Protein AF-0000000084672735 (afdb_homodimer)

Solvent-accessible surface area (backbone atoms only — not comparable to full-atom values): 62556 Å² total; per-residue (Å²): 123,84,49,73,40,47,51,47,14,33,54,28,34,46,51,38,53,51,46,48,48,40,35,42,63,49,48,60,50,58,58,45,65,59,49,44,52,55,28,48,67,49,20,55,60,23,39,56,58,42,42,71,68,40,40,50,58,43,82,76,46,81,48,74,46,70,48,69,49,78,74,78,82,77,89,80,76,83,81,86,82,87,70,81,72,75,83,75,74,77,80,70,82,76,62,54,70,48,71,51,72,52,68,44,67,45,78,47,69,45,54,62,68,57,12,60,73,33,43,34,53,17,48,30,33,68,66,56,23,51,48,22,48,46,50,54,50,49,51,50,49,51,53,47,45,71,69,41,41,43,74,71,74,46,48,46,77,79,54,53,51,70,44,43,16,32,50,40,33,36,33,37,24,33,33,35,31,43,66,56,75,42,59,35,37,39,35,35,31,60,63,61,96,54,94,59,73,76,42,75,51,72,47,58,24,54,39,90,93,43,54,53,44,74,91,50,68,13,44,49,70,47,75,47,69,84,45,60,52,57,37,43,28,40,37,37,37,40,49,90,80,47,73,48,64,36,37,48,48,26,26,29,49,70,27,34,68,35,78,85,52,85,47,34,47,34,33,33,35,24,12,33,40,40,54,40,41,60,53,57,93,83,54,59,74,48,28,34,66,26,45,56,41,55,36,70,46,41,82,78,62,60,40,59,31,35,43,35,24,12,22,79,36,49,53,50,54,43,62,55,85,61,72,49,48,66,51,43,40,31,51,53,38,32,54,73,63,14,85,42,36,60,70,52,33,33,60,28,20,45,35,61,35,61,35,35,28,51,50,31,81,79,48,33,64,31,84,42,79,52,32,48,30,24,50,51,35,40,40,57,74,41,48,63,26,27,57,58,47,68,46,90,91,53,83,31,28,43,53,69,46,13,39,33,35,40,39,41,40,41,62,36,62,41,16,45,63,89,62,91,57,25,66,43,76,88,52,37,51,42,30,73,65,54,45,52,50,49,49,52,56,50,56,48,79,68,61,75,56,40,42,37,39,37,42,36,31,20,46,35,69,60,62,37,40,72,64,67,28,66,72,26,35,38,30,33,42,42,58,49,49,54,50,50,52,39,46,30,50,31,12,63,72,67,28,33,28,45,38,35,41,22,13,74,72,17,26,30,40,29,35,24,39,35,52,61,84,93,46,96,49,30,61,43,26,38,32,38,34,46,28,27,11,9,29,11,22,48,45,63,95,65,86,46,68,48,69,83,57,78,53,50,31,70,72,45,78,53,45,77,43,40,14,23,37,34,38,42,34,36,39,61,56,90,49,35,77,47,41,36,39,40,38,36,34,30,42,70,68,34,83,68,36,38,49,69,37,48,21,17,51,76,65,87,76,52,50,65,50,41,41,48,60,31,52,122,84,50,75,39,48,51,48,14,33,52,27,34,46,51,39,53,51,47,48,47,41,36,43,62,50,49,60,48,58,58,45,64,60,50,44,52,54,30,48,65,49,22,55,60,23,38,56,60,42,43,70,68,39,38,50,58,44,80,77,44,80,48,73,46,68,45,65,44,73,66,74,79,74,81,71,78,79,85,75,73,83,73,83,75,75,84,77,73,76,81,68,83,75,60,53,66,48,67,50,72,51,70,43,65,45,78,46,69,44,54,61,67,58,14,62,73,34,43,34,52,17,47,30,32,68,66,55,24,50,49,22,47,48,50,55,50,49,52,49,48,50,54,47,44,72,70,41,40,43,73,71,74,44,47,46,78,80,53,54,52,72,44,44,17,32,49,40,32,35,33,37,23,34,32,35,32,44,67,54,77,42,57,35,36,37,35,34,33,61,64,62,96,56,92,60,74,76,42,76,51,73,46,58,23,54,38,90,93,44,54,54,43,75,90,51,67,14,42,50,69,47,77,46,67,84,46,62,53,55,38,43,30,41,39,38,38,40,48,90,82,47,74,48,64,35,36,48,47,26,26,29,51,70,26,32,69,35,80,85,51,84,47,33,46,34,34,32,35,24,11,33,39,42,55,41,42,61,54,56,93,83,54,61,72,48,27,34,66,26,45,56,40,54,36,70,46,41,80,78,61,60,40,58,31,34,42,35,24,14,22,79,36,50,54,49,53,43,62,55,88,62,72,50,48,65,51,44,40,31,50,52,37,32,54,72,65,14,84,41,36,60,67,53,34,35,58,27,21,44,35,60,35,60,36,34,28,51,51,32,81,78,50,32,64,31,82,42,80,51,32,49,30,24,50,50,34,41,39,57,73,41,48,63,25,26,58,58,46,68,45,90,92,52,82,31,29,44,53,70,46,13,38,33,34,40,38,38,40,40,61,37,61,41,15,46,62,89,64,90,58,26,65,45,75,88,52,37,50,42,30,72,64,54,44,52,51,48,49,51,57,51,58,48,80,69,60,76,56,40,41,36,38,37,43,35,32,20,48,34,70,60,62,36,39,72,64,67,28,66,73,25,35,38,32,33,40,43,58,49,48,54,51,50,53,39,44,29,50,31,11,64,73,66,28,33,27,45,38,34,41,22,12,72,73,16,26,30,40,28,36,25,39,33,52,58,85,94,48,96,50,30,61,42,26,36,31,38,34,46,29,26,10,7,29,11,22,49,44,62,95,66,86,45,68,48,70,83,54,79,52,51,30,70,74,45,78,52,43,76,43,41,15,22,36,35,37,42,33,36,39,61,55,90,48,34,77,49,39,35,40,38,38,37,34,32,41,72,67,34,81,65,36,38,48,69,37,48,22,18,50,77,65,86,76,53,50,64,50,40,40,47,59,31,52

Structure (mmCIF, N/CA/C/O backbone):
data_AF-0000000084672735-model_v1
#
loop_
_entity.id
_entity.type
_entity.pdbx_description
1 polymer 'PhoD-like phosphatase metallophosphatase domain-containing protein'
#
loop_
_atom_site.group_PDB
_atom_site.id
_atom_site.type_symbol
_atom_site.label_atom_id
_atom_site.label_alt_id
_atom_site.label_comp_id
_atom_site.label_asym_id
_atom_site.label_entity_id
_atom_site.label_seq_id
_atom_site.pdbx_PDB_ins_code
_atom_site.Cartn_x
_atom_site.Cartn_y
_atom_site.Cartn_z
_atom_site.occupancy
_atom_site.B_iso_or_equiv
_atom_site.auth_seq_id
_atom_site.auth_comp_id
_atom_site.auth_asym_id
_atom_site.auth_atom_id
_atom_site.pdbx_PDB_model_num
ATOM 1 N N . MET A 1 1 ? 37.125 55.625 29.141 1 53.66 1 MET A N 1
ATOM 2 C CA . MET A 1 1 ? 36.094 54.688 29.562 1 53.66 1 MET A CA 1
ATOM 3 C C . MET A 1 1 ? 34.75 55.031 28.969 1 53.66 1 MET A C 1
ATOM 5 O O . MET A 1 1 ? 34.375 56.219 28.922 1 53.66 1 MET A O 1
ATOM 9 N N . PRO A 1 2 ? 34.25 54.062 28.297 1 70.81 2 PRO A N 1
ATOM 10 C CA . PRO A 1 2 ? 32.938 54.438 27.734 1 70.81 2 PRO A CA 1
ATOM 11 C C . PRO A 1 2 ? 32 55.031 28.781 1 70.81 2 PRO A C 1
ATOM 13 O O . PRO A 1 2 ? 32 54.594 29.938 1 70.81 2 PRO A O 1
ATOM 16 N N . SER A 1 3 ? 31.5 56.25 28.578 1 84.62 3 SER A N 1
ATOM 17 C CA . SER A 1 3 ? 30.547 56.906 29.469 1 84.62 3 SER A CA 1
ATOM 18 C C . SER A 1 3 ? 29.344 56 29.734 1 84.62 3 SER A C 1
ATOM 20 O O . SER A 1 3 ? 29.094 55.062 29.016 1 84.62 3 SER A O 1
ATOM 22 N N . ALA A 1 4 ? 28.781 56.094 30.891 1 89.25 4 ALA A N 1
ATOM 23 C CA . ALA A 1 4 ? 27.578 55.375 31.297 1 89.25 4 ALA A CA 1
ATOM 24 C C . ALA A 1 4 ? 26.5 55.469 30.203 1 89.25 4 ALA A C 1
ATOM 26 O O . ALA A 1 4 ? 25.812 54.5 29.922 1 89.25 4 ALA A O 1
ATOM 27 N N . SER A 1 5 ? 26.484 56.562 29.547 1 90.19 5 SER A N 1
ATOM 28 C CA . SER A 1 5 ? 25.484 56.781 28.5 1 90.19 5 SER A CA 1
ATOM 29 C C . SER A 1 5 ? 25.797 55.938 27.266 1 90.19 5 SER A C 1
ATOM 31 O O . SER A 1 5 ? 24.891 55.375 26.641 1 90.19 5 SER A O 1
ATOM 33 N N . ASP A 1 6 ? 26.969 55.781 26.969 1 91.62 6 ASP A N 1
ATOM 34 C CA . ASP A 1 6 ? 27.375 55 25.812 1 91.62 6 ASP A CA 1
ATOM 35 C C . ASP A 1 6 ? 27.062 53.5 26.047 1 91.62 6 ASP A C 1
ATOM 37 O O . ASP A 1 6 ? 26.641 52.812 25.125 1 91.62 6 ASP A O 1
ATOM 41 N N . THR A 1 7 ? 27.312 53.125 27.234 1 94 7 THR A N 1
ATOM 42 C CA . THR A 1 7 ? 27.062 51.75 27.578 1 94 7 THR A CA 1
ATOM 43 C C . THR A 1 7 ? 25.562 51.438 27.516 1 94 7 THR A C 1
ATOM 45 O O . THR A 1 7 ? 25.156 50.406 26.984 1 94 7 THR A O 1
ATOM 48 N N . LEU A 1 8 ? 24.719 52.344 28.016 1 95.06 8 LEU A N 1
ATOM 49 C CA . LEU A 1 8 ? 23.281 52.188 27.969 1 95.06 8 LEU A CA 1
ATOM 50 C C . LEU A 1 8 ? 22.766 52.188 26.547 1 95.06 8 LEU A C 1
ATOM 52 O O . LEU A 1 8 ? 21.859 51.406 26.188 1 95.06 8 LEU A O 1
ATOM 56 N N . THR A 1 9 ? 23.328 53.031 25.75 1 95.25 9 THR A N 1
ATOM 57 C CA . THR A 1 9 ? 22.922 53.125 24.344 1 95.25 9 THR A CA 1
ATOM 58 C C . THR A 1 9 ? 23.281 51.844 23.594 1 95.25 9 THR A C 1
ATOM 60 O O . THR A 1 9 ? 22.484 51.312 22.844 1 95.25 9 THR A O 1
ATOM 63 N N . LEU A 1 10 ? 24.422 51.344 23.875 1 95.12 10 LEU A N 1
ATOM 64 C CA . LEU A 1 10 ? 24.891 50.156 23.219 1 95.12 10 LEU A CA 1
ATOM 65 C C . LEU A 1 10 ? 24.031 48.938 23.594 1 95.12 10 LEU A C 1
ATOM 67 O O . LEU A 1 10 ? 23.562 48.219 22.719 1 95.12 10 LEU A O 1
ATOM 71 N N . ILE A 1 11 ? 23.797 48.781 24.844 1 96.31 11 ILE A N 1
ATOM 72 C CA . ILE A 1 11 ? 23.078 47.625 25.328 1 96.31 11 ILE A CA 1
ATOM 73 C C . ILE A 1 11 ? 21.609 47.688 24.875 1 96.31 11 ILE A C 1
ATOM 75 O O . ILE A 1 11 ? 21.047 46.688 24.406 1 96.31 11 ILE A O 1
ATOM 79 N N . SER A 1 12 ? 20.984 48.812 25 1 96.69 12 SER A N 1
ATOM 80 C CA . SER A 1 12 ? 19.578 48.969 24.609 1 96.69 12 SER A CA 1
ATOM 81 C C . SER A 1 12 ? 19.406 48.781 23.109 1 96.69 12 SER A C 1
ATOM 83 O O . SER A 1 12 ? 18.438 48.156 22.656 1 96.69 12 SER A O 1
ATOM 85 N N . SER A 1 13 ? 20.328 49.25 22.359 1 97 13 SER A N 1
ATOM 86 C CA . SER A 1 13 ? 20.25 49.125 20.906 1 97 13 SER A CA 1
ATOM 87 C C . SER A 1 13 ? 20.406 47.656 20.469 1 97 13 SER A C 1
ATOM 89 O O . SER A 1 13 ? 19.609 47.156 19.688 1 97 13 SER A O 1
ATOM 91 N N . LEU A 1 14 ? 21.438 47.031 20.953 1 97 14 LEU A N 1
ATOM 92 C CA . LEU A 1 14 ? 21.688 45.656 20.578 1 97 14 LEU A CA 1
ATOM 93 C C . LEU A 1 14 ? 20.531 44.75 21 1 97 14 LEU A C 1
ATOM 95 O O . LEU A 1 14 ? 20.109 43.875 20.25 1 97 14 LEU A O 1
ATOM 99 N N . ALA A 1 15 ? 20.062 45 22.172 1 96.88 15 ALA A N 1
ATOM 100 C CA . ALA A 1 15 ? 18.922 44.219 22.672 1 96.88 15 ALA A CA 1
ATOM 101 C C . ALA A 1 15 ? 17.672 44.5 21.844 1 96.88 15 ALA A C 1
ATOM 103 O O . ALA A 1 15 ? 16.875 43.562 21.578 1 96.88 15 ALA A O 1
ATOM 104 N N . LEU A 1 16 ? 17.484 45.688 21.516 1 96.75 16 LEU A N 1
ATOM 105 C CA . LEU A 1 16 ? 16.344 46.062 20.688 1 96.75 16 LEU A CA 1
ATOM 106 C C . LEU A 1 16 ? 16.422 45.406 19.312 1 96.75 16 LEU A C 1
ATOM 108 O O . LEU A 1 16 ? 15.445 44.781 18.875 1 96.75 16 LEU A O 1
ATOM 112 N N . ARG A 1 17 ? 17.547 45.438 18.672 1 96.81 17 ARG A N 1
ATOM 113 C CA . ARG A 1 17 ? 17.734 44.875 17.344 1 96.81 17 ARG A CA 1
ATOM 114 C C . ARG A 1 17 ? 17.562 43.375 17.375 1 96.81 17 ARG A C 1
ATOM 116 O O . ARG A 1 17 ? 16.891 42.781 16.516 1 96.81 17 ARG A O 1
ATOM 123 N N . LEU A 1 18 ? 18.078 42.781 18.328 1 95.88 18 LEU A N 1
ATOM 124 C CA . LEU A 1 18 ? 18 41.312 18.422 1 95.88 18 LEU A CA 1
ATOM 125 C C . LEU A 1 18 ? 16.578 40.875 18.719 1 95.88 18 LEU A C 1
ATOM 127 O O . LEU A 1 18 ? 16.078 39.938 18.094 1 95.88 18 LEU A O 1
ATOM 131 N N . SER A 1 19 ? 15.945 41.438 19.609 1 95.81 19 SER A N 1
ATO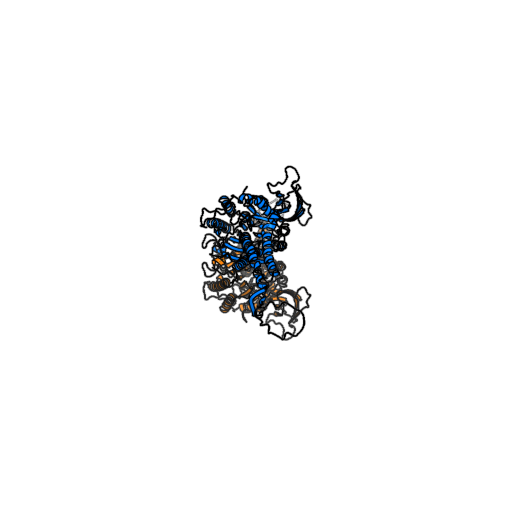M 132 C CA . SER A 1 19 ? 14.586 41.062 19.984 1 95.81 19 SER A CA 1
ATOM 133 C C . SER A 1 19 ? 13.617 41.281 18.828 1 95.81 19 SER A C 1
ATOM 135 O O . SER A 1 19 ? 12.766 40.438 18.562 1 95.81 19 SER A O 1
ATOM 137 N N . ILE A 1 20 ? 13.773 42.344 18.156 1 95.31 20 ILE A N 1
ATOM 138 C CA . ILE A 1 20 ? 12.875 42.625 17.031 1 95.31 20 ILE A CA 1
ATOM 139 C C . ILE A 1 20 ? 13.156 41.656 15.883 1 95.31 20 ILE A C 1
ATOM 141 O O . ILE A 1 20 ? 12.234 41.219 15.195 1 95.31 20 ILE A O 1
ATOM 145 N N . TRP A 1 21 ? 14.406 41.406 15.711 1 93.88 21 TRP A N 1
ATOM 146 C CA . TRP A 1 21 ? 14.742 40.438 14.672 1 93.88 21 TRP A CA 1
ATOM 147 C C . TRP A 1 21 ? 14.102 39.094 14.961 1 93.88 21 TRP A C 1
ATOM 149 O O . TRP A 1 21 ? 13.516 38.469 14.062 1 93.88 21 TRP A O 1
ATOM 159 N N . ILE A 1 22 ? 14.156 38.625 16.125 1 93.25 22 ILE A N 1
ATOM 160 C CA . ILE A 1 22 ? 13.547 37.375 16.516 1 93.25 22 ILE A CA 1
ATOM 161 C C . ILE A 1 22 ? 12.031 37.469 16.328 1 93.25 22 ILE A C 1
ATOM 163 O O . ILE A 1 22 ? 11.406 36.531 15.805 1 93.25 22 ILE A O 1
ATOM 167 N N . PHE A 1 23 ? 11.539 38.562 16.688 1 94.06 23 PHE A N 1
ATOM 168 C CA . PHE A 1 23 ? 10.102 38.812 16.625 1 94.06 23 PHE A CA 1
ATOM 169 C C . PHE A 1 23 ? 9.617 38.781 15.18 1 94.06 23 PHE A C 1
ATOM 171 O O . PHE A 1 23 ? 8.578 38.188 14.883 1 94.06 23 PHE A O 1
ATOM 178 N N . LEU A 1 24 ? 10.367 39.281 14.32 1 93.12 24 LEU A N 1
ATOM 179 C CA . LEU A 1 24 ? 9.93 39.438 12.938 1 93.12 24 LEU A CA 1
ATOM 180 C C . LEU A 1 24 ? 10.266 38.219 12.117 1 93.12 24 LEU A C 1
ATOM 182 O O . LEU A 1 24 ? 9.508 37.844 11.211 1 93.12 24 LEU A O 1
ATOM 186 N N . ARG A 1 25 ? 11.297 37.531 12.445 1 88.81 25 ARG A N 1
ATOM 187 C CA . ARG A 1 25 ? 11.781 36.5 11.555 1 88.81 25 ARG A CA 1
ATOM 188 C C . ARG A 1 25 ? 11.477 35.094 12.117 1 88.81 25 ARG A C 1
ATOM 190 O O . ARG A 1 25 ? 11.398 34.125 11.359 1 88.81 25 ARG A O 1
ATOM 197 N N . TRP A 1 26 ? 11.242 35.094 13.391 1 88.88 26 TRP A N 1
ATOM 198 C CA . TRP A 1 26 ? 11.172 33.75 13.945 1 88.88 26 TRP A CA 1
ATOM 199 C C . TRP A 1 26 ? 9.891 33.562 14.758 1 88.88 26 TRP A C 1
ATOM 201 O O . TRP A 1 26 ? 8.953 32.906 14.305 1 88.88 26 TRP A O 1
ATOM 211 N N . ILE A 1 27 ? 9.82 34.25 15.914 1 90.38 27 ILE A N 1
ATOM 212 C CA . ILE A 1 27 ? 8.688 33.969 16.797 1 90.38 27 ILE A CA 1
ATOM 213 C C . ILE A 1 27 ? 8.016 35.281 17.188 1 90.38 27 ILE A C 1
ATOM 215 O O . ILE A 1 27 ? 8.609 36.094 17.906 1 90.38 27 ILE A O 1
ATOM 219 N N . PRO A 1 28 ? 6.824 35.406 16.766 1 89.31 28 PRO A N 1
ATOM 220 C CA . PRO A 1 28 ? 6.086 36.594 17.203 1 89.31 28 PRO A CA 1
ATOM 221 C C . PRO A 1 28 ? 5.578 36.469 18.641 1 89.31 28 PRO A C 1
ATOM 223 O O . PRO A 1 28 ? 4.367 36.531 18.875 1 89.31 28 PRO A O 1
ATOM 226 N N . THR A 1 29 ? 6.484 36.656 19.531 1 88.19 29 THR A N 1
ATOM 227 C CA . THR A 1 29 ? 6.199 36.406 20.938 1 88.19 29 THR A CA 1
ATOM 228 C C . THR A 1 29 ? 5.48 37.625 21.562 1 88.19 29 THR A C 1
ATOM 230 O O . THR A 1 29 ? 5.578 38.75 21.062 1 88.19 29 THR A O 1
ATOM 233 N N . THR A 1 30 ? 4.824 37.344 22.641 1 89.81 30 THR A N 1
ATOM 234 C CA . THR A 1 30 ? 4.086 38.375 23.375 1 89.81 30 THR A CA 1
ATOM 235 C C . THR A 1 30 ? 5.039 39.25 24.188 1 89.81 30 THR A C 1
ATOM 237 O O . THR A 1 30 ? 4.664 40.312 24.641 1 89.81 30 THR A O 1
ATOM 240 N N . ILE A 1 31 ? 6.207 38.875 24.281 1 89.81 31 ILE A N 1
ATOM 241 C CA . ILE A 1 31 ? 7.168 39.531 25.156 1 89.81 31 ILE A CA 1
ATOM 242 C C . ILE A 1 31 ? 7.781 40.75 24.438 1 89.81 31 ILE A C 1
ATOM 244 O O . ILE A 1 31 ? 8.07 41.781 25.062 1 89.81 31 ILE A O 1
ATOM 248 N N . VAL A 1 32 ? 7.918 40.656 23.219 1 90.94 32 VAL A N 1
ATOM 249 C CA . VAL A 1 32 ? 8.773 41.594 22.484 1 90.94 32 VAL A CA 1
ATOM 250 C C . VAL A 1 32 ? 8.109 42.938 22.406 1 90.94 32 VAL A C 1
ATOM 252 O O . VAL A 1 32 ? 8.766 43.969 22.578 1 90.94 32 VAL A O 1
ATOM 255 N N . PRO A 1 33 ? 6.832 43.031 22.234 1 90.5 33 PRO A N 1
ATOM 256 C CA . PRO A 1 33 ? 6.246 44.375 22.156 1 90.5 33 PRO A CA 1
ATOM 257 C C . PRO A 1 33 ? 6.496 45.188 23.422 1 90.5 33 PRO A C 1
ATOM 259 O O . PRO A 1 33 ? 6.941 46.344 23.344 1 90.5 33 PRO A O 1
ATOM 262 N N . ALA A 1 34 ? 6.348 44.625 24.5 1 91.69 34 ALA A N 1
ATOM 263 C CA . ALA A 1 34 ? 6.613 45.312 25.766 1 91.69 34 ALA A CA 1
ATOM 264 C C . ALA A 1 34 ? 8.109 45.562 25.953 1 91.69 34 ALA A C 1
ATOM 266 O O . ALA A 1 34 ? 8.516 46.656 26.391 1 91.69 34 ALA A O 1
ATOM 267 N N . LEU A 1 35 ? 8.867 44.625 25.625 1 94.19 35 LEU A N 1
ATOM 268 C CA . LEU A 1 35 ? 10.32 44.75 25.734 1 94.19 35 LEU A CA 1
ATOM 269 C C . LEU A 1 35 ? 10.852 45.812 24.812 1 94.19 35 LEU A C 1
ATOM 271 O O . LEU A 1 35 ? 11.695 46.625 25.203 1 94.19 35 LEU A O 1
ATOM 275 N N . ALA A 1 36 ? 10.414 45.812 23.641 1 94.5 36 ALA A N 1
ATOM 276 C CA . ALA A 1 36 ? 10.844 46.812 22.656 1 94.5 36 ALA A CA 1
ATOM 277 C C . ALA A 1 36 ? 10.477 48.219 23.125 1 94.5 36 ALA A C 1
ATOM 279 O O . ALA A 1 36 ? 11.258 49.156 22.938 1 94.5 36 ALA A O 1
ATOM 280 N N . THR A 1 37 ? 9.344 48.375 23.672 1 93.5 37 THR A N 1
ATOM 281 C CA . THR A 1 37 ? 8.922 49.688 24.188 1 93.5 37 THR A CA 1
ATOM 282 C C . THR A 1 37 ? 9.852 50.156 25.312 1 93.5 37 THR A C 1
ATOM 284 O O . THR A 1 37 ? 10.305 51.281 25.312 1 93.5 37 THR A O 1
ATOM 287 N N . ALA A 1 38 ? 10.133 49.25 26.203 1 95.88 38 ALA A N 1
ATOM 288 C CA . ALA A 1 38 ? 11.016 49.594 27.312 1 95.88 38 ALA A CA 1
ATOM 289 C C . ALA A 1 38 ? 12.414 49.938 26.828 1 95.88 38 ALA A C 1
ATOM 291 O O . ALA A 1 38 ? 13.023 50.906 27.297 1 95.88 38 ALA A O 1
ATOM 292 N N . LEU A 1 39 ? 12.867 49.125 25.938 1 96.44 39 LEU A N 1
ATOM 293 C CA . LEU A 1 39 ? 14.211 49.344 25.422 1 96.44 39 LEU A CA 1
ATOM 294 C C . LEU A 1 39 ? 14.289 50.656 24.641 1 96.44 39 LEU A C 1
ATOM 296 O O . LEU A 1 39 ? 15.312 51.344 24.656 1 96.44 39 LEU A O 1
ATOM 300 N N . THR A 1 40 ? 13.297 51 23.953 1 95.94 40 THR A N 1
ATOM 301 C CA . THR A 1 40 ? 13.234 52.25 23.203 1 95.94 40 THR A CA 1
ATOM 302 C C . THR A 1 40 ? 13.281 53.438 24.156 1 95.94 40 THR A C 1
ATOM 304 O O . THR A 1 40 ? 13.945 54.438 23.859 1 95.94 40 THR A O 1
ATOM 307 N N . LEU A 1 41 ? 12.641 53.344 25.266 1 95.88 41 LEU A N 1
ATOM 308 C CA . LEU A 1 41 ? 12.578 54.438 26.25 1 95.88 41 LEU A CA 1
ATOM 309 C C . LEU A 1 41 ? 13.953 54.656 26.875 1 95.88 41 LEU A C 1
ATOM 311 O O . LEU A 1 41 ? 14.25 55.781 27.328 1 95.88 41 LEU A O 1
ATOM 315 N N . VAL A 1 42 ? 14.727 53.625 26.875 1 96.38 42 VAL A N 1
ATOM 316 C CA . VAL A 1 42 ? 16.094 53.75 27.375 1 96.38 42 VAL A CA 1
ATOM 317 C C . VAL A 1 42 ? 17.016 54.25 26.266 1 96.38 42 VAL A C 1
ATOM 319 O O . VAL A 1 42 ? 17.859 55.125 26.484 1 96.38 42 VAL A O 1
ATOM 322 N N . TYR A 1 43 ? 16.844 53.781 25.109 1 96.69 43 TYR A N 1
ATOM 323 C CA . TYR A 1 43 ? 17.734 54.031 23.984 1 96.69 43 TYR A CA 1
ATOM 324 C C . TYR A 1 43 ? 17.672 55.5 23.562 1 96.69 43 TYR A C 1
ATOM 326 O O . TYR A 1 43 ? 18.703 56.125 23.344 1 96.69 43 TYR A O 1
ATOM 334 N N . ILE A 1 44 ? 16.531 56.062 23.453 1 95.69 44 ILE A N 1
ATOM 335 C CA . ILE A 1 44 ? 16.359 57.406 22.875 1 95.69 44 ILE A CA 1
ATOM 336 C C . ILE A 1 44 ? 17.047 58.438 23.75 1 95.69 44 ILE A C 1
ATOM 338 O O . ILE A 1 44 ? 17.922 59.188 23.281 1 95.69 44 ILE A O 1
ATOM 342 N N . PRO A 1 45 ? 16.812 58.469 25.094 1 95.69 45 PRO A N 1
ATOM 343 C CA . PRO A 1 45 ? 17.516 59.469 25.906 1 95.69 45 PRO A CA 1
ATOM 344 C C . PRO A 1 45 ? 19.016 59.219 25.984 1 95.69 45 PRO A C 1
ATOM 346 O O . PRO A 1 45 ? 19.812 60.156 25.969 1 95.69 45 PRO A O 1
ATOM 349 N N . SER A 1 46 ? 19.344 57.938 26.062 1 95.69 46 SER A N 1
ATOM 350 C CA . SER A 1 46 ? 20.781 57.625 26.141 1 95.69 46 SER A CA 1
ATOM 351 C C . SER A 1 46 ? 21.484 58 24.828 1 95.69 46 SER A C 1
ATOM 353 O O . SER A 1 46 ? 22.625 58.469 24.844 1 95.69 46 SER A O 1
ATOM 355 N N . PHE A 1 47 ? 20.875 57.719 23.719 1 95.31 47 PHE A N 1
ATOM 356 C CA . PHE A 1 47 ? 21.422 58.062 22.422 1 95.31 47 PHE A CA 1
ATOM 357 C C . PHE A 1 47 ? 21.672 59.562 22.312 1 95.31 47 PHE A C 1
ATOM 359 O O . PHE A 1 47 ? 22.75 60 21.891 1 95.31 47 PHE A O 1
ATOM 366 N N . PHE A 1 48 ? 20.781 60.406 22.719 1 94.19 48 PHE A N 1
ATOM 367 C CA . PHE A 1 48 ? 20.891 61.844 22.578 1 94.19 48 PHE A CA 1
ATOM 368 C C . PHE A 1 48 ? 21.922 62.406 23.547 1 94.19 48 PHE A C 1
ATOM 370 O O . PHE A 1 48 ? 22.609 63.375 23.234 1 94.19 48 PHE A O 1
ATOM 377 N N . THR A 1 49 ? 22.094 61.781 24.719 1 93.19 49 THR A N 1
ATOM 378 C CA . THR A 1 49 ? 23.156 62.188 25.641 1 93.19 49 THR A CA 1
ATOM 379 C C . THR A 1 49 ? 24.531 61.875 25.062 1 93.19 49 THR A C 1
ATOM 381 O O . THR A 1 49 ? 25.438 62.688 25.141 1 93.19 49 THR A O 1
ATOM 384 N N . SER A 1 50 ? 24.562 60.688 24.453 1 91.38 50 SER A N 1
ATOM 385 C CA . SER A 1 50 ? 25.828 60.281 23.828 1 91.38 50 SER A CA 1
ATOM 386 C C . SER A 1 50 ? 26.109 61.094 22.578 1 91.38 50 SER A C 1
ATOM 388 O O . SER A 1 50 ? 27.281 61.344 22.219 1 91.38 50 SER A O 1
ATOM 390 N N . PHE A 1 51 ? 25.125 61.469 21.859 1 91.12 51 PHE A N 1
ATOM 391 C CA . PHE A 1 51 ? 25.234 62.219 20.625 1 91.12 51 PHE A CA 1
ATOM 392 C C . PHE A 1 51 ? 25.812 63.625 20.891 1 91.12 51 PHE A C 1
ATOM 394 O O . PHE A 1 51 ? 26.453 64.188 20.031 1 91.12 51 PHE A O 1
ATOM 401 N N . GLN A 1 52 ? 25.609 64.25 22.141 1 88.25 52 GLN A N 1
ATOM 402 C CA . GLN A 1 52 ? 26.109 65.562 22.5 1 88.25 52 GLN A CA 1
ATOM 403 C C . GLN A 1 52 ? 27.641 65.562 22.5 1 88.25 52 GLN A C 1
ATOM 405 O O . GLN A 1 52 ? 28.25 66.625 22.328 1 88.25 52 GLN A O 1
ATOM 410 N N . ASP A 1 53 ? 28.203 64.438 22.719 1 81.38 53 ASP A N 1
ATOM 411 C CA . ASP A 1 53 ? 29.656 64.312 22.781 1 81.38 53 ASP A CA 1
ATOM 412 C C . ASP A 1 53 ? 30.266 64.188 21.391 1 81.38 53 ASP A C 1
ATOM 414 O O . ASP A 1 53 ? 31.484 64 21.25 1 81.38 53 ASP A O 1
ATOM 418 N N . THR A 1 54 ? 29.375 63.969 20.406 1 77.88 54 THR A N 1
ATOM 419 C CA . THR A 1 54 ? 29.859 63.844 19.031 1 77.88 54 THR A CA 1
ATOM 420 C C . THR A 1 54 ? 30.516 65.125 18.562 1 77.88 54 THR A C 1
ATOM 422 O O . THR A 1 54 ? 29.891 66.188 18.562 1 77.88 54 THR A O 1
ATOM 425 N N . ALA A 1 55 ? 31.844 65.125 18.344 1 80 55 ALA A N 1
ATOM 426 C CA . ALA A 1 55 ? 32.625 66.25 17.859 1 80 55 ALA A CA 1
ATOM 427 C C . ALA A 1 55 ? 33.719 65.812 16.891 1 80 55 ALA A C 1
ATOM 429 O O . ALA A 1 55 ? 34.375 64.812 17.125 1 80 55 ALA A O 1
ATOM 430 N N . GLN A 1 56 ? 33.781 66.5 15.781 1 71.88 56 GLN A N 1
ATOM 431 C CA . GLN A 1 56 ? 34.75 66.188 14.719 1 71.88 56 GLN A CA 1
ATOM 432 C C . GLN A 1 56 ? 36.188 66.25 15.234 1 71.88 56 GLN A C 1
ATOM 434 O O . GLN A 1 56 ? 37.031 65.438 14.812 1 71.88 56 GLN A O 1
ATOM 439 N N . TYR A 1 57 ? 36.531 67.125 16.188 1 73.12 57 TYR A N 1
ATOM 440 C CA . TYR A 1 57 ? 37.906 67.312 16.656 1 73.12 57 TYR A CA 1
ATOM 441 C C . TYR A 1 57 ? 37.969 67.125 18.172 1 73.12 57 TYR A C 1
ATOM 443 O O . TYR A 1 57 ? 37.062 67.5 18.906 1 73.12 57 TYR A O 1
ATOM 451 N N . LYS A 1 58 ? 38.906 66.312 18.625 1 67.31 58 LYS A N 1
ATOM 452 C CA . LYS A 1 58 ? 39.219 66.25 20.047 1 67.31 58 LYS A CA 1
ATOM 453 C C . LYS A 1 58 ? 40.406 67.125 20.375 1 67.31 58 LYS A C 1
ATOM 455 O O . LYS A 1 58 ? 41.406 67.188 19.656 1 67.31 58 LYS A O 1
ATOM 460 N N . ILE A 1 59 ? 40.312 68.062 21.422 1 64.38 59 ILE A N 1
ATOM 461 C CA . ILE A 1 59 ? 41.406 68.938 21.859 1 64.38 59 ILE A CA 1
ATOM 462 C C . ILE A 1 59 ? 42.438 68.125 22.641 1 64.38 59 ILE A C 1
ATOM 464 O O . ILE A 1 59 ? 42.125 67.5 23.672 1 64.38 59 ILE A O 1
ATOM 468 N N . ILE A 1 60 ? 43.594 67.688 22.156 1 64 60 ILE A N 1
ATOM 469 C CA . ILE A 1 60 ? 44.625 66.938 22.828 1 64 60 ILE A CA 1
ATOM 470 C C . ILE A 1 60 ? 45.406 67.812 23.797 1 64 60 ILE A C 1
ATOM 472 O O . ILE A 1 60 ? 45.719 67.375 24.906 1 64 60 ILE A O 1
ATOM 476 N N . SER A 1 61 ? 46.062 69.062 23.375 1 66.06 61 SER A N 1
ATOM 477 C CA . SER A 1 61 ? 46.844 69.938 24.234 1 66.06 61 SER A CA 1
ATOM 478 C C . SER A 1 61 ? 46.5 71.438 23.969 1 66.06 61 SER A C 1
ATOM 480 O O . SER A 1 61 ? 46.219 71.812 22.828 1 66.06 61 SER A O 1
ATOM 482 N N . ASP A 1 62 ? 46.125 72.188 25 1 62.41 62 ASP A N 1
ATOM 483 C CA . ASP A 1 62 ? 46 73.625 25 1 62.41 62 ASP A CA 1
ATOM 484 C C . ASP A 1 62 ? 47.125 74.312 25.75 1 62.41 62 ASP A C 1
ATOM 486 O O . ASP A 1 62 ? 47.125 74.312 26.984 1 62.41 62 ASP A O 1
ATOM 490 N N . GLU A 1 63 ? 48.406 74.438 25.109 1 63.59 63 GLU A N 1
ATOM 491 C CA . GLU A 1 63 ? 49.531 75.062 25.766 1 63.59 63 GLU A CA 1
ATOM 492 C C . GLU A 1 63 ? 49.594 76.562 25.453 1 63.59 63 GLU A C 1
ATOM 494 O O . GLU A 1 63 ? 49.469 77 24.297 1 63.59 63 GLU A O 1
ATOM 499 N N . LEU A 1 64 ? 49.406 77.375 26.422 1 62.16 64 LEU A N 1
ATOM 500 C CA . LEU A 1 64 ? 49.625 78.812 26.359 1 62.16 64 LEU A CA 1
ATOM 501 C C . LEU A 1 64 ? 51.094 79.188 26.516 1 62.16 64 LEU A C 1
ATOM 503 O O . LEU A 1 64 ? 51.719 78.875 27.547 1 62.16 64 LEU A O 1
ATOM 507 N N . ASP A 1 65 ? 51.906 79.375 25.453 1 60.5 65 ASP A N 1
ATOM 508 C CA . ASP A 1 65 ? 53.281 79.875 25.594 1 60.5 65 ASP A CA 1
ATOM 509 C C . ASP A 1 65 ? 53.344 81.375 25.594 1 60.5 65 ASP A C 1
ATOM 511 O O . ASP A 1 65 ? 52.844 82.062 24.672 1 60.5 65 ASP A O 1
ATOM 515 N N . ILE A 1 66 ? 53.594 82.062 26.719 1 59 66 ILE A N 1
ATOM 516 C CA . ILE A 1 66 ? 53.812 83.438 26.844 1 59 66 ILE A CA 1
ATOM 517 C C . ILE A 1 66 ? 55.25 83.812 26.453 1 59 66 ILE A C 1
ATOM 519 O O . ILE A 1 66 ? 56.219 83.312 27.109 1 59 66 ILE A O 1
ATOM 523 N N . ILE A 1 67 ? 55.594 84.125 25.25 1 55.72 67 ILE A N 1
ATOM 524 C CA . ILE A 1 67 ? 56.938 84.562 24.891 1 55.72 67 ILE A CA 1
ATOM 525 C C . ILE A 1 67 ? 57.125 86.062 25.125 1 55.72 67 ILE A C 1
ATOM 527 O O . ILE A 1 67 ? 56.375 86.875 24.562 1 55.72 67 ILE A O 1
ATOM 531 N N . VAL A 1 68 ? 57.812 86.5 26.094 1 55.25 68 VAL A N 1
ATOM 532 C CA . VAL A 1 68 ? 58.219 87.875 26.391 1 55.25 68 VAL A CA 1
ATOM 533 C C . VAL A 1 68 ? 59.281 88.375 25.391 1 55.25 68 VAL A C 1
ATOM 535 O O . VAL A 1 68 ? 60.375 87.75 25.312 1 55.25 68 VAL A O 1
ATOM 538 N N . LYS A 1 69 ? 58.969 88.938 24.266 1 51.81 69 LYS A N 1
ATOM 539 C CA . LYS A 1 69 ? 60 89.438 23.375 1 51.81 69 LYS A CA 1
ATOM 540 C C . LYS A 1 69 ? 60.594 90.75 23.922 1 51.81 69 LYS A C 1
ATOM 542 O O . LYS A 1 69 ? 59.875 91.688 24.312 1 51.81 69 LYS A O 1
ATOM 547 N N . GLU A 1 70 ? 61.875 90.812 24.203 1 47.5 70 GLU A N 1
ATOM 548 C CA . GLU A 1 70 ? 62.688 92 24.609 1 47.5 70 GLU A CA 1
ATOM 549 C C . GLU A 1 70 ? 62.906 92.938 23.453 1 47.5 70 GLU A C 1
ATOM 551 O O . GLU A 1 70 ? 63.406 92.562 22.391 1 47.5 70 GLU A O 1
ATOM 556 N N . THR A 1 71 ? 62.094 93.875 23.141 1 39.69 71 THR A N 1
ATOM 557 C CA . THR A 1 71 ? 62.344 94.875 22.062 1 39.69 71 THR A CA 1
ATOM 558 C C . THR A 1 71 ? 63.656 95.625 22.297 1 39.69 71 THR A C 1
ATOM 560 O O . THR A 1 71 ? 63.844 96.188 23.359 1 39.69 71 THR A O 1
ATOM 563 N N . VAL A 1 72 ? 64.75 95.312 21.562 1 37.5 72 VAL A N 1
ATOM 564 C CA . VAL A 1 72 ? 66.062 96 21.531 1 37.5 72 VAL A CA 1
ATOM 565 C C . VAL A 1 72 ? 65.875 97.438 21.078 1 37.5 72 VAL A C 1
ATOM 567 O O . VAL A 1 72 ? 65 97.75 20.281 1 37.5 72 VAL A O 1
ATOM 570 N N . GLY A 1 73 ? 66.75 98.438 21.562 1 35.09 73 GLY A N 1
ATOM 571 C CA . GLY A 1 73 ? 66.875 99.875 21.688 1 35.09 73 GLY A CA 1
ATOM 572 C C . GLY A 1 73 ? 67.312 100.562 20.391 1 35.09 73 GLY A C 1
ATOM 573 O O . GLY A 1 73 ? 67.75 101.688 20.391 1 35.09 73 GLY A O 1
ATOM 574 N N . GLY A 1 74 ? 66.938 100.062 19.156 1 28.33 74 GLY A N 1
ATOM 575 C CA . GLY A 1 74 ? 67.75 100.75 18.125 1 28.33 74 GLY A CA 1
ATOM 576 C C . GLY A 1 74 ? 67.625 102.25 18.156 1 28.33 74 GLY A C 1
ATOM 577 O O . GLY A 1 74 ? 66.75 102.812 18.812 1 28.33 74 GLY A O 1
ATOM 578 N N . ARG A 1 75 ? 68.625 102.938 17.234 1 31.48 75 ARG A N 1
ATOM 579 C CA . ARG A 1 75 ? 69.188 104.25 17.031 1 31.48 75 ARG A CA 1
ATOM 580 C C . ARG A 1 75 ? 68.125 105.25 16.531 1 31.48 75 ARG A C 1
ATOM 582 O O . ARG A 1 75 ? 67.438 105 15.523 1 31.48 75 ARG A O 1
ATOM 589 N N . CYS A 1 76 ? 67.625 106.188 17.484 1 25.91 76 CYS A N 1
ATOM 590 C CA . CYS A 1 76 ? 66.688 107.312 17.422 1 25.91 76 CYS A CA 1
ATOM 591 C C . CYS A 1 76 ? 67.188 108.438 16.531 1 25.91 76 CYS A C 1
ATOM 593 O O . CYS A 1 76 ? 68.125 109.125 16.891 1 25.91 76 CYS A O 1
ATOM 595 N N . ASP A 1 77 ? 67.125 108.25 15.273 1 24.02 77 ASP A N 1
ATOM 596 C CA . ASP A 1 77 ? 67.562 109.375 14.469 1 24.02 77 ASP A CA 1
ATOM 597 C C . ASP A 1 77 ? 66.875 110.688 14.93 1 24.02 77 ASP A C 1
ATOM 599 O O . ASP A 1 77 ? 65.875 110.625 15.594 1 24.02 77 ASP A O 1
ATOM 603 N N . ASP A 1 78 ? 67 111.812 14.258 1 24.47 78 ASP A N 1
ATOM 604 C CA . ASP A 1 78 ? 67.188 113.25 14.445 1 24.47 78 ASP A CA 1
ATOM 605 C C . ASP A 1 78 ? 65.875 113.938 14.828 1 24.47 78 ASP A C 1
ATOM 607 O O . ASP A 1 78 ? 65.812 114.812 15.68 1 24.47 78 ASP A O 1
ATOM 611 N N . SER A 1 79 ? 64.875 114.125 13.945 1 24.95 79 SER A N 1
ATOM 612 C CA . SER A 1 79 ? 64.438 115.5 13.703 1 24.95 79 SER A CA 1
ATOM 613 C C . SER A 1 79 ? 63.625 116 14.852 1 24.95 79 SER A C 1
ATOM 615 O O . SER A 1 79 ? 63.906 117.062 15.398 1 24.95 79 SER A O 1
ATOM 617 N N . SER A 1 80 ? 62.188 116.312 14.625 1 25.23 80 SER A N 1
ATOM 618 C CA . SER A 1 80 ? 61.469 117.562 14.812 1 25.23 80 SER A CA 1
ATOM 619 C C . SER A 1 80 ? 61.094 117.812 16.281 1 25.23 80 SER A C 1
ATOM 621 O O . SER A 1 80 ? 61.406 118.812 16.875 1 25.23 80 SER A O 1
ATOM 623 N N . ASP A 1 81 ? 59.625 117.875 16.562 1 26.52 81 ASP A N 1
ATOM 624 C CA . ASP A 1 81 ? 58.781 118.812 17.328 1 26.52 81 ASP A CA 1
ATOM 625 C C . ASP A 1 81 ? 58.875 118.5 18.828 1 26.52 81 ASP A C 1
ATOM 627 O O . ASP A 1 81 ? 59.25 117.375 19.234 1 26.52 81 ASP A O 1
ATOM 631 N N . ASP A 1 82 ? 58.406 119.625 19.766 1 29.83 82 ASP A N 1
ATOM 632 C CA . ASP A 1 82 ? 58.594 120.062 21.141 1 29.83 82 ASP A CA 1
ATOM 633 C C . ASP A 1 82 ? 57.938 119.125 22.125 1 29.83 82 ASP A C 1
ATOM 635 O O . ASP A 1 82 ? 56.875 119.438 22.672 1 29.83 82 ASP A O 1
ATOM 639 N N . VAL A 1 83 ? 57.75 117.875 21.922 1 25.83 83 VAL A N 1
ATOM 640 C CA . VAL A 1 83 ? 56.875 117.188 22.844 1 25.83 83 VAL A CA 1
ATOM 641 C C . VAL A 1 83 ? 57.5 117.188 24.25 1 25.83 83 VAL A C 1
ATOM 643 O O . VAL A 1 83 ? 58.656 116.812 24.422 1 25.83 83 VAL A O 1
ATOM 646 N N . LYS A 1 84 ? 56.719 117.938 25.203 1 33.28 84 LYS A N 1
ATOM 647 C CA . LYS A 1 84 ? 57 118.25 26.594 1 33.28 84 LYS A CA 1
ATOM 648 C C . LYS A 1 84 ? 57.344 116.938 27.359 1 33.28 84 LYS A C 1
ATOM 650 O O . LYS A 1 84 ? 56.531 116.062 27.453 1 33.28 84 LYS A O 1
ATOM 655 N N . LEU A 1 85 ? 58.688 116.625 27.25 1 27.42 85 LEU A N 1
ATOM 656 C CA . LEU A 1 85 ? 59.281 115.438 27.906 1 27.42 85 LEU A CA 1
ATOM 657 C C . LEU A 1 85 ? 59.062 115.5 29.406 1 27.42 85 LEU A C 1
ATOM 659 O O . LEU A 1 85 ? 59.469 116.438 30.078 1 27.42 85 LEU A O 1
ATOM 663 N N . ILE A 1 86 ? 57.781 115.062 29.75 1 27.12 86 ILE A N 1
ATOM 664 C CA . ILE A 1 86 ? 57.5 114.938 31.172 1 27.12 86 ILE A CA 1
ATOM 665 C C . ILE A 1 86 ? 58.656 114.188 31.828 1 27.12 86 ILE A C 1
ATOM 667 O O . ILE A 1 86 ? 59.156 113.188 31.266 1 27.12 86 ILE A O 1
ATOM 671 N N . ASP A 1 87 ? 59.312 114.688 32.844 1 29.55 87 ASP A N 1
ATOM 672 C CA . ASP A 1 87 ? 60.656 114.5 33.406 1 29.55 87 ASP A CA 1
ATOM 673 C C . ASP A 1 87 ? 60.875 113 33.781 1 29.55 87 ASP A C 1
ATOM 675 O O . ASP A 1 87 ? 61.969 112.5 33.594 1 29.55 87 ASP A O 1
ATOM 679 N N . GLY A 1 88 ? 60.062 112.375 34.719 1 29.45 88 GLY A N 1
ATOM 680 C CA . GLY A 1 88 ? 60.625 111.438 35.656 1 29.45 88 GLY A CA 1
ATOM 681 C C . GLY A 1 88 ? 60.781 110.062 35.125 1 29.45 88 GLY A C 1
ATOM 682 O O . GLY A 1 88 ? 61.125 109.125 35.875 1 29.45 88 GLY A O 1
ATOM 683 N N . ALA A 1 89 ? 59.844 109.625 34.375 1 28.59 89 ALA A N 1
ATOM 684 C CA . ALA A 1 89 ? 59.594 108.188 34.25 1 28.59 89 ALA A CA 1
ATOM 685 C C . ALA A 1 89 ? 60.781 107.5 33.562 1 28.59 89 ALA A C 1
ATOM 687 O O . ALA A 1 89 ? 61.219 107.938 32.5 1 28.59 89 ALA A O 1
ATOM 688 N N . ASP A 1 90 ? 61.625 106.812 34.438 1 31.64 90 ASP A N 1
ATOM 689 C CA . ASP A 1 90 ? 62.656 105.938 33.906 1 31.64 90 ASP A CA 1
ATOM 690 C C . ASP A 1 90 ? 62.062 105 32.875 1 31.64 90 ASP A C 1
ATOM 692 O O . ASP A 1 90 ? 61 104.438 33.094 1 31.64 90 ASP A O 1
ATOM 696 N N . ASP A 1 91 ? 62.156 105.125 31.562 1 34.66 91 ASP A N 1
ATOM 697 C CA . ASP A 1 91 ? 61.719 104.5 30.344 1 34.66 91 ASP A CA 1
ATOM 698 C C . ASP A 1 91 ? 61.938 103 30.375 1 34.66 91 ASP A C 1
ATOM 700 O O . ASP A 1 91 ? 63.031 102.5 30.047 1 34.66 91 ASP A O 1
ATOM 704 N N . GLY A 1 92 ? 61.469 102.312 31.484 1 37.5 92 GLY A N 1
ATOM 705 C CA . GLY A 1 92 ? 61.781 100.875 31.359 1 37.5 92 GLY A CA 1
ATOM 706 C C . GLY A 1 92 ? 61.125 100.25 30.156 1 37.5 92 GLY A C 1
ATOM 707 O O . GLY A 1 92 ? 60.188 100.75 29.578 1 37.5 92 GLY A O 1
ATOM 708 N N . PRO A 1 93 ? 61.812 99.312 29.391 1 39.66 93 PRO A N 1
ATOM 709 C CA . PRO A 1 93 ? 61.406 98.75 28.125 1 39.66 93 PRO A CA 1
ATOM 710 C C . PRO A 1 93 ? 60.094 97.938 28.219 1 39.66 93 PRO A C 1
ATOM 712 O O . PRO A 1 93 ? 59.781 97.375 29.281 1 39.66 93 PRO A O 1
ATOM 715 N N . LEU A 1 94 ? 58.906 98.312 27.641 1 40.66 94 LEU A N 1
ATOM 716 C CA . LEU A 1 94 ? 57.594 97.688 27.5 1 40.66 94 LEU A CA 1
ATOM 717 C C . LEU A 1 94 ? 57.719 96.312 26.922 1 40.66 94 LEU A C 1
ATOM 719 O O . LEU A 1 94 ? 58.25 96.125 25.844 1 40.66 94 LEU A O 1
ATOM 723 N N . GLU A 1 95 ? 57.938 95.312 27.734 1 43.19 95 GLU A N 1
ATOM 724 C CA . GLU A 1 95 ? 57.969 93.875 27.281 1 43.19 95 GLU A CA 1
ATOM 725 C C . GLU A 1 95 ? 56.594 93.438 26.781 1 43.19 95 GLU A C 1
ATOM 727 O O . GLU A 1 95 ? 55.594 93.688 27.453 1 43.19 95 GLU A O 1
ATOM 732 N N . GLU A 1 96 ? 56.281 93.5 25.5 1 48.72 96 GLU A N 1
ATOM 733 C CA . GLU A 1 96 ? 55.031 93 24.891 1 48.72 96 GLU A CA 1
ATOM 734 C C . GLU A 1 96 ? 54.906 91.5 25.078 1 48.72 96 GLU A C 1
ATOM 736 O O . GLU A 1 96 ? 55.812 90.75 24.781 1 48.72 96 GLU A O 1
ATOM 741 N N . LEU A 1 97 ? 54.094 91 25.938 1 54.22 97 LEU A N 1
ATOM 742 C CA . LEU A 1 97 ? 53.781 89.562 26.172 1 54.22 97 LEU A CA 1
ATOM 743 C C . LEU A 1 97 ? 52.938 89.062 25.031 1 54.22 97 LEU A C 1
ATOM 745 O O . LEU A 1 97 ? 51.844 89.562 24.734 1 54.22 97 LEU A O 1
ATOM 749 N N . ASP A 1 98 ? 53.562 88.438 24 1 57.69 98 ASP A N 1
ATOM 750 C CA . ASP A 1 98 ? 52.812 87.688 22.953 1 57.69 98 ASP A CA 1
ATOM 751 C C . ASP A 1 98 ? 52.375 86.312 23.453 1 57.69 98 ASP A C 1
ATOM 753 O O . ASP A 1 98 ? 53.219 85.5 23.875 1 57.69 98 ASP A O 1
ATOM 757 N N . VAL A 1 99 ? 51.125 86.125 23.844 1 61.62 99 VAL A N 1
ATOM 758 C CA . VAL A 1 99 ? 50.531 84.812 24.266 1 61.62 99 VAL A CA 1
ATOM 759 C C . VAL A 1 99 ? 50.125 84 23.031 1 61.62 99 VAL A C 1
ATOM 761 O O . VAL A 1 99 ? 49.281 84.438 22.234 1 61.62 99 VAL A O 1
ATOM 764 N N . GLN A 1 100 ? 50.906 83.125 22.484 1 59.72 100 GLN A N 1
ATOM 765 C CA . GLN A 1 100 ? 50.5 82.25 21.422 1 59.72 100 GLN A CA 1
ATOM 766 C C . GLN A 1 100 ? 49.875 80.938 21.984 1 59.72 100 GLN A C 1
ATOM 768 O O . GLN A 1 100 ? 50.469 80.25 22.828 1 59.72 100 GLN A O 1
ATOM 773 N N . GLU A 1 101 ? 48.531 80.688 21.844 1 64.88 101 GLU A N 1
ATOM 774 C CA . GLU A 1 101 ? 47.812 79.5 22.219 1 64.88 101 GLU A CA 1
ATOM 775 C C . GLU A 1 101 ? 47.875 78.438 21.125 1 64.88 101 GLU A C 1
ATOM 777 O O . GLU A 1 101 ? 47.531 78.688 19.969 1 64.88 101 GLU A O 1
ATOM 782 N N . THR A 1 102 ? 48.688 77.438 21.219 1 68.31 102 THR A N 1
ATOM 783 C CA . THR A 1 102 ? 48.688 76.312 20.281 1 68.31 102 THR A CA 1
ATOM 784 C C . THR A 1 102 ? 47.75 75.188 20.734 1 68.31 102 THR A C 1
ATOM 786 O O . THR A 1 102 ? 47.906 74.625 21.812 1 68.31 102 THR A O 1
ATOM 789 N N . VAL A 1 103 ? 46.562 75.062 20.062 1 68.44 103 VAL A N 1
ATOM 790 C CA . VAL A 1 103 ? 45.594 74 20.328 1 68.44 103 VAL A CA 1
ATOM 791 C C . VAL A 1 103 ? 45.812 72.812 19.344 1 68.44 103 VAL A C 1
ATOM 793 O O . VAL A 1 103 ? 45.812 73 18.125 1 68.44 103 VAL A O 1
ATOM 796 N N . GLU A 1 104 ? 46.375 71.75 19.781 1 72.31 104 GLU A N 1
ATOM 797 C CA . GLU A 1 104 ? 46.5 70.562 18.953 1 72.31 104 GLU A CA 1
ATOM 798 C C . GLU A 1 104 ? 45.188 69.75 18.922 1 72.31 104 GLU A C 1
ATOM 800 O O . GLU A 1 104 ? 44.625 69.438 19.953 1 72.31 104 GLU A O 1
ATOM 805 N N . TYR A 1 105 ? 44.531 69.688 17.688 1 72.44 105 TYR A N 1
ATOM 806 C CA . TYR A 1 105 ? 43.312 68.938 17.453 1 72.44 105 TYR A CA 1
ATOM 807 C C . TYR A 1 105 ? 43.594 67.625 16.766 1 72.44 105 TYR A C 1
ATOM 809 O O . TYR A 1 105 ? 44.562 67.5 15.992 1 72.44 105 TYR A O 1
ATOM 817 N N . GLU A 1 106 ? 43.125 66.5 17.359 1 73.38 106 GLU A N 1
ATOM 818 C CA . GLU A 1 106 ? 43.156 65.25 16.641 1 73.38 106 GLU A CA 1
ATOM 819 C C . GLU A 1 106 ? 41.812 64.875 16.016 1 73.38 106 GLU A C 1
ATOM 821 O O . GLU A 1 106 ? 40.781 65 16.688 1 73.38 106 GLU A O 1
ATOM 826 N N . GLU A 1 107 ? 41.812 64.688 14.703 1 73.69 107 GLU A N 1
ATOM 827 C CA . GLU A 1 107 ? 40.625 64.312 13.992 1 73.69 107 GLU A CA 1
ATOM 828 C C . GLU A 1 107 ? 40.156 62.906 14.453 1 73.69 107 GLU A C 1
ATOM 830 O O . GLU A 1 107 ? 40.938 61.969 14.523 1 73.69 107 GLU A O 1
ATOM 835 N N . ARG A 1 108 ? 38.844 62.812 14.93 1 77.5 108 ARG A N 1
ATOM 836 C CA . ARG A 1 108 ? 38.281 61.562 15.375 1 77.5 108 ARG A CA 1
ATOM 837 C C . ARG A 1 108 ? 37.812 60.719 14.195 1 77.5 108 ARG A C 1
ATOM 839 O O . ARG A 1 108 ? 37.219 61.25 13.242 1 77.5 108 ARG A O 1
ATOM 846 N N . GLU A 1 109 ? 38.219 59.5 14.188 1 81.38 109 GLU A N 1
ATOM 847 C CA . GLU A 1 109 ? 37.75 58.594 13.156 1 81.38 109 GLU A CA 1
ATOM 848 C C . GLU A 1 109 ? 36.281 58.312 13.305 1 81.38 109 GLU A C 1
ATOM 850 O O . GLU A 1 109 ? 35.75 58.188 14.43 1 81.38 109 GLU A O 1
ATOM 855 N N . SER A 1 110 ? 35.438 58.375 12.273 1 81.19 110 SER A N 1
ATOM 856 C CA . SER A 1 110 ? 33.969 58.25 12.289 1 81.19 110 SER A CA 1
ATOM 857 C C . SER A 1 110 ? 33.562 56.844 12.703 1 81.19 110 SER A C 1
ATOM 859 O O . SER A 1 110 ? 32.438 56.625 13.203 1 81.19 110 SER A O 1
ATOM 861 N N . LYS A 1 111 ? 34.344 55.781 12.727 1 90.62 111 LYS A N 1
ATOM 862 C CA . LYS A 1 111 ? 34.062 54.406 13.055 1 90.62 111 LYS A CA 1
ATOM 863 C C . LYS A 1 111 ? 32.688 53.969 12.523 1 90.62 111 LYS A C 1
ATOM 865 O O . LYS A 1 111 ? 31.828 53.531 13.297 1 90.62 111 LYS A O 1
ATOM 870 N N . VAL A 1 112 ? 32.469 54.094 11.258 1 90.81 112 VAL A N 1
ATOM 871 C CA . VAL A 1 112 ? 31.188 53.906 10.555 1 90.81 112 VAL A CA 1
ATOM 872 C C . VAL A 1 112 ? 30.625 52.531 10.852 1 90.81 112 VAL A C 1
ATOM 874 O O . VAL A 1 112 ? 29.453 52.375 11.203 1 90.81 112 VAL A O 1
ATOM 877 N N . LEU A 1 113 ? 31.453 51.5 10.797 1 92.75 113 LEU A N 1
ATOM 878 C CA . LEU A 1 113 ? 31 50.125 10.984 1 92.75 113 LEU A CA 1
ATOM 879 C C . LEU A 1 113 ? 30.516 49.906 12.414 1 92.75 113 LEU A C 1
ATOM 881 O O . LEU A 1 113 ? 29.484 49.25 12.633 1 92.75 113 LEU A O 1
ATOM 885 N N . ARG A 1 114 ? 31.234 50.5 13.336 1 91.94 114 ARG A N 1
ATOM 886 C CA . ARG A 1 114 ? 30.828 50.375 14.734 1 91.94 114 ARG A CA 1
ATOM 887 C C . ARG A 1 114 ? 29.5 51.094 14.992 1 91.94 114 ARG A C 1
ATOM 889 O O . ARG A 1 114 ? 28.641 50.531 15.68 1 91.94 114 ARG A O 1
ATOM 896 N N . THR A 1 115 ? 29.297 52.25 14.414 1 92.94 115 THR A N 1
ATOM 897 C CA . THR A 1 115 ? 28.078 53.031 14.57 1 92.94 115 THR A CA 1
ATOM 898 C C . THR A 1 115 ? 26.891 52.281 13.969 1 92.94 115 THR A C 1
ATOM 900 O O . THR A 1 115 ? 25.844 52.156 14.609 1 92.94 115 THR A O 1
ATOM 903 N N . LEU A 1 116 ? 27.078 51.656 12.836 1 93.62 116 LEU A N 1
ATOM 904 C CA . LEU A 1 116 ? 25.984 51 12.125 1 93.62 116 LEU A CA 1
ATOM 905 C C . LEU A 1 116 ? 25.641 49.688 12.789 1 93.62 116 LEU A C 1
ATOM 907 O O . LEU A 1 116 ? 24.453 49.312 12.852 1 93.62 116 LEU A O 1
ATOM 911 N N . LEU A 1 117 ? 26.562 49 13.359 1 93.69 117 LEU A N 1
ATOM 912 C CA . LEU A 1 117 ? 26.328 47.688 13.93 1 93.69 117 LEU A CA 1
ATOM 913 C C . LEU A 1 117 ? 25.844 47.781 15.367 1 93.69 117 LEU A C 1
ATOM 915 O O . LEU A 1 117 ? 25.062 46.938 15.828 1 93.69 117 LEU A O 1
ATOM 919 N N . THR A 1 118 ? 26.141 48.875 16.047 1 93.94 118 THR A N 1
ATOM 920 C CA . THR A 1 118 ? 25.891 48.875 17.484 1 93.94 118 THR A CA 1
ATOM 921 C C . THR A 1 118 ? 24.75 49.844 17.812 1 93.94 118 THR A C 1
ATOM 923 O O . THR A 1 118 ? 24.125 49.75 18.875 1 93.94 118 THR A O 1
ATOM 926 N N . GLY A 1 119 ? 24.516 50.844 17.031 1 93.56 119 GLY A N 1
ATOM 927 C CA . GLY A 1 119 ? 23.5 51.844 17.328 1 93.56 119 GLY A CA 1
ATOM 928 C C . GLY A 1 119 ? 24.047 53.031 18.109 1 93.56 119 GLY A C 1
ATOM 929 O O . GLY A 1 119 ? 23.297 53.938 18.469 1 93.56 119 GLY A O 1
ATOM 930 N N . LEU A 1 120 ? 25.375 53 18.297 1 93.75 120 LEU A N 1
ATOM 931 C CA . LEU A 1 120 ? 26.031 54.125 18.953 1 93.75 120 LEU A CA 1
ATOM 932 C C . LEU A 1 120 ? 26.219 55.281 18 1 93.75 120 LEU A C 1
ATOM 934 O O . LEU A 1 120 ? 26.516 55.094 16.828 1 93.75 120 LEU A O 1
ATOM 938 N N . PRO A 1 121 ? 26.062 56.438 18.609 1 93.62 121 PRO A N 1
ATOM 939 C CA . PRO A 1 121 ? 26.391 57.594 17.734 1 93.62 121 PRO A CA 1
ATOM 940 C C . PRO A 1 121 ? 27.859 57.594 17.312 1 93.62 121 PRO A C 1
ATOM 942 O O . PRO A 1 121 ? 28.719 57.156 18.062 1 93.62 121 PRO A O 1
ATOM 945 N N . SER A 1 122 ? 28.031 58.094 16.141 1 92.25 122 SER A N 1
ATOM 946 C CA . SER A 1 122 ? 29.391 58.281 15.656 1 92.25 122 SER A CA 1
ATOM 947 C C . SER A 1 122 ? 30.156 59.312 16.484 1 92.25 122 SER A C 1
ATOM 949 O O . SER A 1 122 ? 29.594 60.312 16.875 1 92.25 122 SER A O 1
ATOM 951 N N . PRO A 1 123 ? 31.406 59.031 16.703 1 87.81 123 PRO A N 1
ATOM 952 C CA . PRO A 1 123 ? 32.188 60 17.469 1 87.81 123 PRO A CA 1
ATOM 953 C C . PRO A 1 123 ? 32.375 61.312 16.719 1 87.81 123 PRO A C 1
ATOM 955 O O . PRO A 1 123 ? 32.562 62.375 17.328 1 87.81 123 PRO A O 1
ATOM 958 N N . SER A 1 124 ? 32.25 61.25 15.383 1 89.38 124 SER A N 1
ATOM 959 C CA . SER A 1 124 ? 32.656 62.438 14.656 1 89.38 124 SER A CA 1
ATOM 960 C C . SER A 1 124 ? 31.578 62.844 13.633 1 89.38 124 SER A C 1
ATOM 962 O O . SER A 1 124 ? 31.594 63.969 13.117 1 89.38 124 SER A O 1
ATOM 964 N N . SER A 1 125 ? 30.672 61.969 13.289 1 90.88 125 SER A N 1
ATOM 965 C CA . SER A 1 125 ? 29.75 62.25 12.188 1 90.88 125 SER A CA 1
ATOM 966 C C . SER A 1 125 ? 28.297 62.25 12.664 1 90.88 125 SER A C 1
ATOM 968 O O . SER A 1 125 ? 27.797 61.219 13.109 1 90.88 125 SER A O 1
ATOM 970 N N . ALA A 1 126 ? 27.578 63.344 12.461 1 90.94 126 ALA A N 1
ATOM 971 C CA . ALA A 1 126 ? 26.141 63.438 12.758 1 90.94 126 ALA A CA 1
ATOM 972 C C . ALA A 1 126 ? 25.328 62.625 11.773 1 90.94 126 ALA A C 1
ATOM 974 O O . ALA A 1 126 ? 24.297 62.031 12.133 1 90.94 126 ALA A O 1
ATOM 975 N N . PHE A 1 127 ? 25.906 62.562 10.57 1 93 127 PHE A N 1
ATOM 976 C CA . PHE A 1 127 ? 25.172 61.844 9.531 1 93 127 PHE A CA 1
ATOM 977 C C . PHE A 1 127 ? 25.047 60.375 9.891 1 93 127 PHE A C 1
ATOM 979 O O . PHE A 1 127 ? 23.938 59.812 9.891 1 93 127 PHE A O 1
ATOM 986 N N . TRP A 1 128 ? 26.078 59.75 10.211 1 93.31 128 TRP A N 1
ATOM 987 C CA . TRP A 1 128 ? 26.062 58.312 10.516 1 93.31 128 TRP A CA 1
ATOM 988 C C . TRP A 1 128 ? 25.344 58.031 11.836 1 93.31 128 TRP A C 1
ATOM 990 O O . TRP A 1 128 ? 24.75 56.969 12.016 1 93.31 128 TRP A O 1
ATOM 1000 N N . SER A 1 129 ? 25.344 59 12.734 1 94.38 129 SER A N 1
ATOM 1001 C CA . SER A 1 129 ? 24.594 58.875 13.977 1 94.38 129 SER A CA 1
ATOM 1002 C C . SER A 1 129 ? 23.094 58.844 13.703 1 94.38 129 SER A C 1
ATOM 1004 O O . SER A 1 129 ? 22.359 58.031 14.281 1 94.38 129 SER A O 1
ATOM 1006 N N . TRP A 1 130 ? 22.688 59.688 12.758 1 94.88 130 TRP A N 1
ATOM 1007 C CA . TRP A 1 130 ? 21.25 59.719 12.438 1 94.88 130 TRP A CA 1
ATOM 1008 C C . TRP A 1 130 ? 20.844 58.469 11.641 1 94.88 130 TRP A C 1
ATOM 1010 O O . TRP A 1 130 ? 19.719 58 11.781 1 94.88 130 TRP A O 1
ATOM 1020 N N . VAL A 1 131 ? 21.766 58 10.883 1 95.75 131 VAL A N 1
ATOM 1021 C CA . VAL A 1 131 ? 21.469 56.781 10.109 1 95.75 131 VAL A CA 1
ATOM 1022 C C . VAL A 1 131 ? 21.25 55.594 11.047 1 95.75 131 VAL A C 1
ATOM 1024 O O . VAL A 1 131 ? 20.281 54.844 10.883 1 95.75 131 VAL A O 1
ATOM 1027 N N . THR A 1 132 ? 22.094 55.406 12.016 1 95.94 132 THR A N 1
ATOM 1028 C CA . THR A 1 132 ? 21.938 54.281 12.93 1 95.94 132 THR A CA 1
ATOM 1029 C C . THR A 1 132 ? 20.688 54.438 13.789 1 95.94 132 THR A C 1
ATOM 1031 O O . THR A 1 132 ? 20.016 53.469 14.125 1 95.94 132 THR A O 1
ATOM 1034 N N . PHE A 1 133 ? 20.406 55.656 14.172 1 96.19 133 PHE A N 1
ATOM 1035 C CA . PHE A 1 133 ? 19.156 55.969 14.875 1 96.19 133 PHE A CA 1
ATOM 1036 C C . PHE A 1 133 ? 17.953 55.594 14.023 1 96.19 133 PHE A C 1
ATOM 1038 O O . PHE A 1 133 ? 17 54.969 14.516 1 96.19 133 PHE A O 1
ATOM 1045 N N . GLY A 1 134 ? 18.062 55.969 12.719 1 96.56 134 GLY A N 1
ATOM 1046 C CA . GLY A 1 134 ? 17.016 55.656 11.773 1 96.56 134 GLY A CA 1
ATOM 1047 C C . GLY A 1 134 ? 16.781 54.156 11.617 1 96.56 134 GLY A C 1
ATOM 1048 O O . GLY A 1 134 ? 15.648 53.719 11.477 1 96.56 134 GLY A O 1
ATOM 1049 N N . ILE A 1 135 ? 17.828 53.438 11.648 1 96.31 135 ILE A N 1
ATOM 1050 C CA . ILE A 1 135 ? 17.734 51.969 11.547 1 96.31 135 ILE A CA 1
ATOM 1051 C C . ILE A 1 135 ? 16.922 51.406 12.719 1 96.31 135 ILE A C 1
ATOM 1053 O O . ILE A 1 135 ? 16.016 50.594 12.523 1 96.31 135 ILE A O 1
ATOM 1057 N N . ASN A 1 136 ? 17.219 51.812 13.914 1 96.94 136 ASN A N 1
ATOM 1058 C CA . ASN A 1 136 ? 16.484 51.375 15.086 1 96.94 136 ASN A CA 1
ATOM 1059 C C . ASN A 1 136 ? 15.031 51.781 15.039 1 96.94 136 ASN A C 1
ATOM 1061 O O . ASN A 1 136 ? 14.141 51.031 15.422 1 96.94 136 ASN A O 1
ATOM 1065 N N . MET A 1 137 ? 14.828 53 14.539 1 95.75 137 MET A N 1
ATOM 1066 C CA . MET A 1 137 ? 13.453 53.469 14.422 1 95.75 137 MET A CA 1
ATOM 1067 C C . MET A 1 137 ? 12.695 52.688 13.352 1 95.75 137 MET A C 1
ATOM 1069 O O . MET A 1 137 ? 11.5 52.406 13.5 1 95.75 137 MET A O 1
ATOM 1073 N N . ALA A 1 138 ? 13.391 52.344 12.336 1 95.81 138 ALA A N 1
ATOM 1074 C CA . ALA A 1 138 ? 12.773 51.531 11.281 1 95.81 138 ALA A CA 1
ATOM 1075 C C . ALA A 1 138 ? 12.375 50.156 11.812 1 95.81 138 ALA A C 1
ATOM 1077 O O . ALA A 1 138 ? 11.312 49.656 11.469 1 95.81 138 ALA A O 1
ATOM 1078 N N . LEU A 1 139 ? 13.203 49.562 12.578 1 95.62 139 LEU A N 1
ATOM 1079 C CA . LEU A 1 139 ? 12.906 48.281 13.18 1 95.62 139 LEU A CA 1
ATOM 1080 C C . LEU A 1 139 ? 11.695 48.375 14.102 1 95.62 139 LEU A C 1
ATOM 1082 O O . LEU A 1 139 ? 10.836 47.5 14.094 1 95.62 139 LEU A O 1
ATOM 1086 N N . LEU A 1 140 ? 11.672 49.406 14.828 1 95.44 140 LEU A N 1
ATOM 1087 C CA . LEU A 1 140 ? 10.523 49.625 15.703 1 95.44 140 LEU A CA 1
ATOM 1088 C C . LEU A 1 140 ? 9.25 49.812 14.883 1 95.44 140 LEU A C 1
ATOM 1090 O O . LEU A 1 140 ? 8.195 49.281 15.258 1 95.44 140 LEU A O 1
ATOM 1094 N N . ALA A 1 141 ? 9.383 50.5 13.844 1 95.5 141 ALA A N 1
ATOM 1095 C CA . ALA A 1 141 ? 8.227 50.719 12.977 1 95.5 141 ALA A CA 1
ATOM 1096 C C . ALA A 1 141 ? 7.719 49.406 12.391 1 95.5 141 ALA A C 1
ATOM 1098 O O . ALA A 1 141 ? 6.512 49.219 12.25 1 95.5 141 ALA A O 1
ATOM 1099 N N . MET A 1 142 ? 8.609 48.562 12.062 1 95.62 142 MET A N 1
ATOM 1100 C CA . MET A 1 142 ? 8.234 47.281 11.531 1 95.62 142 MET A CA 1
ATOM 1101 C C . MET A 1 142 ? 7.527 46.438 12.594 1 95.62 142 MET A C 1
ATOM 1103 O O . MET A 1 142 ? 6.555 45.75 12.289 1 95.62 142 MET A O 1
ATOM 1107 N N . ALA A 1 143 ? 7.996 46.438 13.742 1 94.5 143 ALA A N 1
ATOM 1108 C CA . ALA A 1 143 ? 7.34 45.719 14.836 1 94.5 143 ALA A CA 1
ATOM 1109 C C . ALA A 1 143 ? 5.934 46.281 15.078 1 94.5 143 ALA A C 1
ATOM 1111 O O . ALA A 1 143 ? 4.996 45.5 15.289 1 94.5 143 ALA A O 1
ATOM 1112 N N . LEU A 1 144 ? 5.785 47.562 15.023 1 94.38 144 LEU A N 1
ATOM 1113 C CA . LEU A 1 144 ? 4.48 48.188 15.195 1 94.38 144 LEU A CA 1
ATOM 1114 C C . LEU A 1 144 ? 3.547 47.812 14.039 1 94.38 144 LEU A C 1
ATOM 1116 O O . LEU A 1 144 ? 2.34 47.688 14.242 1 94.38 144 LEU A O 1
ATOM 1120 N N . ASP A 1 145 ? 4.156 47.719 12.914 1 94.94 145 ASP A N 1
ATOM 1121 C CA . ASP A 1 145 ? 3.393 47.312 11.742 1 94.94 145 ASP A CA 1
ATOM 1122 C C . ASP A 1 145 ? 2.773 45.938 11.945 1 94.94 145 ASP A C 1
ATOM 1124 O O . ASP A 1 145 ? 1.59 45.719 11.672 1 94.94 145 ASP A O 1
ATOM 1128 N N . VAL A 1 146 ? 3.529 45.062 12.469 1 93.12 146 VAL A N 1
ATOM 1129 C CA . VAL A 1 146 ? 3.072 43.688 12.695 1 93.12 146 VAL A CA 1
ATOM 1130 C C . VAL A 1 146 ? 1.996 43.656 13.781 1 93.12 146 VAL A C 1
ATOM 1132 O O . VAL A 1 146 ? 0.998 42.969 13.664 1 93.12 146 VAL A O 1
ATOM 1135 N N . VAL A 1 147 ? 2.129 44.438 14.742 1 92.75 147 VAL A N 1
ATOM 1136 C CA . VAL A 1 147 ? 1.275 44.406 15.93 1 92.75 147 VAL A CA 1
ATOM 1137 C C . VAL A 1 147 ? -0.031 45.125 15.656 1 92.75 147 VAL A C 1
ATOM 1139 O O . VAL A 1 147 ? -1.104 44.688 16.062 1 92.75 147 VAL A O 1
ATOM 1142 N N . TYR A 1 148 ? 0.01 46.25 14.867 1 93.5 148 TYR A N 1
ATOM 1143 C CA . TYR A 1 148 ? -1.138 47.156 14.953 1 93.5 148 TYR A CA 1
ATOM 1144 C C . TYR A 1 148 ? -1.748 47.375 13.578 1 93.5 148 TYR A C 1
ATOM 1146 O O . TYR A 1 148 ? -2.887 47.844 13.469 1 93.5 148 TYR A O 1
ATOM 1154 N N . ARG A 1 149 ? -1.066 47.156 12.555 1 94.75 149 ARG A N 1
ATOM 1155 C CA . ARG A 1 149 ? -1.599 47.531 11.25 1 94.75 149 ARG A CA 1
ATOM 1156 C C . ARG A 1 149 ? -2.906 46.781 10.961 1 94.75 149 ARG A C 1
ATOM 1158 O O . ARG A 1 149 ? -3.914 47.406 10.625 1 94.75 149 ARG A O 1
ATOM 1165 N N . ALA A 1 150 ? -2.945 45.531 11.086 1 94.19 150 ALA A N 1
ATOM 1166 C CA . ALA A 1 150 ? -4.121 44.719 10.742 1 94.19 150 ALA A CA 1
ATOM 1167 C C . ALA A 1 150 ? -5.301 45.062 11.648 1 94.19 150 ALA A C 1
ATOM 1169 O O . ALA A 1 150 ? -6.391 45.406 11.172 1 94.19 150 ALA A O 1
ATOM 1170 N N . PRO A 1 151 ? -5.109 45.094 12.945 1 92.31 151 PRO A N 1
ATOM 1171 C CA . PRO A 1 151 ? -6.246 45.375 13.828 1 92.31 151 PRO A CA 1
ATOM 1172 C C . PRO A 1 151 ? -6.785 46.812 13.648 1 92.31 151 PRO A C 1
ATOM 1174 O O . PRO A 1 151 ? -7.98 47.031 13.852 1 92.31 151 PRO A O 1
ATOM 1177 N N . LEU A 1 152 ? -5.922 47.688 13.25 1 93.06 152 LEU A N 1
ATOM 1178 C CA . LEU A 1 152 ? -6.355 49.062 13.195 1 93.06 152 LEU A CA 1
ATOM 1179 C C . LEU A 1 152 ? -6.828 49.438 11.789 1 93.06 152 LEU A C 1
ATOM 1181 O O . LEU A 1 152 ? -7.773 50.219 11.633 1 93.06 152 LEU A O 1
ATOM 1185 N N . LEU A 1 153 ? -6.168 48.844 10.812 1 95.12 153 LEU A N 1
ATOM 1186 C CA . LEU A 1 153 ? -6.418 49.344 9.461 1 95.12 153 LEU A CA 1
ATOM 1187 C C . LEU A 1 153 ? -7.172 48.312 8.633 1 95.12 153 LEU A C 1
ATOM 1189 O O . LEU A 1 153 ? -7.664 48.625 7.547 1 95.12 153 LEU A O 1
ATOM 1193 N N . HIS A 1 154 ? -7.344 47.156 9.117 1 95.56 154 HIS A N 1
ATOM 1194 C CA . HIS A 1 154 ? -8.055 46.094 8.414 1 95.56 154 HIS A CA 1
ATOM 1195 C C . HIS A 1 154 ? -9.07 45.438 9.32 1 95.56 154 HIS A C 1
ATOM 1197 O O . HIS A 1 154 ? -9 44.219 9.547 1 95.56 154 HIS A O 1
ATOM 1203 N N . GLN A 1 155 ? -10.031 46.062 9.695 1 94.12 155 GLN A N 1
ATOM 1204 C CA . GLN A 1 155 ? -11.062 45.531 10.578 1 94.12 155 GLN A CA 1
ATOM 1205 C C . GLN A 1 155 ? -12.055 44.656 9.812 1 94.12 155 GLN A C 1
ATOM 1207 O O . GLN A 1 155 ? -12.758 43.844 10.414 1 94.12 155 GLN A O 1
ATOM 1212 N N . CYS A 1 156 ? -12.234 44.844 8.594 1 96.44 156 CYS A N 1
ATOM 1213 C CA . CYS A 1 156 ? -13.023 44.031 7.676 1 96.44 156 CYS A CA 1
ATOM 1214 C C . CYS A 1 156 ? -14.492 44.031 8.078 1 96.44 156 CYS A C 1
ATOM 1216 O O . CYS A 1 156 ? -15.141 43 8.031 1 96.44 156 CYS A O 1
ATOM 1218 N N . HIS A 1 157 ? -15.008 45.125 8.445 1 95.69 157 HIS A N 1
ATOM 1219 C CA . HIS A 1 157 ? -16.406 45.25 8.828 1 95.69 157 HIS A CA 1
ATOM 1220 C C . HIS A 1 157 ? -17.328 45.031 7.633 1 95.69 157 HIS A C 1
ATOM 1222 O O . HIS A 1 157 ? -18.438 44.5 7.785 1 95.69 157 HIS A O 1
ATOM 1228 N N . ASP A 1 158 ? -16.859 45.375 6.488 1 95.06 158 ASP A N 1
ATOM 1229 C CA . ASP A 1 158 ? -17.703 45.312 5.297 1 95.06 158 ASP A CA 1
ATOM 1230 C C . ASP A 1 158 ? -17.391 44.094 4.465 1 95.06 158 ASP A C 1
ATOM 1232 O O . ASP A 1 158 ? -17.828 43.969 3.318 1 95.06 158 ASP A O 1
ATOM 1236 N N . ALA A 1 159 ? -16.641 43.219 5.059 1 95.81 159 ALA A N 1
ATOM 1237 C CA . ALA A 1 159 ? -16.266 42 4.32 1 95.81 159 ALA A CA 1
ATOM 1238 C C . ALA A 1 159 ? -17.484 41.125 4.023 1 95.81 159 ALA A C 1
ATOM 1240 O O . ALA A 1 159 ? -18.328 40.906 4.898 1 95.81 159 ALA A O 1
ATOM 1241 N N . SER A 1 160 ? -17.641 40.781 2.773 1 96.44 160 SER A N 1
ATOM 1242 C CA . SER A 1 160 ? -18.609 39.812 2.295 1 96.44 160 SER A CA 1
ATOM 1243 C C . SER A 1 160 ? -17.922 38.594 1.642 1 96.44 160 SER A C 1
ATOM 1245 O O . SER A 1 160 ? -17.094 38.781 0.741 1 96.44 160 SER A O 1
ATOM 1247 N N . PHE A 1 161 ? -18.188 37.438 2.111 1 96.75 161 PHE A N 1
ATOM 1248 C CA . PHE A 1 161 ? -17.531 36.25 1.574 1 96.75 161 PHE A CA 1
ATOM 1249 C C . PHE A 1 161 ? -18.406 35.031 1.787 1 96.75 161 PHE A C 1
ATOM 1251 O O . PHE A 1 161 ? -19.453 35.094 2.455 1 96.75 161 PHE A O 1
ATOM 1258 N N . ALA A 1 162 ? -17.984 33.938 1.188 1 97.94 162 ALA A N 1
ATOM 1259 C CA . ALA A 1 162 ? -18.625 32.625 1.33 1 97.94 162 ALA A CA 1
ATOM 1260 C C . ALA A 1 162 ? -17.594 31.516 1.267 1 97.94 162 ALA A C 1
ATOM 1262 O O . ALA A 1 162 ? -16.562 31.641 0.594 1 97.94 162 ALA A O 1
ATOM 1263 N N . ARG A 1 163 ? -17.828 30.469 1.955 1 97.88 163 ARG A N 1
ATOM 1264 C CA . ARG A 1 163 ? -16.984 29.281 1.905 1 97.88 163 ARG A CA 1
ATOM 1265 C C . ARG A 1 163 ? -17.812 28.016 2.086 1 97.88 163 ARG A C 1
ATOM 1267 O O . ARG A 1 163 ? -18.859 28.031 2.744 1 97.88 163 ARG A O 1
ATOM 1274 N N . VAL A 1 164 ? -17.312 26.984 1.535 1 98.69 164 VAL A N 1
ATOM 1275 C CA . VAL A 1 164 ? -17.953 25.688 1.69 1 98.69 164 VAL A CA 1
ATOM 1276 C C . VAL A 1 164 ? -17.5 25.031 2.994 1 98.69 164 VAL A C 1
ATOM 1278 O O . VAL A 1 164 ? -16.312 25.031 3.312 1 98.69 164 VAL A O 1
ATOM 1281 N N . GLY A 1 165 ? -18.453 24.594 3.809 1 98.62 165 GLY A N 1
ATOM 1282 C CA . GLY A 1 165 ? -18.156 23.828 5.008 1 98.62 165 GLY A CA 1
ATOM 1283 C C . GLY A 1 165 ? -18.266 22.328 4.801 1 98.62 165 GLY A C 1
ATOM 1284 O O . GLY A 1 165 ? -17.656 21.766 3.885 1 98.62 165 GLY A O 1
ATOM 1285 N N . TYR A 1 166 ? -19.094 21.688 5.602 1 98.62 166 TYR A N 1
ATOM 1286 C CA . TYR A 1 166 ? -19.281 20.25 5.559 1 98.62 166 TYR A CA 1
ATOM 1287 C C . TYR A 1 166 ? -20.062 19.828 4.324 1 98.62 166 TYR A C 1
ATOM 1289 O O . TYR A 1 166 ? -21.125 20.391 4.035 1 98.62 166 TYR A O 1
ATOM 1297 N N . VAL A 1 167 ? -19.531 18.875 3.605 1 98.69 167 VAL A N 1
ATOM 1298 C CA . VAL A 1 167 ? -20.188 18.297 2.441 1 98.69 167 VAL A CA 1
ATOM 1299 C C . VAL A 1 167 ? -20.422 16.797 2.682 1 98.69 167 VAL A C 1
ATOM 1301 O O . VAL A 1 167 ? -19.469 16.031 2.781 1 98.69 167 VAL A O 1
ATOM 1304 N N . SER A 1 168 ? -21.625 16.438 2.816 1 98.06 168 SER A N 1
ATOM 1305 C CA . SER A 1 168 ? -22 15.031 2.977 1 98.06 168 SER A CA 1
ATOM 1306 C C . SER A 1 168 ? -22.234 14.359 1.625 1 98.06 168 SER A C 1
ATOM 1308 O O . SER A 1 168 ? -21.891 14.922 0.583 1 98.06 168 SER A O 1
ATOM 1310 N N . GLU A 1 169 ? -22.766 13.125 1.675 1 96.94 169 GLU A N 1
ATOM 1311 C CA . GLU A 1 169 ? -23.078 12.422 0.436 1 96.94 169 GLU A CA 1
ATOM 1312 C C . GLU A 1 169 ? -24.266 13.047 -0.281 1 96.94 169 GLU A C 1
ATOM 1314 O O . GLU A 1 169 ? -24.422 12.891 -1.493 1 96.94 169 GLU A O 1
ATOM 1319 N N . THR A 1 170 ? -25.062 13.898 0.528 1 97.81 170 THR A N 1
ATOM 1320 C CA . THR A 1 170 ? -26.281 14.391 -0.109 1 97.81 170 THR A CA 1
ATOM 1321 C C . THR A 1 170 ? -26.469 15.883 0.179 1 97.81 170 THR A C 1
ATOM 1323 O O . THR A 1 170 ? -27.516 16.453 -0.149 1 97.81 170 THR A O 1
ATOM 1326 N N . SER A 1 171 ? -25.547 16.5 0.822 1 98.31 171 SER A N 1
ATOM 1327 C CA . SER A 1 171 ? -25.766 17.891 1.173 1 98.31 171 SER A CA 1
ATOM 1328 C C . SER A 1 171 ? -24.438 18.641 1.265 1 98.31 171 SER A C 1
ATOM 1330 O O . SER A 1 171 ? -23.375 18.031 1.316 1 98.31 171 SER A O 1
ATOM 1332 N N . ALA A 1 172 ? -24.516 19.922 1.213 1 98.69 172 ALA A N 1
ATOM 1333 C CA . ALA A 1 172 ? -23.391 20.812 1.398 1 98.69 172 ALA A CA 1
ATOM 1334 C C . ALA A 1 172 ? -23.797 22.078 2.158 1 98.69 172 ALA A C 1
ATOM 1336 O O . ALA A 1 172 ? -24.875 22.625 1.927 1 98.69 172 ALA A O 1
ATOM 1337 N N . LYS A 1 173 ? -22.969 22.484 3.059 1 98.75 173 LYS A N 1
ATOM 1338 C CA . LYS A 1 173 ? -23.188 23.719 3.805 1 98.75 173 LYS A CA 1
ATOM 1339 C C . LYS A 1 173 ? -22.328 24.844 3.264 1 98.75 173 LYS A C 1
ATOM 1341 O O . LYS A 1 173 ? -21.125 24.656 3.023 1 98.75 173 LYS A O 1
ATOM 1346 N N . ILE A 1 174 ? -22.891 25.969 3.078 1 98.62 174 ILE A N 1
ATOM 1347 C CA . ILE A 1 174 ? -22.156 27.141 2.629 1 98.62 174 ILE A CA 1
ATOM 1348 C C . ILE A 1 174 ? -22.281 28.266 3.668 1 98.62 174 ILE A C 1
ATOM 1350 O O . ILE A 1 174 ? -23.391 28.75 3.926 1 98.62 174 ILE A O 1
ATOM 1354 N N . LEU A 1 175 ? -21.219 28.609 4.254 1 98.75 175 LEU A N 1
ATOM 1355 C CA . LEU A 1 175 ? -21.188 29.781 5.137 1 98.75 175 LEU A CA 1
ATOM 1356 C C . LEU A 1 175 ? -21.094 31.062 4.332 1 98.75 175 LEU A C 1
ATOM 1358 O O . LEU A 1 175 ? -20.266 31.188 3.422 1 98.75 175 LEU A O 1
ATOM 1362 N N . VAL A 1 176 ? -21.953 32 4.68 1 98.06 176 VAL A N 1
ATOM 1363 C CA . VAL A 1 176 ? -21.953 33.312 4.02 1 98.06 176 VAL A CA 1
ATOM 1364 C C . VAL A 1 176 ? -21.938 34.406 5.066 1 98.06 176 VAL A C 1
ATOM 1366 O O . VAL A 1 176 ? -22.609 34.312 6.09 1 98.06 176 VAL A O 1
ATOM 1369 N N . ARG A 1 177 ? -21.125 35.344 4.902 1 98.31 177 ARG A N 1
ATOM 1370 C CA . ARG A 1 177 ? -21.234 36.625 5.598 1 98.31 177 ARG A CA 1
ATOM 1371 C C . ARG A 1 177 ? -21.672 37.719 4.641 1 98.31 177 ARG A C 1
ATOM 1373 O O . ARG A 1 177 ? -21.047 37.938 3.6 1 98.31 177 ARG A O 1
ATOM 1380 N N . GLU A 1 178 ? -22.734 38.438 4.938 1 96.81 178 GLU A N 1
ATOM 1381 C CA . GLU A 1 178 ? -23.281 39.531 4.125 1 96.81 178 GLU A CA 1
ATOM 1382 C C . GLU A 1 178 ? -23.797 40.656 4.996 1 96.81 178 GLU A C 1
ATOM 1384 O O . GLU A 1 178 ? -24.938 40.656 5.441 1 96.81 178 GLU A O 1
ATOM 1389 N N . PRO A 1 179 ? -22.922 41.656 5.133 1 95.5 179 PRO A N 1
ATOM 1390 C CA . PRO A 1 179 ? -23.281 42.75 6.043 1 95.5 179 PRO A CA 1
ATOM 1391 C C . PRO A 1 179 ? -24.266 43.75 5.418 1 95.5 179 PRO A C 1
ATOM 1393 O O . PRO A 1 179 ? -24.812 44.594 6.121 1 95.5 179 PRO A O 1
ATOM 1396 N N . PHE A 1 180 ? -24.547 43.625 4.148 1 94.56 180 PHE A N 1
ATOM 1397 C CA . PHE A 1 180 ? -25.438 44.562 3.459 1 94.56 180 PHE A CA 1
ATOM 1398 C C . PHE A 1 180 ? -26.797 43.906 3.193 1 94.56 180 PHE A C 1
ATOM 1400 O O . PHE A 1 180 ? -26.922 42.688 3.254 1 94.56 180 PHE A O 1
ATOM 1407 N N . ALA A 1 181 ? -27.75 44.781 2.951 1 93.06 181 ALA A N 1
ATOM 1408 C CA . ALA A 1 181 ? -29.078 44.312 2.578 1 93.06 181 ALA A CA 1
ATOM 1409 C C . ALA A 1 181 ? -29.094 43.812 1.136 1 93.06 181 ALA A C 1
ATOM 1411 O O . ALA A 1 181 ? -29.531 44.5 0.23 1 93.06 181 ALA A O 1
ATOM 1412 N N . PHE A 1 182 ? -28.625 42.656 0.967 1 94.56 182 PHE A N 1
ATOM 1413 C CA . PHE A 1 182 ? -28.438 42.031 -0.336 1 94.56 182 PHE A CA 1
ATOM 1414 C C . PHE A 1 182 ? -28.828 40.562 -0.292 1 94.56 182 PHE A C 1
ATOM 1416 O O . PHE A 1 182 ? -28.391 39.812 0.592 1 94.56 182 PHE A O 1
ATOM 1423 N N . ASP A 1 183 ? -29.703 40.188 -1.21 1 95.44 183 ASP A N 1
ATOM 1424 C CA . ASP A 1 183 ? -30.109 38.781 -1.287 1 95.44 183 ASP A CA 1
ATOM 1425 C C . ASP A 1 183 ? -28.953 37.906 -1.751 1 95.44 183 ASP A C 1
ATOM 1427 O O . ASP A 1 183 ? -28.359 38.125 -2.811 1 95.44 183 ASP A O 1
ATOM 1431 N N . VAL A 1 184 ? -28.672 36.875 -0.938 1 96.56 184 VAL A N 1
ATOM 1432 C CA . VAL A 1 184 ? -27.594 35.938 -1.276 1 96.56 184 VAL A CA 1
ATOM 1433 C C . VAL A 1 184 ? -28.156 34.75 -2.057 1 96.56 184 VAL A C 1
ATOM 1435 O O . VAL A 1 184 ? -29.094 34.094 -1.604 1 96.56 184 VAL A O 1
ATOM 1438 N N . ARG A 1 185 ? -27.609 34.5 -3.211 1 97.25 185 ARG A N 1
ATOM 1439 C CA . ARG A 1 185 ? -28.031 33.375 -4.051 1 97.25 185 ARG A CA 1
ATOM 1440 C C . ARG A 1 185 ? -26.875 32.406 -4.32 1 97.25 185 ARG A C 1
ATOM 1442 O O . ARG A 1 185 ? -25.766 32.844 -4.668 1 97.25 185 ARG A O 1
ATOM 1449 N N . VAL A 1 186 ? -27.141 31.156 -4.09 1 98.19 186 VAL A N 1
ATOM 1450 C CA . VAL A 1 186 ? -26.156 30.125 -4.422 1 98.19 186 VAL A CA 1
ATOM 1451 C C . VAL A 1 186 ? -26.641 29.328 -5.637 1 98.19 186 VAL A C 1
ATOM 1453 O O . VAL A 1 186 ? -27.703 28.703 -5.598 1 98.19 186 VAL A O 1
ATOM 1456 N N . LEU A 1 187 ? -25.875 29.438 -6.672 1 98.06 187 LEU A N 1
ATOM 1457 C CA . LEU A 1 187 ? -26.094 28.609 -7.852 1 98.06 187 LEU A CA 1
ATOM 1458 C C . LEU A 1 187 ? -25.172 27.391 -7.832 1 98.06 187 LEU A C 1
ATOM 1460 O O . LEU A 1 187 ? -24 27.5 -7.469 1 98.06 187 LEU A O 1
ATOM 1464 N N . TYR A 1 188 ? -25.719 26.203 -8.18 1 97.88 188 TYR A N 1
ATOM 1465 C CA . TYR A 1 188 ? -24.875 25.016 -8.195 1 97.88 188 TYR A CA 1
ATOM 1466 C C . TYR A 1 188 ? -25.391 24 -9.219 1 97.88 188 TYR A C 1
ATOM 1468 O O . TYR A 1 188 ? -26.562 24 -9.57 1 97.88 188 TYR A O 1
ATOM 1476 N N . ARG A 1 189 ? -24.5 23.203 -9.727 1 96.81 189 ARG A N 1
ATOM 1477 C CA . ARG A 1 189 ? -24.844 22.125 -10.648 1 96.81 189 ARG A CA 1
ATOM 1478 C C . ARG A 1 189 ? -23.766 21.031 -10.641 1 96.81 189 ARG A C 1
ATOM 1480 O O . ARG A 1 189 ? -22.609 21.312 -10.336 1 96.81 189 ARG A O 1
ATOM 1487 N N . SER A 1 190 ? -24.156 19.828 -10.93 1 95.12 190 SER A N 1
ATOM 1488 C CA . SER A 1 190 ? -23.219 18.719 -11.008 1 95.12 190 SER A CA 1
ATOM 1489 C C . SER A 1 190 ? -22.359 18.812 -12.266 1 95.12 190 SER A C 1
ATOM 1491 O O . SER A 1 190 ? -22.797 19.328 -13.289 1 95.12 190 SER A O 1
ATOM 1493 N N . VAL A 1 191 ? -21.141 18.438 -12.148 1 92.62 191 VAL A N 1
ATOM 1494 C CA . VAL A 1 191 ? -20.234 18.375 -13.289 1 92.62 191 VAL A CA 1
ATOM 1495 C C . VAL A 1 191 ? -20.078 16.922 -13.742 1 92.62 191 VAL A C 1
ATOM 1497 O O . VAL A 1 191 ? -19.312 16.156 -13.164 1 92.62 191 VAL A O 1
ATOM 1500 N N . ASP A 1 192 ? -20.781 16.547 -14.562 1 84.81 192 ASP A N 1
ATOM 1501 C CA . ASP A 1 192 ? -20.719 15.203 -15.133 1 84.81 192 ASP A CA 1
ATOM 1502 C C . ASP A 1 192 ? -20.719 15.25 -16.656 1 84.81 192 ASP A C 1
ATOM 1504 O O . ASP A 1 192 ? -20.391 16.281 -17.25 1 84.81 192 ASP A O 1
ATOM 1508 N N . GLN A 1 193 ? -20.938 14.172 -17.281 1 76.62 193 GLN A N 1
ATOM 1509 C CA . GLN A 1 193 ? -20.828 14.062 -18.734 1 76.62 193 GLN A CA 1
ATOM 1510 C C . GLN A 1 193 ? -21.938 14.859 -19.438 1 76.62 193 GLN A C 1
ATOM 1512 O O . GLN A 1 193 ? -21.781 15.281 -20.578 1 76.62 193 GLN A O 1
ATOM 1517 N N . VAL A 1 194 ? -23 15.18 -18.75 1 80.5 194 VAL A N 1
ATOM 1518 C CA . VAL A 1 194 ? -24.125 15.891 -19.328 1 80.5 194 VAL A CA 1
ATOM 1519 C C . VAL A 1 194 ? -24.219 17.297 -18.75 1 80.5 194 VAL A C 1
ATOM 1521 O O . VAL A 1 194 ? -24.047 17.484 -17.547 1 80.5 194 VAL A O 1
ATOM 1524 N N . GLU A 1 195 ? -24.344 18.188 -19.641 1 86 195 GLU A N 1
ATOM 1525 C CA . GLU A 1 195 ? -24.547 19.562 -19.172 1 86 195 GLU A CA 1
ATOM 1526 C C . GLU A 1 195 ? -25.859 19.703 -18.391 1 86 195 GLU A C 1
ATOM 1528 O O . GLU A 1 195 ? -26.922 19.328 -18.891 1 86 195 GLU A O 1
ATOM 1533 N N . ARG A 1 196 ? -25.656 20.219 -17.188 1 86 196 ARG A N 1
ATOM 1534 C CA . ARG A 1 196 ? -26.828 20.328 -16.328 1 86 196 ARG A CA 1
ATOM 1535 C C . ARG A 1 196 ? -27.219 21.781 -16.109 1 86 196 ARG A C 1
ATOM 1537 O O . ARG A 1 196 ? -26.375 22.672 -16.188 1 86 196 ARG A O 1
ATOM 1544 N N . SER A 1 197 ? -28.516 21.953 -15.836 1 92.5 197 SER A N 1
ATOM 1545 C CA . SER A 1 197 ? -29.031 23.281 -15.508 1 92.5 197 SER A CA 1
ATOM 1546 C C . SER A 1 197 ? -28.641 23.688 -14.094 1 92.5 197 SER A C 1
ATOM 1548 O O . SER A 1 197 ? -28.484 22.828 -13.219 1 92.5 197 SER A O 1
ATOM 1550 N N . TRP A 1 198 ? -28.516 24.922 -13.922 1 95.06 198 TRP A N 1
ATOM 1551 C CA . TRP A 1 198 ? -28.188 25.453 -12.609 1 95.06 198 TRP A CA 1
ATOM 1552 C C . TRP A 1 198 ? -29.359 25.344 -11.648 1 95.06 198 TRP A C 1
ATOM 1554 O O . TRP A 1 198 ? -30.484 25.703 -11.992 1 95.06 198 TRP A O 1
ATOM 1564 N N . MET A 1 199 ? -29.062 24.797 -10.555 1 96.06 199 MET A N 1
ATOM 1565 C CA . MET A 1 199 ? -29.969 24.875 -9.414 1 96.06 199 MET A CA 1
ATOM 1566 C C . MET A 1 199 ? -29.625 26.078 -8.539 1 96.06 199 MET A C 1
ATOM 1568 O O . MET A 1 199 ? -28.547 26.656 -8.656 1 96.06 199 MET A O 1
ATOM 1572 N N . HIS A 1 200 ? -30.594 26.531 -7.684 1 95.38 200 HIS A N 1
ATOM 1573 C CA . HIS A 1 200 ? -30.266 27.703 -6.867 1 95.38 200 HIS A CA 1
ATOM 1574 C C . HIS A 1 200 ? -30.953 27.625 -5.504 1 95.38 200 HIS A C 1
ATOM 1576 O O . HIS A 1 200 ? -31.969 26.953 -5.355 1 95.38 200 HIS A O 1
ATOM 1582 N N . LYS A 1 201 ? -30.375 28.156 -4.57 1 96.75 201 LYS A N 1
ATOM 1583 C CA . LYS A 1 201 ? -30.891 28.453 -3.24 1 96.75 201 LYS A CA 1
ATOM 1584 C C . LYS A 1 201 ? -30.656 29.922 -2.871 1 96.75 201 LYS A C 1
ATOM 1586 O O . LYS A 1 201 ? -29.547 30.438 -3.035 1 96.75 201 LYS A O 1
ATOM 1591 N N . THR A 1 202 ? -31.719 30.594 -2.393 1 96.12 202 THR A N 1
ATOM 1592 C CA . THR A 1 202 ? -31.609 32.031 -2.111 1 96.12 202 THR A CA 1
ATOM 1593 C C . THR A 1 202 ? -31.938 32.312 -0.649 1 96.12 202 THR A C 1
ATOM 1595 O O . THR A 1 202 ? -32.875 31.734 -0.093 1 96.12 202 THR A O 1
ATOM 1598 N N . TYR A 1 203 ? -31.125 33.062 -0.034 1 95.81 203 TYR A N 1
ATOM 1599 C CA . TYR A 1 203 ? -31.438 33.688 1.254 1 95.81 203 TYR A CA 1
ATOM 1600 C C . TYR A 1 203 ? -31.828 35.125 1.081 1 95.81 203 TYR A C 1
ATOM 1602 O O . TYR A 1 203 ? -31 35.969 0.695 1 95.81 203 TYR A O 1
ATOM 1610 N N . PRO A 1 204 ? -33.031 35.5 1.41 1 94.56 204 PRO A N 1
ATOM 1611 C CA . PRO A 1 204 ? -33.531 36.844 1.144 1 94.56 204 PRO A CA 1
ATOM 1612 C C . PRO A 1 204 ? -33.125 37.844 2.227 1 94.56 204 PRO A C 1
ATOM 1614 O O . PRO A 1 204 ? -34 38.438 2.881 1 94.56 204 PRO A O 1
ATOM 1617 N N . ALA A 1 205 ? -31.891 38.125 2.301 1 93.31 205 ALA A N 1
ATOM 1618 C CA . ALA A 1 205 ? -31.312 38.969 3.359 1 93.31 205 ALA A CA 1
ATOM 1619 C C . ALA A 1 205 ? -31.719 40.406 3.201 1 93.31 205 ALA A C 1
ATOM 1621 O O . ALA A 1 205 ? -31.484 41.25 4.098 1 93.31 205 ALA A O 1
ATOM 1622 N N . SER A 1 206 ? -32.344 40.844 2.092 1 92.06 206 SER A N 1
ATOM 1623 C CA . SER A 1 206 ? -32.812 42.25 1.884 1 92.06 206 SER A CA 1
ATOM 1624 C C . SER A 1 206 ? -34.219 42.469 2.426 1 92.06 206 SER A C 1
ATOM 1626 O O . SER A 1 206 ? -34.656 43.594 2.557 1 92.06 206 SER A O 1
ATOM 1628 N N . LYS A 1 207 ? -34.844 41.469 2.697 1 91.94 207 LYS A N 1
ATOM 1629 C CA . LYS A 1 207 ? -36.219 41.562 3.125 1 91.94 207 LYS A CA 1
ATOM 1630 C C . LYS A 1 207 ? -36.312 41.688 4.641 1 91.94 207 LYS A C 1
ATOM 1632 O O . LYS A 1 207 ? -35.531 41.094 5.375 1 91.94 207 LYS A O 1
ATOM 1637 N N . PRO A 1 208 ? -37.469 42.344 4.973 1 88.56 208 PRO A N 1
ATOM 1638 C CA . PRO A 1 208 ? -37.719 42.469 6.414 1 88.56 208 PRO A CA 1
ATOM 1639 C C . PRO A 1 208 ? -37.938 41.094 7.09 1 88.56 208 PRO A C 1
ATOM 1641 O O . PRO A 1 208 ? -38.625 40.25 6.535 1 88.56 208 PRO A O 1
ATOM 1644 N N . GLY A 1 209 ? -37.375 40.844 8.172 1 88.44 209 GLY A N 1
ATOM 1645 C CA . GLY A 1 209 ? -37.531 39.594 8.891 1 88.44 209 GLY A CA 1
ATOM 1646 C C . GLY A 1 209 ? -36.375 38.625 8.625 1 88.44 209 GLY A C 1
ATOM 1647 O O . GLY A 1 209 ? -36.188 37.656 9.383 1 88.44 209 GLY A O 1
ATOM 1648 N N . TYR A 1 210 ? -35.625 38.906 7.527 1 90.94 210 TYR A N 1
ATOM 1649 C CA . TYR A 1 210 ? -34.562 38 7.145 1 90.94 210 TYR A CA 1
ATOM 1650 C C . TYR A 1 210 ? -33.219 38.719 7.195 1 90.94 210 TYR A C 1
ATOM 1652 O O . TYR A 1 210 ? -32.188 38.156 6.766 1 90.94 210 TYR A O 1
ATOM 1660 N N . TRP A 1 211 ? -33.219 39.781 7.727 1 89.88 211 TRP A N 1
ATOM 1661 C CA . TRP A 1 211 ? -31.969 40.562 7.777 1 89.88 211 TRP A CA 1
ATOM 1662 C C . TRP A 1 211 ? -30.906 39.844 8.602 1 89.88 211 TRP A C 1
ATOM 1664 O O . TRP A 1 211 ? -31.203 39.312 9.672 1 89.88 211 TRP A O 1
ATOM 1674 N N . LEU A 1 212 ? -29.766 39.844 8.023 1 94.69 212 LEU A N 1
ATOM 1675 C CA . LEU A 1 212 ? -28.625 39.438 8.836 1 94.69 212 LEU A CA 1
ATOM 1676 C C . LEU A 1 212 ? -28.156 40.594 9.711 1 94.69 212 LEU A C 1
ATOM 1678 O O . LEU A 1 212 ? -28.047 41.75 9.25 1 94.69 212 LEU A O 1
ATOM 1682 N N . THR A 1 213 ? -27.984 40.312 11 1 95.38 213 THR A N 1
ATOM 1683 C CA . THR A 1 213 ? -27.656 41.375 11.945 1 95.38 213 THR A CA 1
ATOM 1684 C C . THR A 1 213 ? -26.344 41.062 12.656 1 95.38 213 THR A C 1
ATOM 1686 O O . THR A 1 213 ? -25.719 40.031 12.414 1 95.38 213 THR A O 1
ATOM 1689 N N . ASN A 1 214 ? -25.969 41.969 13.461 1 95.62 214 ASN A N 1
ATOM 1690 C CA . ASN A 1 214 ? -24.719 41.844 14.211 1 95.62 214 ASN A CA 1
ATOM 1691 C C . ASN A 1 214 ? -24.844 40.781 15.289 1 95.62 214 ASN A C 1
ATOM 1693 O O . ASN A 1 214 ? -23.828 40.375 15.875 1 95.62 214 ASN A O 1
ATOM 1697 N N . GLU A 1 215 ? -26.016 40.219 15.5 1 95.81 215 GLU A N 1
ATOM 1698 C CA . GLU A 1 215 ? -26.172 39.125 16.438 1 95.81 215 GLU A CA 1
ATOM 1699 C C . GLU A 1 215 ? -25.297 37.938 16.047 1 95.81 215 GLU A C 1
ATOM 1701 O O . GLU A 1 215 ? -24.766 37.219 16.906 1 95.81 215 GLU A O 1
ATOM 1706 N N . THR A 1 216 ? -25.141 37.781 14.812 1 96.94 216 THR A N 1
ATOM 1707 C CA . THR A 1 216 ? -24.344 36.656 14.289 1 96.94 216 THR A CA 1
ATOM 1708 C C . THR A 1 216 ? -23.141 37.188 13.5 1 96.94 216 THR A C 1
ATOM 1710 O O . THR A 1 216 ? -22.531 36.438 12.727 1 96.94 216 THR A O 1
ATOM 1713 N N . ASP A 1 217 ? -22.906 38.469 13.641 1 98.19 217 ASP A N 1
ATOM 1714 C CA . ASP A 1 217 ? -21.891 39.156 12.828 1 98.19 217 ASP A CA 1
ATOM 1715 C C . ASP A 1 217 ? -22.188 39 11.344 1 98.19 217 ASP A C 1
ATOM 1717 O O . ASP A 1 217 ? -21.281 38.781 10.539 1 98.19 217 ASP A O 1
ATOM 1721 N N . PHE A 1 218 ? -23.5 38.969 10.984 1 97.81 218 PHE A N 1
ATOM 1722 C CA . PHE A 1 218 ? -24.047 38.969 9.625 1 97.81 218 PHE A CA 1
ATOM 1723 C C . PHE A 1 218 ? -23.719 37.656 8.906 1 97.81 218 PHE A C 1
ATOM 1725 O O . PHE A 1 218 ? -23.516 37.656 7.691 1 97.81 218 PHE A O 1
ATOM 1732 N N . THR A 1 219 ? -23.516 36.562 9.641 1 98.12 219 THR A N 1
ATOM 1733 C CA . THR A 1 219 ? -23.234 35.281 9.039 1 98.12 219 THR A CA 1
ATOM 1734 C C . THR A 1 219 ? -24.5 34.406 9.008 1 98.12 219 THR A C 1
ATOM 1736 O O . THR A 1 219 ? -25.422 34.625 9.805 1 98.12 219 THR A O 1
ATOM 1739 N N . THR A 1 220 ? -24.562 33.562 8.062 1 97.44 220 THR A N 1
ATOM 1740 C CA . THR A 1 220 ? -25.578 32.5 7.965 1 97.44 220 THR A CA 1
ATOM 1741 C C . THR A 1 220 ? -25.047 31.312 7.195 1 97.44 220 THR A C 1
ATOM 1743 O O . THR A 1 220 ? -23.984 31.375 6.582 1 97.44 220 THR A O 1
ATOM 1746 N N . VAL A 1 221 ? -25.688 30.188 7.395 1 98.12 221 VAL A N 1
ATOM 1747 C CA . VAL A 1 221 ? -25.312 28.969 6.676 1 98.12 221 VAL A CA 1
ATOM 1748 C C . VAL A 1 221 ? -26.469 28.531 5.766 1 98.12 221 VAL A C 1
ATOM 1750 O O . VAL A 1 221 ? -27.609 28.406 6.211 1 98.12 221 VAL A O 1
ATOM 1753 N N . LEU A 1 222 ? -26.172 28.375 4.52 1 98.06 222 LEU A N 1
ATOM 1754 C CA . LEU A 1 222 ? -27.125 27.828 3.564 1 98.06 222 LEU A CA 1
ATOM 1755 C C . LEU A 1 222 ? -26.891 26.328 3.355 1 98.06 222 LEU A C 1
ATOM 1757 O O . LEU A 1 222 ? -25.75 25.906 3.129 1 98.06 222 LEU A O 1
ATOM 1761 N N . ASP A 1 223 ? -27.938 25.578 3.441 1 97.56 223 ASP A N 1
ATOM 1762 C CA . ASP A 1 223 ? -27.844 24.125 3.242 1 97.56 223 ASP A CA 1
ATOM 1763 C C . ASP A 1 223 ? -28.328 23.734 1.848 1 97.56 223 ASP A C 1
ATOM 1765 O O . ASP A 1 223 ? -29.5 23.938 1.509 1 97.56 223 ASP A O 1
ATOM 1769 N N . LEU A 1 224 ? -27.438 23.266 1.1 1 98.19 224 LEU A N 1
ATOM 1770 C CA . LEU A 1 224 ? -27.828 22.641 -0.165 1 98.19 224 LEU A CA 1
ATOM 1771 C C . LEU A 1 224 ? -28.203 21.188 0.033 1 98.19 224 LEU A C 1
ATOM 1773 O O . LEU A 1 224 ? -27.391 20.391 0.519 1 98.19 224 LEU A O 1
ATOM 1777 N N . GLU A 1 225 ? -29.344 20.797 -0.373 1 96.56 225 GLU A N 1
ATOM 1778 C CA . GLU A 1 225 ? -29.844 19.453 -0.099 1 96.56 225 GLU A CA 1
ATOM 1779 C C . GLU A 1 225 ? -30.109 18.688 -1.392 1 96.56 225 GLU A C 1
ATOM 1781 O O . GLU A 1 225 ? -30.031 19.25 -2.482 1 96.56 225 GLU A O 1
ATOM 1786 N N . HIS A 1 226 ? -30.281 17.406 -1.257 1 96.56 226 HIS A N 1
ATOM 1787 C CA . HIS A 1 226 ? -30.656 16.484 -2.326 1 96.56 226 HIS A CA 1
ATOM 1788 C C . HIS A 1 226 ? -29.562 16.422 -3.398 1 96.56 226 HIS A C 1
ATOM 1790 O O . HIS A 1 226 ? -29.875 16.422 -4.594 1 96.56 226 HIS A O 1
ATOM 1796 N N . LEU A 1 227 ? -28.422 16.453 -2.973 1 97.19 227 LEU A N 1
ATOM 1797 C CA . LEU A 1 227 ? -27.312 16.25 -3.885 1 97.19 227 LEU A CA 1
ATOM 1798 C C . LEU A 1 227 ? -27.047 14.773 -4.113 1 97.19 227 LEU A C 1
ATOM 1800 O O . LEU A 1 227 ? -27.562 13.93 -3.381 1 97.19 227 LEU A O 1
ATOM 1804 N N . ARG A 1 228 ? -26.328 14.422 -5.199 1 95.25 228 ARG A N 1
ATOM 1805 C CA . ARG A 1 228 ? -25.969 13.047 -5.5 1 95.25 228 ARG A CA 1
ATOM 1806 C C . ARG A 1 228 ? -24.594 12.703 -4.922 1 95.25 228 ARG A C 1
ATOM 1808 O O . ARG A 1 228 ? -23.688 13.531 -4.945 1 95.25 228 ARG A O 1
ATOM 1815 N N . PRO A 1 229 ? -24.406 11.477 -4.441 1 95.75 229 PRO A N 1
ATOM 1816 C CA . PRO A 1 229 ? -23.141 11.102 -3.795 1 95.75 229 PRO A CA 1
ATOM 1817 C C . PRO A 1 229 ? -21.984 10.984 -4.785 1 95.75 229 PRO A C 1
ATOM 1819 O O . PRO A 1 229 ? -22.188 10.617 -5.945 1 95.75 229 PRO A O 1
ATOM 1822 N N . ASP A 1 230 ? -20.812 11.266 -4.266 1 94.69 230 ASP A N 1
ATOM 1823 C CA . ASP A 1 230 ? -19.562 11.062 -4.984 1 94.69 230 ASP A CA 1
ATOM 1824 C C . ASP A 1 230 ? -19.594 11.742 -6.352 1 94.69 230 ASP A C 1
ATOM 1826 O O . ASP A 1 230 ? -19.328 11.102 -7.371 1 94.69 230 ASP A O 1
ATOM 1830 N N . LEU A 1 231 ? -19.906 13 -6.332 1 94.81 231 LEU A N 1
ATOM 1831 C CA . LEU A 1 231 ? -20.062 13.758 -7.566 1 94.81 231 LEU A CA 1
ATOM 1832 C C . LEU A 1 231 ? -19.531 15.18 -7.398 1 94.81 231 LEU A C 1
ATOM 1834 O O . LEU A 1 231 ? -19.797 15.836 -6.387 1 94.81 231 LEU A O 1
ATOM 1838 N N . PRO A 1 232 ? -18.75 15.625 -8.414 1 95.38 232 PRO A N 1
ATOM 1839 C CA . PRO A 1 232 ? -18.281 17.016 -8.352 1 95.38 232 PRO A CA 1
ATOM 1840 C C . PRO A 1 232 ? -19.375 18.016 -8.703 1 95.38 232 PRO A C 1
ATOM 1842 O O . PRO A 1 232 ? -20.188 17.766 -9.594 1 95.38 232 PRO A O 1
ATOM 1845 N N . TYR A 1 233 ? -19.438 19.141 -8.016 1 97.12 233 TYR A N 1
ATOM 1846 C CA . TYR A 1 233 ? -20.328 20.266 -8.258 1 97.12 233 TYR A CA 1
ATOM 1847 C C . TYR A 1 233 ? -19.547 21.547 -8.438 1 97.12 233 TYR A C 1
ATOM 1849 O O . TYR A 1 233 ? -18.5 21.75 -7.82 1 97.12 233 TYR A O 1
ATOM 1857 N N . GLU A 1 234 ? -20.016 22.359 -9.305 1 97.56 234 GLU A N 1
ATOM 1858 C CA . GLU A 1 234 ? -19.578 23.75 -9.352 1 97.56 234 GLU A CA 1
ATOM 1859 C C . GLU A 1 234 ? -20.609 24.672 -8.727 1 97.56 234 GLU A C 1
ATOM 1861 O O . GLU A 1 234 ? -21.812 24.391 -8.75 1 97.56 234 GLU A O 1
ATOM 1866 N N . TYR A 1 235 ? -20.125 25.75 -8.141 1 98.25 235 TYR A N 1
ATOM 1867 C CA . TYR A 1 235 ? -21.062 26.672 -7.488 1 98.25 235 TYR A CA 1
ATOM 1868 C C . TYR A 1 235 ? -20.656 28.125 -7.73 1 98.25 235 TYR A C 1
ATOM 1870 O O . TYR A 1 235 ? -19.484 28.406 -8.031 1 98.25 235 TYR A O 1
ATOM 1878 N N . ILE A 1 236 ? -21.625 29 -7.656 1 98.31 236 ILE A N 1
ATOM 1879 C CA . ILE A 1 236 ? -21.484 30.453 -7.66 1 98.31 236 ILE A CA 1
ATOM 1880 C C . ILE A 1 236 ? -22.281 31.062 -6.508 1 98.31 236 ILE A C 1
ATOM 1882 O O . ILE A 1 236 ? -23.484 30.812 -6.398 1 98.31 236 ILE A O 1
ATOM 1886 N N . VAL A 1 237 ? -21.672 31.719 -5.645 1 98.31 237 VAL A N 1
ATOM 1887 C CA . VAL A 1 237 ? -22.375 32.469 -4.602 1 98.31 237 VAL A CA 1
ATOM 1888 C C . VAL A 1 237 ? -22.391 33.938 -4.949 1 98.31 237 VAL A C 1
ATOM 1890 O O . VAL A 1 237 ? -21.344 34.562 -5.039 1 98.31 237 VAL A O 1
ATOM 1893 N N . GLU A 1 238 ? -23.547 34.469 -5.07 1 97.31 238 GLU A N 1
ATOM 1894 C CA . GLU A 1 238 ? -23.703 35.875 -5.367 1 97.31 238 GLU A CA 1
ATOM 1895 C C . GLU A 1 238 ? -23.844 36.688 -4.09 1 97.31 238 GLU A C 1
ATOM 1897 O O . GLU A 1 238 ? -24.766 36.5 -3.303 1 97.31 238 GLU A O 1
ATOM 1902 N N . THR A 1 239 ? -22.875 37.562 -3.906 1 94.94 239 THR A N 1
ATOM 1903 C CA . THR A 1 239 ? -22.875 38.438 -2.75 1 94.94 239 THR A CA 1
ATOM 1904 C C . THR A 1 239 ? -22.797 39.906 -3.191 1 94.94 239 THR A C 1
ATOM 1906 O O . THR A 1 239 ? -22.672 40.188 -4.387 1 94.94 239 THR A O 1
ATOM 1909 N N . SER A 1 240 ? -22.844 40.812 -2.24 1 94.56 240 SER A N 1
ATOM 1910 C CA . SER A 1 240 ? -22.828 42.25 -2.523 1 94.56 240 SER A CA 1
ATOM 1911 C C . SER A 1 240 ? -21.469 42.688 -3.07 1 94.56 240 SER A C 1
ATOM 1913 O O . SER A 1 240 ? -21.375 43.656 -3.812 1 94.56 240 SER A O 1
ATOM 1915 N N . ARG A 1 241 ? -20.453 41.969 -2.719 1 92.69 241 ARG A N 1
ATOM 1916 C CA . ARG A 1 241 ? -19.109 42.375 -3.102 1 92.69 241 ARG A CA 1
ATOM 1917 C C . ARG A 1 241 ? -18.609 41.562 -4.285 1 92.69 241 ARG A C 1
ATOM 1919 O O . ARG A 1 241 ? -17.422 41.625 -4.648 1 92.69 241 ARG A O 1
ATOM 1926 N N . GLY A 1 242 ? -19.484 40.812 -4.832 1 92.38 242 GLY A N 1
ATOM 1927 C CA . GLY A 1 242 ? -19.094 40.031 -5.996 1 92.38 242 GLY A CA 1
ATOM 1928 C C . GLY A 1 242 ? -19.391 38.562 -5.852 1 92.38 242 GLY A C 1
ATOM 1929 O O . GLY A 1 242 ? -19.812 38.094 -4.781 1 92.38 242 GLY A O 1
ATOM 1930 N N . ASN A 1 243 ? -19.109 37.875 -6.949 1 95.94 243 ASN A N 1
ATOM 1931 C CA . ASN A 1 243 ? -19.391 36.438 -6.988 1 95.94 243 ASN A CA 1
ATOM 1932 C C . ASN A 1 243 ? -18.203 35.625 -6.547 1 95.94 243 ASN A C 1
ATOM 1934 O O . ASN A 1 243 ? -17.047 35.969 -6.863 1 95.94 243 ASN A O 1
ATOM 1938 N N . ILE A 1 244 ? -18.484 34.656 -5.793 1 96.75 244 ILE A N 1
ATOM 1939 C CA . ILE A 1 244 ? -17.484 33.656 -5.418 1 96.75 244 ILE A CA 1
ATOM 1940 C C . ILE A 1 244 ? -17.781 32.344 -6.156 1 96.75 244 ILE A C 1
ATOM 1942 O O . ILE A 1 244 ? -18.891 31.812 -6.07 1 96.75 244 ILE A O 1
ATOM 1946 N N . THR A 1 245 ? -16.797 31.906 -6.879 1 97.62 245 THR A N 1
ATOM 1947 C CA . THR A 1 245 ? -16.969 30.703 -7.676 1 97.62 245 THR A CA 1
ATOM 1948 C C . THR A 1 245 ? -16.016 29.609 -7.191 1 97.62 245 THR A C 1
ATOM 1950 O O . THR A 1 245 ? -14.883 29.875 -6.809 1 97.62 245 THR A O 1
ATOM 1953 N N . GLY A 1 246 ? -16.484 28.359 -7.164 1 97.81 246 GLY A N 1
ATOM 1954 C CA . GLY A 1 246 ? -15.656 27.234 -6.766 1 97.81 246 GLY A CA 1
ATOM 1955 C C . GLY A 1 246 ? -16.281 25.891 -7.074 1 97.81 246 GLY A C 1
ATOM 1956 O O . GLY A 1 246 ? -17.203 25.797 -7.895 1 97.81 246 GLY A O 1
ATOM 1957 N N . THR A 1 247 ? -15.664 24.875 -6.586 1 97.56 247 THR A N 1
ATOM 1958 C CA . THR A 1 247 ? -16.172 23.516 -6.758 1 97.56 247 THR A CA 1
ATOM 1959 C C . THR A 1 247 ? -16.125 22.75 -5.438 1 97.56 247 THR A C 1
ATOM 1961 O O . THR A 1 247 ? -15.422 23.156 -4.504 1 97.56 247 THR A O 1
ATOM 1964 N N . PHE A 1 248 ? -16.938 21.781 -5.27 1 97.38 248 PHE A N 1
ATOM 1965 C CA . PHE A 1 248 ? -16.844 20.781 -4.211 1 97.38 248 PHE A CA 1
ATOM 1966 C C . PHE A 1 248 ? -17.312 19.422 -4.715 1 97.38 248 PHE A C 1
ATOM 1968 O O . PHE A 1 248 ? -17.953 19.328 -5.758 1 97.38 248 PHE A O 1
ATOM 1975 N N . THR A 1 249 ? -16.891 18.406 -4.07 1 96.69 249 THR A N 1
ATOM 1976 C CA . THR A 1 249 ? -17.297 17.031 -4.395 1 96.69 249 THR A CA 1
ATOM 1977 C C . THR A 1 249 ? -18.047 16.406 -3.229 1 96.69 249 THR A C 1
ATOM 1979 O O . THR A 1 249 ? -17.547 16.406 -2.098 1 96.69 249 THR A O 1
ATOM 1982 N N . THR A 1 250 ? -19.234 15.953 -3.494 1 97.19 250 THR A N 1
ATOM 1983 C CA . THR A 1 250 ? -19.969 15.25 -2.453 1 97.19 250 THR A CA 1
ATOM 1984 C C . THR A 1 250 ? -19.266 13.953 -2.059 1 97.19 250 THR A C 1
ATOM 1986 O O . THR A 1 250 ? -18.641 13.305 -2.896 1 97.19 250 THR A O 1
ATOM 1989 N N . ALA A 1 251 ? -19.391 13.594 -0.851 1 96.94 251 ALA A N 1
ATOM 1990 C CA . ALA A 1 251 ? -18.719 12.414 -0.314 1 96.94 251 ALA A CA 1
ATOM 1991 C C . ALA A 1 251 ? -19.344 11.133 -0.874 1 96.94 251 ALA A C 1
ATOM 1993 O O . ALA A 1 251 ? -20.516 11.102 -1.225 1 96.94 251 ALA A O 1
ATOM 1994 N N . PRO A 1 252 ? -18.516 10.07 -0.976 1 96.19 252 PRO A N 1
ATOM 1995 C CA . PRO A 1 252 ? -19.125 8.766 -1.226 1 96.19 252 PRO A CA 1
ATOM 1996 C C . PRO A 1 252 ? -20.031 8.312 -0.081 1 96.19 252 PRO A C 1
ATOM 1998 O O . PRO A 1 252 ? -19.891 8.781 1.05 1 96.19 252 PRO A O 1
ATOM 2001 N N . GLN A 1 253 ? -20.922 7.422 -0.37 1 96 253 GLN A N 1
ATOM 2002 C CA . GLN A 1 253 ? -21.75 6.84 0.674 1 96 253 GLN A CA 1
ATOM 2003 C C . GLN A 1 253 ? -20.906 6.113 1.716 1 96 253 GLN A C 1
ATOM 2005 O O . GLN A 1 253 ? -19.828 5.625 1.406 1 96 253 GLN A O 1
ATOM 2010 N N . PRO A 1 254 ? -21.438 6.066 2.918 1 96.19 254 PRO A N 1
ATOM 2011 C CA . PRO A 1 254 ? -20.688 5.336 3.949 1 96.19 254 PRO A CA 1
ATOM 2012 C C . PRO A 1 254 ? -20.344 3.912 3.523 1 96.19 254 PRO A C 1
ATOM 2014 O O . PRO A 1 254 ? -21.203 3.184 3.018 1 96.19 254 PRO A O 1
ATOM 2017 N N . GLY A 1 255 ? -19.062 3.578 3.656 1 95.56 255 GLY A N 1
ATOM 2018 C CA . GLY A 1 255 ? -18.609 2.23 3.354 1 95.56 255 GLY A CA 1
ATOM 2019 C C . GLY A 1 255 ? -18.094 2.078 1.934 1 95.56 255 GLY A C 1
ATOM 2020 O O . GLY A 1 255 ? -17.594 1.016 1.561 1 95.56 255 GLY A O 1
ATOM 2021 N N . HIS A 1 256 ? -18.109 3.174 1.189 1 93.31 256 HIS A N 1
ATOM 2022 C CA . HIS A 1 256 ? -17.703 3.09 -0.206 1 93.31 256 HIS A CA 1
ATOM 2023 C C . HIS A 1 256 ? -16.531 4.027 -0.49 1 93.31 256 HIS A C 1
ATOM 2025 O O . HIS A 1 256 ? -16.391 5.066 0.159 1 93.31 256 HIS A O 1
ATOM 2031 N N . ILE A 1 257 ? -15.703 3.592 -1.469 1 89.75 257 ILE A N 1
ATOM 2032 C CA . ILE A 1 257 ? -14.625 4.438 -1.964 1 89.75 257 ILE A CA 1
ATOM 2033 C C . ILE A 1 257 ? -14.922 4.871 -3.396 1 89.75 257 ILE A C 1
ATOM 2035 O O . ILE A 1 257 ? -15.547 4.129 -4.16 1 89.75 257 ILE A O 1
ATOM 2039 N N . SER A 1 258 ? -14.484 6.051 -3.656 1 87.31 258 SER A N 1
ATOM 2040 C CA . SER A 1 258 ? -14.789 6.625 -4.961 1 87.31 258 SER A CA 1
ATOM 2041 C C . SER A 1 258 ? -14.055 5.887 -6.074 1 87.31 258 SER A C 1
ATOM 2043 O O . SER A 1 258 ? -12.867 5.59 -5.949 1 87.31 258 SER A O 1
ATOM 2045 N N . LEU A 1 259 ? -14.734 5.676 -7.16 1 78.12 259 LEU A N 1
ATOM 2046 C CA . LEU A 1 259 ? -14.109 5.109 -8.344 1 78.12 259 LEU A CA 1
ATOM 2047 C C . LEU A 1 259 ? -13.531 6.207 -9.234 1 78.12 259 LEU A C 1
ATOM 2049 O O . LEU A 1 259 ? -12.711 5.938 -10.109 1 78.12 259 LEU A O 1
ATOM 2053 N N . LEU A 1 260 ? -13.961 7.43 -8.938 1 76.38 260 LEU A N 1
ATOM 2054 C CA . LEU A 1 260 ? -13.57 8.562 -9.773 1 76.38 260 LEU A CA 1
ATOM 2055 C C . LEU A 1 260 ? -12.242 9.148 -9.32 1 76.38 260 LEU A C 1
ATOM 2057 O O . LEU A 1 260 ? -11.586 9.859 -10.07 1 76.38 260 LEU A O 1
ATOM 2061 N N . LYS A 1 261 ? -11.867 8.844 -8.156 1 81.44 261 LYS A N 1
ATOM 2062 C CA . LYS A 1 261 ? -10.648 9.422 -7.598 1 81.44 261 LYS A CA 1
ATOM 2063 C C . LYS A 1 261 ? -9.578 8.359 -7.398 1 81.44 261 LYS A C 1
ATOM 2065 O O . LYS A 1 261 ? -9 8.25 -6.312 1 81.44 261 LYS A O 1
ATOM 2070 N N . ASP A 1 262 ? -9.281 7.562 -8.477 1 80.88 262 ASP A N 1
ATOM 2071 C CA . ASP A 1 262 ? -8.234 6.543 -8.5 1 80.88 262 ASP A CA 1
ATOM 2072 C C . ASP A 1 262 ? -8.406 5.547 -7.355 1 80.88 262 ASP A C 1
ATOM 2074 O O . ASP A 1 262 ? -7.426 5.109 -6.754 1 80.88 262 ASP A O 1
ATOM 2078 N N . ASN A 1 263 ? -9.672 5.418 -6.879 1 88.44 263 ASN A N 1
ATOM 2079 C CA . ASN A 1 263 ? -10.031 4.465 -5.832 1 88.44 263 ASN A CA 1
ATOM 2080 C C . ASN A 1 263 ? -9.398 4.836 -4.492 1 88.44 263 ASN A C 1
ATOM 2082 O O . ASN A 1 263 ? -8.898 3.967 -3.779 1 88.44 263 ASN A O 1
ATOM 2086 N N . LYS A 1 264 ? -9.352 6.137 -4.289 1 94.06 264 LYS A N 1
ATOM 2087 C CA . LYS A 1 264 ? -8.82 6.652 -3.029 1 94.06 264 LYS A CA 1
ATOM 2088 C C . LYS A 1 264 ? -9.805 7.613 -2.371 1 94.06 264 LYS A C 1
ATOM 2090 O O . LYS A 1 264 ? -10.547 8.32 -3.057 1 94.06 264 LYS A O 1
ATOM 2095 N N . TYR A 1 265 ? -9.906 7.582 -1.094 1 97.19 265 TYR A N 1
ATOM 2096 C CA . TYR A 1 265 ? -10.531 8.617 -0.276 1 97.19 265 TYR A CA 1
ATOM 2097 C C . TYR A 1 265 ? -9.484 9.492 0.397 1 97.19 265 TYR A C 1
ATOM 2099 O O . TYR A 1 265 ? -8.75 9.023 1.273 1 97.19 265 TYR A O 1
ATOM 2107 N N . THR A 1 266 ? -9.406 10.797 0.008 1 98 266 THR A N 1
ATOM 2108 C CA . THR A 1 266 ? -8.312 11.656 0.447 1 98 266 THR A CA 1
ATOM 2109 C C . THR A 1 266 ? -8.852 12.875 1.187 1 98 266 THR A C 1
ATOM 2111 O O . THR A 1 266 ? -9.844 13.477 0.77 1 98 266 THR A O 1
ATOM 2114 N N . PHE A 1 267 ? -8.273 13.188 2.268 1 98.56 267 PHE A N 1
ATOM 2115 C CA . PHE A 1 267 ? -8.477 14.469 2.93 1 98.56 267 PHE A CA 1
ATOM 2116 C C . PHE A 1 267 ? -7.16 15.016 3.469 1 98.56 267 PHE A C 1
ATOM 2118 O O . PHE A 1 267 ? -6.148 14.312 3.488 1 98.56 267 PHE A O 1
ATOM 2125 N N . VAL A 1 268 ? -7.117 16.297 3.816 1 98.88 268 VAL A N 1
ATOM 2126 C CA . VAL A 1 268 ? -5.906 16.922 4.34 1 98.88 268 VAL A CA 1
ATOM 2127 C C . VAL A 1 268 ? -6.188 17.531 5.711 1 98.88 268 VAL A C 1
ATOM 2129 O O . VAL A 1 268 ? -7.344 17.766 6.066 1 98.88 268 VAL A O 1
ATOM 2132 N N . HIS A 1 269 ? -5.148 17.672 6.508 1 98.88 269 HIS A N 1
ATOM 2133 C CA . HIS A 1 269 ? -5.328 18.297 7.816 1 98.88 269 HIS A CA 1
ATOM 2134 C C . HIS A 1 269 ? -4.105 19.109 8.211 1 98.88 269 HIS A C 1
ATOM 2136 O O . HIS A 1 269 ? -3.002 18.875 7.727 1 98.88 269 HIS A O 1
ATOM 2142 N N . SER A 1 270 ? -4.297 20.078 8.977 1 98.75 270 SER A N 1
ATOM 2143 C CA . SER A 1 270 ? -3.273 20.922 9.586 1 98.75 270 SER A CA 1
ATOM 2144 C C . SER A 1 270 ? -3.848 21.75 10.727 1 98.75 270 SER A C 1
ATOM 2146 O O . SER A 1 270 ? -4.906 21.406 11.273 1 98.75 270 SER A O 1
ATOM 2148 N N . SER A 1 271 ? -3.025 22.688 11.258 1 98.5 271 SER A N 1
ATOM 2149 C CA . SER A 1 271 ? -3.467 23.625 12.289 1 98.5 271 SER A CA 1
ATOM 2150 C C . SER A 1 271 ? -2.566 24.844 12.352 1 98.5 271 SER A C 1
ATOM 2152 O O . SER A 1 271 ? -1.548 24.922 11.656 1 98.5 271 SER A O 1
ATOM 2154 N N . CYS A 1 272 ? -2.998 25.859 12.969 1 98.38 272 CYS A N 1
ATOM 2155 C CA . CYS A 1 272 ? -2.225 27.031 13.367 1 98.38 272 CYS A CA 1
ATOM 2156 C C . CYS A 1 272 ? -1.878 27.891 12.164 1 98.38 272 CYS A C 1
ATOM 2158 O O . CYS A 1 272 ? -1.058 27.516 11.328 1 98.38 272 CYS A O 1
ATOM 2160 N N . ILE A 1 273 ? -2.387 29.062 12.156 1 97.94 273 ILE A N 1
ATOM 2161 C CA . ILE A 1 273 ? -2.045 30.031 11.125 1 97.94 273 ILE A CA 1
ATOM 2162 C C . ILE A 1 273 ? -1.946 31.438 11.734 1 97.94 273 ILE A C 1
ATOM 2164 O O . ILE A 1 273 ? -2.717 31.781 12.633 1 97.94 273 ILE A O 1
ATOM 2168 N N . LYS A 1 274 ? -1.025 32.094 11.312 1 96 274 LYS A N 1
ATOM 2169 C CA . LYS A 1 274 ? -0.834 33.531 11.617 1 96 274 LYS A CA 1
ATOM 2170 C C . LYS A 1 274 ? -0.309 34.281 10.406 1 96 274 LYS A C 1
ATOM 2172 O O . LYS A 1 274 ? 0.659 33.844 9.766 1 96 274 LYS A O 1
ATOM 2177 N N . PRO A 1 275 ? -0.976 35.375 10.109 1 95.06 275 PRO A N 1
ATOM 2178 C CA . PRO A 1 275 ? -0.508 36.094 8.93 1 95.06 275 PRO A CA 1
ATOM 2179 C C 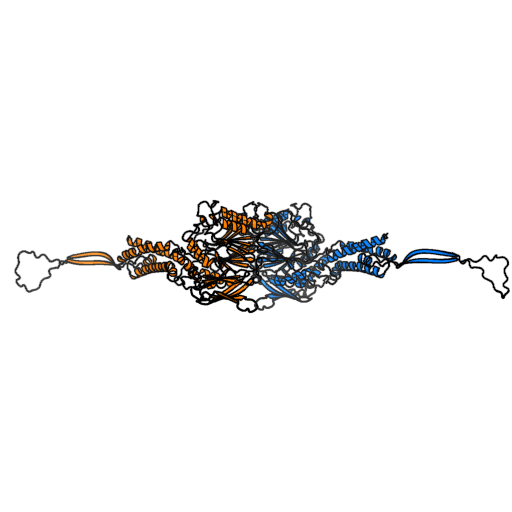. PRO A 1 275 ? 0.894 36.688 9.109 1 95.06 275 PRO A C 1
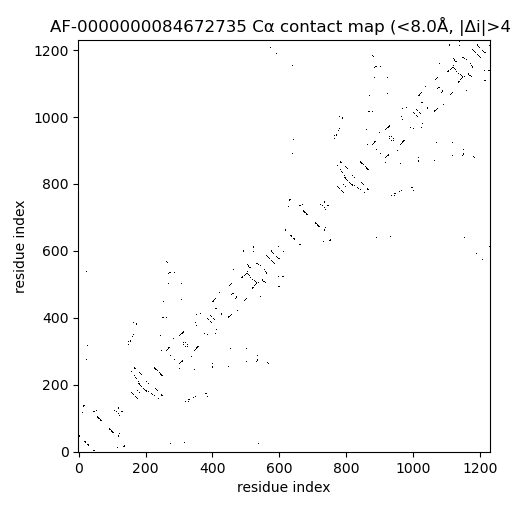ATOM 2181 O O . PRO A 1 275 ? 1.274 37.062 10.219 1 95.06 275 PRO A O 1
ATOM 2184 N N . ARG A 1 276 ? 1.624 36.781 8.031 1 93.19 276 ARG A N 1
ATOM 2185 C CA . ARG A 1 276 ? 2.906 37.469 7.883 1 93.19 276 ARG A CA 1
ATOM 2186 C C . ARG A 1 276 ? 3.988 36.781 8.711 1 93.19 276 ARG A C 1
ATOM 2188 O O . ARG A 1 276 ? 4.828 37.438 9.32 1 93.19 276 ARG A O 1
ATOM 2195 N N . VAL A 1 277 ? 3.859 35.594 8.914 1 91.12 277 VAL A N 1
ATOM 2196 C CA . VAL A 1 277 ? 4.934 34.844 9.555 1 91.12 277 VAL A CA 1
ATOM 2197 C C . VAL A 1 277 ? 5.598 33.906 8.539 1 91.12 277 VAL A C 1
ATOM 2199 O O . VAL A 1 277 ? 4.988 32.938 8.094 1 91.12 277 VAL A O 1
ATOM 2202 N N . PRO A 1 278 ? 6.867 34.156 8.18 1 90 278 PRO A N 1
ATOM 2203 C CA . PRO A 1 278 ? 7.719 35.25 8.625 1 90 278 PRO A CA 1
ATOM 2204 C C . PRO A 1 278 ? 7.336 36.594 7.988 1 90 278 PRO A C 1
ATOM 2206 O O . PRO A 1 278 ? 6.684 36.594 6.941 1 90 278 PRO A O 1
ATOM 2209 N N . TYR A 1 279 ? 7.789 37.594 8.578 1 93.12 279 TYR A N 1
ATOM 2210 C CA . TYR A 1 279 ? 7.406 38.938 8.195 1 93.12 279 TYR A CA 1
ATOM 2211 C C . TYR A 1 279 ? 8.25 39.438 7.023 1 93.12 279 TYR A C 1
ATOM 2213 O O . TYR A 1 279 ? 9.461 39.219 6.98 1 93.12 279 TYR A O 1
ATOM 2221 N N . THR A 1 280 ? 7.586 40.031 6.094 1 90.19 280 THR A N 1
ATOM 2222 C CA . THR A 1 280 ? 8.203 40.906 5.094 1 90.19 280 THR A CA 1
ATOM 2223 C C . THR A 1 280 ? 7.445 42.219 4.977 1 90.19 280 THR A C 1
ATOM 2225 O O . THR A 1 280 ? 6.219 42.25 5.055 1 90.19 280 THR A O 1
ATOM 2228 N N . PRO A 1 281 ? 8.156 43.25 4.848 1 89.62 281 PRO A N 1
ATOM 2229 C CA . PRO A 1 281 ? 7.508 44.562 4.879 1 89.62 281 PRO A CA 1
ATOM 2230 C C . PRO A 1 281 ? 6.57 44.812 3.695 1 89.62 281 PRO A C 1
ATOM 2232 O O . PRO A 1 281 ? 5.684 45.656 3.76 1 89.62 281 PRO A O 1
ATOM 2235 N N . PHE A 1 282 ? 6.684 44.031 2.678 1 90.12 282 PHE A N 1
ATOM 2236 C CA . PHE A 1 282 ? 5.941 44.344 1.458 1 90.12 282 PHE A CA 1
ATOM 2237 C C . PHE A 1 282 ? 4.754 43.406 1.303 1 90.12 282 PHE A C 1
ATOM 2239 O O . PHE A 1 282 ? 3.93 43.562 0.404 1 90.12 282 PHE A O 1
ATOM 2246 N N . GLN A 1 283 ? 4.582 42.625 2.201 1 91.44 283 GLN A N 1
ATOM 2247 C CA . GLN A 1 283 ? 3.479 41.656 2.115 1 91.44 283 GLN A CA 1
ATOM 2248 C C . GLN A 1 283 ? 2.182 42.281 2.627 1 91.44 283 GLN A C 1
ATOM 2250 O O . GLN A 1 283 ? 2.207 43.188 3.449 1 91.44 283 GLN A O 1
ATOM 2255 N N . HIS A 1 284 ? 1.081 41.781 2.02 1 95.5 284 HIS A N 1
ATOM 2256 C CA . HIS A 1 284 ? -0.214 42.188 2.551 1 95.5 284 HIS A CA 1
ATOM 2257 C C . HIS A 1 284 ? -0.357 41.812 4.02 1 95.5 284 HIS A C 1
ATOM 2259 O O . HIS A 1 284 ? 0.055 40.719 4.418 1 95.5 284 HIS A O 1
ATOM 2265 N N . PRO A 1 285 ? -0.905 42.625 4.867 1 95.69 285 PRO A N 1
ATOM 2266 C CA . PRO A 1 285 ? -0.957 42.375 6.312 1 95.69 285 PRO A CA 1
ATOM 2267 C C . PRO A 1 285 ? -1.747 41.125 6.672 1 95.69 285 PRO A C 1
ATOM 2269 O O . PRO A 1 285 ? -1.569 40.562 7.758 1 95.69 285 PRO A O 1
ATOM 2272 N N . LEU A 1 286 ? -2.6 40.656 5.785 1 97.44 286 LEU A N 1
ATOM 2273 C CA . LEU A 1 286 ? -3.455 39.5 6.074 1 97.44 286 LEU A CA 1
ATOM 2274 C C . LEU A 1 286 ? -3.002 38.281 5.289 1 97.44 286 LEU A C 1
ATOM 2276 O O . LEU A 1 286 ? -3.713 37.281 5.238 1 97.44 286 LEU A O 1
ATOM 2280 N N . GLU A 1 287 ? -1.868 38.344 4.766 1 97 287 GLU A N 1
ATOM 2281 C CA . GLU A 1 287 ? -1.389 37.281 3.906 1 97 287 GLU A CA 1
ATOM 2282 C C . GLU A 1 287 ? -0.838 36.125 4.734 1 97 287 GLU A C 1
ATOM 2284 O O . GLU A 1 287 ? -0.145 36.344 5.73 1 97 287 GLU A O 1
ATOM 2289 N N . PHE A 1 288 ? -1.19 34.906 4.336 1 97.38 288 PHE A N 1
ATOM 2290 C CA . PHE A 1 288 ? -0.667 33.688 4.922 1 97.38 288 PHE A CA 1
ATOM 2291 C C . PHE A 1 288 ? 0.252 32.969 3.939 1 97.38 288 PHE A C 1
ATOM 2293 O O . PHE A 1 288 ? -0.215 32.219 3.078 1 97.38 288 PHE A O 1
ATOM 2300 N N . PRO A 1 289 ? 1.503 33 4.098 1 94.19 289 PRO A N 1
ATOM 2301 C CA . PRO A 1 289 ? 2.426 32.406 3.139 1 94.19 289 PRO A CA 1
ATOM 2302 C C . PRO A 1 289 ? 2.242 30.891 3.02 1 94.19 289 PRO A C 1
ATOM 2304 O O . PRO A 1 289 ? 2.361 30.344 1.925 1 94.19 289 PRO A O 1
ATOM 2307 N N . GLY A 1 290 ? 1.973 30.25 4.078 1 96.44 290 GLY A N 1
ATOM 2308 C CA . GLY A 1 290 ? 1.859 28.797 4.086 1 96.44 290 GLY A CA 1
ATOM 2309 C C . GLY A 1 290 ? 0.717 28.281 3.23 1 96.44 290 GLY A C 1
ATOM 2310 O O . GLY A 1 290 ? 0.745 27.141 2.77 1 96.44 290 GLY A O 1
ATOM 2311 N N . MET A 1 291 ? -0.315 29.078 2.986 1 97.94 291 MET A N 1
ATOM 2312 C CA . MET A 1 291 ? -1.478 28.656 2.209 1 97.94 291 MET A CA 1
ATOM 2313 C C . MET A 1 291 ? -1.111 28.469 0.74 1 97.94 291 MET A C 1
ATOM 2315 O O . MET A 1 291 ? -1.761 27.703 0.028 1 97.94 291 MET A O 1
ATOM 2319 N N . LYS A 1 292 ? -0.048 29.109 0.311 1 97.19 292 LYS A N 1
ATOM 2320 C CA . LYS A 1 292 ? 0.417 28.938 -1.063 1 97.19 292 LYS A CA 1
ATOM 2321 C C . LYS A 1 292 ? 0.879 27.516 -1.318 1 97.19 292 LYS A C 1
ATOM 2323 O O . LYS A 1 292 ? 0.643 26.953 -2.396 1 97.19 292 LYS A O 1
ATOM 2328 N N . HIS A 1 293 ? 1.553 26.984 -0.353 1 97.75 293 HIS A N 1
ATOM 2329 C CA . HIS A 1 293 ? 2.039 25.609 -0.48 1 97.75 293 HIS A CA 1
ATOM 2330 C C . HIS A 1 293 ? 0.883 24.625 -0.556 1 97.75 293 HIS A C 1
ATOM 2332 O O . HIS A 1 293 ? 0.909 23.688 -1.366 1 97.75 293 HIS A O 1
ATOM 2338 N N . LEU A 1 294 ? -0.102 24.766 0.273 1 98.5 294 LEU A N 1
ATOM 2339 C CA . LEU A 1 294 ? -1.291 23.922 0.237 1 98.5 294 LEU A CA 1
ATOM 2340 C C . LEU A 1 294 ? -2 24.047 -1.108 1 98.5 294 LEU A C 1
ATOM 2342 O O . LEU A 1 294 ? -2.342 23.031 -1.725 1 98.5 294 LEU A O 1
ATOM 2346 N N . ALA A 1 295 ? -2.172 25.219 -1.61 1 98.62 295 ALA A N 1
ATOM 2347 C CA . ALA A 1 295 ? -2.877 25.484 -2.861 1 98.62 295 ALA A CA 1
ATOM 2348 C C . ALA A 1 295 ? -2.213 24.766 -4.027 1 98.62 295 ALA A C 1
ATOM 2350 O O . ALA A 1 295 ? -2.896 24.219 -4.902 1 98.62 295 ALA A O 1
ATOM 2351 N N . ARG A 1 296 ? -0.95 24.719 -4.031 1 98.25 296 ARG A N 1
ATOM 2352 C CA . ARG A 1 296 ? -0.178 24.109 -5.113 1 98.25 296 ARG A CA 1
ATOM 2353 C C . ARG A 1 296 ? -0.452 22.625 -5.211 1 98.25 296 ARG A C 1
ATOM 2355 O O . ARG A 1 296 ? -0.419 22.047 -6.305 1 98.25 296 ARG A O 1
ATOM 2362 N N . TRP A 1 297 ? -0.765 21.984 -4.129 1 98.12 297 TRP A N 1
ATOM 2363 C CA . TRP A 1 297 ? -0.872 20.531 -4.098 1 98.12 297 TRP A CA 1
ATOM 2364 C C . TRP A 1 297 ? -2.32 20.078 -4.273 1 98.12 297 TRP A C 1
ATOM 2366 O O . TRP A 1 297 ? -2.59 18.906 -4.52 1 98.12 297 TRP A O 1
ATOM 2376 N N . LEU A 1 298 ? -3.287 20.969 -4.23 1 97.81 298 LEU A N 1
ATOM 2377 C CA . LEU A 1 298 ? -4.703 20.625 -4.215 1 97.81 298 LEU A CA 1
ATOM 2378 C C . LEU A 1 298 ? -5.109 19.938 -5.516 1 97.81 298 LEU A C 1
ATOM 2380 O O . LEU A 1 298 ? -5.84 18.938 -5.5 1 97.81 298 LEU A O 1
ATOM 2384 N N . PRO A 1 299 ? -4.578 20.391 -6.703 1 96.5 299 PRO A N 1
ATOM 2385 C CA . PRO A 1 299 ? -4.988 19.734 -7.949 1 96.5 299 PRO A CA 1
ATOM 2386 C C . PRO A 1 299 ? -4.539 18.281 -8.023 1 96.5 299 PRO A C 1
ATOM 2388 O O . PRO A 1 299 ? -5.238 17.438 -8.602 1 96.5 299 PRO A O 1
ATOM 2391 N N . GLU A 1 300 ? -3.494 17.969 -7.414 1 95.19 300 GLU A N 1
ATOM 2392 C CA . GLU A 1 300 ? -2.971 16.594 -7.441 1 95.19 300 GLU A CA 1
ATOM 2393 C C . GLU A 1 300 ? -3.658 15.719 -6.402 1 95.19 300 GLU A C 1
ATOM 2395 O O . GLU A 1 300 ? -4.027 14.578 -6.688 1 95.19 300 GLU A O 1
ATOM 2400 N N . LEU A 1 301 ? -3.867 16.234 -5.246 1 96.5 301 LEU A N 1
ATOM 2401 C CA . LEU A 1 301 ? -4.375 15.445 -4.129 1 96.5 301 LEU A CA 1
ATOM 2402 C C . LEU A 1 301 ? -5.887 15.273 -4.227 1 96.5 301 LEU A C 1
ATOM 2404 O O . LEU A 1 301 ? -6.434 14.266 -3.777 1 96.5 301 LEU A O 1
ATOM 2408 N N . LYS A 1 302 ? -6.582 16.344 -4.668 1 95.44 302 LYS A N 1
ATOM 2409 C CA . LYS A 1 302 ? -8.031 16.375 -4.824 1 95.44 302 LYS A CA 1
ATOM 2410 C C . LYS A 1 302 ? -8.734 15.922 -3.543 1 95.44 302 LYS A C 1
ATOM 2412 O O . LYS A 1 302 ? -9.586 15.031 -3.574 1 95.44 302 LYS A O 1
ATOM 2417 N N . PRO A 1 303 ? -8.469 16.531 -2.443 1 97.5 303 PRO A N 1
ATOM 2418 C CA . PRO A 1 303 ? -9.062 16.141 -1.163 1 97.5 303 PRO A CA 1
ATOM 2419 C C . PRO A 1 303 ? -10.539 16.5 -1.057 1 97.5 303 PRO A C 1
ATOM 2421 O O . PRO A 1 303 ? -10.992 17.453 -1.687 1 97.5 303 PRO A O 1
ATOM 2424 N N . TYR A 1 304 ? -11.25 15.781 -0.28 1 97.62 304 TYR A N 1
ATOM 2425 C CA . TYR A 1 304 ? -12.664 16.047 -0.027 1 97.62 304 TYR A CA 1
ATOM 2426 C C . TYR A 1 304 ? -12.828 17.25 0.894 1 97.62 304 TYR A C 1
ATOM 2428 O O . TYR A 1 304 ? -13.789 18.016 0.761 1 97.62 304 TYR A O 1
ATOM 2436 N N . PHE A 1 305 ? -11.906 17.375 1.837 1 98.56 305 PHE A N 1
ATOM 2437 C CA . PHE A 1 305 ? -11.992 18.484 2.773 1 98.56 305 PHE A CA 1
ATOM 2438 C C . PHE A 1 305 ? -10.664 18.703 3.482 1 98.56 305 PHE A C 1
ATOM 2440 O O . PHE A 1 305 ? -9.773 17.859 3.414 1 98.56 305 PHE A O 1
ATOM 2447 N N . MET A 1 306 ? -10.523 19.844 4.059 1 98.81 306 MET A N 1
ATOM 2448 C CA . MET A 1 306 ? -9.5 20.188 5.047 1 98.81 306 MET A CA 1
ATOM 2449 C C . MET A 1 306 ? -10.055 20.062 6.461 1 98.81 306 MET A C 1
ATOM 2451 O O . MET A 1 306 ? -11.117 20.609 6.77 1 98.81 306 MET A O 1
ATOM 2455 N N . LEU A 1 307 ? -9.406 19.266 7.242 1 98.75 307 LEU A N 1
ATOM 2456 C CA . LEU A 1 307 ? -9.656 19.219 8.68 1 98.75 307 LEU A CA 1
ATOM 2457 C C . LEU A 1 307 ? -8.68 20.141 9.422 1 98.75 307 LEU A C 1
ATOM 2459 O O . LEU A 1 307 ? -7.531 19.766 9.664 1 98.75 307 LEU A O 1
ATOM 2463 N N . PHE A 1 308 ? -9.141 21.266 9.844 1 98.81 308 PHE A N 1
ATOM 2464 C CA . PHE A 1 308 ? -8.273 22.234 10.492 1 98.81 308 PHE A CA 1
ATOM 2465 C C . PHE A 1 308 ? -8.398 22.156 12.008 1 98.81 308 PHE A C 1
ATOM 2467 O O . PHE A 1 308 ? -9.461 22.438 12.562 1 98.81 308 PHE A O 1
ATOM 2474 N N . LEU A 1 309 ? -7.32 21.891 12.703 1 98.69 309 LEU A N 1
ATOM 2475 C CA . LEU A 1 309 ? -7.379 21.344 14.055 1 98.69 309 LEU A CA 1
ATOM 2476 C C . LEU A 1 309 ? -7.094 22.438 15.086 1 98.69 309 LEU A C 1
ATOM 2478 O O . LEU A 1 309 ? -6.402 22.188 16.078 1 98.69 309 LEU A O 1
ATOM 2482 N N . GLY A 1 310 ? -7.484 23.625 14.781 1 98.25 310 GLY A N 1
ATOM 2483 C CA . GLY A 1 310 ? -7.41 24.656 15.805 1 98.25 310 GLY A CA 1
ATOM 2484 C C . GLY A 1 310 ? -6.332 25.688 15.531 1 98.25 310 GLY A C 1
ATOM 2485 O O . GLY A 1 310 ? -5.453 25.469 14.695 1 98.25 310 GLY A O 1
ATOM 2486 N N . ASP A 1 311 ? -6.477 26.812 16.281 1 98.31 311 ASP A N 1
ATOM 2487 C CA . ASP A 1 311 ? -5.594 27.969 16.141 1 98.31 311 ASP A CA 1
ATOM 2488 C C . ASP A 1 311 ? -5.707 28.578 14.75 1 98.31 311 ASP A C 1
ATOM 2490 O O . ASP A 1 311 ? -4.695 28.797 14.078 1 98.31 311 ASP A O 1
ATOM 2494 N N . PHE A 1 312 ? -6.961 28.734 14.391 1 98.38 312 PHE A N 1
ATOM 2495 C CA . PHE A 1 312 ? -7.324 29.375 13.133 1 98.38 312 PHE A CA 1
ATOM 2496 C C . PHE A 1 312 ? -7.113 30.875 13.203 1 98.38 312 PHE A C 1
ATOM 2498 O O . PHE A 1 312 ? -6.871 31.531 12.188 1 98.38 312 PHE A O 1
ATOM 2505 N N . ILE A 1 313 ? -7.211 31.375 14.461 1 97.94 313 ILE A N 1
ATOM 2506 C CA . ILE A 1 313 ? -6.84 32.75 14.805 1 97.94 313 ILE A CA 1
ATOM 2507 C C . ILE A 1 313 ? -5.938 32.75 16.031 1 97.94 313 ILE A C 1
ATOM 2509 O O . ILE A 1 313 ? -5.934 31.781 16.812 1 97.94 313 ILE A O 1
ATOM 2513 N N . TYR A 1 314 ? -5.207 33.781 16.141 1 96.44 314 TYR A N 1
ATOM 2514 C CA . TYR A 1 314 ? -4.406 34.062 17.328 1 96.44 314 TYR A CA 1
ATOM 2515 C C . TYR A 1 314 ? -4.797 35.406 17.953 1 96.44 314 TYR A C 1
ATOM 2517 O O . TYR A 1 314 ? -4.211 36.438 17.641 1 96.44 314 TYR A O 1
ATOM 2525 N N . VAL A 1 315 ? -5.68 35.344 18.844 1 96 315 VAL A N 1
ATOM 2526 C CA . VAL A 1 315 ? -6.254 36.531 19.406 1 96 315 VAL A CA 1
ATOM 2527 C C . VAL A 1 315 ? -5.305 37.125 20.469 1 96 315 VAL A C 1
ATOM 2529 O O . VAL A 1 315 ? -5.34 38.312 20.75 1 96 315 VAL A O 1
ATOM 2532 N N . ASP A 1 316 ? -4.426 36.312 20.953 1 93.44 316 ASP A N 1
ATOM 2533 C CA . ASP A 1 316 ? -3.617 36.688 22.109 1 93.44 316 ASP A CA 1
ATOM 2534 C C . ASP A 1 316 ? -2.166 36.938 21.703 1 93.44 316 ASP A C 1
ATOM 2536 O O . ASP A 1 316 ? -1.358 37.406 22.516 1 93.44 316 ASP A O 1
ATOM 2540 N N . VAL A 1 317 ? -1.869 36.562 20.562 1 91.19 317 VAL A N 1
ATOM 2541 C CA . VAL A 1 317 ? -0.499 36.688 20.078 1 91.19 317 VAL A CA 1
ATOM 2542 C C . VAL A 1 317 ? -0.463 37.625 18.875 1 91.19 317 VAL A C 1
ATOM 2544 O O . VAL A 1 317 ? -1.283 37.531 17.953 1 91.19 317 VAL A O 1
ATOM 2547 N N . PRO A 1 318 ? 0.51 38.5 18.781 1 90.56 318 PRO A N 1
ATOM 2548 C CA . PRO A 1 318 ? 1.518 38.844 19.797 1 90.56 318 PRO A CA 1
ATOM 2549 C C . PRO A 1 318 ? 0.964 39.688 20.922 1 90.56 318 PRO A C 1
ATOM 2551 O O . PRO A 1 318 ? 1.594 39.812 21.984 1 90.56 318 PRO A O 1
ATOM 2554 N N . HIS A 1 319 ? -0.206 40.312 20.625 1 89.88 319 HIS A N 1
ATOM 2555 C CA . HIS A 1 319 ? -0.815 41.188 21.625 1 89.88 319 HIS A CA 1
ATOM 2556 C C . HIS A 1 319 ? -2.338 41.156 21.516 1 89.88 319 HIS A C 1
ATOM 2558 O O . HIS A 1 319 ? -2.898 41.375 20.438 1 89.88 319 HIS A O 1
ATOM 2564 N N . ARG A 1 320 ? -2.998 40.875 22.641 1 91.19 320 ARG A N 1
ATOM 2565 C CA . ARG A 1 320 ? -4.457 40.906 22.656 1 91.19 320 ARG A CA 1
ATOM 2566 C C . ARG A 1 320 ? -4.961 42.344 22.703 1 91.19 320 ARG A C 1
ATOM 2568 O O . ARG A 1 320 ? -4.684 43.094 23.656 1 91.19 320 ARG A O 1
ATOM 2575 N N . ILE A 1 321 ? -5.699 42.719 21.812 1 91 321 ILE A N 1
ATOM 2576 C CA . ILE A 1 321 ? -6.141 44.094 21.672 1 91 321 ILE A CA 1
ATOM 2577 C C . ILE A 1 321 ? -7.426 44.312 22.484 1 91 321 ILE A C 1
ATOM 2579 O O . ILE A 1 321 ? -7.703 45.406 22.938 1 91 321 ILE A O 1
ATOM 2583 N N . GLY A 1 322 ? -8.195 43.281 22.656 1 93.44 322 GLY A N 1
ATOM 2584 C CA . GLY A 1 322 ? -9.461 43.344 23.359 1 93.44 322 GLY A CA 1
ATOM 2585 C C . GLY A 1 322 ? -9.992 41.969 23.766 1 93.44 322 GLY A C 1
ATOM 2586 O O . GLY A 1 322 ? -9.43 40.938 23.375 1 93.44 322 GLY A O 1
ATOM 2587 N N . SER A 1 323 ? -11.102 42 24.547 1 94.94 323 SER A N 1
ATOM 2588 C CA . SER A 1 323 ? -11.664 40.75 25.016 1 94.94 323 SER A CA 1
ATOM 2589 C C . SER A 1 323 ? -13.164 40.656 24.734 1 94.94 323 SER A C 1
ATOM 2591 O O . SER A 1 323 ? -13.859 39.781 25.266 1 94.94 323 SER A O 1
ATOM 2593 N N . ASP A 1 324 ? -13.625 41.531 23.922 1 95.69 324 ASP A N 1
ATOM 2594 C CA . ASP A 1 324 ? -15.047 41.562 23.594 1 95.69 324 ASP A CA 1
ATOM 2595 C C . ASP A 1 324 ? -15.328 40.75 22.328 1 95.69 324 ASP A C 1
ATOM 2597 O O . ASP A 1 324 ? -14.391 40.312 21.656 1 95.69 324 ASP A O 1
ATOM 2601 N N . ALA A 1 325 ? -16.578 40.562 22.031 1 96.56 325 ALA A N 1
ATOM 2602 C CA . ALA A 1 325 ? -17 39.75 20.891 1 96.56 325 ALA A CA 1
ATOM 2603 C C . ALA A 1 325 ? -16.438 40.312 19.594 1 96.56 325 ALA A C 1
ATOM 2605 O O . ALA A 1 325 ? -16.031 39.562 18.703 1 96.56 325 ALA A O 1
ATOM 2606 N N . GLU A 1 326 ? -16.438 41.562 19.469 1 96.5 326 GLU A N 1
ATOM 2607 C CA . GLU A 1 326 ? -15.969 42.219 18.25 1 96.5 326 GLU A CA 1
ATOM 2608 C C . GLU A 1 326 ? -14.5 41.906 17.984 1 96.5 326 GLU A C 1
ATOM 2610 O O . GLU A 1 326 ? -14.102 41.719 16.828 1 96.5 326 GLU A O 1
ATOM 2615 N N . THR A 1 327 ? -13.711 41.875 19 1 96.5 327 THR A N 1
ATOM 2616 C CA . THR A 1 327 ? -12.297 41.562 18.859 1 96.5 327 THR A CA 1
ATOM 2617 C C . THR A 1 327 ? -12.117 40.188 18.234 1 96.5 327 THR A C 1
ATOM 2619 O O . THR A 1 327 ? -11.328 40 17.297 1 96.5 327 THR A O 1
ATOM 2622 N N . TYR A 1 328 ? -12.852 39.219 18.734 1 97.69 328 TYR A N 1
ATOM 2623 C CA . TYR A 1 328 ? -12.758 37.844 18.219 1 97.69 328 TYR A CA 1
ATOM 2624 C C . TYR A 1 328 ? -13.328 37.75 16.812 1 97.69 328 TYR A C 1
ATOM 2626 O O . TYR A 1 328 ? -12.719 37.156 15.93 1 97.69 328 TYR A O 1
ATOM 2634 N N . ARG A 1 329 ? -14.445 38.281 16.578 1 98.12 329 ARG A N 1
ATOM 2635 C CA . ARG A 1 329 ? -15.102 38.281 15.273 1 98.12 329 ARG A CA 1
ATOM 2636 C C . ARG A 1 329 ? -14.234 38.938 14.211 1 98.12 329 ARG A C 1
ATOM 2638 O O . ARG A 1 329 ? -14.156 38.438 13.078 1 98.12 329 ARG A O 1
ATOM 2645 N N . ARG A 1 330 ? -13.578 40 14.562 1 97.38 330 ARG A N 1
ATOM 2646 C CA . ARG A 1 330 ? -12.672 40.688 13.648 1 97.38 330 ARG A CA 1
ATOM 2647 C C . ARG A 1 330 ? -11.562 39.75 13.164 1 97.38 330 ARG A C 1
ATOM 2649 O O . ARG A 1 330 ? -11.211 39.781 11.984 1 97.38 330 ARG A O 1
ATOM 2656 N N . GLU A 1 331 ? -11.023 39 14.055 1 97.44 331 GLU A N 1
ATOM 2657 C CA . GLU A 1 331 ? -9.953 38.094 13.688 1 97.44 331 GLU A CA 1
ATOM 2658 C C . GLU A 1 331 ? -10.406 37.094 12.617 1 97.44 331 GLU A C 1
ATOM 2660 O O . GLU A 1 331 ? -9.656 36.781 11.695 1 97.44 331 GLU A O 1
ATOM 2665 N N . TYR A 1 332 ? -11.602 36.562 12.734 1 98.31 332 TYR A N 1
ATOM 2666 C CA . TYR A 1 332 ? -12.133 35.656 11.734 1 98.31 332 TYR A CA 1
ATOM 2667 C C . TYR A 1 332 ? -12.367 36.375 10.406 1 98.31 332 TYR A C 1
ATOM 2669 O O . TYR A 1 332 ? -12.016 35.844 9.344 1 98.31 332 TYR A O 1
ATOM 2677 N N . ARG A 1 333 ? -12.938 37.594 10.5 1 98.19 333 ARG A N 1
ATOM 2678 C CA . ARG A 1 333 ? -13.148 38.375 9.289 1 98.19 333 ARG A CA 1
ATOM 2679 C C . ARG A 1 333 ? -11.828 38.625 8.547 1 98.19 333 ARG A C 1
ATOM 2681 O O . ARG A 1 333 ? -11.789 38.594 7.316 1 98.19 333 ARG A O 1
ATOM 2688 N N . GLN A 1 334 ? -10.852 38.844 9.281 1 97.81 334 GLN A N 1
ATOM 2689 C CA . GLN A 1 334 ? -9.547 39.125 8.688 1 97.81 334 GLN A CA 1
ATOM 2690 C C . GLN A 1 334 ? -9 37.906 7.961 1 97.81 334 GLN A C 1
ATOM 2692 O O . GLN A 1 334 ? -8.453 38 6.859 1 97.81 334 GLN A O 1
ATOM 2697 N N . VAL A 1 335 ? -9.141 36.688 8.539 1 98.19 335 VAL A N 1
ATOM 2698 C CA . VAL A 1 335 ? -8.664 35.5 7.891 1 98.19 335 VAL A CA 1
ATOM 2699 C C . VAL A 1 335 ? -9.398 35.281 6.57 1 98.19 335 VAL A C 1
ATOM 2701 O O . VAL A 1 335 ? -8.781 35.031 5.535 1 98.19 335 VAL A O 1
ATOM 2704 N N . TYR A 1 336 ? -10.688 35.406 6.578 1 98.06 336 TYR A N 1
ATOM 2705 C CA . TYR A 1 336 ? -11.508 35.125 5.406 1 98.06 336 TYR A CA 1
ATOM 2706 C C . TYR A 1 336 ? -11.375 36.219 4.359 1 98.06 336 TYR A C 1
ATOM 2708 O O . TYR A 1 336 ? -11.773 36.031 3.205 1 98.06 336 TYR A O 1
ATOM 2716 N N . SER A 1 337 ? -10.812 37.344 4.781 1 97.31 337 SER A N 1
ATOM 2717 C CA . SER A 1 337 ? -10.578 38.438 3.852 1 97.31 337 SER A CA 1
ATOM 2718 C C . SER A 1 337 ? -9.156 38.406 3.291 1 97.31 337 SER A C 1
ATOM 2720 O O . SER A 1 337 ? -8.766 39.25 2.502 1 97.31 337 SER A O 1
ATOM 2722 N N . SER A 1 338 ? -8.406 37.5 3.717 1 97.81 338 SER A N 1
ATOM 2723 C CA . SER A 1 338 ? -7.027 37.344 3.26 1 97.81 338 SER A CA 1
ATOM 2724 C C . SER A 1 338 ? -6.965 37.125 1.753 1 97.81 338 SER A C 1
ATOM 2726 O O . SER A 1 338 ? -7.777 36.375 1.197 1 97.81 338 SER A O 1
ATOM 2728 N N . PRO A 1 339 ? -5.961 37.688 1.075 1 97.06 339 PRO A N 1
ATOM 2729 C CA . PRO A 1 339 ? -5.758 37.406 -0.345 1 97.06 339 PRO A CA 1
ATOM 2730 C C . PRO A 1 339 ? -5.316 35.969 -0.587 1 97.06 339 PRO A C 1
ATOM 2732 O O . PRO A 1 339 ? -5.367 35.469 -1.721 1 97.06 339 PRO A O 1
ATOM 2735 N N . SER A 1 340 ? -4.863 35.25 0.425 1 97.56 340 SER A N 1
ATOM 2736 C CA . SER A 1 340 ? -4.402 33.875 0.318 1 97.56 340 SER A CA 1
ATOM 2737 C C . SER A 1 340 ? -5.57 32.906 0.389 1 97.56 340 SER A C 1
ATOM 2739 O O . SER A 1 340 ? -5.434 31.734 0.013 1 97.56 340 SER A O 1
ATOM 2741 N N . TRP A 1 341 ? -6.699 33.281 0.85 1 98 341 TRP A N 1
ATOM 2742 C CA . TRP A 1 341 ? -7.781 32.406 1.271 1 98 341 TRP A CA 1
ATOM 2743 C C . TRP A 1 341 ? -8.477 31.781 0.066 1 98 341 TRP A C 1
ATOM 2745 O O . TRP A 1 341 ? -8.719 30.562 0.038 1 98 341 TRP A O 1
ATOM 2755 N N . PRO A 1 342 ? -8.766 32.531 -1.017 1 97.38 342 PRO A N 1
ATOM 2756 C CA . PRO A 1 342 ? -9.523 31.969 -2.133 1 97.38 342 PRO A CA 1
ATOM 2757 C C . PRO A 1 342 ? -8.836 30.766 -2.754 1 97.38 342 PRO A C 1
ATOM 2759 O O . PRO A 1 342 ? -9.5 29.797 -3.129 1 97.38 342 PRO A O 1
ATOM 2762 N N . ALA A 1 343 ? -7.547 30.766 -2.766 1 97.81 343 ALA A N 1
ATOM 2763 C CA . ALA A 1 343 ? -6.789 29.688 -3.404 1 97.81 343 ALA A CA 1
ATOM 2764 C C . ALA A 1 343 ? -6.957 28.375 -2.648 1 97.81 343 ALA A C 1
ATOM 2766 O O . ALA A 1 343 ? -6.809 27.297 -3.227 1 97.81 343 ALA A O 1
ATOM 2767 N N . VAL A 1 344 ? -7.316 28.438 -1.354 1 98.5 344 VAL A N 1
ATOM 2768 C CA . VAL A 1 344 ? -7.398 27.219 -0.568 1 98.5 344 VAL A CA 1
ATOM 2769 C C . VAL A 1 344 ? -8.844 26.969 -0.142 1 98.5 344 VAL A C 1
ATOM 2771 O O . VAL A 1 344 ? -9.141 25.969 0.532 1 98.5 344 VAL A O 1
ATOM 2774 N N . SER A 1 345 ? -9.742 27.812 -0.547 1 97.88 345 SER A N 1
ATOM 2775 C CA . SER A 1 345 ? -11.109 27.656 -0.066 1 97.88 345 SER A CA 1
ATOM 2776 C C . SER A 1 345 ? -12.07 27.375 -1.215 1 97.88 345 SER A C 1
ATOM 2778 O O . SER A 1 345 ? -13.062 26.656 -1.038 1 97.88 345 SER A O 1
ATOM 2780 N N . ASN A 1 346 ? -11.828 27.859 -2.375 1 97.5 346 ASN A N 1
ATOM 2781 C CA . ASN A 1 346 ? -12.781 27.812 -3.473 1 97.5 346 ASN A CA 1
ATOM 2782 C C . ASN A 1 346 ? -13.102 26.375 -3.883 1 97.5 346 ASN A C 1
ATOM 2784 O O . ASN A 1 346 ? -14.234 26.078 -4.266 1 97.5 346 ASN A O 1
ATOM 2788 N N . SER A 1 347 ? -12.125 25.547 -3.764 1 97.69 347 SER A N 1
ATOM 2789 C CA . SER A 1 347 ? -12.352 24.172 -4.195 1 97.69 347 SER A CA 1
ATOM 2790 C C . SER A 1 347 ? -12.016 23.172 -3.088 1 97.69 347 SER A C 1
ATOM 2792 O O . SER A 1 347 ? -11.672 22.016 -3.361 1 97.69 347 SER A O 1
ATOM 2794 N N . LEU A 1 348 ? -12.055 23.656 -1.89 1 98.5 348 LEU A N 1
ATOM 2795 C CA . LEU A 1 348 ? -11.75 22.812 -0.74 1 98.5 348 LEU A CA 1
ATOM 2796 C C . LEU A 1 348 ? -12.648 23.156 0.443 1 98.5 348 LEU A C 1
ATOM 2798 O O . LEU A 1 348 ? -12.492 24.203 1.062 1 98.5 348 LEU A O 1
ATOM 2802 N N . PRO A 1 349 ? -13.555 22.266 0.759 1 98.69 349 PRO A N 1
ATOM 2803 C CA . PRO A 1 349 ? -14.344 22.453 1.979 1 98.69 349 PRO A CA 1
ATOM 2804 C C . PRO A 1 349 ? -13.492 22.422 3.246 1 98.69 349 PRO A C 1
ATOM 2806 O O . PRO A 1 349 ? -12.516 21.672 3.311 1 98.69 349 PRO A O 1
ATOM 2809 N N . TRP A 1 350 ? -13.883 23.203 4.27 1 98.81 350 TRP A N 1
ATOM 2810 C CA . TRP A 1 350 ? -13.125 23.25 5.512 1 98.81 350 TRP A CA 1
ATOM 2811 C C . TRP A 1 350 ? -14 22.859 6.699 1 98.81 350 TRP A C 1
ATOM 2813 O O . TRP A 1 350 ? -15.117 23.344 6.844 1 98.81 350 TRP A O 1
ATOM 2823 N N . ILE A 1 351 ? -13.484 21.969 7.508 1 98.81 351 ILE A N 1
ATOM 2824 C CA . ILE A 1 351 ? -14.062 21.562 8.781 1 98.81 351 ILE A CA 1
ATOM 2825 C C . ILE A 1 351 ? -13.109 21.922 9.922 1 98.81 351 ILE A C 1
ATOM 2827 O O . ILE A 1 351 ? -11.891 21.797 9.789 1 98.81 351 ILE A O 1
ATOM 2831 N N . HIS A 1 352 ? -13.688 22.375 11.078 1 98.62 352 HIS A N 1
ATOM 2832 C CA . HIS A 1 352 ? -12.812 22.969 12.078 1 98.62 352 HIS A CA 1
ATOM 2833 C C . HIS A 1 352 ? -13.039 22.359 13.453 1 98.62 352 HIS A C 1
ATOM 2835 O O . HIS A 1 352 ? -14.164 21.953 13.781 1 98.62 352 HIS A O 1
ATOM 2841 N N . VAL A 1 353 ? -11.953 22.328 14.172 1 97.75 353 VAL A N 1
ATOM 2842 C CA . VAL A 1 353 ? -11.953 22.125 15.617 1 97.75 353 VAL A CA 1
ATOM 2843 C C . VAL A 1 353 ? -11.336 23.344 16.297 1 97.75 353 VAL A C 1
ATOM 2845 O O . VAL A 1 353 ? -10.531 24.062 15.703 1 97.75 353 VAL A O 1
ATOM 2848 N N . ILE A 1 354 ? -11.828 23.672 17.516 1 97.69 354 ILE A N 1
ATOM 2849 C CA . ILE A 1 354 ? -11.32 24.828 18.25 1 97.69 354 ILE A CA 1
ATOM 2850 C C . ILE A 1 354 ? -10.141 24.422 19.125 1 97.69 354 ILE A C 1
ATOM 2852 O O . ILE A 1 354 ? -10.078 23.281 19.594 1 97.69 354 ILE A O 1
ATOM 2856 N N . ASP A 1 355 ? -9.18 25.297 19.328 1 97.94 355 ASP A N 1
ATOM 2857 C CA . ASP A 1 355 ? -8.07 25.109 20.266 1 97.94 355 ASP A CA 1
ATOM 2858 C C . ASP A 1 355 ? -7.82 26.375 21.078 1 97.94 355 ASP A C 1
ATOM 2860 O O . ASP A 1 355 ? -8.688 27.234 21.172 1 97.94 355 ASP A O 1
ATOM 2864 N N . ASP A 1 356 ? -6.707 26.531 21.734 1 96.19 356 ASP A N 1
ATOM 2865 C CA . ASP A 1 356 ? -6.547 27.5 22.812 1 96.19 356 ASP A CA 1
ATOM 2866 C C . ASP A 1 356 ? -6.379 28.922 22.25 1 96.19 356 ASP A C 1
ATOM 2868 O O . ASP A 1 356 ? -6.941 29.875 22.797 1 96.19 356 ASP A O 1
ATOM 2872 N N . HIS A 1 357 ? -5.773 29.094 21.094 1 96.81 357 HIS A N 1
ATOM 2873 C CA . HIS A 1 357 ? -5.461 30.453 20.656 1 96.81 357 HIS A CA 1
ATOM 2874 C C . HIS A 1 357 ? -6.699 31.141 20.094 1 96.81 357 HIS A C 1
ATOM 2876 O O . HIS A 1 357 ? -6.707 32.375 19.922 1 96.81 357 HIS A O 1
ATOM 2882 N N . GLU A 1 358 ? -7.691 30.438 19.844 1 97.81 358 GLU A N 1
ATOM 2883 C CA . GLU A 1 358 ? -8.984 31.078 19.594 1 97.81 358 GLU A CA 1
ATOM 2884 C C . GLU A 1 358 ? -9.531 31.719 20.859 1 97.81 358 GLU A C 1
ATOM 2886 O O . GLU A 1 358 ? -10.469 32.531 20.797 1 97.81 358 GLU A O 1
ATOM 2891 N N . ILE A 1 359 ? -8.961 31.375 22.031 1 97.38 359 ILE A N 1
ATOM 2892 C CA . ILE A 1 359 ? -9.414 31.844 23.328 1 97.38 359 ILE A CA 1
ATOM 2893 C C . ILE A 1 359 ? -8.273 32.562 24.031 1 97.38 359 ILE A C 1
ATOM 2895 O O . ILE A 1 359 ? -8.273 33.812 24.109 1 97.38 359 ILE A O 1
ATOM 2899 N N . GLN A 1 360 ? -7.41 31.828 24.469 1 95.44 360 GLN A N 1
ATOM 2900 C CA . GLN A 1 360 ? -6.188 32.219 25.141 1 95.44 360 GLN A CA 1
ATOM 2901 C C . GLN A 1 360 ? -5.223 31.047 25.297 1 95.44 360 GLN A C 1
ATOM 2903 O O . GLN A 1 360 ? -5.652 29.906 25.469 1 95.44 360 GLN A O 1
ATOM 2908 N N . ASN A 1 361 ? -3.914 31.391 25.219 1 93.62 361 ASN A N 1
ATOM 2909 C CA . ASN A 1 361 ? -2.896 30.344 25.312 1 93.62 361 ASN A CA 1
ATOM 2910 C C . ASN A 1 361 ? -3.125 29.438 26.516 1 93.62 361 ASN A C 1
ATOM 2912 O O . ASN A 1 361 ? -3.324 29.906 27.625 1 93.62 361 ASN A O 1
ATOM 2916 N N . ASP A 1 362 ? -3.156 28.109 26.281 1 92.88 362 ASP A N 1
ATOM 2917 C CA . ASP A 1 362 ? -3.273 27.047 27.266 1 92.88 362 ASP A CA 1
ATOM 2918 C C . ASP A 1 362 ? -4.57 27.188 28.062 1 92.88 362 ASP A C 1
ATOM 2920 O O . ASP A 1 362 ? -4.586 26.953 29.281 1 92.88 362 ASP A O 1
ATOM 2924 N N . TRP A 1 363 ? -5.57 27.609 27.453 1 94.44 363 TRP A N 1
ATOM 2925 C CA . TRP A 1 363 ? -6.859 27.812 28.094 1 94.44 363 TRP A CA 1
ATOM 2926 C C . TRP A 1 363 ? -7.355 26.531 28.75 1 94.44 363 TRP A C 1
ATOM 2928 O O . TRP A 1 363 ? -7.379 25.469 28.109 1 94.44 363 TRP A O 1
ATOM 2938 N N . ASN A 1 364 ? -7.758 26.578 30 1 92.69 364 ASN A N 1
ATOM 2939 C CA . ASN A 1 364 ? -8.273 25.438 30.75 1 92.69 364 ASN A CA 1
ATOM 2940 C C . ASN A 1 364 ? -9.273 25.891 31.812 1 92.69 364 ASN A C 1
ATOM 2942 O O . ASN A 1 364 ? -9.328 25.297 32.906 1 92.69 364 ASN A O 1
ATOM 2946 N N . SER A 1 365 ? -10.047 26.953 31.5 1 92.62 365 SER A N 1
ATOM 2947 C CA . SER A 1 365 ? -10.93 27.516 32.5 1 92.62 365 SER A CA 1
ATOM 2948 C C . SER A 1 365 ? -12.391 27.469 32.062 1 92.62 365 SER A C 1
ATOM 2950 O O . SER A 1 365 ? -13.156 28.391 32.312 1 92.62 365 SER A O 1
ATOM 2952 N N . ASN A 1 366 ? -12.734 26.5 31.375 1 91.38 366 ASN A N 1
ATOM 2953 C CA . ASN A 1 366 ? -14.117 26.266 30.953 1 91.38 366 ASN A CA 1
ATOM 2954 C C . ASN A 1 366 ? -14.727 27.5 30.312 1 91.38 366 ASN A C 1
ATOM 2956 O O . ASN A 1 366 ? -14.07 28.188 29.531 1 91.38 366 ASN A O 1
ATOM 2960 N N . MET A 1 367 ? -16.031 27.688 30.5 1 94 367 MET A N 1
ATOM 2961 C CA . MET A 1 367 ? -16.75 28.781 29.828 1 94 367 MET A CA 1
ATOM 2962 C C . MET A 1 367 ? -16.812 30.016 30.719 1 94 367 MET A C 1
ATOM 2964 O O . MET A 1 367 ? -17.891 30.516 31 1 94 367 MET A O 1
ATOM 2968 N N . THR A 1 368 ? -15.586 30.469 31.062 1 93.88 368 THR A N 1
ATOM 2969 C CA . THR A 1 368 ? -15.484 31.672 31.859 1 93.88 368 THR A CA 1
ATOM 2970 C C . THR A 1 368 ? -14.742 32.781 31.109 1 93.88 368 THR A C 1
ATOM 2972 O O . THR A 1 368 ? -13.984 32.5 30.172 1 93.88 368 THR A O 1
ATOM 2975 N N . GLY A 1 369 ? -15.094 33.969 31.453 1 94.81 369 GLY A N 1
ATOM 2976 C CA . GLY A 1 369 ? -14.336 35.094 30.969 1 94.81 369 GLY A CA 1
ATOM 2977 C C . GLY A 1 369 ? -14.281 35.188 29.453 1 94.81 369 GLY A C 1
ATOM 2978 O O . GLY A 1 369 ? -15.312 35.219 28.797 1 94.81 369 GLY A O 1
ATOM 2979 N N . VAL A 1 370 ? -13.094 35.094 28.891 1 95.75 370 VAL A N 1
ATOM 2980 C CA . VAL A 1 370 ? -12.836 35.344 27.484 1 95.75 370 VAL A CA 1
ATOM 2981 C C . VAL A 1 370 ? -13.336 34.188 26.641 1 95.75 370 VAL A C 1
ATOM 2983 O O . VAL A 1 370 ? -13.477 34.312 25.422 1 95.75 370 VAL A O 1
ATOM 2986 N N . ALA A 1 371 ? -13.672 33.094 27.266 1 96.94 371 ALA A N 1
ATOM 2987 C CA . ALA A 1 371 ? -14.164 31.938 26.531 1 96.94 371 ALA A CA 1
ATOM 2988 C C . ALA A 1 371 ? -15.516 32.219 25.891 1 96.94 371 ALA A C 1
ATOM 2990 O O . ALA A 1 371 ? -15.812 31.719 24.797 1 96.94 371 ALA A O 1
ATOM 2991 N N . VAL A 1 372 ? -16.297 33 26.484 1 97.12 372 VAL A N 1
ATOM 2992 C CA . VAL A 1 372 ? -17.656 33.25 26.031 1 97.12 372 VAL A CA 1
ATOM 2993 C C . VAL A 1 372 ? -17.625 33.969 24.688 1 97.12 372 VAL A C 1
ATOM 2995 O O . VAL A 1 372 ? -18.172 33.469 23.703 1 97.12 372 VAL A O 1
ATOM 2998 N N . PRO A 1 373 ? -16.953 35.125 24.562 1 97.69 373 PRO A N 1
ATOM 2999 C CA . PRO A 1 373 ? -16.891 35.75 23.234 1 97.69 373 PRO A CA 1
ATOM 3000 C C . PRO A 1 373 ? -16.094 34.906 22.234 1 97.69 373 PRO A C 1
ATOM 3002 O O . PRO A 1 373 ? -16.375 34.938 21.031 1 97.69 373 PRO A O 1
ATOM 3005 N N . ALA A 1 374 ? -15.133 34.188 22.719 1 98.25 374 ALA A N 1
ATOM 3006 C CA . ALA A 1 374 ? -14.344 33.344 21.828 1 98.25 374 ALA A CA 1
ATOM 3007 C C . ALA A 1 374 ? -15.211 32.281 21.172 1 98.25 374 ALA A C 1
ATOM 3009 O O . ALA A 1 374 ? -15.141 32.094 19.953 1 98.25 374 ALA A O 1
ATOM 3010 N N . TYR A 1 375 ? -16.047 31.562 21.953 1 97.75 375 TYR A N 1
ATOM 3011 C CA . TYR A 1 375 ? -16.891 30.516 21.422 1 97.75 375 TYR A CA 1
ATOM 3012 C C . TYR A 1 375 ? -18.031 31.094 20.594 1 97.75 375 TYR A C 1
ATOM 3014 O O . TYR A 1 375 ? -18.547 30.422 19.703 1 97.75 375 TYR A O 1
ATOM 3022 N N . ASP A 1 376 ? -18.406 32.312 20.906 1 97.69 376 ASP A N 1
ATOM 3023 C CA . ASP A 1 376 ? -19.375 32.969 20.062 1 97.69 376 ASP A CA 1
ATOM 3024 C C . ASP A 1 376 ? -18.859 33.125 18.625 1 97.69 376 ASP A C 1
ATOM 3026 O O . ASP A 1 376 ? -19.531 32.719 17.672 1 97.69 376 ASP A O 1
ATOM 3030 N N . ALA A 1 377 ? -17.703 33.688 18.5 1 98.38 377 ALA A N 1
ATOM 3031 C CA . ALA A 1 377 ? -17.094 33.875 17.172 1 98.38 377 ALA A CA 1
ATOM 3032 C C . ALA A 1 377 ? -16.859 32.531 16.484 1 98.38 377 ALA A C 1
ATOM 3034 O O . ALA A 1 377 ? -17.156 32.375 15.297 1 98.38 377 ALA A O 1
ATOM 3035 N N . PHE A 1 378 ? -16.344 31.578 17.25 1 98.38 378 PHE A N 1
ATOM 3036 C CA . PHE A 1 378 ? -16.125 30.234 16.719 1 98.38 378 PHE A CA 1
ATOM 3037 C C . PHE A 1 378 ? -17.406 29.641 16.188 1 98.38 378 PHE A C 1
ATOM 3039 O O . PHE A 1 378 ? -17.422 29.016 15.125 1 98.38 378 PHE A O 1
ATOM 3046 N N . THR A 1 379 ? -18.422 29.719 16.938 1 97.88 379 THR A N 1
ATOM 3047 C CA . THR A 1 379 ? -19.719 29.141 16.578 1 97.88 379 THR A CA 1
ATOM 3048 C C . THR A 1 379 ? -20.203 29.688 15.242 1 97.88 379 THR A C 1
ATOM 3050 O O . THR A 1 379 ? -20.625 28.938 14.367 1 97.88 379 THR A O 1
ATOM 3053 N N . HIS A 1 380 ? -20.094 30.953 15.039 1 98.06 380 HIS A N 1
ATOM 3054 C CA . HIS A 1 380 ? -20.641 31.594 13.852 1 98.06 380 HIS A CA 1
ATOM 3055 C C . HIS A 1 380 ? -19.781 31.312 12.625 1 98.06 380 HIS A C 1
ATOM 3057 O O . HIS A 1 380 ? -20.297 31.078 11.531 1 98.06 380 HIS A O 1
ATOM 3063 N N . TYR A 1 381 ? -18.5 31.25 12.766 1 98.62 381 TYR A N 1
ATOM 3064 C CA . TYR A 1 381 ? -17.625 31.25 11.602 1 98.62 381 TYR A CA 1
ATOM 3065 C C . TYR A 1 381 ? -17.141 29.844 11.273 1 98.62 381 TYR A C 1
ATOM 3067 O O . TYR A 1 381 ? -16.859 29.531 10.109 1 98.62 381 TYR A O 1
ATOM 3075 N N . ASN A 1 382 ? -16.969 29.031 12.32 1 98.5 382 ASN A N 1
ATOM 3076 C CA . ASN A 1 382 ? -16.344 27.734 12.078 1 98.5 382 ASN A CA 1
ATOM 3077 C C . ASN A 1 382 ? -17.297 26.578 12.406 1 98.5 382 ASN A C 1
ATOM 3079 O O . ASN A 1 382 ? -17.453 25.656 11.617 1 98.5 382 ASN A O 1
ATOM 3083 N N . ALA A 1 383 ? -17.984 26.625 13.484 1 98.25 383 ALA A N 1
ATOM 3084 C CA . ALA A 1 383 ? -18.797 25.5 13.953 1 98.25 383 ALA A CA 1
ATOM 3085 C C . ALA A 1 383 ? -20.094 25.391 13.148 1 98.25 383 ALA A C 1
ATOM 3087 O O . ALA A 1 383 ? -20.562 24.281 12.883 1 98.25 383 ALA A O 1
ATOM 3088 N N . ALA A 1 384 ? -20.656 26.5 12.781 1 98.06 384 ALA A N 1
ATOM 3089 C CA . ALA A 1 384 ? -21.969 26.516 12.133 1 98.06 384 ALA A CA 1
ATOM 3090 C C . ALA A 1 384 ? -21.938 25.703 10.844 1 98.06 384 ALA A C 1
ATOM 3092 O O . ALA A 1 384 ? -22.859 24.922 10.578 1 98.06 384 ALA A O 1
ATOM 3093 N N . PRO A 1 385 ? -20.938 25.844 10.008 1 98.44 385 PRO A N 1
ATOM 3094 C CA . PRO A 1 385 ? -20.922 25.062 8.766 1 98.44 385 PRO A CA 1
ATOM 3095 C C . PRO A 1 385 ? -20.234 23.703 8.93 1 98.44 385 PRO A C 1
ATOM 3097 O O . PRO A 1 385 ? -19.984 23.016 7.938 1 98.44 385 PRO A O 1
ATOM 3100 N N . ASN A 1 386 ? -19.891 23.312 10.164 1 98.69 386 ASN A N 1
ATOM 3101 C CA . ASN A 1 386 ? -19.297 22.016 10.461 1 98.69 386 ASN A CA 1
ATOM 3102 C C . ASN A 1 386 ? -20.312 20.891 10.281 1 98.69 386 ASN A C 1
ATOM 3104 O O . ASN A 1 386 ? -21.484 21.141 9.984 1 98.69 386 ASN A O 1
ATOM 3108 N N . PRO A 1 387 ? -19.828 19.641 10.391 1 98.25 387 PRO A N 1
ATOM 3109 C CA . PRO A 1 387 ? -20.797 18.531 10.477 1 98.25 387 PRO A CA 1
ATOM 3110 C C . PRO A 1 387 ? -21.75 18.672 11.656 1 98.25 387 PRO A C 1
ATOM 3112 O O . PRO A 1 387 ? -21.531 19.516 12.539 1 98.25 387 PRO A O 1
ATOM 3115 N N . PRO A 1 388 ? -22.812 17.938 11.617 1 96.19 388 PRO A N 1
ATOM 3116 C CA . PRO A 1 388 ? -23.734 18.031 12.758 1 96.19 388 PRO A CA 1
ATOM 3117 C C . PRO A 1 388 ? -23.047 17.766 14.094 1 96.19 388 PRO A C 1
ATOM 3119 O O . PRO A 1 388 ? -22.203 16.875 14.195 1 96.19 388 PRO A O 1
ATOM 3122 N N . PRO A 1 389 ? -23.375 18.625 15.062 1 97.62 389 PRO A N 1
ATOM 3123 C CA . PRO A 1 389 ? -22.875 18.312 16.406 1 97.62 389 PRO A CA 1
ATOM 3124 C C . PRO A 1 389 ? -23.266 16.906 16.859 1 97.62 389 PRO A C 1
ATOM 3126 O O . PRO A 1 389 ? -24.328 16.406 16.484 1 97.62 389 PRO A O 1
ATOM 3129 N N . HIS A 1 390 ? -22.406 16.328 17.625 1 97.5 390 HIS A N 1
ATOM 3130 C CA . HIS A 1 390 ? -22.672 14.977 18.078 1 97.5 390 HIS A CA 1
ATOM 3131 C C . HIS A 1 390 ? -23.969 14.914 18.859 1 97.5 390 HIS A C 1
ATOM 3133 O O . HIS A 1 390 ? -24.672 13.898 18.828 1 97.5 390 HIS A O 1
ATOM 3139 N N . ARG A 1 391 ? -24.188 16.047 19.672 1 94.75 391 ARG A N 1
ATOM 3140 C CA . ARG A 1 391 ? -25.422 16.328 20.391 1 94.75 391 ARG A CA 1
ATOM 3141 C C . ARG A 1 391 ? -25.812 17.797 20.25 1 94.75 391 ARG A C 1
ATOM 3143 O O . ARG A 1 391 ? -24.984 18.641 19.938 1 94.75 391 ARG A O 1
ATOM 3150 N N . GLU A 1 392 ? -27.062 17.984 20.547 1 93.25 392 GLU A N 1
ATOM 3151 C CA . GLU A 1 392 ? -27.531 19.359 20.453 1 93.25 392 GLU A CA 1
ATOM 3152 C C . GLU A 1 392 ? -26.812 20.25 21.469 1 93.25 392 GLU A C 1
ATOM 3154 O O . GLU A 1 392 ? -26.672 19.875 22.641 1 93.25 392 GLU A O 1
ATOM 3159 N N . GLY A 1 393 ? -26.281 21.312 21.016 1 91.56 393 GLY A N 1
ATOM 3160 C CA . GLY A 1 393 ? -25.766 22.328 21.891 1 91.56 393 GLY A CA 1
ATOM 3161 C C . GLY A 1 393 ? -24.297 22.156 22.234 1 91.56 393 GLY A C 1
ATOM 3162 O O . GLY A 1 393 ? -23.719 22.938 22.969 1 91.56 393 GLY A O 1
ATOM 3163 N N . VAL A 1 394 ? -23.656 21.109 21.734 1 95.44 394 VAL A N 1
ATOM 3164 C CA . VAL A 1 394 ? -22.25 20.875 22.062 1 95.44 394 VAL A CA 1
ATOM 3165 C C . VAL A 1 394 ? -21.375 21.391 20.922 1 95.44 394 VAL A C 1
ATOM 3167 O O . VAL A 1 394 ? -21.875 21.781 19.875 1 95.44 394 VAL A O 1
ATOM 3170 N N . THR A 1 395 ? -20.078 21.438 21.141 1 96.44 395 THR A N 1
ATOM 3171 C CA . THR A 1 395 ? -19.141 22 20.172 1 96.44 395 THR A CA 1
ATOM 3172 C C . THR A 1 395 ? -18.188 20.906 19.672 1 96.44 395 THR A C 1
ATOM 3174 O O . THR A 1 395 ? -17.062 21.219 19.25 1 96.44 395 THR A O 1
ATOM 3177 N N . TYR A 1 396 ? -18.5 19.641 19.906 1 98.19 396 TYR A N 1
ATOM 3178 C CA . TYR A 1 396 ? -17.828 18.516 19.281 1 98.19 396 TYR A CA 1
ATOM 3179 C C . TYR A 1 396 ? -18.75 17.828 18.266 1 98.19 396 TYR A C 1
ATOM 3181 O O . TYR A 1 396 ? -19.969 17.953 18.344 1 98.19 396 TYR A O 1
ATOM 3189 N N . PHE A 1 397 ? -18.188 17.188 17.266 1 98.69 397 PHE A N 1
ATOM 3190 C CA . PHE A 1 397 ? -18.906 16.734 16.094 1 98.69 397 PHE A CA 1
ATOM 3191 C C . PHE A 1 397 ? -18.531 15.305 15.727 1 98.69 397 PHE A C 1
ATOM 3193 O O . PHE A 1 397 ? -17.516 14.789 16.188 1 98.69 397 PHE A O 1
ATOM 3200 N N . SER A 1 398 ? -19.328 14.625 14.984 1 98.38 398 SER A N 1
ATOM 3201 C CA . SER A 1 398 ? -19.031 13.328 14.406 1 98.38 398 SER A CA 1
ATOM 3202 C C . SER A 1 398 ? -19.719 13.133 13.062 1 98.38 398 SER A C 1
ATOM 3204 O O . SER A 1 398 ? -20.797 13.695 12.836 1 98.38 398 SER A O 1
ATOM 3206 N N . PHE A 1 399 ? -19.094 12.461 12.133 1 98.25 399 PHE A N 1
ATOM 3207 C CA . PHE A 1 399 ? -19.688 12.164 10.828 1 98.25 399 PHE A CA 1
ATOM 3208 C C . PHE A 1 399 ? -19.016 10.945 10.203 1 98.25 399 PHE A C 1
ATOM 3210 O O . PHE A 1 399 ? -17.984 10.484 10.68 1 98.25 399 PHE A O 1
ATOM 3217 N N . THR A 1 400 ? -19.703 10.352 9.25 1 97.69 400 THR A N 1
ATOM 3218 C CA . THR A 1 400 ? -19.203 9.227 8.469 1 97.69 400 THR A CA 1
ATOM 3219 C C . THR A 1 400 ? -19.156 9.578 6.98 1 97.69 400 THR A C 1
ATOM 3221 O O . THR A 1 400 ? -20.125 10.133 6.438 1 97.69 400 THR A O 1
ATOM 3224 N N . GLN A 1 401 ? -18.047 9.328 6.383 1 96.5 401 GLN A N 1
ATOM 3225 C CA . GLN A 1 401 ? -17.875 9.523 4.949 1 96.5 401 GLN A CA 1
ATOM 3226 C C . GLN A 1 401 ? -17.031 8.406 4.336 1 96.5 401 GLN A C 1
ATOM 3228 O O . GLN A 1 401 ? -15.875 8.219 4.719 1 96.5 401 GLN A O 1
ATOM 3233 N N . GLY A 1 402 ? -17.625 7.793 3.338 1 96.38 402 GLY A N 1
ATOM 3234 C CA . GLY A 1 402 ? -16.875 6.738 2.674 1 96.38 402 GLY A CA 1
ATOM 3235 C C . GLY A 1 402 ? -16.391 5.664 3.627 1 96.38 402 GLY A C 1
ATOM 3236 O O . GLY A 1 402 ? -17.172 5.102 4.395 1 96.38 402 GLY A O 1
ATOM 3237 N N . PRO A 1 403 ? -15.078 5.434 3.582 1 97.06 403 PRO A N 1
ATOM 3238 C CA . PRO A 1 403 ? -14.523 4.336 4.379 1 97.06 403 PRO A CA 1
ATOM 3239 C C . PRO A 1 403 ? -14.133 4.77 5.789 1 97.06 403 PRO A C 1
ATOM 3241 O O . PRO A 1 403 ? -13.422 4.043 6.488 1 97.06 403 PRO A O 1
ATOM 3244 N N . ALA A 1 404 ? -14.609 5.973 6.293 1 98.19 404 ALA A N 1
ATOM 3245 C CA . ALA A 1 404 ? -14.07 6.48 7.551 1 98.19 404 ALA A CA 1
ATOM 3246 C C . ALA A 1 404 ? -15.148 7.172 8.375 1 98.19 404 ALA A C 1
ATOM 3248 O O . ALA A 1 404 ? -16.109 7.727 7.824 1 98.19 404 ALA A O 1
ATOM 3249 N N . GLU A 1 405 ? -14.961 7.066 9.672 1 98.56 405 GLU A N 1
ATOM 3250 C CA . GLU A 1 405 ? -15.719 7.832 10.648 1 98.56 405 GLU A CA 1
ATOM 3251 C C . GLU A 1 405 ? -14.828 8.828 11.391 1 98.56 405 GLU A C 1
ATOM 3253 O O . GLU A 1 405 ? -13.656 8.539 11.656 1 98.56 405 GLU A O 1
ATOM 3258 N N . PHE A 1 406 ? -15.461 9.914 11.719 1 98.81 406 PHE A N 1
ATOM 3259 C CA . PHE A 1 406 ? -14.695 10.977 12.352 1 98.81 406 PHE A CA 1
ATOM 3260 C C . PHE A 1 406 ? -15.391 11.461 13.625 1 98.81 406 PHE A C 1
ATOM 3262 O O . PHE A 1 406 ? -16.609 11.594 13.656 1 98.81 406 PHE A O 1
ATOM 3269 N N . PHE A 1 407 ? -14.625 11.625 14.648 1 98.88 407 PHE A N 1
ATOM 3270 C CA . PHE A 1 407 ? -15.062 12.312 15.859 1 98.88 407 PHE A CA 1
ATOM 3271 C C . PHE A 1 407 ? -14.156 13.5 16.172 1 98.88 407 PHE A C 1
ATOM 3273 O O . PHE A 1 407 ? -12.969 13.336 16.422 1 98.88 407 PHE A O 1
ATOM 3280 N N . LEU A 1 408 ? -14.719 14.695 16.125 1 98.88 408 LEU A N 1
ATOM 3281 C CA . LEU A 1 408 ? -13.992 15.938 16.344 1 98.88 408 LEU A CA 1
ATOM 3282 C C . LEU A 1 408 ? -14.172 16.406 17.781 1 98.88 408 LEU A C 1
ATOM 3284 O O . LEU A 1 408 ? -15.273 16.797 18.188 1 98.88 408 LEU A O 1
ATOM 3288 N N . LEU A 1 409 ? -13.078 16.547 18.5 1 98.69 409 LEU A N 1
ATOM 3289 C CA . LEU A 1 409 ? -13.148 16.797 19.922 1 98.69 409 LEU A CA 1
ATOM 3290 C C . LEU A 1 409 ? -13.062 18.297 20.203 1 98.69 409 LEU A C 1
ATOM 3292 O O . LEU A 1 409 ? -12.453 19.047 19.438 1 98.69 409 LEU A O 1
ATOM 3296 N N . ASP A 1 410 ? -13.672 18.734 21.266 1 98.31 410 ASP A N 1
ATOM 3297 C CA . ASP A 1 410 ? -13.406 19.984 21.938 1 98.31 410 ASP A CA 1
ATOM 3298 C C . ASP A 1 410 ? -12.602 19.766 23.219 1 98.31 410 ASP A C 1
ATOM 3300 O O . ASP A 1 410 ? -13.141 19.297 24.219 1 98.31 410 ASP A O 1
ATOM 3304 N N . THR A 1 411 ? -11.391 20.141 23.172 1 97.38 411 THR A N 1
ATOM 3305 C CA . THR A 1 411 ? -10.5 19.828 24.281 1 97.38 411 THR A CA 1
ATOM 3306 C C . THR A 1 411 ? -10.328 21.047 25.188 1 97.38 411 THR A C 1
ATOM 3308 O O . THR A 1 411 ? -9.43 21.062 26.047 1 97.38 411 THR A O 1
ATOM 3311 N N . ARG A 1 412 ? -11.102 22.094 25.016 1 97.25 412 ARG A N 1
ATOM 3312 C CA . ARG A 1 412 ? -10.891 23.328 25.781 1 97.25 412 ARG A CA 1
ATOM 3313 C C . ARG A 1 412 ? -12.102 23.625 26.656 1 97.25 412 ARG A C 1
ATOM 3315 O O . ARG A 1 412 ? -11.945 23.969 27.828 1 97.25 412 ARG A O 1
ATOM 3322 N N . ARG A 1 413 ? -13.266 23.484 26.188 1 95.44 413 ARG A N 1
ATOM 3323 C CA . ARG A 1 413 ? -14.508 23.938 26.812 1 95.44 413 ARG A CA 1
ATOM 3324 C C . ARG A 1 413 ? -14.766 23.172 28.109 1 95.44 413 ARG A C 1
ATOM 3326 O O . ARG A 1 413 ? -15.305 23.734 29.062 1 95.44 413 ARG A O 1
ATOM 3333 N N . TYR A 1 414 ? -14.367 21.938 28.188 1 93 414 TYR A N 1
ATOM 3334 C CA . TYR A 1 414 ? -14.805 21.062 29.266 1 93 414 TYR A CA 1
ATOM 3335 C C . TYR A 1 414 ? -13.617 20.625 30.125 1 93 414 TYR A C 1
ATOM 3337 O O . TYR A 1 414 ? -13.766 19.797 31.016 1 93 414 TYR A O 1
ATOM 3345 N N . ARG A 1 415 ? -12.5 21.141 29.891 1 93.44 415 ARG A N 1
ATOM 3346 C CA . ARG A 1 415 ? -11.234 20.703 30.484 1 93.44 415 ARG A CA 1
ATOM 3347 C C . ARG A 1 415 ? -11.117 21.172 31.938 1 93.44 415 ARG A C 1
ATOM 3349 O O . ARG A 1 415 ? -11.516 22.297 32.25 1 93.44 415 ARG A O 1
ATOM 3356 N N . SER A 1 416 ? -10.562 20.297 32.75 1 90 416 SER A N 1
ATOM 3357 C CA . SER A 1 416 ? -10.258 20.656 34.125 1 90 416 SER A CA 1
ATOM 3358 C C . SER A 1 416 ? -8.992 21.516 34.219 1 90 416 SER A C 1
ATOM 3360 O O . SER A 1 416 ? -8.117 21.422 33.344 1 90 416 SER A O 1
ATOM 3362 N N . SER A 1 417 ? -8.938 22.234 35.25 1 83.31 417 SER A N 1
ATOM 3363 C CA . SER A 1 417 ? -7.746 23.062 35.469 1 83.31 417 SER A CA 1
ATOM 3364 C C . SER A 1 417 ? -6.52 22.203 35.75 1 83.31 417 SER A C 1
ATOM 3366 O O . SER A 1 417 ? -6.641 21.094 36.25 1 83.31 417 SER A O 1
ATOM 3368 N N . ALA A 1 418 ? -5.453 22.672 35.344 1 70.88 418 ALA A N 1
ATOM 3369 C CA . ALA A 1 418 ? -4.203 21.906 35.375 1 70.88 418 ALA A CA 1
ATOM 3370 C C . ALA A 1 418 ? -3.783 21.625 36.812 1 70.88 418 ALA A C 1
ATOM 3372 O O . ALA A 1 418 ? -3.855 22.5 37.688 1 70.88 418 ALA A O 1
ATOM 3373 N N . THR A 1 419 ? -3.697 20.406 37.094 1 75.62 419 THR A N 1
ATOM 3374 C CA . THR A 1 419 ? -2.994 19.969 38.281 1 75.62 419 THR A CA 1
ATOM 3375 C C . THR A 1 419 ? -1.717 19.219 37.906 1 75.62 419 THR A C 1
ATOM 3377 O O . THR A 1 419 ? -1.522 18.828 36.75 1 75.62 419 THR A O 1
ATOM 3380 N N . LYS A 1 420 ? -0.855 18.969 38.844 1 80.06 420 LYS A N 1
ATOM 3381 C CA . LYS A 1 420 ? 0.487 18.469 38.562 1 80.06 420 LYS A CA 1
ATOM 3382 C C . LYS A 1 420 ? 0.461 16.969 38.312 1 80.06 420 LYS A C 1
ATOM 3384 O O . LYS A 1 420 ? 1.301 16.453 37.562 1 80.06 420 LYS A O 1
ATOM 3389 N N . ASP A 1 421 ? -0.506 16.328 38.75 1 91.25 421 ASP A N 1
ATOM 3390 C CA . ASP A 1 421 ? -0.499 14.875 38.594 1 91.25 421 ASP A CA 1
ATOM 3391 C C . ASP A 1 421 ? -1.202 14.461 37.281 1 91.25 421 ASP A C 1
ATOM 3393 O O . ASP A 1 421 ? -2.428 14.547 37.188 1 91.25 421 ASP A O 1
ATOM 3397 N N . ALA A 1 422 ? -0.541 13.953 36.344 1 92.62 422 ALA A N 1
ATOM 3398 C CA . ALA A 1 422 ? -1.066 13.562 35.031 1 92.62 422 ALA A CA 1
ATOM 3399 C C . ALA A 1 422 ? -1.979 12.344 35.156 1 92.62 422 ALA A C 1
ATOM 3401 O O . ALA A 1 422 ? -2.785 12.07 34.25 1 92.62 422 ALA A O 1
ATOM 3402 N N . TRP A 1 423 ? -1.899 11.531 36.281 1 94.31 423 TRP A N 1
ATOM 3403 C CA . TRP A 1 423 ? -2.656 10.289 36.438 1 94.31 423 TRP A CA 1
ATOM 3404 C C . TRP A 1 423 ? -3.836 10.492 37.375 1 94.31 423 TRP A C 1
ATOM 3406 O O . TRP A 1 423 ? -4.465 9.516 37.812 1 94.31 423 TRP A O 1
ATOM 3416 N N . ASP A 1 424 ? -4.125 11.727 37.719 1 94 424 ASP A N 1
ATOM 3417 C CA . ASP A 1 424 ? -5.266 12.023 38.562 1 94 424 ASP A CA 1
ATOM 3418 C C . ASP A 1 424 ? -6.582 11.688 37.875 1 94 424 ASP A C 1
ATOM 3420 O O . ASP A 1 424 ? -6.961 12.336 36.906 1 94 424 ASP A O 1
ATOM 3424 N N . PRO A 1 425 ? -7.355 10.773 38.406 1 93.31 425 PRO A N 1
ATOM 3425 C CA . PRO A 1 425 ? -8.602 10.352 37.75 1 93.31 425 PRO A CA 1
ATOM 3426 C C . PRO A 1 425 ? -9.695 11.414 37.812 1 93.31 425 PRO A C 1
ATOM 3428 O O . PRO A 1 425 ? -10.703 11.32 37.125 1 93.31 425 PRO A O 1
ATOM 3431 N N . SER A 1 426 ? -9.508 12.32 38.719 1 90.5 426 SER A N 1
ATOM 3432 C CA . SER A 1 426 ? -10.523 13.359 38.875 1 90.5 426 SER A CA 1
ATOM 3433 C C . SER A 1 426 ? -10.391 14.43 37.781 1 90.5 426 SER A C 1
ATOM 3435 O O . SER A 1 426 ? -11.312 15.219 37.594 1 90.5 426 SER A O 1
ATOM 3437 N N . LYS A 1 427 ? -9.266 14.484 37.062 1 92.38 427 LYS A N 1
ATOM 3438 C CA . LYS A 1 427 ? -9.055 15.422 35.969 1 92.38 427 LYS A CA 1
ATOM 3439 C C . LYS A 1 427 ? -9.641 14.898 34.688 1 92.38 427 LYS A C 1
ATOM 3441 O O . LYS A 1 427 ? -9.625 13.695 34.406 1 92.38 427 LYS A O 1
ATOM 3446 N N . THR A 1 428 ? -10.102 15.938 33.906 1 94.81 428 THR A N 1
ATOM 3447 C CA . THR A 1 428 ? -10.688 15.531 32.625 1 94.81 428 THR A CA 1
ATOM 3448 C C . THR A 1 428 ? -10.328 16.516 31.531 1 94.81 428 THR A C 1
ATOM 3450 O O . THR A 1 428 ? -10.281 17.734 31.766 1 94.81 428 THR A O 1
ATOM 3453 N N . MET A 1 429 ? -9.977 16.016 30.406 1 96.12 429 MET A N 1
ATOM 3454 C CA . MET A 1 429 ? -9.758 16.812 29.203 1 96.12 429 MET A CA 1
ATOM 3455 C C . MET A 1 429 ? -11.078 17.141 28.531 1 96.12 429 MET A C 1
ATOM 3457 O O . MET A 1 429 ? -11.281 18.266 28.047 1 96.12 429 MET A O 1
ATOM 3461 N N . LEU A 1 430 ? -11.984 16.203 28.562 1 97.56 430 LEU A N 1
ATOM 3462 C CA . LEU A 1 430 ? -13.148 16.281 27.688 1 97.56 430 LEU A CA 1
ATOM 3463 C C . LEU A 1 430 ? -14.414 16.562 28.484 1 97.56 430 LEU A C 1
ATOM 3465 O O . LEU A 1 430 ? -15.453 16.891 27.906 1 97.56 430 LEU A O 1
ATOM 3469 N N . GLY A 1 431 ? -14.398 16.5 29.797 1 96.31 431 GLY A N 1
ATOM 3470 C CA . GLY A 1 431 ? -15.633 16.453 30.578 1 96.31 431 GLY A CA 1
ATOM 3471 C C . GLY A 1 431 ? -16.312 15.094 30.5 1 96.31 431 GLY A C 1
ATOM 3472 O O . GLY A 1 431 ? -16.109 14.336 29.547 1 96.31 431 GLY A O 1
ATOM 3473 N N . ALA A 1 432 ? -17.125 14.797 31.453 1 96.06 432 ALA A N 1
ATOM 3474 C CA . ALA A 1 432 ? -17.719 13.477 31.594 1 96.06 432 ALA A CA 1
ATOM 3475 C C . ALA A 1 432 ? -18.594 13.125 30.391 1 96.06 432 ALA A C 1
ATOM 3477 O O . ALA A 1 432 ? -18.516 12.008 29.875 1 96.06 432 ALA A O 1
ATOM 3478 N N . GLN A 1 433 ? -19.375 14.039 29.922 1 97.12 433 GLN A N 1
ATOM 3479 C CA . GLN A 1 433 ? -20.328 13.758 28.844 1 97.12 433 GLN A CA 1
ATOM 3480 C C . GLN A 1 433 ? -19.609 13.5 27.531 1 97.12 433 GLN A C 1
ATOM 3482 O O . GLN A 1 433 ? -19.906 12.523 26.828 1 97.12 433 GLN A O 1
ATOM 3487 N N . GLN A 1 434 ? -18.75 14.375 27.125 1 98.12 434 GLN A N 1
ATOM 3488 C CA . GLN A 1 434 ? -18.031 14.188 25.859 1 98.12 434 GLN A CA 1
ATOM 3489 C C . GLN A 1 434 ? -17.203 12.898 25.891 1 98.12 434 GLN A C 1
ATOM 3491 O O . GLN A 1 434 ? -17.125 12.188 24.891 1 98.12 434 GLN A O 1
ATOM 3496 N N . LEU A 1 435 ? -16.594 12.625 27.062 1 98.31 435 LEU A N 1
ATOM 3497 C CA . LEU A 1 435 ? -15.828 11.391 27.188 1 98.31 435 LEU A CA 1
ATOM 3498 C C . LEU A 1 435 ? -16.719 10.18 26.969 1 98.31 435 LEU A C 1
ATOM 3500 O O . LEU A 1 435 ? -16.344 9.242 26.25 1 98.31 435 LEU A O 1
ATOM 3504 N N . SER A 1 436 ? -17.828 10.195 27.609 1 98.38 436 SER A N 1
ATOM 3505 C CA . SER A 1 436 ? -18.781 9.102 27.438 1 98.38 436 SER A CA 1
ATOM 3506 C C . SER A 1 436 ? -19.203 8.953 25.984 1 98.38 436 SER A C 1
ATOM 3508 O O . SER A 1 436 ? -19.281 7.836 25.469 1 98.38 436 SER A O 1
ATOM 3510 N N . ASP A 1 437 ? -19.484 10.07 25.344 1 98.62 437 ASP A N 1
ATOM 3511 C CA . ASP A 1 437 ? -19.891 10.062 23.938 1 98.62 437 ASP A CA 1
ATOM 3512 C C . ASP A 1 437 ? -18.781 9.477 23.062 1 98.62 437 ASP A C 1
ATOM 3514 O O . ASP A 1 437 ? -19.062 8.695 22.156 1 98.62 437 ASP A O 1
ATOM 3518 N N . LEU A 1 438 ? -17.578 9.867 23.328 1 98.75 438 LEU A N 1
ATOM 3519 C CA . LEU A 1 438 ? -16.438 9.391 22.547 1 98.75 438 LEU A CA 1
ATOM 3520 C C . LEU A 1 438 ? -16.266 7.887 22.703 1 98.75 438 LEU A C 1
ATOM 3522 O O . LEU A 1 438 ? -16.125 7.164 21.719 1 98.75 438 LEU A O 1
ATOM 3526 N N . VAL A 1 439 ? -16.203 7.438 23.922 1 98.81 439 VAL A N 1
ATOM 3527 C CA . VAL A 1 439 ? -15.977 6.023 24.188 1 98.81 439 VAL A CA 1
ATOM 3528 C C . VAL A 1 439 ? -17.094 5.191 23.562 1 98.81 439 VAL A C 1
ATOM 3530 O O . VAL A 1 439 ? -16.828 4.141 22.969 1 98.81 439 VAL A O 1
ATOM 3533 N N . THR A 1 440 ? -18.344 5.641 23.703 1 98.69 440 THR A N 1
ATOM 3534 C CA . THR A 1 440 ? -19.469 4.957 23.078 1 98.69 440 THR A CA 1
ATOM 3535 C C . THR A 1 440 ? -19.297 4.91 21.562 1 98.69 440 THR A C 1
ATOM 3537 O O . THR A 1 440 ? -19.547 3.875 20.938 1 98.69 440 THR A O 1
ATOM 3540 N N . TRP A 1 441 ? -18.938 6.004 21.016 1 98.69 441 TRP A N 1
ATOM 3541 C CA . TRP A 1 441 ? -18.719 6.098 19.578 1 98.69 441 TRP A CA 1
ATOM 3542 C C . TRP A 1 441 ? -17.625 5.137 19.141 1 98.69 441 TRP A C 1
ATOM 3544 O O . TRP A 1 441 ? -17.75 4.457 18.109 1 98.69 441 TRP A O 1
ATOM 3554 N N . ILE A 1 442 ? -16.547 5.047 19.891 1 98.81 442 ILE A N 1
ATOM 3555 C CA . ILE A 1 442 ? -15.43 4.164 19.547 1 98.81 442 ILE A CA 1
ATOM 3556 C C . ILE A 1 442 ? -15.906 2.713 19.562 1 98.81 442 ILE A C 1
ATOM 3558 O O . ILE A 1 442 ? -15.609 1.951 18.641 1 98.81 442 ILE A O 1
ATOM 3562 N N . LYS A 1 443 ? -16.609 2.367 20.516 1 98.19 443 LYS A N 1
ATOM 3563 C CA . LYS A 1 443 ? -17 0.976 20.734 1 98.19 443 LYS A CA 1
ATOM 3564 C C . LYS A 1 443 ? -18.062 0.532 19.734 1 98.19 443 LYS A C 1
ATOM 3566 O O . LYS A 1 443 ? -18.234 -0.665 19.5 1 98.19 443 LYS A O 1
ATOM 3571 N N . LYS A 1 444 ? -18.734 1.449 19.172 1 98.06 444 LYS A N 1
ATOM 3572 C CA . LYS A 1 444 ? -19.797 1.116 18.219 1 98.06 444 LYS A CA 1
ATOM 3573 C C . LYS A 1 444 ? -19.219 0.561 16.922 1 98.06 444 LYS A C 1
ATOM 3575 O O . LYS A 1 444 ? -18.328 1.178 16.312 1 98.06 444 LYS A O 1
ATOM 3580 N N . GLU A 1 445 ? -19.719 -0.572 16.484 1 96.69 445 GLU A N 1
ATOM 3581 C CA . GLU A 1 445 ? -19.312 -1.149 15.211 1 96.69 445 GLU A CA 1
ATOM 3582 C C . GLU A 1 445 ? -19.734 -0.267 14.039 1 96.69 445 GLU A C 1
ATOM 3584 O O . GLU A 1 445 ? -20.906 0.087 13.922 1 96.69 445 GLU A O 1
ATOM 3589 N N . PRO A 1 446 ? -18.859 0.078 13.242 1 97.31 446 PRO A N 1
ATOM 3590 C CA . PRO A 1 446 ? -19.234 0.922 12.102 1 97.31 446 PRO A CA 1
ATOM 3591 C C . PRO A 1 446 ? -19.969 0.148 11.016 1 97.31 446 PRO A C 1
ATOM 3593 O O . PRO A 1 446 ? -20 -1.085 11.031 1 97.31 446 PRO A O 1
ATOM 3596 N N . PRO A 1 447 ? -20.562 0.89 10.109 1 95.94 447 PRO A N 1
ATOM 3597 C CA . PRO A 1 447 ? -21.219 0.217 8.984 1 95.94 447 PRO A CA 1
ATOM 3598 C C . PRO A 1 447 ? -20.234 -0.546 8.102 1 95.94 447 PRO A C 1
ATOM 3600 O O . PRO A 1 447 ? -19.031 -0.271 8.125 1 95.94 447 PRO A O 1
ATOM 3603 N N . SER A 1 448 ? -20.844 -1.468 7.328 1 95.06 448 SER A N 1
ATOM 3604 C CA . SER A 1 448 ? -20.031 -2.273 6.422 1 95.06 448 SER A CA 1
ATOM 3605 C C . SER A 1 448 ? -19.266 -1.396 5.445 1 95.06 448 SER A C 1
ATOM 3607 O O . SER A 1 448 ? -19.797 -0.423 4.914 1 95.06 448 SER A O 1
ATOM 3609 N N . GLY A 1 449 ? -18 -1.669 5.305 1 95.44 449 GLY A N 1
ATOM 3610 C CA . GLY A 1 449 ? -17.172 -0.939 4.359 1 95.44 449 GLY A CA 1
ATOM 3611 C C . GLY A 1 449 ? -16.359 0.174 5.008 1 95.44 449 GLY A C 1
ATOM 3612 O O . GLY A 1 449 ? -15.43 0.706 4.406 1 95.44 449 GLY A O 1
ATOM 3613 N N . VAL A 1 450 ? -16.766 0.584 6.164 1 97.62 450 VAL A N 1
ATOM 3614 C CA . VAL A 1 450 ? -15.969 1.539 6.934 1 97.62 450 VAL A CA 1
ATOM 3615 C C . VAL A 1 450 ? -14.859 0.806 7.688 1 97.62 450 VAL A C 1
ATOM 3617 O O . VAL A 1 450 ? -15.133 -0.102 8.477 1 97.62 450 VAL A O 1
ATOM 3620 N N . HIS A 1 451 ? -13.625 1.256 7.52 1 97.38 451 HIS A N 1
ATOM 3621 C CA . HIS A 1 451 ? -12.5 0.497 8.055 1 97.38 451 HIS A CA 1
ATOM 3622 C C . HIS A 1 451 ? -11.68 1.34 9.031 1 97.38 451 HIS A C 1
ATOM 3624 O O . HIS A 1 451 ? -10.805 0.82 9.719 1 97.38 451 HIS A O 1
ATOM 3630 N N . TRP A 1 452 ? -11.984 2.613 9.086 1 98.62 452 TRP A N 1
ATOM 3631 C CA . TRP A 1 452 ? -11.141 3.504 9.867 1 98.62 452 TRP A CA 1
ATOM 3632 C C . TRP A 1 452 ? -11.977 4.43 10.742 1 98.62 452 TRP A C 1
ATOM 3634 O O . TRP A 1 452 ? -13.016 4.934 10.305 1 98.62 452 TRP A O 1
ATOM 3644 N N . LYS A 1 453 ? -11.547 4.645 11.938 1 98.88 453 LYS A N 1
ATOM 3645 C CA . LYS A 1 453 ? -12.055 5.695 12.812 1 98.88 453 LYS A CA 1
ATOM 3646 C C . LYS A 1 453 ? -10.969 6.73 13.109 1 98.88 453 LYS A C 1
ATOM 3648 O O . LYS A 1 453 ? -9.859 6.375 13.508 1 98.88 453 LYS A O 1
ATOM 3653 N N . PHE A 1 454 ? -11.289 7.949 12.883 1 98.88 454 PHE A N 1
ATOM 3654 C CA . PHE A 1 454 ? -10.375 9.055 13.141 1 98.88 454 PHE A CA 1
ATOM 3655 C C . PHE A 1 454 ? -10.828 9.859 14.352 1 98.88 454 PHE A C 1
ATOM 3657 O O . PHE A 1 454 ? -11.961 10.359 14.375 1 98.88 454 PHE A O 1
ATOM 3664 N N . ILE A 1 455 ? -10 9.914 15.32 1 98.94 455 ILE A N 1
ATOM 3665 C CA . ILE A 1 455 ? -10.203 10.805 16.453 1 98.94 455 ILE A CA 1
ATOM 3666 C C . ILE A 1 455 ? -9.414 12.102 16.234 1 98.94 455 ILE A C 1
ATOM 3668 O O . ILE A 1 455 ? -8.188 12.078 16.125 1 98.94 455 ILE A O 1
ATOM 3672 N N . VAL A 1 456 ? -10.133 13.164 16.172 1 98.81 456 VAL A N 1
ATOM 3673 C CA . VAL A 1 456 ? -9.523 14.438 15.82 1 98.81 456 VAL A CA 1
ATOM 3674 C C . VAL A 1 456 ? -9.438 15.336 17.062 1 98.81 456 VAL A C 1
ATOM 3676 O O . VAL A 1 456 ? -10.461 15.648 17.672 1 98.81 456 VAL A O 1
ATOM 3679 N N . THR A 1 457 ? -8.266 15.758 17.438 1 98.06 457 THR A N 1
ATOM 3680 C CA . THR A 1 457 ? -8.031 16.547 18.641 1 98.06 457 THR A CA 1
ATOM 3681 C C . THR A 1 457 ? -7.121 17.734 18.344 1 98.06 457 THR A C 1
ATOM 3683 O O . THR A 1 457 ? -6.129 17.609 17.625 1 98.06 457 THR A O 1
ATOM 3686 N N . GLY A 1 458 ? -7.457 18.891 18.891 1 96.81 458 GLY A N 1
ATOM 3687 C CA . GLY A 1 458 ? -6.633 20.078 18.688 1 96.81 458 GLY A CA 1
ATOM 3688 C C . GLY A 1 458 ? -5.281 19.984 19.375 1 96.81 458 GLY A C 1
ATOM 3689 O O . GLY A 1 458 ? -4.301 20.562 18.906 1 96.81 458 GLY A O 1
ATOM 3690 N N . THR A 1 459 ? -5.23 19.266 20.438 1 95.69 459 THR A N 1
ATOM 3691 C CA . THR A 1 459 ? -4.012 19.109 21.234 1 95.69 459 THR A CA 1
ATOM 3692 C C . THR A 1 459 ? -3.42 17.719 21.047 1 95.69 459 THR A C 1
ATOM 3694 O O . THR A 1 459 ? -4.156 16.734 20.922 1 95.69 459 THR A O 1
ATOM 3697 N N . PRO A 1 460 ? -2.129 17.594 21.156 1 97.75 460 PRO A N 1
ATOM 3698 C CA . PRO A 1 460 ? -1.494 16.297 20.906 1 97.75 460 PRO A CA 1
ATOM 3699 C C . PRO A 1 460 ? -1.916 15.227 21.906 1 97.75 460 PRO A C 1
ATOM 3701 O O . PRO A 1 460 ? -2.062 15.516 23.094 1 97.75 460 PRO A O 1
ATOM 3704 N N . PHE A 1 461 ? -1.98 14.023 21.391 1 98.5 461 PHE A N 1
ATOM 3705 C CA . PHE A 1 461 ? -2.434 12.883 22.188 1 98.5 461 PHE A CA 1
ATOM 3706 C C . PHE A 1 461 ? -1.263 12.219 22.906 1 98.5 461 PHE A C 1
ATOM 3708 O O . PHE A 1 461 ? -1.413 11.719 24.016 1 98.5 461 PHE A O 1
ATOM 3715 N N . THR A 1 462 ? -0.087 12.188 22.344 1 98.44 462 THR A N 1
ATOM 3716 C CA . THR A 1 462 ? 1.09 11.523 22.891 1 98.44 462 THR A CA 1
ATOM 3717 C C . THR A 1 462 ? 1.637 12.281 24.094 1 98.44 462 THR A C 1
ATOM 3719 O O . THR A 1 462 ? 1.497 13.5 24.172 1 98.44 462 THR A O 1
ATOM 3722 N N . LYS A 1 463 ? 2.273 11.57 24.953 1 97.44 463 LYS A N 1
ATOM 3723 C CA . LYS A 1 463 ? 2.932 12.164 26.109 1 97.44 463 LYS A CA 1
ATOM 3724 C C . LYS A 1 463 ? 4.395 12.484 25.812 1 97.44 463 LYS A C 1
ATOM 3726 O O . LYS A 1 463 ? 5.137 12.914 26.688 1 97.44 463 LYS A O 1
ATOM 3731 N N . ASN A 1 464 ? 4.809 12.305 24.531 1 97.81 464 ASN A N 1
ATOM 3732 C CA . ASN A 1 464 ? 6.215 12.43 24.156 1 97.81 464 ASN A CA 1
ATOM 3733 C C . ASN A 1 464 ? 6.637 13.891 24.031 1 97.81 464 ASN A C 1
ATOM 3735 O O . ASN A 1 464 ? 7.828 14.195 23.938 1 97.81 464 ASN A O 1
ATOM 3739 N N . TRP A 1 465 ? 5.656 14.812 24 1 96.31 465 TRP A N 1
ATOM 3740 C CA . TRP A 1 465 ? 6.016 16.219 24 1 96.31 465 TRP A CA 1
ATOM 3741 C C . TRP A 1 465 ? 6.512 16.656 25.375 1 96.31 465 TRP A C 1
ATOM 3743 O O . TRP A 1 465 ? 5.762 16.625 26.344 1 96.31 465 TRP A O 1
ATOM 3753 N N . GLN A 1 466 ? 7.719 17.141 25.484 1 91.94 466 GLN A N 1
ATOM 3754 C CA . GLN A 1 466 ? 8.367 17.359 26.766 1 91.94 466 GLN A CA 1
ATOM 3755 C C . GLN A 1 466 ? 8.305 18.828 27.172 1 91.94 466 GLN A C 1
ATOM 3757 O O . GLN A 1 466 ? 8.664 19.188 28.297 1 91.94 466 GLN A O 1
ATOM 3762 N N . PHE A 1 467 ? 7.891 19.641 26.328 1 89.25 467 PHE A N 1
ATOM 3763 C CA . PHE A 1 467 ? 7.684 21.062 26.609 1 89.25 467 PHE A CA 1
ATOM 3764 C C . PHE A 1 467 ? 6.195 21.406 26.578 1 89.25 467 PHE A C 1
ATOM 3766 O O . PHE A 1 467 ? 5.543 21.266 25.547 1 89.25 467 PHE A O 1
ATOM 3773 N N . GLY A 1 468 ? 5.668 21.844 27.688 1 88.5 468 GLY A N 1
ATOM 3774 C CA . GLY A 1 468 ? 4.242 22.125 27.766 1 88.5 468 GLY A CA 1
ATOM 3775 C C . GLY A 1 468 ? 3.389 20.875 27.766 1 88.5 468 GLY A C 1
ATOM 3776 O O . GLY A 1 468 ? 2.277 20.875 27.234 1 88.5 468 GLY A O 1
ATOM 3777 N N . SER A 1 469 ? 3.922 19.922 28.297 1 89.38 469 SER A N 1
ATOM 3778 C CA . SER A 1 469 ? 3.271 18.609 28.281 1 89.38 469 SER A CA 1
ATOM 3779 C C . SER A 1 469 ? 1.934 18.641 29 1 89.38 469 SER A C 1
ATOM 3781 O O . SER A 1 469 ? 1.008 17.906 28.656 1 89.38 469 SER A O 1
ATOM 3783 N N . GLU A 1 470 ? 1.835 19.547 29.938 1 89.69 470 GLU A N 1
ATOM 3784 C CA . GLU A 1 470 ? 0.62 19.625 30.75 1 89.69 470 GLU A CA 1
ATOM 3785 C C . GLU A 1 470 ? -0.576 20.047 29.906 1 89.69 470 GLU A C 1
ATOM 3787 O O . GLU A 1 470 ? -1.719 19.703 30.203 1 89.69 470 GLU A O 1
ATOM 3792 N N . ASP A 1 471 ? -0.278 20.75 28.828 1 92.56 471 ASP A N 1
ATOM 3793 C CA . ASP A 1 471 ? -1.356 21.234 27.969 1 92.56 471 ASP A CA 1
ATOM 3794 C C . ASP A 1 471 ? -1.723 20.203 26.906 1 92.56 471 ASP A C 1
ATOM 3796 O O . ASP A 1 471 ? -2.625 20.438 26.094 1 92.56 471 ASP A O 1
ATOM 3800 N N . THR A 1 472 ? -1.056 19.125 26.859 1 94.88 472 THR A N 1
ATOM 3801 C CA . THR A 1 472 ? -1.382 18.016 25.969 1 94.88 472 THR A CA 1
ATOM 3802 C C . THR A 1 472 ? -2.113 16.906 26.734 1 94.88 472 THR A C 1
ATOM 3804 O O . THR A 1 472 ? -2.406 17.062 27.922 1 94.88 472 THR A O 1
ATOM 3807 N N . TRP A 1 473 ? -2.424 15.82 26.078 1 96.69 473 TRP A N 1
ATOM 3808 C CA . TRP A 1 473 ? -3.027 14.672 26.766 1 96.69 473 TRP A CA 1
ATOM 3809 C C . TRP A 1 473 ? -2.049 14.047 27.75 1 96.69 473 TRP A C 1
ATOM 3811 O O . TRP A 1 473 ? -2.447 13.258 28.609 1 96.69 473 TRP A O 1
ATOM 3821 N N . GLY A 1 474 ? -0.757 14.414 27.641 1 94.62 474 GLY A N 1
ATOM 3822 C CA . GLY A 1 474 ? 0.224 14.008 28.641 1 94.62 474 GLY A CA 1
ATOM 3823 C C . GLY A 1 474 ? -0.139 14.445 30.047 1 94.62 474 GLY A C 1
ATOM 3824 O O . GLY A 1 474 ? 0.336 13.859 31.016 1 94.62 474 GLY A O 1
ATOM 3825 N N . GLY A 1 475 ? -0.913 15.461 30.141 1 93.94 475 GLY A N 1
ATOM 3826 C CA . GLY A 1 475 ? -1.398 15.914 31.438 1 93.94 475 GLY A CA 1
ATOM 3827 C C . GLY A 1 475 ? -2.645 15.18 31.891 1 93.94 475 GLY A C 1
ATOM 3828 O O . GLY A 1 475 ? -3.129 15.398 33 1 93.94 475 GLY A O 1
ATOM 3829 N N . HIS A 1 476 ? -3.23 14.352 31.125 1 95.69 476 HIS A N 1
ATOM 3830 C CA . HIS A 1 476 ? -4.469 13.633 31.391 1 95.69 476 HIS A CA 1
ATOM 3831 C C . HIS A 1 476 ? -4.348 12.156 31.031 1 95.69 476 HIS A C 1
ATOM 3833 O O . HIS A 1 476 ? -5.191 11.625 30.312 1 95.69 476 HIS A O 1
ATOM 3839 N N . LEU A 1 477 ? -3.43 11.492 31.656 1 96.5 477 LEU A N 1
ATOM 3840 C CA . LEU A 1 477 ? -3.018 10.156 31.219 1 96.5 477 LEU A CA 1
ATOM 3841 C C . LEU A 1 477 ? -4.066 9.117 31.609 1 96.5 477 LEU A C 1
ATOM 3843 O O . LEU A 1 477 ? -4.23 8.117 30.906 1 96.5 477 LEU A O 1
ATOM 3847 N N . TYR A 1 478 ? -4.809 9.289 32.719 1 96.38 478 TYR A N 1
ATOM 3848 C CA . TYR A 1 478 ? -5.863 8.359 33.094 1 96.38 478 TYR A CA 1
ATOM 3849 C C . TYR A 1 478 ? -6.957 8.305 32.031 1 96.38 478 TYR A C 1
ATOM 3851 O O . TYR A 1 478 ? -7.352 7.219 31.594 1 96.38 478 TYR A O 1
ATOM 3859 N N . GLU A 1 479 ? -7.438 9.469 31.688 1 96.88 479 GLU A N 1
ATOM 3860 C CA . GLU A 1 479 ? -8.469 9.57 30.656 1 96.88 479 GLU A CA 1
ATOM 3861 C C . GLU A 1 479 ? -7.961 9.07 29.312 1 96.88 479 GLU A C 1
ATOM 3863 O O . GLU A 1 479 ? -8.68 8.383 28.594 1 96.88 479 GLU A O 1
ATOM 3868 N N . ARG A 1 480 ? -6.793 9.406 28.984 1 97.94 480 ARG A N 1
ATOM 3869 C CA . ARG A 1 480 ? -6.156 8.953 27.75 1 97.94 480 ARG A CA 1
ATOM 3870 C C . ARG A 1 480 ? -6.121 7.434 27.672 1 97.94 480 ARG A C 1
ATOM 3872 O O . ARG A 1 480 ? -6.387 6.855 26.625 1 97.94 480 ARG A O 1
ATOM 3879 N N . ARG A 1 481 ? -5.762 6.809 28.719 1 97.75 481 ARG A N 1
ATOM 3880 C CA . ARG A 1 481 ? -5.703 5.352 28.781 1 97.75 481 ARG A CA 1
ATOM 3881 C C . ARG A 1 481 ? -7.07 4.734 28.5 1 97.75 481 ARG A C 1
ATOM 3883 O O . ARG A 1 481 ? -7.176 3.727 27.812 1 97.75 481 ARG A O 1
ATOM 3890 N N . ARG A 1 482 ? -8.062 5.293 29.031 1 97.94 482 ARG A N 1
ATOM 3891 C CA . ARG A 1 482 ? -9.422 4.801 28.797 1 97.94 482 ARG A CA 1
ATOM 3892 C C . ARG A 1 482 ? -9.773 4.836 27.312 1 97.94 482 ARG A C 1
ATOM 3894 O O . ARG A 1 482 ? -10.391 3.904 26.797 1 97.94 482 ARG A O 1
ATOM 3901 N N . ILE A 1 483 ? -9.422 5.844 26.688 1 98.69 483 ILE A N 1
ATOM 3902 C CA . ILE A 1 483 ? -9.695 6.012 25.266 1 98.69 483 ILE A CA 1
ATOM 3903 C C . ILE A 1 483 ? -8.906 4.973 24.469 1 98.69 483 ILE A C 1
ATOM 3905 O O . ILE A 1 483 ? -9.461 4.324 23.578 1 98.69 483 ILE A O 1
ATOM 3909 N N . LEU A 1 484 ? -7.648 4.793 24.781 1 98.69 484 LEU A N 1
ATOM 3910 C CA . LEU A 1 484 ? -6.801 3.828 24.094 1 98.69 484 LEU A CA 1
ATOM 3911 C C . LEU A 1 484 ? -7.336 2.412 24.266 1 98.69 484 LEU A C 1
ATOM 3913 O O . LEU A 1 484 ? -7.371 1.637 23.312 1 98.69 484 LEU A O 1
ATOM 3917 N N . GLU A 1 485 ? -7.738 2.115 25.469 1 98.5 485 GLU A N 1
ATOM 3918 C CA . GLU A 1 485 ? -8.273 0.78 25.719 1 98.5 485 GLU A CA 1
ATOM 3919 C C . GLU A 1 485 ? -9.531 0.526 24.891 1 98.5 485 GLU A C 1
ATOM 3921 O O . GLU A 1 485 ? -9.719 -0.567 24.359 1 98.5 485 GLU A O 1
ATOM 3926 N N . ALA A 1 486 ? -10.391 1.498 24.797 1 98.75 486 ALA A N 1
ATOM 3927 C CA . ALA A 1 486 ? -11.578 1.369 23.953 1 98.75 486 ALA A CA 1
ATOM 3928 C C . ALA A 1 486 ? -11.188 1.146 22.5 1 98.75 486 ALA A C 1
ATOM 3930 O O . ALA A 1 486 ? -11.789 0.324 21.797 1 98.75 486 ALA A O 1
ATOM 3931 N N . ALA A 1 487 ? -10.227 1.859 22.078 1 98.75 487 ALA A N 1
ATOM 3932 C CA . ALA A 1 487 ? -9.766 1.748 20.688 1 98.75 487 ALA A CA 1
ATOM 3933 C C . ALA A 1 487 ? -9.156 0.374 20.422 1 98.75 487 ALA A C 1
ATOM 3935 O O . ALA A 1 487 ? -9.43 -0.243 19.391 1 98.75 487 ALA A O 1
ATOM 3936 N N . TRP A 1 488 ? -8.281 -0.086 21.328 1 98.25 488 TRP A N 1
ATOM 3937 C CA . TRP A 1 488 ? -7.676 -1.406 21.188 1 98.25 488 TRP A CA 1
ATOM 3938 C C . TRP A 1 488 ? -8.742 -2.494 21.141 1 98.25 488 TRP A C 1
ATOM 3940 O O . TRP A 1 488 ? -8.625 -3.465 20.391 1 98.25 488 TRP A O 1
ATOM 3950 N N . ASP A 1 489 ? -9.773 -2.322 21.953 1 97.94 489 ASP A N 1
ATOM 3951 C CA . ASP A 1 489 ? -10.883 -3.271 21.953 1 97.94 489 ASP A CA 1
ATOM 3952 C C . ASP A 1 489 ? -11.57 -3.309 20.594 1 97.94 489 ASP A C 1
ATOM 3954 O O . ASP A 1 489 ? -11.836 -4.387 20.047 1 97.94 489 ASP A O 1
ATOM 3958 N N . LEU A 1 490 ? -11.852 -2.158 20.078 1 97.88 490 LEU A N 1
ATOM 3959 C CA . LEU A 1 490 ? -12.508 -2.059 18.781 1 97.88 490 LEU A CA 1
ATOM 3960 C C . LEU A 1 490 ? -11.664 -2.713 17.688 1 97.88 490 LEU A C 1
ATOM 3962 O O . LEU A 1 490 ? -12.172 -3.5 16.891 1 97.88 490 LEU A O 1
ATOM 3966 N N . SER A 1 491 ? -10.445 -2.363 17.672 1 96.81 491 SER A N 1
ATOM 3967 C CA . SER A 1 491 ? -9.523 -2.846 16.656 1 96.81 491 SER A CA 1
ATOM 3968 C C . SER A 1 491 ? -9.383 -4.363 16.703 1 96.81 491 SER A C 1
ATOM 3970 O O . SER A 1 491 ? -9.383 -5.027 15.664 1 96.81 491 SER A O 1
ATOM 3972 N N . SER A 1 492 ? -9.242 -4.883 17.875 1 95.06 492 SER A N 1
ATOM 3973 C CA . SER A 1 492 ? -9.039 -6.316 18.062 1 95.06 492 SER A CA 1
ATOM 3974 C C . SER A 1 492 ? -10.297 -7.102 17.703 1 95.06 492 SER A C 1
ATOM 3976 O O . SER A 1 492 ? -10.219 -8.234 17.234 1 95.06 492 SER A O 1
ATOM 3978 N N . THR A 1 493 ? -11.438 -6.52 17.906 1 94.25 493 THR A N 1
ATOM 3979 C CA . THR A 1 493 ? -12.695 -7.246 17.75 1 94.25 493 THR A CA 1
ATOM 3980 C C . THR A 1 493 ? -13.242 -7.086 16.328 1 94.25 493 THR A C 1
ATOM 3982 O O . THR A 1 493 ? -13.82 -8.023 15.773 1 94.25 493 THR A O 1
ATOM 3985 N N . HIS A 1 494 ? -13.07 -5.906 15.797 1 94.88 494 HIS A N 1
ATOM 3986 C CA . HIS A 1 494 ? -13.789 -5.621 14.562 1 94.88 494 HIS A CA 1
ATOM 3987 C C . HIS A 1 494 ? -12.82 -5.312 13.422 1 94.88 494 HIS A C 1
ATOM 3989 O O . HIS A 1 494 ? -13.25 -4.938 12.328 1 94.88 494 HIS A O 1
ATOM 3995 N N . ASP A 1 495 ? -11.539 -5.398 13.68 1 94.19 495 ASP A N 1
ATOM 3996 C CA . ASP A 1 495 ? -10.508 -5.207 12.664 1 94.19 495 ASP A CA 1
ATOM 3997 C C . ASP A 1 495 ? -10.57 -3.795 12.078 1 94.19 495 ASP A C 1
ATOM 3999 O O . ASP A 1 495 ? -10.414 -3.611 10.875 1 94.19 495 ASP A O 1
ATOM 4003 N N . ILE A 1 496 ? -10.914 -2.811 12.898 1 97.62 496 ILE A N 1
ATOM 4004 C CA . ILE A 1 496 ? -11.016 -1.407 12.516 1 97.62 496 ILE A CA 1
ATOM 4005 C C . ILE A 1 496 ? -9.75 -0.664 12.93 1 97.62 496 ILE A C 1
ATOM 4007 O O . ILE A 1 496 ? -9.234 -0.862 14.031 1 97.62 496 ILE A O 1
ATOM 4011 N N . GLY A 1 497 ? -9.195 0.075 12.008 1 98.19 497 GLY A N 1
ATOM 4012 C CA . GLY A 1 497 ? -8.07 0.924 12.367 1 98.19 497 GLY A CA 1
ATOM 4013 C C . GLY A 1 497 ? -8.492 2.215 13.047 1 98.19 497 GLY A C 1
ATOM 4014 O O . GLY A 1 497 ? -9.516 2.803 12.695 1 98.19 497 GLY A O 1
ATOM 4015 N N . VAL A 1 498 ? -7.695 2.656 14.008 1 98.81 498 VAL A N 1
ATOM 4016 C CA . VAL A 1 498 ? -7.961 3.916 14.695 1 98.81 498 VAL A CA 1
ATOM 4017 C C . VAL A 1 498 ? -6.758 4.844 14.562 1 98.81 498 VAL A C 1
ATOM 4019 O O . VAL A 1 498 ? -5.629 4.453 14.859 1 98.81 498 VAL A O 1
ATOM 4022 N N . VAL A 1 499 ? -7 6.016 14.133 1 98.88 499 VAL A N 1
ATOM 4023 C CA . VAL A 1 499 ? -5.957 7.023 13.953 1 98.88 499 VAL A CA 1
ATOM 4024 C C . VAL A 1 499 ? -6.355 8.312 14.68 1 98.88 499 VAL A C 1
ATOM 4026 O O . VAL A 1 499 ? -7.516 8.719 14.633 1 98.88 499 VAL A O 1
ATOM 4029 N N . VAL A 1 500 ? -5.422 8.867 15.328 1 98.94 500 VAL A N 1
ATOM 4030 C CA . VAL A 1 500 ? -5.602 10.172 15.969 1 98.94 500 VAL A CA 1
ATOM 4031 C C . VAL A 1 500 ? -4.902 11.25 15.148 1 98.94 500 VAL A C 1
ATOM 4033 O O . VAL A 1 500 ? -3.744 11.094 14.758 1 98.94 500 VAL A O 1
ATOM 4036 N N . LEU A 1 501 ? -5.594 12.289 14.852 1 98.94 501 LEU A N 1
ATOM 4037 C CA . LEU A 1 501 ? -5.02 13.469 14.203 1 98.94 501 LEU A CA 1
ATOM 4038 C C . LEU A 1 501 ? -4.977 14.648 15.172 1 98.94 501 LEU A C 1
ATOM 4040 O O . LEU A 1 501 ? -5.965 14.938 15.852 1 98.94 501 LEU A O 1
ATOM 4044 N N . SER A 1 502 ? -3.809 15.273 15.273 1 98.69 502 SER A N 1
ATOM 4045 C CA . SER A 1 502 ? -3.67 16.391 16.203 1 98.69 502 SER A CA 1
ATOM 4046 C C . SER A 1 502 ? -2.781 17.484 15.617 1 98.69 502 SER A C 1
ATOM 4048 O O . SER A 1 502 ? -2.219 17.328 14.531 1 98.69 502 SER A O 1
ATOM 4050 N N . GLY A 1 503 ? -2.713 18.688 16.328 1 97.12 503 GLY A N 1
ATOM 4051 C CA . GLY A 1 503 ? -1.896 19.828 15.938 1 97.12 503 GLY A CA 1
ATOM 4052 C C . GLY A 1 503 ? -1.35 20.609 17.125 1 97.12 503 GLY A C 1
ATOM 4053 O O . GLY A 1 503 ? -0.917 20.016 18.109 1 97.12 503 GLY A O 1
ATOM 4054 N N . ASP A 1 504 ? -1.117 21.875 17.062 1 95.69 504 ASP A N 1
ATOM 4055 C CA . ASP A 1 504 ? -0.858 22.828 18.141 1 95.69 504 ASP A CA 1
ATOM 4056 C C . ASP A 1 504 ? 0.637 23.094 18.281 1 95.69 504 ASP A C 1
ATOM 4058 O O . ASP A 1 504 ? 1.044 24.234 18.516 1 95.69 504 ASP A O 1
ATOM 4062 N N . ARG A 1 505 ? 1.518 22.109 17.969 1 95.62 505 ARG A N 1
ATOM 4063 C CA . ARG A 1 505 ? 2.875 22.156 18.5 1 95.62 505 ARG A CA 1
ATOM 4064 C C . ARG A 1 505 ? 3.818 22.875 17.547 1 95.62 505 ARG A C 1
ATOM 4066 O O . ARG A 1 505 ? 4.969 23.156 17.906 1 95.62 505 ARG A O 1
ATOM 4073 N N . HIS A 1 506 ? 3.42 23.203 16.391 1 96.62 506 HIS A N 1
ATOM 4074 C CA . HIS A 1 506 ? 4.215 23.844 15.352 1 96.62 506 HIS A CA 1
ATOM 4075 C C . HIS A 1 506 ? 5.387 22.969 14.922 1 96.62 506 HIS A C 1
ATOM 4077 O O . HIS A 1 506 ? 6.469 23.469 14.625 1 96.62 506 HIS A O 1
ATOM 4083 N N . GLU A 1 507 ? 5.312 21.734 15.125 1 97.19 507 GLU A N 1
ATOM 4084 C CA . GLU A 1 507 ? 6.184 20.656 14.688 1 97.19 507 GLU A CA 1
ATOM 4085 C C . GLU A 1 507 ? 5.375 19.453 14.211 1 97.19 507 GLU A C 1
ATOM 4087 O O . GLU A 1 507 ? 4.152 19.422 14.367 1 97.19 507 GLU A O 1
ATOM 4092 N N . PHE A 1 508 ? 6.109 18.594 13.516 1 98.19 508 PHE A N 1
ATOM 4093 C CA . PHE A 1 508 ? 5.457 17.344 13.141 1 98.19 508 PHE A CA 1
ATOM 4094 C C . PHE A 1 508 ? 6.043 16.188 13.922 1 98.19 508 PHE A C 1
ATOM 4096 O O . PHE A 1 508 ? 7.262 16.078 14.078 1 98.19 508 PHE A O 1
ATOM 4103 N N . ALA A 1 509 ? 5.16 15.312 14.406 1 98.5 509 ALA A N 1
ATOM 4104 C CA . ALA A 1 509 ? 5.559 14.016 14.945 1 98.5 509 ALA A CA 1
ATOM 4105 C C . ALA A 1 509 ? 4.492 12.961 14.672 1 98.5 509 ALA A C 1
ATOM 4107 O O . ALA A 1 509 ? 3.295 13.242 14.734 1 98.5 509 ALA A O 1
ATOM 4108 N N . ALA A 1 510 ? 4.895 11.82 14.32 1 98 510 ALA A N 1
ATOM 4109 C CA . ALA A 1 510 ? 4.047 10.633 14.227 1 98 510 ALA A CA 1
ATOM 4110 C C . ALA A 1 510 ? 4.379 9.625 15.328 1 98 510 ALA A C 1
ATOM 4112 O O . ALA A 1 510 ? 5.551 9.375 15.609 1 98 510 ALA A O 1
ATOM 4113 N N . THR A 1 511 ? 3.389 9.109 16.016 1 98.19 511 THR A N 1
ATOM 4114 C CA . THR A 1 511 ? 3.566 8.234 17.172 1 98.19 511 THR A CA 1
ATOM 4115 C C . THR A 1 511 ? 2.637 7.027 17.078 1 98.19 511 THR A C 1
ATOM 4117 O O . THR A 1 511 ? 1.482 7.152 16.672 1 98.19 511 THR A O 1
ATOM 4120 N N . SER A 1 512 ? 3.102 5.879 17.438 1 97.19 512 SER A N 1
ATOM 4121 C CA . SER A 1 512 ? 2.26 4.695 17.578 1 97.19 512 SER A CA 1
ATOM 4122 C C . SER A 1 512 ? 1.995 4.367 19.047 1 97.19 512 SER A C 1
ATOM 4124 O O . SER A 1 512 ? 2.863 4.566 19.891 1 97.19 512 SER A O 1
ATOM 4126 N N . PHE A 1 513 ? 0.793 3.906 19.312 1 98.31 513 PHE A N 1
ATOM 4127 C CA . PHE A 1 513 ? 0.376 3.512 20.656 1 98.31 513 PHE A CA 1
ATOM 4128 C C . PHE A 1 513 ? 0.024 2.029 20.703 1 98.31 513 PHE A C 1
ATOM 4130 O O . PHE A 1 513 ? -1.153 1.666 20.703 1 98.31 513 PHE A O 1
ATOM 4137 N N . PRO A 1 514 ? 1.022 1.181 20.812 1 96.81 514 PRO A N 1
ATOM 4138 C CA . PRO A 1 514 ? 0.73 -0.251 20.906 1 96.81 514 PRO A CA 1
ATOM 4139 C C . PRO A 1 514 ? 0.064 -0.626 22.234 1 96.81 514 PRO A C 1
ATOM 4141 O O . PRO A 1 514 ? 0.255 0.059 23.234 1 96.81 514 PRO A O 1
ATOM 4144 N N . PRO A 1 515 ? -0.745 -1.699 22.156 1 96.69 515 PRO A N 1
ATOM 4145 C CA . PRO A 1 515 ? -1.252 -2.205 23.438 1 96.69 515 PRO A CA 1
ATOM 4146 C C . PRO A 1 515 ? -0.138 -2.66 24.375 1 96.69 515 PRO A C 1
ATOM 4148 O O . PRO A 1 515 ? 0.992 -2.889 23.938 1 96.69 515 PRO A O 1
ATOM 4151 N N . PRO A 1 516 ? -0.434 -2.701 25.672 1 94.69 516 PRO A N 1
ATOM 4152 C CA . PRO A 1 516 ? 0.594 -3.137 26.625 1 94.69 516 PRO A CA 1
ATOM 4153 C C . PRO A 1 516 ? 1.12 -4.535 26.328 1 94.69 516 PRO A C 1
ATOM 4155 O O . PRO A 1 516 ? 0.36 -5.406 25.891 1 94.69 516 PRO A O 1
ATOM 4158 N N . LYS A 1 517 ? 2.371 -4.699 26.594 1 89.44 517 LYS A N 1
ATOM 4159 C CA . LYS A 1 517 ? 3.01 -5.996 26.406 1 89.44 517 LYS A CA 1
ATOM 4160 C C . LYS A 1 517 ? 2.277 -7.09 27.172 1 89.44 517 LYS A C 1
ATOM 4162 O O . LYS A 1 517 ? 1.918 -6.898 28.344 1 89.44 517 LYS A O 1
ATOM 4167 N N . ASP A 1 518 ? 2.047 -8.242 26.516 1 85.25 518 ASP A N 1
ATOM 4168 C CA . ASP A 1 518 ? 1.421 -9.422 27.109 1 85.25 518 ASP A CA 1
ATOM 4169 C C . ASP A 1 518 ? 0.003 -9.109 27.578 1 85.25 518 ASP A C 1
ATOM 4171 O O . ASP A 1 518 ? -0.497 -9.734 28.516 1 85.25 518 ASP A O 1
ATOM 4175 N N . GLY A 1 519 ? -0.539 -8.062 27.062 1 88.06 519 GLY A N 1
ATOM 4176 C CA . GLY A 1 519 ? -1.917 -7.734 27.391 1 88.06 519 GLY A CA 1
ATOM 4177 C C . GLY A 1 519 ? -2.928 -8.539 26.594 1 88.06 519 GLY A C 1
ATOM 4178 O O . GLY A 1 519 ? -2.568 -9.508 25.938 1 88.06 519 GLY A O 1
ATOM 4179 N N . LYS A 1 520 ? -4.152 -8.062 26.75 1 92.38 520 LYS A N 1
ATOM 4180 C CA . LYS A 1 520 ? -5.262 -8.789 26.141 1 92.38 520 LYS A CA 1
ATOM 4181 C C . LYS A 1 520 ? -5.324 -8.539 24.641 1 92.38 520 LYS A C 1
ATOM 4183 O O . LYS A 1 520 ? -5.926 -9.312 23.906 1 92.38 520 LYS A O 1
ATOM 4188 N N . TRP A 1 521 ? -4.711 -7.508 24.203 1 95.31 521 TRP A N 1
ATOM 4189 C CA . TRP A 1 521 ? -4.859 -7.09 22.812 1 95.31 521 TRP A CA 1
ATOM 4190 C C . TRP A 1 521 ? -3.615 -7.445 22 1 95.31 521 TRP A C 1
ATOM 4192 O O . TRP A 1 521 ? -2.498 -7.418 22.531 1 95.31 521 TRP A O 1
ATOM 4202 N N . PRO A 1 522 ? -3.771 -7.762 20.719 1 94.56 522 PRO A N 1
ATOM 4203 C CA . PRO A 1 522 ? -2.625 -7.98 19.844 1 94.56 522 PRO A CA 1
ATOM 4204 C C . PRO A 1 522 ? -1.915 -6.68 19.469 1 94.56 522 PRO A C 1
ATOM 4206 O O . PRO A 1 522 ? -2.512 -5.602 19.547 1 94.56 522 PRO A O 1
ATOM 4209 N N . MET A 1 523 ? -0.666 -6.797 19.062 1 93.44 523 MET A N 1
ATOM 4210 C CA . MET A 1 523 ? 0.117 -5.656 18.578 1 93.44 523 MET A CA 1
ATOM 4211 C C . MET A 1 523 ? -0.572 -4.977 17.406 1 93.44 523 MET A C 1
ATOM 4213 O O . MET A 1 523 ? -0.492 -3.754 17.266 1 93.44 523 MET A O 1
ATOM 4217 N N . SER A 1 524 ? -1.312 -5.711 16.656 1 94.56 524 SER A N 1
ATOM 4218 C CA . SER A 1 524 ? -1.957 -5.207 15.445 1 94.56 524 SER A CA 1
ATOM 4219 C C . SER A 1 524 ? -3.078 -4.23 15.781 1 94.56 524 SER A C 1
ATOM 4221 O O . SER A 1 524 ? -3.604 -3.551 14.898 1 94.56 524 SER A O 1
ATOM 4223 N N . ALA A 1 525 ? -3.486 -4.074 17.031 1 96.81 525 ALA A N 1
ATOM 4224 C CA . ALA A 1 525 ? -4.5 -3.117 17.469 1 96.81 525 ALA A CA 1
ATOM 4225 C C . ALA A 1 525 ? -3.887 -1.741 17.719 1 96.81 525 ALA A C 1
ATOM 4227 O O . ALA A 1 525 ? -4.555 -0.84 18.234 1 96.81 525 ALA A O 1
ATOM 4228 N N . THR A 1 526 ? -2.686 -1.561 17.359 1 97.44 526 THR A N 1
ATOM 4229 C CA . THR A 1 526 ? -1.937 -0.333 17.609 1 97.44 526 THR A CA 1
ATOM 4230 C C . THR A 1 526 ? -2.666 0.872 17.016 1 97.44 526 THR A C 1
ATOM 4232 O O . THR A 1 526 ? -3.137 0.826 15.875 1 97.44 526 THR A O 1
ATOM 4235 N N . VAL A 1 527 ? -2.795 1.899 17.844 1 98.5 527 VAL A N 1
ATOM 4236 C CA . VAL A 1 527 ? -3.352 3.182 17.422 1 98.5 527 VAL A CA 1
ATOM 4237 C C . VAL A 1 527 ? -2.229 4.105 16.953 1 98.5 527 VAL A C 1
ATOM 4239 O O . VAL A 1 527 ? -1.109 4.039 17.469 1 98.5 527 VAL A O 1
ATOM 4242 N N . HIS A 1 528 ? -2.5 4.941 16.016 1 98.56 528 HIS A N 1
ATOM 4243 C CA . HIS A 1 528 ? -1.481 5.844 15.484 1 98.56 528 HIS A CA 1
ATOM 4244 C C . HIS A 1 528 ? -1.917 7.297 15.602 1 98.56 528 HIS A C 1
ATOM 4246 O O . HIS A 1 528 ? -3.109 7.605 15.523 1 98.56 528 HIS A O 1
ATOM 4252 N N . GLU A 1 529 ? -0.948 8.148 15.773 1 98.81 529 GLU A N 1
ATOM 4253 C CA . GLU A 1 529 ? -1.188 9.586 15.805 1 98.81 529 GLU A CA 1
ATOM 4254 C C . GLU A 1 529 ? -0.304 10.312 14.797 1 98.81 529 GLU A C 1
ATOM 4256 O O . GLU A 1 529 ? 0.893 10.039 14.695 1 98.81 529 GLU A O 1
ATOM 4261 N N . PHE A 1 530 ? -0.882 11.195 14.07 1 98.81 530 PHE A N 1
ATOM 4262 C CA . PHE A 1 530 ? -0.158 12.164 13.258 1 98.81 530 PHE A CA 1
ATOM 4263 C C . PHE A 1 530 ? -0.424 13.578 13.734 1 98.81 530 PHE A C 1
ATOM 4265 O O . PHE A 1 530 ? -1.537 14.094 13.594 1 98.81 530 PHE A O 1
ATOM 4272 N N . SER A 1 531 ? 0.542 14.156 14.344 1 98.56 531 SER A N 1
ATOM 4273 C CA . SER A 1 531 ? 0.471 15.531 14.82 1 98.56 531 SER A CA 1
ATOM 4274 C C . SER A 1 531 ? 1.139 16.484 13.836 1 98.56 531 SER A C 1
ATOM 4276 O O . SER A 1 531 ? 2.355 16.438 13.641 1 98.56 531 SER A O 1
ATOM 4278 N N . THR A 1 532 ? 0.342 17.359 13.273 1 98.25 532 THR A N 1
ATOM 4279 C CA . THR A 1 532 ? 0.86 18.172 12.188 1 98.25 532 THR A CA 1
ATOM 4280 C C . THR A 1 532 ? 0.53 19.641 12.414 1 98.25 532 THR A C 1
ATOM 4282 O O . THR A 1 532 ? -0.64 20.016 12.539 1 98.25 532 THR A O 1
ATOM 4285 N N . SER A 1 533 ? 1.406 20.484 12.453 1 97.06 533 SER A N 1
ATOM 4286 C CA . SER A 1 533 ? 1.341 21.938 12.523 1 97.06 533 SER A CA 1
ATOM 4287 C C . SER A 1 533 ? 2.707 22.562 12.266 1 97.06 533 SER A C 1
ATOM 4289 O O . SER A 1 533 ? 3.736 21.906 12.414 1 97.06 533 SER A O 1
ATOM 4291 N N . PRO A 1 534 ? 2.775 23.766 11.805 1 98 534 PRO A N 1
ATOM 4292 C CA . PRO A 1 534 ? 1.677 24.672 11.438 1 98 534 PRO A CA 1
ATOM 4293 C C . PRO A 1 534 ? 1.396 24.672 9.938 1 98 534 PRO A C 1
ATOM 4295 O O . PRO A 1 534 ? 2.236 24.234 9.148 1 98 534 PRO A O 1
ATOM 4298 N N . LEU A 1 535 ? 0.238 25.172 9.594 1 98.56 535 LEU A N 1
ATOM 4299 C CA . LEU A 1 535 ? -0.002 25.453 8.18 1 98.56 535 LEU A CA 1
ATOM 4300 C C . LEU A 1 535 ? 0.732 26.703 7.742 1 98.56 535 LEU A C 1
ATOM 4302 O O . LEU A 1 535 ? 1.244 26.781 6.621 1 98.56 535 LEU A O 1
ATOM 4306 N N . SER A 1 536 ? 0.771 27.75 8.672 1 97.44 536 SER A N 1
ATOM 4307 C CA . SER A 1 536 ? 1.468 29 8.406 1 97.44 536 SER A CA 1
ATOM 4308 C C . SER A 1 536 ? 1.846 29.703 9.703 1 97.44 536 SER A C 1
ATOM 4310 O O . SER A 1 536 ? 1.128 30.594 10.156 1 97.44 536 SER A O 1
ATOM 4312 N N . MET A 1 537 ? 2.893 29.344 10.227 1 96.31 537 MET A N 1
ATOM 4313 C CA . MET A 1 537 ? 3.369 29.859 11.508 1 96.31 537 MET A CA 1
ATOM 4314 C C . MET A 1 537 ? 4.84 29.516 11.719 1 96.31 537 MET A C 1
ATOM 4316 O O . MET A 1 537 ? 5.492 28.984 10.82 1 96.31 537 MET A O 1
ATOM 4320 N N . PHE A 1 538 ? 5.402 29.891 12.867 1 94.31 538 PHE A N 1
ATOM 4321 C CA . PHE A 1 538 ? 6.797 29.609 13.195 1 94.31 538 PHE A CA 1
ATOM 4322 C C . PHE A 1 538 ? 6.965 28.172 13.688 1 94.31 538 PHE A C 1
ATOM 4324 O O . PHE A 1 538 ? 5.98 27.469 13.891 1 94.31 538 PHE A O 1
ATOM 4331 N N . TYR A 1 539 ? 8.156 27.703 13.766 1 92.75 539 TYR A N 1
ATOM 4332 C CA . TYR A 1 539 ? 8.555 26.484 14.461 1 92.75 539 TYR A CA 1
ATOM 4333 C C . TYR A 1 539 ? 9.672 26.766 15.453 1 92.75 539 TYR A C 1
ATOM 4335 O O . TYR A 1 539 ? 10.336 27.797 15.375 1 92.75 539 TYR A O 1
ATOM 4343 N N . LEU A 1 540 ? 9.797 25.906 16.344 1 90.06 540 LEU A N 1
ATOM 4344 C CA . LEU A 1 540 ? 10.766 26.125 17.422 1 90.06 540 LEU A CA 1
ATOM 4345 C C . LEU A 1 540 ? 12.172 25.719 16.969 1 90.06 540 LEU A C 1
ATOM 4347 O O . LEU A 1 540 ? 12.336 24.719 16.266 1 90.06 540 LEU A O 1
ATOM 4351 N N . PRO A 1 541 ? 13.172 26.391 17.438 1 87.5 541 PRO A N 1
ATOM 4352 C CA . PRO A 1 541 ? 14.555 26.062 17.078 1 87.5 541 PRO A CA 1
ATOM 4353 C C . PRO A 1 541 ? 15.133 24.938 17.938 1 87.5 541 PRO A C 1
ATOM 4355 O O . PRO A 1 541 ? 16.266 24.5 17.688 1 87.5 541 PRO A O 1
ATOM 4358 N N . PHE A 1 542 ? 14.43 24.562 18.922 1 90.12 542 PHE A N 1
ATOM 4359 C CA . PHE A 1 542 ? 14.875 23.453 19.766 1 90.12 542 PHE A CA 1
ATOM 4360 C C . PHE A 1 542 ? 13.867 22.312 19.719 1 90.12 542 PHE A C 1
ATOM 4362 O O . PHE A 1 542 ? 12.719 22.5 19.297 1 90.12 542 PHE A O 1
ATOM 4369 N N . ARG A 1 543 ? 14.25 21.141 20.125 1 93.69 543 ARG A N 1
ATOM 4370 C CA . ARG A 1 543 ? 13.43 19.938 20.016 1 93.69 543 ARG A CA 1
ATOM 4371 C C . ARG A 1 543 ? 12.602 19.734 21.281 1 93.69 543 ARG A C 1
ATOM 4373 O O . ARG A 1 543 ? 13.125 19.859 22.391 1 93.69 543 ARG A O 1
ATOM 4380 N N . THR A 1 544 ? 11.406 19.5 21.031 1 95.44 544 THR A N 1
ATOM 4381 C CA . THR A 1 544 ? 10.5 19.406 22.172 1 95.44 544 THR A CA 1
ATOM 4382 C C . THR A 1 544 ? 9.875 18.016 22.25 1 95.44 544 THR A C 1
ATOM 4384 O O . THR A 1 544 ? 9.125 17.734 23.188 1 95.44 544 THR A O 1
ATOM 4387 N N . TYR A 1 545 ? 10.141 17.109 21.375 1 97.06 545 TYR A N 1
ATOM 4388 C CA . TYR A 1 545 ? 9.57 15.773 21.297 1 97.06 545 TYR A CA 1
ATOM 4389 C C . TYR A 1 545 ? 10.641 14.711 21.531 1 97.06 545 TYR A C 1
ATOM 4391 O O . TYR A 1 545 ? 11.727 14.773 20.953 1 97.06 545 TYR A O 1
ATOM 4399 N N . LYS A 1 546 ? 10.367 13.805 22.453 1 96.12 546 LYS A N 1
ATOM 4400 C CA . LYS A 1 546 ? 11.289 12.703 22.734 1 96.12 546 LYS A CA 1
ATOM 4401 C C . LYS A 1 546 ? 10.539 11.453 23.156 1 96.12 546 LYS A C 1
ATOM 4403 O O . LYS A 1 546 ? 9.656 11.508 24.031 1 96.12 546 LYS A O 1
ATOM 4408 N N . GLU A 1 547 ? 10.859 10.367 22.516 1 94.5 547 GLU A N 1
ATOM 4409 C CA . GLU A 1 547 ? 10.328 9.086 22.953 1 94.5 547 GLU A CA 1
ATOM 4410 C C . GLU A 1 547 ? 10.883 8.688 24.312 1 94.5 547 GLU A C 1
ATOM 4412 O O . GLU A 1 547 ? 12.102 8.641 24.5 1 94.5 547 GLU A O 1
ATOM 4417 N N . ILE A 1 548 ? 10.047 8.289 25.234 1 92.44 548 ILE A N 1
ATOM 4418 C CA . ILE A 1 548 ? 10.531 8.086 26.594 1 92.44 548 ILE A CA 1
ATOM 4419 C C . ILE A 1 548 ? 10.289 6.637 27.016 1 92.44 548 ILE A C 1
ATOM 4421 O O . ILE A 1 548 ? 10.859 6.168 28 1 92.44 548 ILE A O 1
ATOM 4425 N N . ASP A 1 549 ? 9.406 5.941 26.391 1 92.44 549 ASP A N 1
ATOM 4426 C CA . ASP A 1 549 ? 9.133 4.539 26.688 1 92.44 549 ASP A CA 1
ATOM 4427 C C . ASP A 1 549 ? 8.555 3.816 25.484 1 92.44 549 ASP A C 1
ATOM 4429 O O . ASP A 1 549 ? 8.562 4.348 24.359 1 92.44 549 ASP A O 1
ATOM 4433 N N . ASP A 1 550 ? 8.047 2.557 25.688 1 91.31 550 ASP A N 1
ATOM 4434 C CA . ASP A 1 550 ? 7.547 1.741 24.578 1 91.31 550 ASP A CA 1
ATOM 4435 C C . ASP A 1 550 ? 6.027 1.824 24.469 1 91.31 550 ASP A C 1
ATOM 4437 O O . ASP A 1 550 ? 5.402 1.038 23.766 1 91.31 550 ASP A O 1
ATOM 4441 N N . GLU A 1 551 ? 5.445 2.721 25.234 1 94.88 551 GLU A N 1
ATOM 4442 C CA . GLU A 1 551 ? 3.998 2.904 25.141 1 94.88 551 GLU A CA 1
ATOM 4443 C C . GLU A 1 551 ? 3.635 3.895 24.047 1 94.88 551 GLU A C 1
ATOM 4445 O O . GLU A 1 551 ? 2.605 3.742 23.375 1 94.88 551 GLU A O 1
ATOM 4450 N N . ASP A 1 552 ? 4.414 4.949 24 1 97.5 552 ASP A N 1
ATOM 4451 C CA . ASP A 1 552 ? 4.344 5.914 22.906 1 97.5 552 ASP A CA 1
ATOM 4452 C C . ASP A 1 552 ? 5.59 5.836 22.031 1 97.5 552 ASP A C 1
ATOM 4454 O O . ASP A 1 552 ? 6.602 6.473 22.312 1 97.5 552 ASP A O 1
ATOM 4458 N N . VAL A 1 553 ? 5.477 5.168 20.938 1 96.69 553 VAL A N 1
ATOM 4459 C CA . VAL A 1 553 ? 6.641 4.875 20.094 1 96.69 553 VAL A CA 1
ATOM 4460 C C . VAL A 1 553 ? 6.715 5.875 18.953 1 96.69 553 VAL A C 1
ATOM 4462 O O . VAL A 1 553 ? 5.754 6.031 18.188 1 96.69 553 VAL A O 1
ATOM 4465 N N . CYS A 1 554 ? 7.82 6.543 18.812 1 96.5 554 CYS A N 1
ATOM 4466 C CA . CYS A 1 554 ? 8.008 7.547 17.766 1 96.5 554 CYS A CA 1
ATOM 4467 C C . CYS A 1 554 ? 8.172 6.895 16.391 1 96.5 554 CYS A C 1
ATOM 4469 O O . CYS A 1 554 ? 9.062 6.074 16.203 1 96.5 554 CYS A O 1
ATOM 4471 N N . LEU A 1 555 ? 7.383 7.223 15.492 1 95.12 555 LEU A N 1
ATOM 4472 C CA . LEU A 1 555 ? 7.5 6.801 14.102 1 95.12 555 LEU A CA 1
ATOM 4473 C C . LEU A 1 555 ? 8.391 7.762 13.32 1 95.12 555 LEU A C 1
ATOM 4475 O O . LEU A 1 555 ? 9.25 7.328 12.547 1 95.12 555 LEU A O 1
ATOM 4479 N N . LYS A 1 556 ? 8.117 9.031 13.461 1 96.12 556 LYS A N 1
ATOM 4480 C CA . LYS A 1 556 ? 8.844 10.078 12.75 1 96.12 556 LYS A CA 1
ATOM 4481 C C . LYS A 1 556 ? 8.727 11.414 13.469 1 96.12 556 LYS A C 1
ATOM 4483 O O . LYS A 1 556 ? 7.68 11.734 14.031 1 96.12 556 LYS A O 1
ATOM 4488 N N . TYR A 1 557 ? 9.805 12.133 13.562 1 97 557 TYR A N 1
ATOM 4489 C CA . TYR A 1 557 ? 9.852 13.477 14.125 1 97 557 TYR A CA 1
ATOM 4490 C C . TYR A 1 557 ? 10.523 14.445 13.164 1 97 557 TYR A C 1
ATOM 4492 O O . TYR A 1 557 ? 11.703 14.289 12.828 1 97 557 TYR A O 1
ATOM 4500 N N . LEU A 1 558 ? 9.719 15.414 12.641 1 97.81 558 LEU A N 1
ATOM 4501 C CA . LEU A 1 558 ? 10.203 16.453 11.727 1 97.81 558 LEU A CA 1
ATOM 4502 C C . LEU A 1 558 ? 9.789 17.828 12.219 1 97.81 558 LEU A C 1
ATOM 4504 O O . LEU A 1 558 ? 8.734 18.344 11.828 1 97.81 558 LEU A O 1
ATOM 4508 N N . PRO A 1 559 ? 10.586 18.5 12.938 1 97.25 559 PRO A N 1
ATOM 4509 C CA . PRO A 1 559 ? 10.188 19.719 13.641 1 97.25 559 PRO A CA 1
ATOM 4510 C C . PRO A 1 559 ? 10.305 20.969 12.773 1 97.25 559 PRO A C 1
ATOM 4512 O O . PRO A 1 559 ? 9.57 21.938 12.977 1 97.25 559 PRO A O 1
ATOM 4515 N N . ASP A 1 560 ? 11.156 21 11.766 1 96.88 560 ASP A N 1
ATOM 4516 C CA . ASP A 1 560 ? 11.484 22.234 11.055 1 96.88 560 ASP A CA 1
ATOM 4517 C C . ASP A 1 560 ? 10.477 22.5 9.93 1 96.88 560 ASP A C 1
ATOM 4519 O O . ASP A 1 560 ? 9.969 21.562 9.312 1 96.88 560 ASP A O 1
ATOM 4523 N N . GLY A 1 561 ? 10.141 23.781 9.766 1 96.69 561 GLY A N 1
ATOM 4524 C CA . GLY A 1 561 ? 9.289 24.219 8.68 1 96.69 561 GLY A CA 1
ATOM 4525 C C . GLY A 1 561 ? 8.188 25.156 9.125 1 96.69 561 GLY A C 1
ATOM 4526 O O . GLY A 1 561 ? 7.598 24.969 10.188 1 96.69 561 GLY A O 1
ATOM 4527 N N . ASN A 1 562 ? 7.91 26.141 8.297 1 97.06 562 ASN A N 1
ATOM 4528 C CA . ASN A 1 562 ? 6.906 27.141 8.617 1 97.06 562 ASN A CA 1
ATOM 4529 C C . ASN A 1 562 ? 5.516 26.719 8.156 1 97.06 562 ASN A C 1
ATOM 4531 O O . ASN A 1 562 ? 4.516 27.297 8.57 1 97.06 562 ASN A O 1
ATOM 4535 N N . SER A 1 563 ? 5.555 25.828 7.289 1 98.19 563 SER A N 1
ATOM 4536 C CA . SER A 1 563 ? 4.293 25.359 6.723 1 98.19 563 SER A CA 1
ATOM 4537 C C . SER A 1 563 ? 4.262 23.844 6.613 1 98.19 563 SER A C 1
ATOM 4539 O O . SER A 1 563 ? 5.125 23.25 5.969 1 98.19 563 SER A O 1
ATOM 4541 N N . LYS A 1 564 ? 3.301 23.25 7.227 1 98.69 564 LYS A N 1
ATOM 4542 C CA . LYS A 1 564 ? 3.148 21.797 7.191 1 98.69 564 LYS A CA 1
ATOM 4543 C C . LYS A 1 564 ? 1.683 21.406 7.035 1 98.69 564 LYS A C 1
ATOM 4545 O O . LYS A 1 564 ? 0.797 22.047 7.609 1 98.69 564 LYS A O 1
ATOM 4550 N N . PHE A 1 565 ? 1.375 20.406 6.262 1 98.81 565 PHE A N 1
ATOM 4551 C CA . PHE A 1 565 ? 0.075 19.75 6.246 1 98.81 565 PHE A CA 1
ATOM 4552 C C . PHE A 1 565 ? 0.218 18.281 5.871 1 98.81 565 PHE A C 1
ATOM 4554 O O . PHE A 1 565 ? 1.225 17.875 5.285 1 98.81 565 PHE A O 1
ATOM 4561 N N . GLY A 1 566 ? -0.682 17.516 6.363 1 98.81 566 GLY A N 1
ATOM 4562 C CA . GLY A 1 566 ? -0.719 16.094 6.051 1 98.81 566 GLY A CA 1
ATOM 4563 C C . GLY A 1 566 ? -1.856 15.727 5.117 1 98.81 566 GLY A C 1
ATOM 4564 O O . GLY A 1 566 ? -2.965 16.25 5.242 1 98.81 566 GLY A O 1
ATOM 4565 N N . ALA A 1 567 ? -1.593 14.883 4.145 1 98.81 567 ALA A N 1
ATOM 4566 C CA . ALA A 1 567 ? -2.617 14.242 3.326 1 98.81 567 ALA A CA 1
ATOM 4567 C C . ALA A 1 567 ? -2.842 12.797 3.768 1 98.81 567 ALA A C 1
ATOM 4569 O O . ALA A 1 567 ? -1.887 12.039 3.932 1 98.81 567 ALA A O 1
ATOM 4570 N N . VAL A 1 568 ? -4.059 12.477 4.02 1 98.75 568 VAL A N 1
ATOM 4571 C CA . VAL A 1 568 ? -4.445 11.125 4.402 1 98.75 568 VAL A CA 1
ATOM 4572 C C . VAL A 1 568 ? -5.191 10.453 3.252 1 98.75 568 VAL A C 1
ATOM 4574 O O . VAL A 1 568 ? -6.262 10.914 2.846 1 98.75 568 VAL A O 1
ATOM 4577 N N . GLU A 1 569 ? -4.656 9.406 2.756 1 97.81 569 GLU A N 1
ATOM 4578 C CA . GLU A 1 569 ? -5.254 8.664 1.651 1 97.81 569 GLU A CA 1
ATOM 4579 C C . GLU A 1 569 ? -5.641 7.25 2.086 1 97.81 569 GLU A C 1
ATOM 4581 O O . GLU A 1 569 ? -4.789 6.473 2.514 1 97.81 569 GLU A O 1
ATOM 4586 N N . ILE A 1 570 ? -6.922 6.938 1.955 1 97.81 570 ILE A N 1
ATOM 4587 C CA . ILE A 1 570 ? -7.406 5.609 2.318 1 97.81 570 ILE A CA 1
ATOM 4588 C C . ILE A 1 570 ? -7.656 4.789 1.057 1 97.81 570 ILE A C 1
ATOM 4590 O O . ILE A 1 570 ? -8.32 5.254 0.128 1 97.81 570 ILE A O 1
ATOM 4594 N N . THR A 1 571 ? -7.105 3.617 1.017 1 95.62 571 THR A N 1
ATOM 4595 C CA . THR A 1 571 ? -7.352 2.658 -0.055 1 95.62 571 THR A CA 1
ATOM 4596 C C . THR A 1 571 ? -7.785 1.312 0.514 1 95.62 571 THR A C 1
ATOM 4598 O O . THR A 1 571 ? -7.32 0.904 1.581 1 95.62 571 THR A O 1
ATOM 4601 N N . THR A 1 572 ? -8.672 0.681 -0.174 1 93.94 572 THR A N 1
ATOM 4602 C CA . THR A 1 572 ? -9.148 -0.655 0.167 1 93.94 572 THR A CA 1
ATOM 4603 C C . THR A 1 572 ? -9.195 -1.544 -1.073 1 93.94 572 THR A C 1
ATOM 4605 O O . THR A 1 572 ? -10.18 -1.535 -1.811 1 93.94 572 THR A O 1
ATOM 4608 N N . PRO A 1 573 ? -8.164 -2.371 -1.25 1 91.44 573 PRO A N 1
ATOM 4609 C CA . PRO A 1 573 ? -8.18 -3.248 -2.424 1 91.44 573 PRO A CA 1
ATOM 4610 C C . PRO A 1 573 ? -9.422 -4.133 -2.482 1 91.44 573 PRO A C 1
ATOM 4612 O O . PRO A 1 573 ? -9.844 -4.684 -1.463 1 91.44 573 PRO A O 1
ATOM 4615 N N . GLU A 1 574 ? -10 -4.316 -3.633 1 89.31 574 GLU A N 1
ATOM 4616 C CA . GLU A 1 574 ? -11.25 -5.043 -3.842 1 89.31 574 GLU A CA 1
ATOM 4617 C C . GLU A 1 574 ? -11.125 -6.492 -3.373 1 89.31 574 GLU A C 1
ATOM 4619 O O . GLU A 1 574 ? -12.07 -7.047 -2.807 1 89.31 574 GLU A O 1
ATOM 4624 N N . HIS A 1 575 ? -9.984 -7.062 -3.561 1 93.06 575 HIS A N 1
ATOM 4625 C CA . HIS A 1 575 ? -9.82 -8.477 -3.238 1 93.06 575 HIS A CA 1
ATOM 4626 C C . HIS A 1 575 ? -8.883 -8.664 -2.049 1 93.06 575 HIS A C 1
ATOM 4628 O O . HIS A 1 575 ? -8.242 -9.711 -1.915 1 93.06 575 HIS A O 1
ATOM 4634 N N . GLY A 1 576 ? -8.773 -7.609 -1.32 1 91.75 576 GLY A N 1
ATOM 4635 C CA . GLY A 1 576 ? -7.945 -7.668 -0.126 1 91.75 576 GLY A CA 1
ATOM 4636 C C . GLY A 1 576 ? -8.75 -7.734 1.156 1 91.75 576 GLY A C 1
ATOM 4637 O O . GLY A 1 576 ? -9.953 -7.477 1.153 1 91.75 576 GLY A O 1
ATOM 4638 N N . GLU A 1 577 ? -8.047 -8.008 2.211 1 91.25 577 GLU A N 1
ATOM 4639 C CA . GLU A 1 577 ? -8.719 -8.164 3.498 1 91.25 577 GLU A CA 1
ATOM 4640 C C . GLU A 1 577 ? -8.352 -7.023 4.449 1 91.25 577 GLU A C 1
ATOM 4642 O O . GLU A 1 577 ? -8.828 -6.98 5.586 1 91.25 577 GLU A O 1
ATOM 4647 N N . GLN A 1 578 ? -7.504 -6.129 4.016 1 93.81 578 GLN A N 1
ATOM 4648 C CA . GLN A 1 578 ? -7.109 -4.988 4.832 1 93.81 578 GLN A CA 1
ATOM 4649 C C . GLN A 1 578 ? -7.289 -3.678 4.066 1 93.81 578 GLN A C 1
ATOM 4651 O O . GLN A 1 578 ? -7.312 -3.67 2.836 1 93.81 578 GLN A O 1
ATOM 4656 N N . SER A 1 579 ? -7.527 -2.645 4.832 1 96.25 579 SER A N 1
ATOM 4657 C CA . SER A 1 579 ? -7.535 -1.272 4.34 1 96.25 579 SER A CA 1
ATOM 4658 C C . SER A 1 579 ? -6.262 -0.535 4.738 1 96.25 579 SER A C 1
ATOM 4660 O O . SER A 1 579 ? -5.574 -0.939 5.68 1 96.25 579 SER A O 1
ATOM 4662 N N . PHE A 1 580 ? -5.949 0.537 4.008 1 96.75 580 PHE A N 1
ATOM 4663 C CA . PHE A 1 580 ? -4.676 1.214 4.223 1 96.75 580 PHE A CA 1
ATOM 4664 C C . PHE A 1 580 ? -4.879 2.719 4.348 1 96.75 580 PHE A C 1
ATOM 4666 O O . PHE A 1 580 ? -5.691 3.303 3.625 1 96.75 580 PHE A O 1
ATOM 4673 N N . VAL A 1 581 ? -4.145 3.266 5.234 1 98.06 581 VAL A N 1
ATOM 4674 C CA . VAL A 1 581 ? -3.979 4.715 5.297 1 98.06 581 VAL A CA 1
ATOM 4675 C C . VAL A 1 581 ? -2.559 5.09 4.875 1 98.06 581 VAL A C 1
ATOM 4677 O O . VAL A 1 581 ? -1.588 4.707 5.531 1 98.06 581 VAL A O 1
ATOM 4680 N N . THR A 1 582 ? -2.443 5.723 3.762 1 97.25 582 THR A N 1
ATOM 4681 C CA . THR A 1 582 ? -1.177 6.328 3.369 1 97.25 582 THR A CA 1
ATOM 4682 C C . THR A 1 582 ? -1.107 7.781 3.832 1 97.25 582 THR A C 1
ATOM 4684 O O . THR A 1 582 ? -1.894 8.617 3.387 1 97.25 582 THR A O 1
ATOM 4687 N N . TYR A 1 583 ? -0.208 8.039 4.715 1 98.44 583 TYR A N 1
ATOM 4688 C CA . TYR A 1 583 ? -0.003 9.398 5.211 1 98.44 583 TYR A CA 1
ATOM 4689 C C . TYR A 1 583 ? 1.15 10.078 4.48 1 98.44 583 TYR A C 1
ATOM 4691 O O . TYR A 1 583 ? 2.277 9.578 4.488 1 98.44 583 TYR A O 1
ATOM 4699 N N . ARG A 1 584 ? 0.898 11.242 3.904 1 98.62 584 ARG A N 1
ATOM 4700 C CA . ARG A 1 584 ? 1.897 12.047 3.213 1 98.62 584 ARG A CA 1
ATOM 4701 C C . ARG A 1 584 ? 2.072 13.406 3.895 1 98.62 584 ARG A C 1
ATOM 4703 O O . ARG A 1 584 ? 1.111 14.164 4.031 1 98.62 584 ARG A O 1
ATOM 4710 N N . LEU A 1 585 ? 3.256 13.656 4.289 1 98.81 585 LEU A N 1
ATOM 4711 C CA . LEU A 1 585 ? 3.562 14.922 4.953 1 98.81 585 LEU A CA 1
ATOM 4712 C C . LEU A 1 585 ? 4.219 15.898 3.986 1 98.81 585 LEU A C 1
ATOM 4714 O O . LEU A 1 585 ? 5.164 15.539 3.277 1 98.81 585 LEU A O 1
ATOM 4718 N N . PHE A 1 586 ? 3.738 17.109 3.973 1 98.81 586 PHE A N 1
ATOM 4719 C CA . PHE A 1 586 ? 4.301 18.188 3.16 1 98.81 586 PHE A CA 1
ATOM 4720 C C . PHE A 1 586 ? 4.859 19.297 4.039 1 98.81 586 PHE A C 1
ATOM 4722 O O . PHE A 1 586 ? 4.176 19.781 4.941 1 98.81 586 PHE A O 1
ATOM 4729 N N . ILE A 1 587 ? 6.062 19.688 3.811 1 98.62 587 ILE A N 1
ATOM 4730 C CA . ILE A 1 587 ? 6.727 20.75 4.559 1 98.62 587 ILE A CA 1
ATOM 4731 C C . ILE A 1 587 ? 7.27 21.797 3.59 1 98.62 587 ILE A C 1
ATOM 4733 O O . ILE A 1 587 ? 8.07 21.484 2.707 1 98.62 587 ILE A O 1
ATOM 4737 N N . ASP A 1 588 ? 6.832 23.016 3.719 1 97.94 588 ASP A N 1
ATOM 4738 C CA . ASP A 1 588 ? 7.301 24.156 2.938 1 97.94 588 ASP A CA 1
ATOM 4739 C C . ASP A 1 588 ? 7.219 23.859 1.44 1 97.94 588 ASP A C 1
ATOM 4741 O O . ASP A 1 588 ? 8.164 24.141 0.697 1 97.94 588 ASP A O 1
ATOM 4745 N N . GLY A 1 589 ? 6.215 23.172 1.115 1 97.69 589 GLY A N 1
ATOM 4746 C CA . GLY A 1 589 ? 5.891 23.016 -0.294 1 97.69 589 GLY A CA 1
ATOM 4747 C C . GLY A 1 589 ? 6.371 21.703 -0.874 1 97.69 589 GLY A C 1
ATOM 4748 O O . GLY A 1 589 ? 6.027 21.344 -2.004 1 97.69 589 GLY A O 1
ATOM 4749 N N . ASN A 1 590 ? 7.07 20.953 -0.091 1 98 590 ASN A N 1
ATOM 4750 C CA . ASN A 1 590 ? 7.602 19.688 -0.597 1 98 590 ASN A CA 1
ATOM 4751 C C . ASN A 1 590 ? 7.117 18.5 0.232 1 98 590 ASN A C 1
ATOM 4753 O O . ASN A 1 590 ? 6.957 18.609 1.448 1 98 590 ASN A O 1
ATOM 4757 N N . GLU A 1 591 ? 6.898 17.406 -0.51 1 97.81 591 GLU A N 1
ATOM 4758 C CA . GLU A 1 591 ? 6.641 16.188 0.242 1 97.81 591 GLU A CA 1
ATOM 4759 C C . GLU A 1 591 ? 7.871 15.75 1.027 1 97.81 591 GLU A C 1
ATOM 4761 O O . GLU A 1 591 ? 8.961 15.633 0.463 1 97.81 591 GLU A O 1
ATOM 4766 N N . ALA A 1 592 ? 7.688 15.5 2.279 1 98.31 592 ALA A N 1
ATOM 4767 C CA . ALA A 1 592 ? 8.844 15.273 3.146 1 98.31 592 ALA A CA 1
ATOM 4768 C C . ALA A 1 592 ? 8.852 13.844 3.682 1 98.31 592 ALA A C 1
ATOM 4770 O O . ALA A 1 592 ? 9.914 13.312 4.02 1 98.31 592 ALA A O 1
ATOM 4771 N N . TRP A 1 593 ? 7.734 13.234 3.732 1 97.81 593 TRP A N 1
ATOM 4772 C CA . TRP A 1 593 ? 7.656 11.914 4.355 1 97.81 593 TRP A CA 1
ATOM 4773 C C . TRP A 1 593 ? 6.359 11.211 3.979 1 97.81 593 TRP A C 1
ATOM 4775 O O . TRP A 1 593 ? 5.309 11.844 3.857 1 97.81 593 TRP A O 1
ATOM 4785 N N . THR A 1 594 ? 6.383 9.945 3.793 1 97.06 594 THR A N 1
ATOM 4786 C CA . THR A 1 594 ? 5.219 9.109 3.529 1 97.06 594 THR A CA 1
ATOM 4787 C C . THR A 1 594 ? 5.262 7.84 4.383 1 97.06 594 THR A C 1
ATOM 4789 O O . THR A 1 594 ? 6.328 7.254 4.582 1 97.06 594 THR A O 1
ATOM 4792 N N . HIS A 1 595 ? 4.141 7.422 4.895 1 96.38 595 HIS A N 1
ATOM 4793 C CA . HIS A 1 595 ? 4.023 6.223 5.715 1 96.38 595 HIS A CA 1
ATOM 4794 C C . HIS A 1 595 ? 2.686 5.527 5.488 1 96.38 595 HIS A C 1
ATOM 4796 O O . HIS A 1 595 ? 1.669 6.188 5.262 1 96.38 595 HIS A O 1
ATOM 4802 N N . VAL A 1 596 ? 2.723 4.215 5.535 1 95.94 596 VAL A N 1
ATOM 4803 C CA . VAL A 1 596 ? 1.503 3.439 5.336 1 95.94 596 VAL A CA 1
ATOM 4804 C C . VAL A 1 596 ? 1.131 2.717 6.629 1 95.94 596 VAL A C 1
ATOM 4806 O O . VAL A 1 596 ? 1.987 2.115 7.281 1 95.94 596 VAL A O 1
ATOM 4809 N N . VAL A 1 597 ? -0.119 2.812 7.031 1 97 597 VAL A N 1
ATOM 4810 C CA . VAL A 1 597 ? -0.681 2.092 8.172 1 97 597 VAL A CA 1
ATOM 4811 C C . VAL A 1 597 ? -1.749 1.113 7.688 1 97 597 VAL A C 1
ATOM 4813 O O . VAL A 1 597 ? -2.629 1.481 6.906 1 97 597 VAL A O 1
ATOM 4816 N N . ASN A 1 598 ? -1.686 -0.083 8.219 1 95.94 598 ASN A N 1
ATOM 4817 C CA . ASN A 1 598 ? -2.65 -1.122 7.875 1 95.94 598 ASN A CA 1
ATOM 4818 C C . ASN A 1 598 ? -3.697 -1.302 8.969 1 95.94 598 ASN A C 1
ATOM 4820 O O . ASN A 1 598 ? -3.402 -1.12 10.156 1 95.94 598 ASN A O 1
ATOM 4824 N N . THR A 1 599 ? -4.902 -1.689 8.516 1 97 599 THR A N 1
ATOM 4825 C CA . THR A 1 599 ? -5.859 -2.133 9.523 1 97 599 THR A CA 1
ATOM 4826 C C . THR A 1 599 ? -5.43 -3.465 10.133 1 97 599 THR A C 1
ATOM 4828 O O . THR A 1 599 ? -4.629 -4.195 9.539 1 97 599 THR A O 1
ATOM 4831 N N . PRO A 1 600 ? -5.918 -3.736 11.344 1 94.81 600 PRO A N 1
ATOM 4832 C CA . PRO A 1 600 ? -5.672 -5.082 11.875 1 94.81 600 PRO A CA 1
ATOM 4833 C C . PRO A 1 600 ? -6.23 -6.18 10.977 1 94.81 600 PRO A C 1
ATOM 4835 O O . PRO A 1 600 ? -7.254 -5.98 10.312 1 94.81 600 PRO A O 1
ATOM 4838 N N . PRO A 1 601 ? -5.504 -7.297 10.977 1 90.38 601 PRO A N 1
ATOM 4839 C CA . PRO A 1 601 ? -6 -8.398 10.141 1 90.38 601 PRO A CA 1
ATOM 4840 C C . PRO A 1 601 ? -7.289 -9.016 10.68 1 90.38 601 PRO A C 1
ATOM 4842 O O . PRO A 1 601 ? -7.457 -9.141 11.891 1 90.38 601 PRO A O 1
ATOM 4845 N N . GLY A 1 602 ? -8.258 -9.328 9.844 1 83.75 602 GLY A N 1
ATOM 4846 C CA . GLY A 1 602 ? -9.539 -9.906 10.234 1 83.75 602 GLY A CA 1
ATOM 4847 C C . GLY A 1 602 ? -9.484 -11.414 10.398 1 83.75 602 GLY A C 1
ATOM 4848 O O . GLY A 1 602 ? -10.477 -12.109 10.164 1 83.75 602 GLY A O 1
ATOM 4849 N N . ARG A 1 603 ? -8.43 -11.945 10.742 1 80.56 603 ARG A N 1
ATOM 4850 C CA . ARG A 1 603 ? -8.352 -13.391 10.875 1 80.56 603 ARG A CA 1
ATOM 4851 C C . ARG A 1 603 ? -8.641 -13.828 12.305 1 80.56 603 ARG A C 1
ATOM 4853 O O . ARG A 1 603 ? -8.391 -13.078 13.25 1 80.56 603 ARG A O 1
ATOM 4860 N N . ALA A 1 604 ? -9.188 -15.047 12.398 1 81.69 604 ALA A N 1
ATOM 4861 C CA . ALA A 1 604 ? -9.336 -15.656 13.719 1 81.69 604 ALA A CA 1
ATOM 4862 C C . ALA A 1 604 ? -8.023 -16.297 14.18 1 81.69 604 ALA A C 1
ATOM 4864 O O . ALA A 1 604 ? -7.105 -16.484 13.383 1 81.69 604 ALA A O 1
ATOM 4865 N N . GLY A 1 605 ? -7.887 -16.391 15.492 1 83.5 605 GLY A N 1
ATOM 4866 C CA . GLY A 1 605 ? -6.695 -17.031 16.031 1 83.5 605 GLY A CA 1
ATOM 4867 C C . GLY A 1 605 ? -6.113 -16.312 17.219 1 83.5 605 GLY A C 1
ATOM 4868 O O . GLY A 1 605 ? -6.754 -15.438 17.797 1 83.5 605 GLY A O 1
ATOM 4869 N N . SER A 1 606 ? -4.898 -16.75 17.578 1 88.25 606 SER A N 1
ATOM 4870 C CA . SER A 1 606 ? -4.203 -16.141 18.703 1 88.25 606 SER A CA 1
ATOM 4871 C C . SER A 1 606 ? -3.727 -14.727 18.359 1 88.25 606 SER A C 1
ATOM 4873 O O . SER A 1 606 ? -3.637 -14.367 17.188 1 88.25 606 SER A O 1
ATOM 4875 N N . ASN A 1 607 ? -3.471 -13.945 19.422 1 90.25 607 ASN A N 1
ATOM 4876 C CA . ASN A 1 607 ? -2.908 -12.617 19.219 1 90.25 607 ASN A CA 1
ATOM 4877 C C . ASN A 1 607 ? -1.614 -12.672 18.406 1 90.25 607 ASN A C 1
ATOM 4879 O O . ASN A 1 607 ? -1.386 -11.836 17.531 1 90.25 607 ASN A O 1
ATOM 4883 N N . ARG A 1 608 ? -0.854 -13.641 18.703 1 88.31 608 ARG A N 1
ATOM 4884 C CA . ARG A 1 608 ? 0.424 -13.773 18 1 88.31 608 ARG A CA 1
ATOM 4885 C C . ARG A 1 608 ? 0.216 -14.086 16.531 1 88.31 608 ARG A C 1
ATOM 4887 O O . ARG A 1 608 ? 0.941 -13.578 15.672 1 88.31 608 ARG A O 1
ATOM 4894 N N . ALA A 1 609 ? -0.702 -14.93 16.25 1 89.31 609 ALA A N 1
ATOM 4895 C CA . ALA A 1 609 ? -1.016 -15.266 14.867 1 89.31 609 ALA A CA 1
ATOM 4896 C C . ALA A 1 609 ? -1.521 -14.047 14.109 1 89.31 609 ALA A C 1
ATOM 4898 O O . ALA A 1 609 ? -1.166 -13.844 12.945 1 89.31 609 ALA A O 1
ATOM 4899 N N . LYS A 1 610 ? -2.295 -13.289 14.758 1 89.88 610 LYS A N 1
ATOM 4900 C CA . LYS A 1 610 ? -2.777 -12.055 14.148 1 89.88 610 LYS A CA 1
ATOM 4901 C C . LYS A 1 610 ? -1.623 -11.109 13.844 1 89.88 610 LYS A C 1
ATOM 4903 O O . LYS A 1 610 ? -1.556 -10.523 12.758 1 89.88 610 LYS A O 1
ATOM 4908 N N . ASP A 1 611 ? -0.751 -11.016 14.805 1 90.94 611 ASP A N 1
ATOM 4909 C CA . ASP A 1 611 ? 0.386 -10.109 14.664 1 90.94 611 ASP A CA 1
ATOM 4910 C C . ASP A 1 611 ? 1.318 -10.57 13.547 1 90.94 611 ASP A C 1
ATOM 4912 O O . ASP A 1 611 ? 1.937 -9.75 12.867 1 90.94 611 ASP A O 1
ATOM 4916 N N . ALA A 1 612 ? 1.362 -11.844 13.289 1 89.69 612 ALA A N 1
ATOM 4917 C CA . ALA A 1 612 ? 2.27 -12.438 12.305 1 89.69 612 ALA A CA 1
ATOM 4918 C C . ALA A 1 612 ? 1.835 -12.094 10.883 1 89.69 612 ALA A C 1
ATOM 4920 O O . ALA A 1 612 ? 2.602 -12.273 9.938 1 89.69 612 ALA A O 1
ATOM 4921 N N . VAL A 1 613 ? 0.611 -11.602 10.734 1 88.69 613 VAL A N 1
ATOM 4922 C CA . VAL A 1 613 ? 0.106 -11.344 9.391 1 88.69 613 VAL A CA 1
ATOM 4923 C C . VAL A 1 613 ? -0.257 -9.867 9.25 1 88.69 613 VAL A C 1
ATOM 4925 O O . VAL A 1 613 ? -0.876 -9.461 8.266 1 88.69 613 VAL A O 1
ATOM 4928 N N . TRP A 1 614 ? 0.13 -9.062 10.164 1 88.56 614 TRP A N 1
ATOM 4929 C CA . TRP A 1 614 ? -0.275 -7.66 10.211 1 88.56 614 TRP A CA 1
ATOM 4930 C C . TRP A 1 614 ? 0.49 -6.84 9.172 1 88.56 614 TRP A C 1
ATOM 4932 O O . TRP A 1 614 ? -0.104 -6.055 8.43 1 88.56 614 TRP A O 1
ATOM 4942 N N . GLY A 1 615 ? 1.767 -7.07 9.117 1 87.44 615 GLY A N 1
ATOM 4943 C CA . GLY A 1 615 ? 2.613 -6.293 8.227 1 87.44 615 GLY A CA 1
ATOM 4944 C C . GLY A 1 615 ? 3.025 -7.055 6.977 1 87.44 615 GLY A C 1
ATOM 4945 O O . GLY A 1 615 ? 2.844 -8.273 6.898 1 87.44 615 GLY A O 1
ATOM 4946 N N . MET B 1 1 ? -32.469 -64.25 -10.891 1 54.03 1 MET B N 1
ATOM 4947 C CA . MET B 1 1 ? -31.234 -63.781 -10.312 1 54.03 1 MET B CA 1
ATOM 4948 C C . MET B 1 1 ? -30.25 -63.375 -11.406 1 54.03 1 MET B C 1
ATOM 4950 O O . MET B 1 1 ? -30.141 -64.062 -12.43 1 54.03 1 MET B O 1
ATOM 4954 N N . PRO B 1 2 ? -29.859 -62.156 -11.258 1 70.88 2 PRO B N 1
ATOM 4955 C CA . PRO B 1 2 ? -28.938 -61.781 -12.328 1 70.88 2 PRO B CA 1
ATOM 4956 C C . PRO B 1 2 ? -27.797 -62.812 -12.492 1 70.88 2 PRO B C 1
ATOM 4958 O O . PRO B 1 2 ? -27.344 -63.375 -11.508 1 70.88 2 PRO B O 1
ATOM 4961 N N . SER B 1 3 ? -27.609 -63.344 -13.688 1 84.69 3 SER B N 1
ATOM 4962 C CA . SER B 1 3 ? -26.531 -64.25 -13.992 1 84.69 3 SER B CA 1
ATOM 4963 C C . SER B 1 3 ? -25.172 -63.688 -13.594 1 84.69 3 SER B C 1
ATOM 4965 O O . SER B 1 3 ? -25.047 -62.5 -13.406 1 84.69 3 SER B O 1
ATOM 4967 N N . ALA B 1 4 ? -24.25 -64.5 -13.203 1 89.31 4 ALA B N 1
ATOM 4968 C CA . ALA B 1 4 ? -22.875 -64.125 -12.867 1 89.31 4 ALA B CA 1
ATOM 4969 C C . ALA B 1 4 ? -22.297 -63.219 -13.945 1 89.31 4 ALA B C 1
ATOM 4971 O O . ALA B 1 4 ? -21.594 -62.25 -13.633 1 89.31 4 ALA B O 1
ATOM 4972 N N . SER B 1 5 ? -22.688 -63.438 -15.133 1 90.19 5 SER B N 1
ATOM 4973 C CA . SER B 1 5 ? -22.172 -62.625 -16.25 1 90.19 5 SER B CA 1
ATOM 4974 C C . SER B 1 5 ? -22.766 -61.219 -16.234 1 90.19 5 SER B C 1
ATOM 4976 O O . SER B 1 5 ? -22.062 -60.25 -16.5 1 90.19 5 SER B O 1
ATOM 4978 N N . ASP B 1 6 ? -23.938 -61.094 -15.891 1 91.81 6 ASP B N 1
ATOM 4979 C CA . ASP B 1 6 ? -24.594 -59.812 -15.828 1 91.81 6 ASP B CA 1
ATOM 4980 C C . ASP B 1 6 ? -23.984 -58.938 -14.719 1 91.81 6 ASP B C 1
ATOM 4982 O O . ASP B 1 6 ? -23.797 -57.75 -14.883 1 91.81 6 ASP B O 1
ATOM 4986 N N . THR B 1 7 ? -23.734 -59.625 -13.648 1 94.12 7 THR B N 1
ATOM 4987 C CA . THR B 1 7 ? -23.141 -58.906 -12.523 1 94.12 7 THR B CA 1
ATOM 4988 C C . THR B 1 7 ? -21.734 -58.406 -12.867 1 94.12 7 THR B C 1
ATOM 4990 O O . THR B 1 7 ? -21.391 -57.25 -12.562 1 94.12 7 THR B O 1
ATOM 4993 N N . LEU B 1 8 ? -20.953 -59.25 -13.539 1 95.12 8 LEU B N 1
ATOM 4994 C CA . LEU B 1 8 ? -19.594 -58.844 -13.953 1 95.12 8 LEU B CA 1
ATOM 4995 C C . LEU B 1 8 ? -19.641 -57.719 -14.969 1 95.12 8 LEU B C 1
ATOM 4997 O O . LEU B 1 8 ? -18.812 -56.812 -14.914 1 95.12 8 LEU B O 1
ATOM 5001 N N . THR B 1 9 ? -20.562 -57.781 -15.867 1 95.38 9 THR B N 1
ATOM 5002 C CA . THR B 1 9 ? -20.703 -56.75 -16.875 1 95.38 9 THR B CA 1
ATOM 5003 C C . THR B 1 9 ? -21.094 -55.438 -16.25 1 95.38 9 THR B C 1
ATOM 5005 O O . THR B 1 9 ? -20.531 -54.375 -16.578 1 95.38 9 THR B O 1
ATOM 5008 N N . LEU B 1 10 ? -21.969 -55.5 -15.328 1 95.19 10 LEU B N 1
ATOM 5009 C CA . LEU B 1 10 ? -22.438 -54.281 -14.648 1 95.19 10 LEU B CA 1
ATOM 5010 C C . LEU B 1 10 ? -21.312 -53.625 -13.859 1 95.19 10 LEU B C 1
ATOM 5012 O O . LEU B 1 10 ? -21.078 -52.438 -14 1 95.19 10 LEU B O 1
ATOM 5016 N N . ILE B 1 11 ? -20.625 -54.406 -13.086 1 96.44 11 ILE B N 1
ATOM 5017 C CA . ILE B 1 11 ? -19.594 -53.875 -12.203 1 96.44 11 ILE B CA 1
ATOM 5018 C C . ILE B 1 11 ? -18.422 -53.344 -13.031 1 96.44 11 ILE B C 1
ATOM 5020 O O . ILE B 1 11 ? -17.906 -52.25 -12.781 1 96.44 11 ILE B O 1
ATOM 5024 N N . SER B 1 12 ? -17.984 -54.062 -14.016 1 96.81 12 SER B N 1
ATOM 5025 C CA . SER B 1 12 ? -16.859 -53.656 -14.844 1 96.81 12 SER B CA 1
ATOM 5026 C C . SER B 1 12 ? -17.203 -52.406 -15.656 1 96.81 12 SER B C 1
ATOM 5028 O O . SER B 1 12 ? -16.375 -51.5 -15.805 1 96.81 12 SER B O 1
ATOM 5030 N N . SER B 1 13 ? -18.406 -52.312 -16.109 1 97.06 13 SER B N 1
ATOM 5031 C CA . SER B 1 13 ? -18.812 -51.125 -16.891 1 97.06 13 SER B CA 1
ATOM 5032 C C . SER B 1 13 ? -18.875 -49.875 -16.016 1 97.06 13 SER B C 1
ATOM 5034 O O . SER B 1 13 ? -18.344 -48.844 -16.375 1 97.06 13 SER B O 1
ATOM 5036 N N . LEU B 1 14 ? -19.547 -50 -14.906 1 97.06 14 LEU B N 1
ATOM 5037 C CA . LEU B 1 14 ? -19.688 -48.844 -14.016 1 97.06 14 LEU B CA 1
ATOM 5038 C C . LEU B 1 14 ? -18.328 -48.375 -13.523 1 97.06 14 LEU B C 1
ATOM 5040 O O . LEU B 1 14 ? -18.062 -47.188 -13.461 1 97.06 14 LEU B O 1
ATOM 5044 N N . ALA B 1 15 ? -17.516 -49.312 -13.172 1 96.94 15 ALA B N 1
ATOM 5045 C CA . ALA B 1 15 ? -16.172 -48.969 -12.719 1 96.94 15 ALA B CA 1
ATOM 5046 C C . ALA B 1 15 ? -15.359 -48.344 -13.836 1 96.94 15 ALA B C 1
ATOM 5048 O O . ALA B 1 15 ? -14.578 -47.406 -13.602 1 96.94 15 ALA B O 1
ATOM 5049 N N . LEU B 1 16 ? -15.508 -48.875 -14.969 1 96.81 16 LEU B N 1
ATOM 5050 C CA . LEU B 1 16 ? -14.812 -48.312 -16.141 1 96.81 16 LEU B CA 1
ATOM 5051 C C . LEU B 1 16 ? -15.258 -46.906 -16.422 1 96.81 16 LEU B C 1
ATOM 5053 O O . LEU B 1 16 ? -14.422 -46 -16.578 1 96.81 16 LEU B O 1
ATOM 5057 N N . ARG B 1 17 ? -16.531 -46.625 -16.422 1 96.88 17 ARG B N 1
ATOM 5058 C CA . ARG B 1 17 ? -17.078 -45.312 -16.719 1 96.88 17 ARG B CA 1
ATOM 5059 C C . ARG B 1 17 ? -16.672 -44.312 -15.656 1 96.88 17 ARG B C 1
ATOM 5061 O O . ARG B 1 17 ? -16.25 -43.188 -15.977 1 96.88 17 ARG B O 1
ATOM 5068 N N . LEU B 1 18 ? -16.703 -44.688 -14.469 1 96 18 LEU B N 1
ATOM 5069 C CA . LEU B 1 18 ? -16.359 -43.812 -13.375 1 96 18 LEU B CA 1
ATOM 5070 C C . LEU B 1 18 ? -14.867 -43.5 -13.383 1 96 18 LEU B C 1
ATOM 5072 O O . LEU B 1 18 ? -14.477 -42.344 -13.227 1 96 18 LEU B O 1
ATOM 5076 N N . SER B 1 19 ? -14.07 -44.438 -13.516 1 95.81 19 SER B N 1
ATOM 5077 C CA . SER B 1 19 ? -12.625 -44.219 -13.508 1 95.81 19 SER B CA 1
ATOM 5078 C C . SER B 1 19 ? -12.18 -43.344 -14.68 1 95.81 19 SER B C 1
ATOM 5080 O O . SER B 1 19 ? -11.352 -42.469 -14.508 1 95.81 19 SER B O 1
ATOM 5082 N N . ILE B 1 20 ? -12.727 -43.594 -15.781 1 95.38 20 ILE B N 1
ATOM 5083 C CA . ILE B 1 20 ? -12.344 -42.812 -16.969 1 95.38 20 ILE B CA 1
ATOM 5084 C C . ILE B 1 20 ? -12.859 -41.375 -16.828 1 95.38 20 ILE B C 1
ATOM 5086 O O . ILE B 1 20 ? -12.18 -40.438 -17.234 1 95.38 20 ILE B O 1
ATOM 5090 N N . TRP B 1 21 ? -14.023 -41.281 -16.312 1 93.94 21 TRP B N 1
ATOM 5091 C CA . TRP B 1 21 ? -14.547 -39.938 -16.078 1 93.94 21 TRP B CA 1
ATOM 5092 C C . TRP B 1 21 ? -13.633 -39.156 -15.148 1 93.94 21 TRP B C 1
ATOM 5094 O O . TRP B 1 21 ? -13.305 -38 -15.43 1 93.94 21 TRP B O 1
ATOM 5104 N N . ILE B 1 22 ? -13.195 -39.719 -14.109 1 93.31 22 ILE B N 1
ATOM 5105 C CA . ILE B 1 22 ? -12.289 -39.062 -13.172 1 93.31 22 ILE B CA 1
ATOM 5106 C C . ILE B 1 22 ? -10.969 -38.75 -13.867 1 93.31 22 ILE B C 1
ATOM 5108 O O . ILE B 1 22 ? -10.445 -37.625 -13.727 1 93.31 22 ILE B O 1
ATOM 5112 N N . PHE B 1 23 ? -10.57 -39.656 -14.656 1 94.19 23 PHE B N 1
ATOM 5113 C CA . PHE B 1 23 ? -9.312 -39.531 -15.391 1 94.19 23 PHE B CA 1
ATOM 5114 C C . PHE B 1 23 ? -9.367 -38.375 -16.375 1 94.19 23 PHE B C 1
ATOM 5116 O O . PHE B 1 23 ? -8.43 -37.594 -16.484 1 94.19 23 PHE B O 1
ATOM 5123 N N . LEU B 1 24 ? -10.453 -38.188 -16.969 1 93.25 24 LEU B N 1
ATOM 5124 C CA . LEU B 1 24 ? -10.562 -37.219 -18.047 1 93.25 24 LEU B CA 1
ATOM 5125 C C . LEU B 1 24 ? -10.969 -35.844 -17.5 1 93.25 24 LEU B C 1
ATOM 5127 O O . LEU B 1 24 ? -10.531 -34.812 -18.016 1 93.25 24 LEU B O 1
ATOM 5131 N N . ARG B 1 25 ? -11.688 -35.812 -16.438 1 89.06 25 ARG B N 1
ATOM 5132 C CA . ARG B 1 25 ? -12.281 -34.562 -16.016 1 89.06 25 ARG B CA 1
ATOM 5133 C C . ARG B 1 25 ? -11.586 -34 -14.781 1 89.06 25 ARG B C 1
ATOM 5135 O O . ARG B 1 25 ? -11.617 -32.812 -14.523 1 89.06 25 ARG B O 1
ATOM 5142 N N . TRP B 1 26 ? -10.914 -34.906 -14.117 1 89.19 26 TRP B N 1
ATOM 5143 C CA . TRP B 1 26 ? -10.438 -34.406 -12.828 1 89.19 26 TRP B CA 1
ATOM 5144 C C . TRP B 1 26 ? -8.938 -34.656 -12.672 1 89.19 26 TRP B C 1
ATOM 5146 O O . TRP B 1 26 ? -8.133 -33.719 -12.781 1 89.19 26 TRP B O 1
ATOM 5156 N N . ILE B 1 27 ? -8.57 -35.938 -12.523 1 90.56 27 ILE B N 1
ATOM 5157 C CA . ILE B 1 27 ? -7.168 -36.219 -12.227 1 90.56 27 ILE B CA 1
ATOM 5158 C C . ILE B 1 27 ? -6.625 -37.25 -13.203 1 90.56 27 ILE B C 1
ATOM 5160 O O . ILE B 1 27 ? -7.055 -38.406 -13.188 1 90.56 27 ILE B O 1
ATOM 5164 N N . PRO B 1 28 ? -5.684 -36.812 -13.938 1 89.5 28 PRO B N 1
ATOM 5165 C CA . PRO B 1 28 ? -5.047 -37.812 -14.828 1 89.5 28 PRO B CA 1
ATOM 5166 C C . PRO B 1 28 ? -4.051 -38.719 -14.094 1 89.5 28 PRO B C 1
ATOM 5168 O O . PRO B 1 28 ? -2.857 -38.688 -14.406 1 89.5 28 PRO B O 1
ATOM 5171 N N . THR B 1 29 ? -4.598 -39.625 -13.398 1 88.44 29 THR B N 1
ATOM 5172 C CA . THR B 1 29 ? -3.795 -40.469 -12.5 1 88.44 29 THR B CA 1
ATOM 5173 C C . THR B 1 29 ? -3.113 -41.594 -13.266 1 88.44 29 THR B C 1
ATOM 5175 O O . THR B 1 29 ? -3.576 -41.969 -14.336 1 88.44 29 THR B O 1
ATOM 5178 N N . THR B 1 30 ? -2.084 -42.094 -12.688 1 89.88 30 THR B N 1
ATOM 5179 C CA . THR B 1 30 ? -1.314 -43.188 -13.273 1 89.88 30 THR B CA 1
ATOM 5180 C C . THR B 1 30 ? -2.047 -44.5 -13.102 1 89.88 30 THR B C 1
ATOM 5182 O O . THR B 1 30 ? -1.724 -45.5 -13.766 1 89.88 30 THR B O 1
ATOM 5185 N N . ILE B 1 31 ? -3.031 -44.531 -12.367 1 89.88 31 ILE B N 1
ATOM 5186 C CA . ILE B 1 31 ? -3.711 -45.781 -12 1 89.88 31 ILE B CA 1
ATOM 5187 C C . ILE B 1 31 ? -4.727 -46.156 -13.07 1 89.88 31 ILE B C 1
ATOM 5189 O O . ILE B 1 31 ? -4.93 -47.344 -13.367 1 89.88 31 ILE B O 1
ATOM 5193 N N . VAL B 1 32 ? -5.273 -45.219 -13.672 1 91.06 32 VAL B N 1
ATOM 5194 C CA . VAL B 1 32 ? -6.477 -45.438 -14.477 1 91.06 32 VAL B CA 1
ATOM 5195 C C . VAL B 1 32 ? -6.117 -46.156 -15.766 1 91.06 32 VAL B C 1
ATOM 5197 O O . VAL B 1 32 ? -6.832 -47.062 -16.188 1 91.06 32 VAL B O 1
ATOM 5200 N N . PRO B 1 33 ? -5.012 -45.875 -16.375 1 90.5 33 PRO B N 1
ATOM 5201 C CA . PRO B 1 33 ? -4.719 -46.625 -17.609 1 90.5 33 PRO B CA 1
ATOM 5202 C C . PRO B 1 33 ? -4.633 -48.125 -17.375 1 90.5 33 PRO B C 1
ATOM 5204 O O . PRO B 1 33 ? -5.258 -48.906 -18.109 1 90.5 33 PRO B O 1
ATOM 5207 N N . ALA B 1 34 ? -4.012 -48.531 -16.406 1 91.62 34 ALA B N 1
ATOM 5208 C CA . ALA B 1 34 ? -3.92 -49.969 -16.094 1 91.62 34 ALA B CA 1
ATOM 5209 C C . ALA B 1 34 ? -5.27 -50.5 -15.641 1 91.62 34 ALA B C 1
ATOM 5211 O O . ALA B 1 34 ? -5.664 -51.594 -16.031 1 91.62 34 ALA B O 1
ATOM 5212 N N . LEU B 1 35 ? -5.938 -49.781 -14.852 1 94.19 35 LEU B N 1
ATOM 5213 C CA . LEU B 1 35 ? -7.254 -50.156 -14.359 1 94.19 35 LEU B CA 1
ATOM 5214 C C . LEU B 1 35 ? -8.25 -50.281 -15.5 1 94.19 35 LEU B C 1
ATOM 5216 O O . LEU B 1 35 ? -9.016 -51.25 -15.562 1 94.19 35 LEU B O 1
ATOM 5220 N N . ALA B 1 36 ? -8.258 -49.344 -16.328 1 94.5 36 ALA B N 1
ATOM 5221 C CA . ALA B 1 36 ? -9.164 -49.344 -17.484 1 94.5 36 ALA B CA 1
ATOM 5222 C C . ALA B 1 36 ? -8.898 -50.562 -18.375 1 94.5 36 ALA B C 1
ATOM 5224 O O . ALA B 1 36 ? -9.836 -51.188 -18.891 1 94.5 36 ALA B O 1
ATOM 5225 N N . THR B 1 37 ? -7.676 -50.906 -18.594 1 93.44 37 THR B N 1
ATOM 5226 C CA . THR B 1 37 ? -7.312 -52.062 -19.391 1 93.44 37 THR B CA 1
ATOM 5227 C C . THR B 1 37 ? -7.848 -53.344 -18.75 1 93.44 37 THR B C 1
ATOM 5229 O O . THR B 1 37 ? -8.453 -54.156 -19.422 1 93.44 37 THR B O 1
ATOM 5232 N N . ALA B 1 38 ? -7.648 -53.469 -17.484 1 95.94 38 ALA B N 1
ATOM 5233 C CA . ALA B 1 38 ? -8.117 -54.625 -16.766 1 95.94 38 ALA B CA 1
ATOM 5234 C C . ALA B 1 38 ? -9.641 -54.75 -16.812 1 95.94 38 ALA B C 1
ATOM 5236 O O . ALA B 1 38 ? -10.188 -55.812 -17.047 1 95.94 38 ALA B O 1
ATOM 5237 N N . LEU B 1 39 ? -10.25 -53.625 -16.562 1 96.44 39 LEU B N 1
ATOM 5238 C CA . LEU B 1 39 ? -11.703 -53.625 -16.562 1 96.44 39 LEU B CA 1
ATOM 5239 C C . LEU B 1 39 ? -12.266 -53.906 -17.938 1 96.44 39 LEU B C 1
ATOM 5241 O O . LEU B 1 39 ? -13.312 -54.562 -18.062 1 96.44 39 LEU B O 1
ATOM 5245 N N . THR B 1 40 ? -11.648 -53.469 -18.953 1 96 40 THR B N 1
ATOM 5246 C CA . THR B 1 40 ? -12.062 -53.75 -20.328 1 96 40 THR B CA 1
ATOM 5247 C C . THR B 1 40 ? -11.969 -55.219 -20.641 1 96 40 THR B C 1
ATOM 5249 O O . THR B 1 40 ? -12.844 -55.781 -21.297 1 96 40 THR B O 1
ATOM 5252 N N . LEU B 1 41 ? -10.953 -55.875 -20.141 1 95.88 41 LEU B N 1
ATOM 5253 C CA . LEU B 1 41 ? -10.727 -57.312 -20.391 1 95.88 41 LEU B CA 1
ATOM 5254 C C . LEU B 1 41 ? -11.805 -58.156 -19.719 1 95.88 41 LEU B C 1
ATOM 5256 O O . LEU B 1 41 ? -12.094 -59.281 -20.156 1 95.88 41 LEU B O 1
ATOM 5260 N N . VAL B 1 42 ? -12.359 -57.594 -18.672 1 96.44 42 VAL B N 1
ATOM 5261 C CA . VAL B 1 42 ? -13.453 -58.281 -18 1 96.44 42 VAL B CA 1
ATOM 5262 C C . VAL B 1 42 ? -14.781 -57.938 -18.688 1 96.44 42 VAL B C 1
ATOM 5264 O O . VAL B 1 42 ? -15.609 -58.812 -18.906 1 96.44 42 VAL B O 1
ATOM 5267 N N . TYR B 1 43 ? -14.953 -56.75 -19.078 1 96.75 43 TYR B N 1
ATOM 5268 C CA . TYR B 1 43 ? -16.219 -56.25 -19.594 1 96.75 43 TYR B CA 1
ATOM 5269 C C . TYR B 1 43 ? -16.547 -56.875 -20.938 1 96.75 43 TYR B C 1
ATOM 5271 O O . TYR B 1 43 ? -17.688 -57.312 -21.156 1 96.75 43 TYR B O 1
ATOM 5279 N N . ILE B 1 44 ? -15.625 -57 -21.828 1 95.81 44 ILE B N 1
ATOM 5280 C CA . ILE B 1 44 ? -15.891 -57.406 -23.203 1 95.81 44 ILE B CA 1
ATOM 5281 C C . ILE B 1 44 ? -16.391 -58.844 -23.203 1 95.81 44 ILE B C 1
ATOM 5283 O O . ILE B 1 44 ? -17.484 -59.156 -23.703 1 95.81 44 ILE B O 1
ATOM 5287 N N . PRO B 1 45 ? -15.695 -59.812 -22.531 1 95.75 45 PRO B N 1
ATOM 5288 C CA . PRO B 1 45 ? -16.219 -61.188 -22.562 1 95.75 45 PRO B CA 1
ATOM 5289 C C . PRO B 1 45 ? -17.531 -61.344 -21.797 1 95.75 45 PRO B C 1
ATOM 5291 O O . PRO B 1 45 ? -18.406 -62.094 -22.219 1 95.75 45 PRO B O 1
ATOM 5294 N N . SER B 1 46 ? -17.594 -60.625 -20.688 1 95.81 46 SER B N 1
ATOM 5295 C CA . SER B 1 46 ? -18.844 -60.719 -19.922 1 95.81 46 SER B CA 1
ATOM 5296 C C . SER B 1 46 ? -20.016 -60.094 -20.688 1 95.81 46 SER B C 1
ATOM 5298 O O . SER B 1 46 ? -21.125 -60.625 -20.625 1 95.81 46 SER B O 1
ATOM 5300 N N . PHE B 1 47 ? -19.797 -59 -21.359 1 95.31 47 PHE B N 1
ATOM 5301 C CA . PHE B 1 47 ? -20.828 -58.375 -22.156 1 95.31 47 PHE B CA 1
ATOM 5302 C C . PHE B 1 47 ? -21.344 -59.312 -23.234 1 95.31 47 PHE B C 1
ATOM 5304 O O . PHE B 1 47 ? -22.547 -59.469 -23.406 1 95.31 47 PHE B O 1
ATOM 5311 N N . PHE B 1 48 ? -20.484 -60 -23.938 1 94.25 48 PHE B N 1
ATOM 5312 C CA . PHE B 1 48 ? -20.875 -60.875 -25.047 1 94.25 48 PHE B CA 1
ATOM 5313 C C . PHE B 1 48 ? -21.578 -62.125 -24.531 1 94.25 48 PHE B C 1
ATOM 5315 O O . PHE B 1 48 ? -22.484 -62.656 -25.188 1 94.25 48 PHE B O 1
ATOM 5322 N N . THR B 1 49 ? -21.219 -62.625 -23.328 1 93.31 49 THR B N 1
ATOM 5323 C CA . THR B 1 49 ? -21.938 -63.719 -22.719 1 93.31 49 THR B CA 1
ATOM 5324 C C . THR B 1 49 ? -23.359 -63.312 -22.344 1 93.31 49 THR B C 1
ATOM 5326 O O . THR B 1 49 ? -24.297 -64.062 -22.578 1 93.31 49 THR B O 1
ATOM 5329 N N . SER B 1 50 ? -23.438 -62.094 -21.812 1 91.5 50 SER B N 1
ATOM 5330 C CA . SER B 1 50 ? -24.75 -61.594 -21.422 1 91.5 50 SER B CA 1
ATOM 5331 C C . SER B 1 50 ? -25.578 -61.25 -22.656 1 91.5 50 SER B C 1
ATOM 5333 O O . SER B 1 50 ? -26.812 -61.375 -22.625 1 91.5 50 SER B O 1
ATOM 5335 N N . PHE B 1 51 ? -24.984 -60.812 -23.688 1 91.38 51 PHE B N 1
ATOM 5336 C CA . PHE B 1 51 ? -25.641 -60.406 -24.922 1 91.38 51 PHE B CA 1
ATOM 5337 C C . PHE B 1 51 ? -26.297 -61.625 -25.594 1 91.38 51 PHE B C 1
ATOM 5339 O O . PHE B 1 51 ? -27.297 -61.469 -26.297 1 91.38 51 PHE B O 1
ATOM 5346 N N . GLN B 1 52 ? -25.766 -62.875 -25.375 1 88.31 52 GLN B N 1
ATOM 5347 C CA . GLN B 1 52 ? -26.328 -64.125 -25.953 1 88.31 52 GLN B CA 1
ATOM 5348 C C . GLN B 1 52 ? -27.734 -64.375 -25.422 1 88.31 52 GLN B C 1
ATOM 5350 O O . GLN B 1 52 ? -28.531 -65.062 -26.094 1 88.31 52 GLN B O 1
ATOM 5355 N N . ASP B 1 53 ? -27.984 -63.906 -24.281 1 81.88 53 ASP B N 1
ATOM 5356 C CA . ASP B 1 53 ? -29.281 -64.125 -23.656 1 81.88 53 ASP B CA 1
ATOM 5357 C C . ASP B 1 53 ? -30.297 -63.094 -24.109 1 81.88 53 ASP B C 1
ATOM 5359 O O . ASP B 1 53 ? -31.453 -63.094 -23.672 1 81.88 53 ASP B O 1
ATOM 5363 N N . THR B 1 54 ? -29.828 -62.125 -24.875 1 77.94 54 THR B N 1
ATOM 5364 C CA . THR B 1 54 ? -30.734 -61.094 -25.406 1 77.94 54 THR B CA 1
ATOM 5365 C C . THR B 1 54 ? -31.719 -61.719 -26.391 1 77.94 54 THR B C 1
ATOM 5367 O O . THR B 1 54 ? -31.312 -62.312 -27.375 1 77.94 54 THR B O 1
ATOM 5370 N N . ALA B 1 55 ? -32.969 -61.781 -26.016 1 79.31 55 ALA B N 1
ATOM 5371 C CA . ALA B 1 55 ? -34.031 -62.312 -26.875 1 79.31 55 ALA B CA 1
ATOM 5372 C C . ALA B 1 55 ? -35.312 -61.5 -26.719 1 79.31 55 ALA B C 1
ATOM 5374 O O . ALA B 1 55 ? -35.656 -61.094 -25.609 1 79.31 55 ALA B O 1
ATOM 5375 N N . GLN B 1 56 ? -35.906 -61.125 -27.844 1 72 56 GLN B N 1
ATOM 5376 C CA . GLN B 1 56 ? -37.094 -60.312 -27.891 1 72 56 GLN B CA 1
ATOM 5377 C C . GLN B 1 56 ? -38.25 -60.938 -27.109 1 72 56 GLN B C 1
ATOM 5379 O O . GLN B 1 56 ? -39.062 -60.25 -26.484 1 72 56 GLN B O 1
ATOM 5384 N N . TYR B 1 57 ? -38.375 -62.312 -27.109 1 73.5 57 TYR B N 1
ATOM 5385 C CA . TYR B 1 57 ? -39.5 -63 -26.484 1 73.5 57 TYR B CA 1
ATOM 5386 C C . TYR B 1 57 ? -39 -64 -25.438 1 73.5 57 TYR B C 1
ATOM 5388 O O . TYR B 1 57 ? -37.938 -64.625 -25.594 1 73.5 57 TYR B O 1
ATOM 5396 N N . LYS B 1 58 ? -39.531 -63.938 -24.219 1 67.31 58 LYS B N 1
ATOM 5397 C CA . LYS B 1 58 ? -39.312 -65 -23.219 1 67.31 58 LYS B CA 1
ATOM 5398 C C . LYS B 1 58 ? -40.406 -66 -23.281 1 67.31 58 LYS B C 1
ATOM 5400 O O . LYS B 1 58 ? -41.594 -65.688 -23.359 1 67.31 58 LYS B O 1
ATOM 5405 N N . ILE B 1 59 ? -40.094 -67.375 -23.391 1 64.56 59 ILE B N 1
ATOM 5406 C CA . ILE B 1 59 ? -41.094 -68.438 -23.406 1 64.56 59 ILE B CA 1
ATOM 5407 C C . ILE B 1 59 ? -41.625 -68.688 -21.984 1 64.56 59 ILE B C 1
ATOM 5409 O O . ILE B 1 59 ? -40.844 -69 -21.062 1 64.56 59 ILE B O 1
ATOM 5413 N N . ILE B 1 60 ? -42.781 -68.25 -21.531 1 64.38 60 ILE B N 1
ATOM 5414 C CA . ILE B 1 60 ? -43.375 -68.375 -20.203 1 64.38 60 ILE B CA 1
ATOM 5415 C C . ILE B 1 60 ? -43.844 -69.812 -20 1 64.38 60 ILE B C 1
ATOM 5417 O O . ILE B 1 60 ? -43.688 -70.375 -18.938 1 64.38 60 ILE B O 1
ATOM 5421 N N . SER B 1 61 ? -44.75 -70.438 -20.938 1 66 61 SER B N 1
ATOM 5422 C CA . SER B 1 61 ? -45.312 -71.812 -20.828 1 66 61 SER B CA 1
ATOM 5423 C C . SER B 1 61 ? -45.281 -72.5 -22.172 1 66 61 SER B C 1
ATOM 5425 O O . SER B 1 61 ? -45.5 -71.875 -23.219 1 66 61 SER B O 1
ATOM 5427 N N . ASP B 1 62 ? -44.688 -73.688 -22.219 1 63.06 62 ASP B N 1
ATOM 5428 C CA . ASP B 1 62 ? -44.781 -74.625 -23.328 1 63.06 62 ASP B CA 1
ATOM 5429 C C . ASP B 1 62 ? -45.656 -75.812 -22.984 1 63.06 62 ASP B C 1
ATOM 5431 O O . ASP B 1 62 ? -45.219 -76.75 -22.281 1 63.06 62 ASP B O 1
ATOM 5435 N N . GLU B 1 63 ? -47 -75.688 -22.969 1 63.25 63 GLU B N 1
ATOM 5436 C CA . GLU B 1 63 ? -47.906 -76.75 -22.625 1 63.25 63 GLU B CA 1
ATOM 5437 C C . GLU B 1 63 ? -48.281 -77.562 -23.875 1 63.25 63 GLU B C 1
ATOM 5439 O O . GLU B 1 63 ? -48.656 -76.938 -24.906 1 63.25 63 GLU B O 1
ATOM 5444 N N . LEU B 1 64 ? -47.812 -78.75 -23.953 1 62.12 64 LEU B N 1
ATOM 5445 C CA . LEU B 1 64 ? -48.25 -79.688 -24.953 1 62.12 64 LEU B CA 1
ATOM 5446 C C . LEU B 1 64 ? -49.594 -80.312 -24.594 1 62.12 64 LEU B C 1
ATOM 5448 O O . LEU B 1 64 ? -49.75 -80.938 -23.547 1 62.12 64 LEU B O 1
ATOM 5452 N N . ASP B 1 65 ? -50.688 -79.812 -25.047 1 59.53 65 ASP B N 1
ATOM 5453 C CA . ASP B 1 65 ? -51.969 -80.438 -24.844 1 59.53 65 ASP B CA 1
ATOM 5454 C C . ASP B 1 65 ? -52.219 -81.5 -25.922 1 59.53 65 ASP B C 1
ATOM 5456 O O . ASP B 1 65 ? -52.188 -81.188 -27.109 1 59.53 65 ASP B O 1
ATOM 5460 N N . ILE B 1 66 ? -52 -82.75 -25.594 1 59.16 66 ILE B N 1
ATOM 5461 C CA . ILE B 1 66 ? -52.406 -83.875 -26.469 1 59.16 66 ILE B CA 1
ATOM 5462 C C . ILE B 1 66 ? -53.906 -84.062 -26.438 1 59.16 66 ILE B C 1
ATOM 5464 O O . ILE B 1 66 ? -54.5 -84.375 -25.391 1 59.16 66 ILE B O 1
ATOM 5468 N N . ILE B 1 67 ? -54.594 -83.438 -27.203 1 54.53 67 ILE B N 1
ATOM 5469 C CA . ILE B 1 67 ? -56.031 -83.688 -27.266 1 54.53 67 ILE B CA 1
ATOM 5470 C C . ILE B 1 67 ? -56.281 -84.875 -28.141 1 54.53 67 ILE B C 1
ATOM 5472 O O . ILE B 1 67 ? -55.875 -84.938 -29.297 1 54.53 67 ILE B O 1
ATOM 5476 N N . VAL B 1 68 ? -56.531 -86 -27.578 1 54.84 68 VAL B N 1
ATOM 5477 C CA . VAL B 1 68 ? -56.969 -87.25 -28.25 1 54.84 68 VAL B CA 1
ATOM 5478 C C . VAL B 1 68 ? -58.344 -87 -28.859 1 54.84 68 VAL B C 1
ATOM 5480 O O . VAL B 1 68 ? -59.312 -86.688 -28.141 1 54.84 68 VAL B O 1
ATOM 5483 N N . LYS B 1 69 ? -58.375 -86.5 -29.953 1 51.38 69 LYS B N 1
ATOM 5484 C CA . LYS B 1 69 ? -59.688 -86.438 -30.562 1 51.38 69 LYS B CA 1
ATOM 5485 C C . LYS B 1 69 ? -60.219 -87.812 -30.938 1 51.38 69 LYS B C 1
ATOM 5487 O O . LYS B 1 69 ? -59.5 -88.625 -31.578 1 51.38 69 LYS B O 1
ATOM 5492 N N . GLU B 1 70 ? -61.156 -88.25 -30.281 1 47.38 70 GLU B N 1
ATOM 5493 C CA . GLU B 1 70 ? -61.875 -89.5 -30.641 1 47.38 70 GLU B CA 1
ATOM 5494 C C . GLU B 1 70 ? -62.531 -89.375 -32 1 47.38 70 GLU B C 1
ATOM 5496 O O . GLU B 1 70 ? -63.312 -88.375 -32.219 1 47.38 70 GLU B O 1
ATOM 5501 N N . THR B 1 71 ? -61.844 -89.625 -33 1 39.97 71 THR B N 1
ATOM 5502 C CA . THR B 1 71 ? -62.5 -89.625 -34.312 1 39.97 71 THR B CA 1
ATOM 5503 C C . THR B 1 71 ? -63.781 -90.438 -34.281 1 39.97 71 THR B C 1
ATOM 5505 O O . THR B 1 71 ? -63.719 -91.625 -33.938 1 39.97 71 THR B O 1
ATOM 5508 N N . VAL B 1 72 ? -64.875 -89.875 -34 1 36.66 72 VAL B N 1
ATOM 5509 C CA . VAL B 1 72 ? -66.188 -90.562 -34.156 1 36.66 72 VAL B CA 1
ATOM 5510 C C . VAL B 1 72 ? -66.25 -91.062 -35.594 1 36.66 72 VAL B C 1
ATOM 5512 O O . VAL B 1 72 ? -65.875 -90.438 -36.531 1 36.66 72 VAL B O 1
ATOM 5515 N N . GLY B 1 73 ? -66.562 -92.375 -35.688 1 33.38 73 GLY B N 1
ATOM 5516 C CA . GLY B 1 73 ? -66.75 -93.312 -36.781 1 33.38 73 GLY B CA 1
ATOM 5517 C C . GLY B 1 73 ? -67.75 -92.812 -37.812 1 33.38 73 GLY B C 1
ATOM 5518 O O . GLY B 1 73 ? -68.938 -93.062 -37.594 1 33.38 73 GLY B O 1
ATOM 5519 N N . GLY B 1 74 ? -67.812 -91.562 -38.281 1 28.75 74 GLY B N 1
ATOM 5520 C CA . GLY B 1 74 ? -69 -91.375 -39.125 1 28.75 74 GLY B CA 1
ATOM 5521 C C . GLY B 1 74 ? -69.062 -92.5 -40.188 1 28.75 74 GLY B C 1
ATOM 5522 O O . GLY B 1 74 ? -68.125 -93.125 -40.5 1 28.75 74 GLY B O 1
ATOM 5523 N N . ARG B 1 75 ? -70.438 -92.688 -40.688 1 30.81 75 ARG B N 1
ATOM 5524 C CA . ARG B 1 75 ? -71.125 -93.688 -41.5 1 30.81 75 ARG B CA 1
ATOM 5525 C C . ARG B 1 75 ? -70.625 -93.75 -42.906 1 30.81 75 ARG B C 1
ATOM 5527 O O . ARG B 1 75 ? -70.5 -92.688 -43.594 1 30.81 75 ARG B O 1
ATOM 5534 N N . CYS B 1 76 ? -69.75 -94.688 -43.25 1 24.77 76 CYS B N 1
ATOM 5535 C CA . CYS B 1 76 ? -69.25 -94.688 -44.625 1 24.77 76 CYS B CA 1
ATOM 5536 C C . CYS B 1 76 ? -70.375 -94.75 -45.625 1 24.77 76 CYS B C 1
ATOM 5538 O O . CYS B 1 76 ? -71.312 -95.5 -45.438 1 24.77 76 CYS B O 1
ATOM 5540 N N . ASP B 1 77 ? -70.75 -93.875 -46.406 1 23.22 77 ASP B N 1
ATOM 5541 C CA . ASP B 1 77 ? -71.75 -94.438 -47.312 1 23.22 77 ASP B CA 1
ATOM 5542 C C . ASP B 1 77 ? -71.25 -95.812 -47.844 1 23.22 77 ASP B C 1
ATOM 5544 O O . ASP B 1 77 ? -70.25 -96.312 -47.344 1 23.22 77 ASP B O 1
ATOM 5548 N N . ASP B 1 78 ? -71.25 -95.938 -49.219 1 24.81 78 ASP B N 1
ATOM 5549 C CA . ASP B 1 78 ? -71.938 -97 -49.969 1 24.81 78 ASP B CA 1
ATOM 5550 C C . ASP B 1 78 ? -71.062 -98.25 -50 1 24.81 78 ASP B C 1
ATOM 5552 O O . ASP B 1 78 ? -71.5 -99.375 -49.719 1 24.81 78 ASP B O 1
ATOM 5556 N N . SER B 1 79 ? -70.188 -98.312 -51.031 1 28.84 79 SER B N 1
ATOM 5557 C CA . SER B 1 79 ? -70 -99.375 -51.969 1 28.84 79 SER B CA 1
ATOM 5558 C C . SER B 1 79 ? -69.062 -100.438 -51.375 1 28.84 79 SER B C 1
ATOM 5560 O O . SER B 1 79 ? -67.938 -100.188 -51.031 1 28.84 79 SER B O 1
ATOM 5562 N N . SER B 1 80 ? -69.75 -101.562 -50.906 1 28.48 80 SER B N 1
ATOM 5563 C CA . SER B 1 80 ? -69.438 -102.562 -49.875 1 28.48 80 SER B CA 1
ATOM 5564 C C . SER B 1 80 ? -68.438 -103.562 -50.375 1 28.48 80 SER B C 1
ATOM 5566 O O . SER B 1 80 ? -68.438 -104.688 -49.906 1 28.48 80 SER B O 1
ATOM 5568 N N . ASP B 1 81 ? -67.438 -103.188 -51.406 1 26.58 81 ASP B N 1
ATOM 5569 C CA . ASP B 1 81 ? -66.75 -104.312 -51.938 1 26.58 81 ASP B CA 1
ATOM 5570 C C . ASP B 1 81 ? -66.062 -105.125 -50.844 1 26.58 81 ASP B C 1
ATOM 5572 O O . ASP B 1 81 ? -65.75 -104.625 -49.781 1 26.58 81 ASP B O 1
ATOM 5576 N N . ASP B 1 82 ? -66 -106.562 -51.062 1 29.61 82 ASP B N 1
ATOM 5577 C CA . ASP B 1 82 ? -65.75 -107.75 -50.25 1 29.61 82 ASP B CA 1
ATOM 5578 C C . ASP B 1 82 ? -64.375 -107.812 -49.625 1 29.61 82 ASP B C 1
ATOM 5580 O O . ASP B 1 82 ? -63.438 -108.25 -50.281 1 29.61 82 ASP B O 1
ATOM 5584 N N . VAL B 1 83 ? -63.812 -106.688 -49.125 1 27.73 83 VAL B N 1
ATOM 5585 C CA . VAL B 1 83 ? -62.438 -106.875 -48.688 1 27.73 83 VAL B CA 1
ATOM 5586 C C . VAL B 1 83 ? -62.375 -107.938 -47.562 1 27.73 83 VAL B C 1
ATOM 5588 O O . VAL B 1 83 ? -63.188 -107.938 -46.656 1 27.73 83 VAL B O 1
ATOM 5591 N N . LYS B 1 84 ? -61.562 -109 -47.844 1 33.41 84 LYS B N 1
ATOM 5592 C CA . LYS B 1 84 ? -61.281 -110.25 -47.062 1 33.41 84 LYS B CA 1
ATOM 5593 C C . LYS B 1 84 ? -60.938 -109.875 -45.625 1 33.41 84 LYS B C 1
ATOM 5595 O O . LYS B 1 84 ? -60.25 -108.875 -45.344 1 33.41 84 LYS B O 1
ATOM 5600 N N . LEU B 1 85 ? -61.688 -110.5 -44.719 1 26.14 85 LEU B N 1
ATOM 5601 C CA . LEU B 1 85 ? -61.906 -110.625 -43.25 1 26.14 85 LEU B CA 1
ATOM 5602 C C . LEU B 1 85 ? -60.594 -110.938 -42.531 1 26.14 85 LEU B C 1
ATOM 5604 O O . LEU B 1 85 ? -60.125 -112.062 -42.625 1 26.14 85 LEU B O 1
ATOM 5608 N N . ILE B 1 86 ? -59.469 -110.312 -42.719 1 25.97 86 ILE B N 1
ATOM 5609 C CA . ILE B 1 86 ? -58.406 -110.938 -41.906 1 25.97 86 ILE B CA 1
ATOM 5610 C C . ILE B 1 86 ? -58.844 -110.938 -40.438 1 25.97 86 ILE B C 1
ATOM 5612 O O . ILE B 1 86 ? -59.438 -109.938 -39.969 1 25.97 86 ILE B O 1
ATOM 5616 N N . ASP B 1 87 ? -58.781 -112.125 -39.688 1 29 87 ASP B N 1
ATOM 5617 C CA . ASP B 1 87 ? -59.531 -112.562 -38.5 1 29 87 ASP B CA 1
ATOM 5618 C C . ASP B 1 87 ? -59.406 -111.5 -37.406 1 29 87 ASP B C 1
ATOM 5620 O O . ASP B 1 87 ? -60.406 -111.125 -36.781 1 29 87 ASP B O 1
ATOM 5624 N N . GLY B 1 88 ? -58.312 -111.438 -36.594 1 30.14 88 GLY B N 1
ATOM 5625 C CA . GLY B 1 88 ? -58.312 -111.25 -35.156 1 30.14 88 GLY B CA 1
ATOM 5626 C C . GLY B 1 88 ? -58.406 -109.75 -34.781 1 30.14 88 GLY B C 1
ATOM 5627 O O . GLY B 1 88 ? -58.312 -109.438 -33.594 1 30.14 88 GLY B O 1
ATOM 5628 N N . ALA B 1 89 ? -57.812 -109 -35.5 1 29.59 89 ALA B N 1
ATOM 5629 C CA . ALA B 1 89 ? -57.438 -107.688 -34.906 1 29.59 89 ALA B CA 1
ATOM 5630 C C . ALA B 1 89 ? -58.688 -106.875 -34.562 1 29.59 89 ALA B C 1
ATOM 5632 O O . ALA B 1 89 ? -59.562 -106.688 -35.438 1 29.59 89 ALA B O 1
ATOM 5633 N N . ASP B 1 90 ? -59.031 -106.938 -33.25 1 30.81 90 ASP B N 1
ATOM 5634 C CA . ASP B 1 90 ? -60.031 -106.062 -32.688 1 30.81 90 ASP B CA 1
ATOM 5635 C C . ASP B 1 90 ? -59.781 -104.625 -33.094 1 30.81 90 ASP B C 1
ATOM 5637 O O . ASP B 1 90 ? -58.656 -104.125 -33.031 1 30.81 90 ASP B O 1
ATOM 5641 N N . ASP B 1 91 ? -60.438 -104.062 -34.125 1 34.91 91 ASP B N 1
ATOM 5642 C CA . ASP B 1 91 ? -60.438 -102.75 -34.781 1 34.91 91 ASP B CA 1
ATOM 5643 C C . ASP B 1 91 ? -60.469 -101.625 -33.781 1 34.91 91 ASP B C 1
ATOM 5645 O O . ASP B 1 91 ? -61.562 -101.188 -33.344 1 34.91 91 ASP B O 1
ATOM 5649 N N . GLY B 1 92 ? -59.562 -101.562 -32.781 1 37.69 92 GLY B N 1
ATOM 5650 C CA . GLY B 1 92 ? -59.75 -100.438 -31.891 1 37.69 92 GLY B CA 1
ATOM 5651 C C . GLY B 1 92 ? -59.594 -99.125 -32.562 1 37.69 92 GLY B C 1
ATOM 5652 O O . GLY B 1 92 ? -59.031 -99.062 -33.656 1 37.69 92 GLY B O 1
ATOM 5653 N N . PRO B 1 93 ? -60.438 -98.125 -32.281 1 40.75 93 PRO B N 1
ATOM 5654 C CA . PRO B 1 93 ? -60.562 -96.812 -32.906 1 40.75 93 PRO B CA 1
ATOM 5655 C C . PRO B 1 93 ? -59.25 -96 -32.906 1 40.75 93 PRO B C 1
ATOM 5657 O O . PRO B 1 93 ? -58.438 -96.188 -31.984 1 40.75 93 PRO B O 1
ATOM 5660 N N . LEU B 1 94 ? -58.531 -95.75 -34.062 1 41.06 94 LEU B N 1
ATOM 5661 C CA . LEU B 1 94 ? -57.344 -94.938 -34.281 1 41.06 94 LEU B CA 1
ATOM 5662 C C . LEU B 1 94 ? -57.5 -93.5 -33.688 1 41.06 94 LEU B C 1
ATOM 5664 O O . LEU B 1 94 ? -58.438 -92.812 -34.062 1 41.06 94 LEU B O 1
ATOM 5668 N N . GLU B 1 95 ? -57.312 -93.312 -32.406 1 44.94 95 GLU B N 1
ATOM 5669 C CA . GLU B 1 95 ? -57.344 -92 -31.766 1 44.94 95 GLU B CA 1
ATOM 5670 C C . GLU B 1 95 ? -56.219 -91.125 -32.312 1 44.94 95 GLU B C 1
ATOM 5672 O O . GLU B 1 95 ? -55.062 -91.5 -32.406 1 44.94 95 GLU B O 1
ATOM 5677 N N . GLU B 1 96 ? -56.531 -90.25 -33.281 1 50.31 96 GLU B N 1
ATOM 5678 C CA . GLU B 1 96 ? -55.594 -89.188 -33.781 1 50.31 96 GLU B CA 1
ATOM 5679 C C . GLU B 1 96 ? -55.188 -88.25 -32.656 1 50.31 96 GLU B C 1
ATOM 5681 O O . GLU B 1 96 ? -56.031 -87.688 -31.984 1 50.31 96 GLU B O 1
ATOM 5686 N N . LEU B 1 97 ? -54.094 -88.375 -32.094 1 55.41 97 LEU B N 1
ATOM 5687 C CA . LEU B 1 97 ? -53.5 -87.438 -31.078 1 55.41 97 LEU B CA 1
ATOM 5688 C C . LEU B 1 97 ? -53.094 -86.125 -31.703 1 55.41 97 LEU B C 1
ATOM 5690 O O . LEU B 1 97 ? -52.281 -86.125 -32.625 1 55.41 97 LEU B O 1
ATOM 5694 N N . ASP B 1 98 ? -54 -85.125 -31.703 1 59.41 98 ASP B N 1
ATOM 5695 C CA . ASP B 1 98 ? -53.594 -83.75 -32.094 1 59.41 98 ASP B CA 1
ATOM 5696 C C . ASP B 1 98 ? -52.812 -83.062 -30.969 1 59.41 98 ASP B C 1
ATOM 5698 O O . ASP B 1 98 ? -53.312 -82.938 -29.844 1 59.41 98 ASP B O 1
ATOM 5702 N N . VAL B 1 99 ? -51.531 -83 -31.062 1 61.62 99 VAL B N 1
ATOM 5703 C CA . VAL B 1 99 ? -50.656 -82.312 -30.125 1 61.62 99 VAL B CA 1
ATOM 5704 C C . VAL B 1 99 ? -50.625 -80.812 -30.406 1 61.62 99 VAL B C 1
ATOM 5706 O O . VAL B 1 99 ? -50.219 -80.438 -31.5 1 61.62 99 VAL B O 1
ATOM 5709 N N . GLN B 1 100 ? -51.469 -80 -29.859 1 60.28 100 GLN B N 1
ATOM 5710 C CA . GLN B 1 100 ? -51.375 -78.562 -29.984 1 60.28 100 GLN B CA 1
ATOM 5711 C C . GLN B 1 100 ? -50.406 -78 -28.953 1 60.28 100 GLN B C 1
ATOM 5713 O O . GLN B 1 100 ? -50.562 -78.25 -27.75 1 60.28 100 GLN B O 1
ATOM 5718 N N . GLU B 1 101 ? -49.219 -77.5 -29.328 1 65.19 101 GLU B N 1
ATOM 5719 C CA . GLU B 1 101 ? -48.219 -76.812 -28.5 1 65.19 101 GLU B CA 1
ATOM 5720 C C . GLU B 1 101 ? -48.562 -75.312 -28.359 1 65.19 101 GLU B C 1
ATOM 5722 O O . GLU B 1 101 ? -48.688 -74.625 -29.344 1 65.19 101 GLU B O 1
ATOM 5727 N N . THR B 1 102 ? -49.156 -74.875 -27.344 1 68.81 102 THR B N 1
ATOM 5728 C CA . THR B 1 102 ? -49.344 -73.438 -27.078 1 68.81 102 THR B CA 1
ATOM 5729 C C . THR B 1 102 ? -48.156 -72.875 -26.344 1 68.81 102 THR B C 1
ATOM 5731 O O . THR B 1 102 ? -47.844 -73.25 -25.234 1 68.81 102 THR B O 1
ATOM 5734 N N . VAL B 1 103 ? -47.312 -72.062 -27.047 1 68.44 103 VAL B N 1
ATOM 5735 C CA . VAL B 1 103 ? -46.156 -71.375 -26.469 1 68.44 103 VAL B CA 1
ATOM 5736 C C . VAL B 1 103 ? -46.531 -69.938 -26.109 1 68.44 103 VAL B C 1
ATOM 5738 O O . VAL B 1 103 ? -47 -69.188 -26.969 1 68.44 103 VAL B O 1
ATOM 5741 N N . GLU B 1 104 ? -46.75 -69.688 -24.891 1 73.06 104 GLU B N 1
ATOM 5742 C CA . GLU B 1 104 ? -47 -68.312 -24.453 1 73.06 104 GLU B CA 1
ATOM 5743 C C . GLU B 1 104 ? -45.688 -67.5 -24.375 1 73.06 104 GLU B C 1
ATOM 5745 O O . GLU B 1 104 ? -44.719 -67.938 -23.703 1 73.06 104 GLU B O 1
ATOM 5750 N N . TYR B 1 105 ? -45.562 -66.438 -25.266 1 72.69 105 TYR B N 1
ATOM 5751 C CA . TYR B 1 105 ? -44.375 -65.562 -25.281 1 72.69 105 TYR B CA 1
ATOM 5752 C C . TYR B 1 105 ? -44.688 -64.25 -24.609 1 72.69 105 TYR B C 1
ATOM 5754 O O . TYR B 1 105 ? -45.812 -63.781 -24.656 1 72.69 105 TYR B O 1
ATOM 5762 N N . GLU B 1 106 ? -43.875 -63.844 -23.625 1 73.69 106 GLU B N 1
ATOM 5763 C CA . GLU B 1 106 ? -44 -62.5 -23.078 1 73.69 106 GLU B CA 1
ATOM 5764 C C . GLU B 1 106 ? -42.906 -61.594 -23.672 1 73.69 106 GLU B C 1
ATOM 5766 O O . GLU B 1 106 ? -41.75 -61.969 -23.75 1 73.69 106 GLU B O 1
ATOM 5771 N N . GLU B 1 107 ? -43.344 -60.5 -24.281 1 73.75 107 GLU B N 1
ATOM 5772 C CA . GLU B 1 107 ? -42.406 -59.531 -24.828 1 73.75 107 GLU B CA 1
ATOM 5773 C C . GLU B 1 107 ? -41.594 -58.875 -23.703 1 73.75 107 GLU B C 1
ATOM 5775 O O . GLU B 1 107 ? -42.156 -58.438 -22.703 1 73.75 107 GLU B O 1
ATOM 5780 N N . ARG B 1 108 ? -40.25 -58.938 -23.812 1 77.62 108 ARG B N 1
ATOM 5781 C CA . ARG B 1 108 ? -39.344 -58.312 -22.828 1 77.62 108 ARG B CA 1
ATOM 5782 C C . ARG B 1 108 ? -39.188 -56.844 -23.078 1 77.62 108 ARG B C 1
ATOM 5784 O O . ARG B 1 108 ? -39.062 -56.406 -24.234 1 77.62 108 ARG B O 1
ATOM 5791 N N . GLU B 1 109 ? -39.406 -56.094 -22.062 1 81.69 109 GLU B N 1
ATOM 5792 C CA . GLU B 1 109 ? -39.188 -54.656 -22.141 1 81.69 109 GLU B CA 1
ATOM 5793 C C . GLU B 1 109 ? -37.719 -54.312 -22.375 1 81.69 109 GLU B C 1
ATOM 5795 O O . GLU B 1 109 ? -36.844 -54.969 -21.828 1 81.69 109 GLU B O 1
ATOM 5800 N N . SER B 1 110 ? -37.344 -53.469 -23.328 1 81.31 110 SER B N 1
ATOM 5801 C CA . SER B 1 110 ? -35.969 -53.125 -23.734 1 81.31 110 SER B CA 1
ATOM 5802 C C . SER B 1 110 ? -35.188 -52.438 -22.609 1 81.31 110 SER B C 1
ATOM 5804 O O . SER B 1 110 ? -33.969 -52.5 -22.562 1 81.31 110 SER B O 1
ATOM 5806 N N . LYS B 1 111 ? -35.75 -51.906 -21.547 1 90.69 111 LYS B N 1
ATOM 5807 C CA . LYS B 1 111 ? -35.156 -51.188 -20.438 1 90.69 111 LYS B CA 1
ATOM 5808 C C . LYS B 1 111 ? -34 -50.281 -20.922 1 90.69 111 LYS B C 1
ATOM 5810 O O . LYS B 1 111 ? -32.875 -50.406 -20.469 1 90.69 111 LYS B O 1
ATOM 5815 N N . VAL B 1 112 ? -34.25 -49.375 -21.828 1 91 112 VAL B N 1
ATOM 5816 C CA . VAL B 1 112 ? -33.312 -48.531 -22.547 1 91 112 VAL B CA 1
ATOM 5817 C C . VAL B 1 112 ? -32.469 -47.75 -21.547 1 91 112 VAL B C 1
ATOM 5819 O O . VAL B 1 112 ? -31.25 -47.719 -21.656 1 91 112 VAL B O 1
ATOM 5822 N N . LEU B 1 113 ? -33.094 -47.188 -20.547 1 92.94 113 LEU B N 1
ATOM 5823 C CA . LEU B 1 113 ? -32.375 -46.344 -19.594 1 92.94 113 LEU B CA 1
ATOM 5824 C C . LEU B 1 113 ? -31.391 -47.156 -18.766 1 92.94 113 LEU B C 1
ATOM 5826 O O . LEU B 1 113 ? -30.266 -46.719 -18.531 1 92.94 113 LEU B O 1
ATOM 5830 N N . ARG B 1 114 ? -31.828 -48.344 -18.406 1 92 114 ARG B N 1
ATOM 5831 C CA . ARG B 1 114 ? -30.938 -49.219 -17.641 1 92 114 ARG B CA 1
ATOM 5832 C C . ARG B 1 114 ? -29.734 -49.656 -18.484 1 92 114 ARG B C 1
ATOM 5834 O O . ARG B 1 114 ? -28.609 -49.625 -18 1 92 114 ARG B O 1
ATOM 5841 N N . THR B 1 115 ? -29.953 -49.969 -19.734 1 93.06 115 THR B N 1
ATOM 5842 C CA . THR B 1 115 ? -28.891 -50.375 -20.656 1 93.06 115 THR B CA 1
ATOM 5843 C C . THR B 1 115 ? -27.891 -49.25 -20.875 1 93.06 115 THR B C 1
ATOM 5845 O O . THR B 1 115 ? -26.688 -49.469 -20.766 1 93.06 115 THR B O 1
ATOM 5848 N N . LEU B 1 116 ? -28.391 -48.031 -21.016 1 93.69 116 LEU B N 1
ATOM 5849 C CA . LEU B 1 116 ? -27.516 -46.906 -21.328 1 93.69 116 LEU B CA 1
ATOM 5850 C C . LEU B 1 116 ? -26.75 -46.469 -20.094 1 93.69 116 LEU B C 1
ATOM 5852 O O . LEU B 1 116 ? -25.578 -46.062 -20.203 1 93.69 116 LEU B O 1
ATOM 5856 N N . LEU B 1 117 ? -27.281 -46.625 -18.953 1 93.81 117 LEU B N 1
ATOM 5857 C CA . LEU B 1 117 ? -26.656 -46.125 -17.734 1 93.81 117 LEU B CA 1
ATOM 5858 C C . LEU B 1 117 ? -25.703 -47.156 -17.156 1 93.81 117 LEU B C 1
ATOM 5860 O O . LEU B 1 117 ? -24.688 -46.812 -16.547 1 93.81 117 LEU B O 1
ATOM 5864 N N . THR B 1 118 ? -25.906 -48.406 -17.438 1 94 118 THR B N 1
ATOM 5865 C CA . THR B 1 118 ? -25.172 -49.438 -16.719 1 94 118 THR B CA 1
ATOM 5866 C C . THR B 1 118 ? -24.172 -50.125 -17.625 1 94 118 THR B C 1
ATOM 5868 O O . THR B 1 118 ? -23.203 -50.719 -17.156 1 94 118 THR B O 1
ATOM 5871 N N . GLY B 1 119 ? -24.391 -50.156 -18.906 1 93.62 119 GLY B N 1
ATOM 5872 C CA . GLY B 1 119 ? -23.516 -50.875 -19.828 1 93.62 119 GLY B CA 1
ATOM 5873 C C . GLY B 1 119 ? -23.938 -52.312 -20.047 1 93.62 119 GLY B C 1
ATOM 5874 O O . GLY B 1 119 ? -23.266 -53.062 -20.766 1 93.62 119 GLY B O 1
ATOM 5875 N N . LEU B 1 120 ? -25.094 -52.656 -19.453 1 93.75 120 LEU B N 1
ATOM 5876 C CA . LEU B 1 120 ? -25.641 -54 -19.641 1 93.75 120 LEU B CA 1
ATOM 5877 C C . LEU B 1 120 ? -26.344 -54.094 -21 1 93.75 120 LEU B C 1
ATOM 5879 O O . LEU B 1 120 ? -27 -53.156 -21.438 1 93.75 120 LEU B O 1
ATOM 5883 N N . PRO B 1 121 ? -26.172 -55.281 -21.562 1 93.69 121 PRO B N 1
ATOM 5884 C CA . PRO B 1 121 ? -26.969 -55.438 -22.781 1 93.69 121 PRO B CA 1
ATOM 5885 C C . PRO B 1 121 ? -28.469 -55.375 -22.516 1 93.69 121 PRO B C 1
ATOM 5887 O O . PRO B 1 121 ? -28.922 -55.781 -21.438 1 93.69 121 PRO B O 1
ATOM 5890 N N . SER B 1 122 ? -29.125 -54.875 -23.5 1 92.44 122 SER B N 1
ATOM 5891 C CA . SER B 1 122 ? -30.594 -54.875 -23.422 1 92.44 122 SER B CA 1
ATOM 5892 C C . SER B 1 122 ? -31.156 -56.281 -23.438 1 92.44 122 SER B C 1
ATOM 5894 O O . SER B 1 122 ? -30.672 -57.156 -24.156 1 92.44 122 SER B O 1
ATOM 5896 N N . PRO B 1 123 ? -32.188 -56.469 -22.656 1 87.88 123 PRO B N 1
ATOM 5897 C CA . PRO B 1 123 ? -32.812 -57.781 -22.672 1 87.88 123 PRO B CA 1
ATOM 5898 C C . PRO B 1 123 ? -33.469 -58.125 -24 1 87.88 123 PRO B C 1
ATOM 5900 O O . PRO B 1 123 ? -33.562 -59.312 -24.344 1 87.88 123 PRO B O 1
ATOM 5903 N N . SER B 1 124 ? -33.781 -57.094 -24.766 1 89.56 124 SER B N 1
ATOM 5904 C CA . SER B 1 124 ? -34.594 -57.406 -25.938 1 89.56 124 SER B CA 1
ATOM 5905 C C . SER B 1 124 ? -34.062 -56.75 -27.188 1 89.56 124 SER B C 1
ATOM 5907 O O . SER B 1 124 ? -34.438 -57.094 -28.297 1 89.56 124 SER B O 1
ATOM 5909 N N . SER B 1 125 ? -33.188 -55.781 -27.062 1 90.94 125 SER B N 1
ATOM 5910 C CA . SER B 1 125 ? -32.781 -55 -28.219 1 90.94 125 SER B CA 1
ATOM 5911 C C . SER B 1 125 ? -31.281 -55.094 -28.453 1 90.94 125 SER B C 1
ATOM 5913 O O . SER B 1 125 ? -30.484 -54.656 -27.609 1 90.94 125 SER B O 1
ATOM 5915 N N . ALA B 1 126 ? -30.859 -55.562 -29.641 1 91.12 126 ALA B N 1
ATOM 5916 C CA . ALA B 1 126 ? -29.453 -55.594 -30.031 1 91.12 126 ALA B CA 1
ATOM 5917 C C . ALA B 1 126 ? -28.922 -54.188 -30.281 1 91.12 126 ALA B C 1
ATOM 5919 O O . ALA B 1 126 ? -27.75 -53.906 -30.016 1 91.12 126 ALA B O 1
ATOM 5920 N N . PHE B 1 127 ? -29.859 -53.375 -30.75 1 93.06 127 PHE B N 1
ATOM 5921 C CA . PHE B 1 127 ? -29.453 -52 -31.078 1 93.06 127 PHE B CA 1
ATOM 5922 C C . PHE B 1 127 ? -28.953 -51.281 -29.828 1 93.06 127 PHE B C 1
ATOM 5924 O O . PHE B 1 127 ? -27.844 -50.75 -29.812 1 93.06 127 PHE B O 1
ATOM 5931 N N . TRP B 1 128 ? -29.703 -51.281 -28.828 1 93.38 128 TRP B N 1
ATOM 5932 C CA . TRP B 1 128 ? -29.344 -50.562 -27.609 1 93.38 128 TRP B CA 1
ATOM 5933 C C . TRP B 1 128 ? -28.172 -51.219 -26.906 1 93.38 128 TRP B C 1
ATOM 5935 O O . TRP B 1 128 ? -27.375 -50.562 -26.234 1 93.38 128 TRP B O 1
ATOM 5945 N N . SER B 1 129 ? -28.016 -52.5 -27.078 1 94.5 129 SER B N 1
ATOM 5946 C CA . SER B 1 129 ? -26.844 -53.219 -26.547 1 94.5 129 SER B CA 1
ATOM 5947 C C . SER B 1 129 ? -25.562 -52.75 -27.203 1 94.5 129 SER B C 1
ATOM 5949 O O . SER B 1 129 ? -24.562 -52.5 -26.531 1 94.5 129 SER B O 1
ATOM 5951 N N . TRP B 1 130 ? -25.656 -52.531 -28.5 1 94.94 130 TRP B N 1
ATOM 5952 C CA . TRP B 1 130 ? -24.469 -52.062 -29.219 1 94.94 130 TRP B CA 1
ATOM 5953 C C . TRP B 1 130 ? -24.156 -50.625 -28.922 1 94.94 130 TRP B C 1
ATOM 5955 O O . TRP B 1 130 ? -23 -50.219 -28.875 1 94.94 130 TRP B O 1
ATOM 5965 N N . VAL B 1 131 ? -25.203 -49.875 -28.656 1 95.81 131 VAL B N 1
ATOM 5966 C CA . VAL B 1 131 ? -25.031 -48.469 -28.328 1 95.81 131 VAL B CA 1
ATOM 5967 C C . VAL B 1 131 ? -24.281 -48.344 -27 1 95.81 131 VAL B C 1
ATOM 5969 O O . VAL B 1 131 ? -23.328 -47.594 -26.891 1 95.81 131 VAL B O 1
ATOM 5972 N N . THR B 1 132 ? -24.672 -49.062 -25.984 1 96 132 THR B N 1
ATOM 5973 C CA . THR B 1 132 ? -24.031 -48.969 -24.688 1 96 132 THR B CA 1
ATOM 5974 C C . THR B 1 132 ? -22.594 -49.5 -24.766 1 96 132 THR B C 1
ATOM 5976 O O . THR B 1 132 ? -21.703 -49 -24.078 1 96 132 THR B O 1
ATOM 5979 N N . PHE B 1 133 ? -22.406 -50.531 -25.547 1 96.25 133 PHE B N 1
ATOM 5980 C CA . PHE B 1 133 ? -21.062 -51.031 -25.781 1 96.25 133 PHE B CA 1
ATOM 5981 C C . PHE B 1 133 ? -20.188 -49.969 -26.438 1 96.25 133 PHE B C 1
ATOM 5983 O O . PHE B 1 133 ? -19.047 -49.781 -26.047 1 96.25 133 PHE B O 1
ATOM 5990 N N . GLY B 1 134 ? -20.828 -49.281 -27.438 1 96.62 134 GLY B N 1
ATOM 5991 C CA . GLY B 1 134 ? -20.141 -48.219 -28.109 1 96.62 134 GLY B CA 1
ATOM 5992 C C . GLY B 1 134 ? -19.734 -47.062 -27.188 1 96.62 134 GLY B C 1
ATOM 5993 O O . GLY B 1 134 ? -18.672 -46.5 -27.328 1 96.62 134 GLY B O 1
ATOM 5994 N N . ILE B 1 135 ? -20.578 -46.781 -26.266 1 96.38 135 ILE B N 1
ATOM 5995 C CA . ILE B 1 135 ? -20.281 -45.75 -25.297 1 96.38 135 ILE B CA 1
ATOM 5996 C C . ILE B 1 135 ? -19.031 -46.094 -24.5 1 96.38 135 ILE B C 1
ATOM 5998 O O . ILE B 1 135 ? -18.141 -45.281 -24.328 1 96.38 135 ILE B O 1
ATOM 6002 N N . ASN B 1 136 ? -18.953 -47.281 -23.984 1 97 136 ASN B N 1
ATOM 6003 C CA . ASN B 1 136 ? -17.797 -47.719 -23.234 1 97 136 ASN B CA 1
ATOM 6004 C C . ASN B 1 136 ? -16.531 -47.719 -24.094 1 97 136 ASN B C 1
ATOM 6006 O O . ASN B 1 136 ? -15.453 -47.344 -23.625 1 97 136 ASN B O 1
ATOM 6010 N N . MET B 1 137 ? -16.719 -48.125 -25.344 1 95.81 137 MET B N 1
ATOM 6011 C CA . MET B 1 137 ? -15.57 -48.125 -26.234 1 95.81 137 MET B CA 1
ATOM 6012 C C . MET B 1 137 ? -15.125 -46.688 -26.547 1 95.81 137 MET B C 1
ATOM 6014 O O . MET B 1 137 ? -13.93 -46.438 -26.688 1 95.81 137 MET B O 1
ATOM 6018 N N . ALA B 1 138 ? -16.078 -45.844 -26.641 1 95.94 138 ALA B N 1
ATOM 6019 C CA . ALA B 1 138 ? -15.75 -44.438 -26.875 1 95.94 138 ALA B CA 1
ATOM 6020 C C . ALA B 1 138 ? -14.969 -43.875 -25.703 1 95.94 138 ALA B C 1
ATOM 6022 O O . ALA B 1 138 ? -14.016 -43.094 -25.891 1 95.94 138 ALA B O 1
ATOM 6023 N N . LEU B 1 139 ? -15.352 -44.188 -24.531 1 95.75 139 LEU B N 1
ATOM 6024 C CA . LEU B 1 139 ? -14.656 -43.719 -23.344 1 95.75 139 LEU B CA 1
ATOM 6025 C C . LEU B 1 139 ? -13.227 -44.25 -23.297 1 95.75 139 LEU B C 1
ATOM 6027 O O . LEU B 1 139 ? -12.297 -43.531 -22.969 1 95.75 139 LEU B O 1
ATOM 6031 N N . LEU B 1 140 ? -13.117 -45.469 -23.641 1 95.44 140 LEU B N 1
ATOM 6032 C CA . LEU B 1 140 ? -11.789 -46.062 -23.703 1 95.44 140 LEU B CA 1
ATOM 6033 C C . LEU B 1 140 ? -10.938 -45.375 -24.766 1 95.44 140 LEU B C 1
ATOM 6035 O O . LEU B 1 140 ? -9.75 -45.125 -24.531 1 95.44 140 LEU B O 1
ATOM 6039 N N . ALA B 1 141 ? -11.531 -45.062 -25.844 1 95.56 141 ALA B N 1
ATOM 6040 C CA . ALA B 1 141 ? -10.82 -44.375 -26.906 1 95.56 141 ALA B CA 1
ATOM 6041 C C . ALA B 1 141 ? -10.344 -43 -26.453 1 95.56 141 ALA B C 1
ATOM 6043 O O . ALA B 1 141 ? -9.242 -42.594 -26.812 1 95.56 141 ALA B O 1
ATOM 6044 N N . MET B 1 142 ? -11.148 -42.375 -25.734 1 95.69 142 MET B N 1
ATOM 6045 C CA . MET B 1 142 ? -10.781 -41.062 -25.203 1 95.69 142 MET B CA 1
ATOM 6046 C C . MET B 1 142 ? -9.609 -41.188 -24.234 1 95.69 142 MET B C 1
ATOM 6048 O O . MET B 1 142 ? -8.711 -40.344 -24.234 1 95.69 142 MET B O 1
ATOM 6052 N N . ALA B 1 143 ? -9.641 -42.094 -23.406 1 94.56 143 ALA B N 1
ATOM 6053 C CA . ALA B 1 143 ? -8.531 -42.312 -22.484 1 94.56 143 ALA B CA 1
ATOM 6054 C C . ALA B 1 143 ? -7.238 -42.625 -23.234 1 94.56 143 ALA B C 1
ATOM 6056 O O . ALA B 1 143 ? -6.172 -42.094 -22.875 1 94.56 143 ALA B O 1
ATOM 6057 N N . LEU B 1 144 ? -7.332 -43.406 -24.25 1 94.38 144 LEU B N 1
ATOM 6058 C CA . LEU B 1 144 ? -6.172 -43.719 -25.078 1 94.38 144 LEU B CA 1
ATOM 6059 C C . LEU B 1 144 ? -5.66 -42.5 -25.812 1 94.38 144 LEU B C 1
ATOM 6061 O O . LEU B 1 144 ? -4.453 -42.344 -26.016 1 94.38 144 LEU B O 1
ATOM 6065 N N . ASP B 1 145 ? -6.613 -41.719 -26.172 1 94.94 145 ASP B N 1
ATOM 6066 C CA . ASP B 1 145 ? -6.258 -40.438 -26.828 1 94.94 145 ASP B CA 1
ATOM 6067 C C . ASP B 1 145 ? -5.395 -39.594 -25.906 1 94.94 145 ASP B C 1
ATOM 6069 O O . ASP B 1 145 ? -4.371 -39.031 -26.344 1 94.94 145 ASP B O 1
ATOM 6073 N N . VAL B 1 146 ? -5.754 -39.5 -24.688 1 93.12 146 VAL B N 1
ATOM 6074 C CA . VAL B 1 146 ? -5.035 -38.688 -23.719 1 93.12 146 VAL B CA 1
ATOM 6075 C C . VAL B 1 146 ? -3.656 -39.312 -23.453 1 93.12 146 VAL B C 1
ATOM 6077 O O . VAL B 1 146 ? -2.664 -38.562 -23.359 1 93.12 146 VAL B O 1
ATOM 6080 N N . VAL B 1 147 ? -3.553 -40.531 -23.422 1 92.75 147 VAL B N 1
ATOM 6081 C CA . VAL B 1 147 ? -2.338 -41.219 -23 1 92.75 147 VAL B CA 1
ATOM 6082 C C . VAL B 1 147 ? -1.353 -41.312 -24.156 1 92.75 147 VAL B C 1
ATOM 6084 O O . VAL B 1 147 ? -0.147 -41.125 -23.969 1 92.75 147 VAL B O 1
ATOM 6087 N N . TYR B 1 148 ? -1.851 -41.469 -25.422 1 93.5 148 TYR B N 1
ATOM 6088 C CA . TYR B 1 148 ? -0.909 -41.938 -26.438 1 93.5 148 TYR B CA 1
ATOM 6089 C C . TYR B 1 148 ? -0.876 -41 -27.625 1 93.5 148 TYR B C 1
ATOM 6091 O O . TYR B 1 148 ? 0.056 -41.031 -28.438 1 93.5 148 TYR B O 1
ATOM 6099 N N . ARG B 1 149 ? -1.84 -40.219 -27.812 1 94.69 149 ARG B N 1
ATOM 6100 C CA . ARG B 1 149 ? -1.876 -39.406 -29.016 1 94.69 149 ARG B CA 1
ATOM 6101 C C . ARG B 1 149 ? -0.655 -38.5 -29.109 1 94.69 149 ARG B C 1
ATOM 6103 O O . ARG B 1 149 ? 0.05 -38.5 -30.125 1 94.69 149 ARG B O 1
ATOM 6110 N N . ALA B 1 150 ? -0.368 -37.75 -28.125 1 94.19 150 ALA B N 1
ATOM 6111 C CA . ALA B 1 150 ? 0.722 -36.75 -28.172 1 94.19 150 ALA B CA 1
ATOM 6112 C C . ALA B 1 150 ? 2.072 -37.469 -28.312 1 94.19 150 ALA B C 1
ATOM 6114 O O . ALA B 1 150 ? 2.846 -37.156 -29.219 1 94.19 150 ALA B O 1
ATOM 6115 N N . PRO B 1 151 ? 2.357 -38.469 -27.516 1 92.38 151 PRO B N 1
ATOM 6116 C CA . PRO B 1 151 ? 3.67 -39.094 -27.625 1 92.38 151 PRO B CA 1
ATOM 6117 C C . PRO B 1 151 ? 3.871 -39.812 -28.953 1 92.38 151 PRO B C 1
ATOM 6119 O O . PRO B 1 151 ? 5 -39.938 -29.438 1 92.38 151 PRO B O 1
ATOM 6122 N N . LEU B 1 152 ? 2.795 -40.25 -29.516 1 93.12 152 LEU B N 1
ATOM 6123 C CA . LEU B 1 152 ? 2.947 -41.062 -30.719 1 93.12 152 LEU B CA 1
ATOM 6124 C C . LEU B 1 152 ? 2.82 -40.188 -31.984 1 93.12 152 LEU B C 1
ATOM 6126 O O . LEU B 1 152 ? 3.514 -40.438 -32.969 1 93.12 152 LEU B O 1
ATOM 6130 N N . LEU B 1 153 ? 1.95 -39.188 -31.891 1 95.12 153 LEU B N 1
ATOM 6131 C CA . LEU B 1 153 ? 1.622 -38.5 -33.125 1 95.12 153 LEU B CA 1
ATOM 6132 C C . LEU B 1 153 ? 2.195 -37.094 -33.094 1 95.12 153 LEU B C 1
ATOM 6134 O O . LEU B 1 153 ? 2.211 -36.406 -34.125 1 95.12 153 LEU B O 1
ATOM 6138 N N . HIS B 1 154 ? 2.703 -36.625 -32.031 1 95.62 154 HIS B N 1
ATOM 6139 C CA . HIS B 1 154 ? 3.279 -35.312 -31.922 1 95.62 154 HIS B CA 1
ATOM 6140 C C . HIS B 1 154 ? 4.652 -35.344 -31.266 1 95.62 154 HIS B C 1
ATOM 6142 O O . HIS B 1 154 ? 4.867 -34.719 -30.219 1 95.62 154 HIS B O 1
ATOM 6148 N N . GLN B 1 155 ? 5.555 -35.906 -31.859 1 94.25 155 GLN B N 1
ATOM 6149 C CA . GLN B 1 155 ? 6.906 -36.031 -31.328 1 94.25 155 GLN B CA 1
ATOM 6150 C C . GLN B 1 155 ? 7.691 -34.75 -31.484 1 94.25 155 GLN B C 1
ATOM 6152 O O . GLN B 1 155 ? 8.688 -34.531 -30.781 1 94.25 155 GLN B O 1
ATOM 6157 N N . CYS B 1 156 ? 7.391 -33.938 -32.375 1 96.44 156 CYS B N 1
ATOM 6158 C CA . CYS B 1 156 ? 7.926 -32.594 -32.594 1 96.44 156 CYS B CA 1
ATOM 6159 C C . CYS B 1 156 ? 9.422 -32.656 -32.875 1 96.44 156 CYS B C 1
ATOM 6161 O O . CYS B 1 156 ? 10.18 -31.812 -32.375 1 96.44 156 CYS B O 1
ATOM 6163 N N . HIS B 1 157 ? 9.836 -33.562 -33.656 1 95.69 157 HIS B N 1
ATOM 6164 C CA . HIS B 1 157 ? 11.25 -33.688 -34.031 1 95.69 157 HIS B CA 1
ATOM 6165 C C . HIS B 1 157 ? 11.703 -32.5 -34.875 1 95.69 157 HIS B C 1
ATOM 6167 O O . HIS B 1 157 ? 12.859 -32.094 -34.812 1 95.69 157 HIS B O 1
ATOM 6173 N N . ASP B 1 158 ? 10.812 -32 -35.656 1 95.06 158 ASP B N 1
ATOM 6174 C CA . ASP B 1 158 ? 11.164 -30.953 -36.594 1 95.06 158 ASP B CA 1
ATOM 6175 C C . ASP B 1 158 ? 10.789 -29.578 -36.062 1 95.06 158 ASP B C 1
ATOM 6177 O O . ASP B 1 158 ? 10.789 -28.578 -36.781 1 95.06 158 ASP B O 1
ATOM 6181 N N . ALA B 1 159 ? 10.469 -29.562 -34.812 1 95.75 159 ALA B N 1
ATOM 6182 C CA . ALA B 1 159 ? 10.055 -28.281 -34.219 1 95.75 159 ALA B CA 1
ATOM 6183 C C . ALA B 1 159 ? 11.211 -27.297 -34.188 1 95.75 159 ALA B C 1
ATOM 6185 O O . ALA B 1 159 ? 12.336 -27.656 -33.812 1 95.75 159 ALA B O 1
ATOM 6186 N N . SER B 1 160 ? 10.961 -26.094 -34.688 1 96.38 160 SER B N 1
ATOM 6187 C CA . SER B 1 160 ? 11.852 -24.938 -34.594 1 96.38 160 SER B CA 1
ATOM 6188 C C . SER B 1 160 ? 11.188 -23.781 -33.875 1 96.38 160 SER B C 1
ATOM 6190 O O . SER B 1 160 ? 10.078 -23.375 -34.219 1 96.38 160 SER B O 1
ATOM 6192 N N . PHE B 1 161 ? 11.773 -23.328 -32.812 1 96.62 161 PHE B N 1
ATOM 6193 C CA . PHE B 1 161 ? 11.18 -22.266 -32.031 1 96.62 161 PHE B CA 1
ATOM 6194 C C . PHE B 1 161 ? 12.266 -21.469 -31.312 1 96.62 161 PHE B C 1
ATOM 6196 O O . PHE B 1 161 ? 13.438 -21.828 -31.344 1 96.62 161 PHE B O 1
ATOM 6203 N N . ALA B 1 162 ? 11.836 -20.375 -30.719 1 97.94 162 ALA B N 1
ATOM 6204 C CA . ALA B 1 162 ? 12.688 -19.5 -29.906 1 97.94 162 ALA B CA 1
ATOM 6205 C C . ALA B 1 162 ? 11.898 -18.891 -28.766 1 97.94 162 ALA B C 1
ATOM 6207 O O . ALA B 1 162 ? 10.695 -18.656 -28.875 1 97.94 162 ALA B O 1
ATOM 6208 N N . ARG B 1 163 ? 12.539 -18.672 -27.688 1 97.81 163 ARG B N 1
ATOM 6209 C CA . ARG B 1 163 ? 11.938 -17.984 -26.547 1 97.81 163 ARG B CA 1
ATOM 6210 C C . ARG B 1 163 ? 12.969 -17.141 -25.797 1 97.81 163 ARG B C 1
ATOM 6212 O O . ARG B 1 163 ? 14.156 -17.469 -25.812 1 97.81 163 ARG B O 1
ATOM 6219 N N . VAL B 1 164 ? 12.484 -16.141 -25.188 1 98.69 164 VAL B N 1
ATOM 6220 C CA . VAL B 1 164 ? 13.352 -15.289 -24.375 1 98.69 164 VAL B CA 1
ATOM 6221 C C . VAL B 1 164 ? 13.5 -15.898 -22.984 1 98.69 164 VAL B C 1
ATOM 6223 O O . VAL B 1 164 ? 12.516 -16.328 -22.375 1 98.69 164 VAL B O 1
ATOM 6226 N N . GLY B 1 165 ? 14.727 -16.047 -22.5 1 98.62 165 GLY B N 1
ATOM 6227 C CA . GLY B 1 165 ? 15.016 -16.469 -21.141 1 98.62 165 GLY B CA 1
ATOM 6228 C C . GLY B 1 165 ? 15.297 -15.305 -20.203 1 98.62 165 GLY B C 1
ATOM 6229 O O . GLY B 1 165 ? 14.5 -14.367 -20.125 1 98.62 165 GLY B O 1
ATOM 6230 N N . TYR B 1 166 ? 16.438 -15.344 -19.562 1 98.62 166 TYR B N 1
ATOM 6231 C CA . TYR B 1 166 ? 16.828 -14.336 -18.594 1 98.62 166 TYR B CA 1
ATOM 6232 C C . TYR B 1 166 ? 17.188 -13.023 -19.281 1 98.62 166 TYR B C 1
ATOM 6234 O O . TYR B 1 166 ? 17.953 -13.008 -20.25 1 98.62 166 TYR B O 1
ATOM 6242 N N . VAL B 1 167 ? 16.594 -11.945 -18.812 1 98.69 167 VAL B N 1
ATOM 6243 C CA . VAL B 1 167 ? 16.875 -10.594 -19.297 1 98.69 167 VAL B CA 1
ATOM 6244 C C . VAL B 1 167 ? 17.422 -9.75 -18.141 1 98.69 167 VAL B C 1
ATOM 6246 O O . VAL B 1 167 ? 16.719 -9.461 -17.188 1 98.69 167 VAL B O 1
ATOM 6249 N N . SER B 1 168 ? 18.656 -9.406 -18.219 1 98.06 168 SER B N 1
ATOM 6250 C CA . SER B 1 168 ? 19.281 -8.539 -17.234 1 98.06 168 SER B CA 1
ATOM 6251 C C . SER B 1 168 ? 19.125 -7.07 -17.609 1 98.06 168 SER B C 1
ATOM 6253 O O . SER B 1 168 ? 18.344 -6.73 -18.516 1 98.06 168 SER B O 1
ATOM 6255 N N . GLU B 1 169 ? 19.828 -6.203 -16.859 1 97 169 GLU B N 1
ATOM 6256 C CA . GLU B 1 169 ? 19.797 -4.777 -17.172 1 97 169 GLU B CA 1
ATOM 6257 C C . GLU B 1 169 ? 20.531 -4.473 -18.469 1 97 169 GLU B C 1
ATOM 6259 O O . GLU B 1 169 ? 20.266 -3.451 -19.109 1 97 169 GLU B O 1
ATOM 6264 N N . THR B 1 170 ? 21.422 -5.484 -18.906 1 97.88 170 THR B N 1
ATOM 6265 C CA . THR B 1 170 ? 22.219 -5.145 -20.062 1 97.88 170 THR B CA 1
ATOM 6266 C C . THR B 1 170 ? 22.266 -6.305 -21.062 1 97.88 170 THR B C 1
ATOM 6268 O O . THR B 1 170 ? 23.016 -6.273 -22.031 1 97.88 170 THR B O 1
ATOM 6271 N N . SER B 1 171 ? 21.547 -7.336 -20.812 1 98.31 171 SER B N 1
ATOM 6272 C CA . SER B 1 171 ? 21.625 -8.484 -21.719 1 98.31 171 SER B CA 1
ATOM 6273 C C . SER B 1 171 ? 20.312 -9.266 -21.734 1 98.31 171 SER B C 1
ATOM 6275 O O . SER B 1 171 ? 19.453 -9.07 -20.875 1 98.31 171 SER B O 1
ATOM 6277 N N . ALA B 1 172 ? 20.172 -10.055 -22.734 1 98.69 172 ALA B N 1
ATOM 6278 C CA . ALA B 1 172 ? 19.047 -10.969 -22.891 1 98.69 172 ALA B CA 1
ATOM 6279 C C . ALA B 1 172 ? 19.484 -12.289 -23.516 1 98.69 172 ALA B C 1
ATOM 6281 O O . ALA B 1 172 ? 20.297 -12.297 -24.438 1 98.69 172 ALA B O 1
ATOM 6282 N N . LYS B 1 173 ? 18.969 -13.352 -23 1 98.75 173 LYS B N 1
ATOM 6283 C CA . LYS B 1 173 ? 19.234 -14.68 -23.547 1 98.75 173 LYS B CA 1
ATOM 6284 C C . LYS B 1 173 ? 18.062 -15.172 -24.391 1 98.75 173 LYS B C 1
ATOM 6286 O O . LYS B 1 173 ? 16.906 -15.062 -23.969 1 98.75 173 LYS B O 1
ATOM 6291 N N . ILE B 1 174 ? 18.328 -15.68 -25.516 1 98.62 174 ILE B N 1
ATOM 6292 C CA . ILE B 1 174 ? 17.297 -16.25 -26.375 1 98.62 174 ILE B CA 1
ATOM 6293 C C . ILE B 1 174 ? 17.609 -17.734 -26.641 1 98.62 174 ILE B C 1
ATOM 6295 O O . ILE B 1 174 ? 18.625 -18.062 -27.234 1 98.62 174 ILE B O 1
ATOM 6299 N N . LEU B 1 175 ? 16.781 -18.562 -26.188 1 98.69 175 LEU B N 1
ATOM 6300 C CA . LEU B 1 175 ? 16.875 -19.984 -26.516 1 98.69 175 LEU B CA 1
ATOM 6301 C C . LEU B 1 175 ? 16.281 -20.25 -27.891 1 98.69 175 LEU B C 1
ATOM 6303 O O . LEU B 1 175 ? 15.188 -19.797 -28.203 1 98.69 175 LEU B O 1
ATOM 6307 N N . VAL B 1 176 ? 17.047 -20.984 -28.672 1 98.06 176 VAL B N 1
ATOM 6308 C CA . VAL B 1 176 ? 16.594 -21.359 -30.016 1 98.06 176 VAL B CA 1
ATOM 6309 C C . VAL B 1 176 ? 16.766 -22.859 -30.219 1 98.06 176 VAL B C 1
ATOM 6311 O O . VAL B 1 176 ? 17.781 -23.438 -29.797 1 98.06 176 VAL B O 1
ATOM 6314 N N . ARG B 1 177 ? 15.805 -23.5 -30.703 1 98.25 177 ARG B N 1
ATOM 6315 C CA . ARG B 1 177 ? 15.945 -24.828 -31.281 1 98.25 177 ARG B CA 1
ATOM 6316 C C . ARG B 1 177 ? 15.82 -24.797 -32.812 1 98.25 177 ARG B C 1
ATOM 6318 O O . ARG B 1 177 ? 14.836 -24.281 -33.344 1 98.25 177 ARG B O 1
ATOM 6325 N N . GLU B 1 178 ? 16.797 -25.297 -33.531 1 96.75 178 GLU B N 1
ATOM 6326 C CA . GLU B 1 178 ? 16.844 -25.328 -35 1 96.75 178 GLU B CA 1
ATOM 6327 C C . GLU B 1 178 ? 17.422 -26.641 -35.5 1 96.75 178 GLU B C 1
ATOM 6329 O O . GLU B 1 178 ? 18.641 -26.766 -35.656 1 96.75 178 GLU B O 1
ATOM 6334 N N . PRO B 1 179 ? 16.516 -27.547 -35.875 1 95.44 179 PRO B N 1
ATOM 6335 C CA . PRO B 1 179 ? 16.984 -28.875 -36.25 1 95.44 179 PRO B CA 1
ATOM 6336 C C . PRO B 1 179 ? 17.5 -28.906 -37.688 1 95.44 179 PRO B C 1
ATOM 6338 O O . PRO B 1 179 ? 18.109 -29.891 -38.125 1 95.44 179 PRO B O 1
ATOM 6341 N N . PHE B 1 180 ? 17.328 -27.859 -38.438 1 94.5 180 PHE B N 1
ATOM 6342 C CA . PHE B 1 180 ? 17.75 -27.812 -39.844 1 94.5 180 PHE B CA 1
ATOM 6343 C C . PHE B 1 180 ? 19.016 -26.969 -40 1 94.5 180 PHE B C 1
ATOM 6345 O O . PHE B 1 180 ? 19.359 -26.188 -39.125 1 94.5 180 PHE B O 1
ATOM 6352 N N . ALA B 1 181 ? 19.656 -27.219 -41.125 1 93.06 181 ALA B N 1
ATOM 6353 C CA . ALA B 1 181 ? 20.828 -26.406 -41.438 1 93.06 181 ALA B CA 1
ATOM 6354 C C . ALA B 1 181 ? 20.406 -25.016 -41.938 1 93.06 181 ALA B C 1
ATOM 6356 O O . ALA B 1 181 ? 20.391 -24.734 -43.125 1 93.06 181 ALA B O 1
ATOM 6357 N N . PHE B 1 182 ? 20.109 -24.188 -41.031 1 94.44 182 PHE B N 1
ATOM 6358 C CA . PHE B 1 182 ? 19.578 -22.859 -41.25 1 94.44 182 PHE B CA 1
ATOM 6359 C C . PHE B 1 182 ? 20.203 -21.859 -40.281 1 94.44 182 PHE B C 1
ATOM 6361 O O . PHE B 1 182 ? 20.25 -22.094 -39.062 1 94.44 182 PHE B O 1
ATOM 6368 N N . ASP B 1 183 ? 20.75 -20.781 -40.844 1 95.31 183 ASP B N 1
ATOM 6369 C CA . ASP B 1 183 ? 21.328 -19.734 -40 1 95.31 183 ASP B CA 1
ATOM 6370 C C . ASP B 1 183 ? 20.234 -19.016 -39.219 1 95.31 183 ASP B C 1
ATOM 6372 O O . ASP B 1 183 ? 19.281 -18.484 -39.781 1 95.31 183 ASP B O 1
ATOM 6376 N N . VAL B 1 184 ? 20.391 -19 -37.875 1 96.38 184 VAL B N 1
ATOM 6377 C CA . VAL B 1 184 ? 19.438 -18.312 -37 1 96.38 184 VAL B CA 1
ATOM 6378 C C . VAL B 1 184 ? 19.875 -16.859 -36.781 1 96.38 184 VAL B C 1
ATOM 6380 O O . VAL B 1 184 ? 21.016 -16.609 -36.375 1 96.38 184 VAL B O 1
ATOM 6383 N N . ARG B 1 185 ? 19.062 -15.922 -37.062 1 95.88 185 ARG B N 1
ATOM 6384 C CA . ARG B 1 185 ? 19.328 -14.5 -36.906 1 95.88 185 ARG B CA 1
ATOM 6385 C C . ARG B 1 185 ? 18.312 -13.867 -35.938 1 95.88 185 ARG B C 1
ATOM 6387 O O . ARG B 1 185 ? 17.109 -14.078 -36.094 1 95.88 185 ARG B O 1
ATOM 6394 N N . VAL B 1 186 ? 18.828 -13.156 -35 1 98.38 186 VAL B N 1
ATOM 6395 C CA . VAL B 1 186 ? 17.984 -12.391 -34.062 1 98.38 186 VAL B CA 1
ATOM 6396 C C . VAL B 1 186 ? 18.125 -10.898 -34.375 1 98.38 186 VAL B C 1
ATOM 6398 O O . VAL B 1 186 ? 19.219 -10.336 -34.25 1 98.38 186 VAL B O 1
ATOM 6401 N N . LEU B 1 187 ? 17.031 -10.336 -34.75 1 98.06 187 LEU B N 1
ATOM 6402 C CA . LEU B 1 187 ? 16.953 -8.891 -34.906 1 98.06 187 LEU B CA 1
ATOM 6403 C C . LEU B 1 187 ? 16.312 -8.25 -33.688 1 98.06 187 LEU B C 1
ATOM 6405 O O . LEU B 1 187 ? 15.344 -8.781 -33.125 1 98.06 187 LEU B O 1
ATOM 6409 N N . TYR B 1 188 ? 16.891 -7.133 -33.219 1 97.81 188 TYR B N 1
ATOM 6410 C CA . TYR B 1 188 ? 16.312 -6.473 -32.062 1 97.81 188 TYR B CA 1
ATOM 6411 C C . TYR B 1 188 ? 16.578 -4.973 -32.094 1 97.81 188 TYR B C 1
ATOM 6413 O O . TYR B 1 188 ? 17.531 -4.523 -32.719 1 97.81 188 TYR B O 1
ATOM 6421 N N . ARG B 1 189 ? 15.711 -4.199 -31.469 1 96.81 189 ARG B N 1
ATOM 6422 C CA . ARG B 1 189 ? 15.867 -2.756 -31.344 1 96.81 189 ARG B CA 1
ATOM 6423 C C . ARG B 1 189 ? 15.07 -2.223 -30.156 1 96.81 189 ARG B C 1
ATOM 6425 O O . ARG B 1 189 ? 14.062 -2.816 -29.766 1 96.81 189 ARG B O 1
ATOM 6432 N N . SER B 1 190 ? 15.547 -1.161 -29.578 1 95.12 190 SER B N 1
ATOM 6433 C CA . SER B 1 190 ? 14.828 -0.528 -28.469 1 95.12 190 SER B CA 1
ATOM 6434 C C . SER B 1 190 ? 13.578 0.186 -28.969 1 95.12 190 SER B C 1
ATOM 6436 O O . SER B 1 190 ? 13.531 0.668 -30.094 1 95.12 190 SER B O 1
ATOM 6438 N N . VAL B 1 191 ? 12.562 0.148 -28.188 1 92.62 191 VAL B N 1
ATOM 6439 C CA . VAL B 1 191 ? 11.328 0.873 -28.469 1 92.62 191 VAL B CA 1
ATOM 6440 C C . VAL B 1 191 ? 11.266 2.143 -27.625 1 92.62 191 VAL B C 1
ATOM 6442 O O . VAL B 1 191 ? 10.891 2.094 -26.453 1 92.62 191 VAL B O 1
ATOM 6445 N N . ASP B 1 192 ? 11.672 3.113 -28.078 1 84.69 192 ASP B N 1
ATOM 6446 C CA . ASP B 1 192 ? 11.633 4.402 -27.391 1 84.69 192 ASP B CA 1
ATOM 6447 C C . ASP B 1 192 ? 11.078 5.492 -28.312 1 84.69 192 ASP B C 1
ATOM 6449 O O . ASP B 1 192 ? 10.375 5.195 -29.281 1 84.69 192 ASP B O 1
ATOM 6453 N N . GLN B 1 193 ? 11.227 6.695 -27.938 1 76.69 193 GLN B N 1
ATOM 6454 C CA . GLN B 1 193 ? 10.625 7.812 -28.656 1 76.69 193 GLN B CA 1
ATOM 6455 C C . GLN B 1 193 ? 11.258 7.988 -30.047 1 76.69 193 GLN B C 1
ATOM 6457 O O . GLN B 1 193 ? 10.633 8.531 -30.953 1 76.69 193 GLN B O 1
ATOM 6462 N N . VAL B 1 194 ? 12.414 7.457 -30.266 1 80.62 194 VAL B N 1
ATOM 6463 C CA . VAL B 1 194 ? 13.133 7.613 -31.531 1 80.62 194 VAL B CA 1
ATOM 6464 C C . VAL B 1 194 ? 13.188 6.27 -32.25 1 80.62 194 VAL B C 1
ATOM 6466 O O . VAL B 1 194 ? 13.43 5.23 -31.641 1 80.62 194 VAL B O 1
ATOM 6469 N N . GLU B 1 195 ? 12.859 6.348 -33.469 1 85.94 195 GLU B N 1
ATOM 6470 C CA . GLU B 1 195 ? 12.984 5.137 -34.281 1 85.94 195 GLU B CA 1
ATOM 6471 C C . GLU B 1 195 ? 14.438 4.695 -34.406 1 85.94 195 GLU B C 1
ATOM 6473 O O . GLU B 1 195 ? 15.305 5.48 -34.781 1 85.94 195 GLU B O 1
ATOM 6478 N N . ARG B 1 196 ? 14.602 3.426 -34.031 1 86.19 196 ARG B N 1
ATOM 6479 C CA . ARG B 1 196 ? 15.969 2.912 -34 1 86.19 196 ARG B CA 1
ATOM 6480 C C . ARG B 1 196 ? 16.172 1.867 -35.094 1 86.19 196 ARG B C 1
ATOM 6482 O O . ARG B 1 196 ? 15.219 1.188 -35.5 1 86.19 196 ARG B O 1
ATOM 6489 N N . SER B 1 197 ? 17.438 1.778 -35.531 1 92.5 197 SER B N 1
ATOM 6490 C CA . SER B 1 197 ? 17.797 0.746 -36.5 1 92.5 197 SER B CA 1
ATOM 6491 C C . SER B 1 197 ? 17.875 -0.625 -35.844 1 92.5 197 SER B C 1
ATOM 6493 O O . SER B 1 197 ? 18.188 -0.728 -34.656 1 92.5 197 SER B O 1
ATOM 6495 N N . TRP B 1 198 ? 17.641 -1.593 -36.594 1 95.06 198 TRP B N 1
ATOM 6496 C CA . TRP B 1 198 ? 17.703 -2.967 -36.125 1 95.06 198 TRP B CA 1
ATOM 6497 C C . TRP B 1 198 ? 19.141 -3.4 -35.875 1 95.06 198 TRP B C 1
ATOM 6499 O O . TRP B 1 198 ? 20 -3.201 -36.75 1 95.06 198 TRP B O 1
ATOM 6509 N N . MET B 1 199 ? 19.344 -3.889 -34.75 1 96.06 199 MET B N 1
ATOM 6510 C CA . MET B 1 199 ? 20.578 -4.633 -34.469 1 96.06 199 MET B CA 1
ATOM 6511 C C . MET B 1 199 ? 20.375 -6.121 -34.719 1 96.06 199 MET B C 1
ATOM 6513 O O . MET B 1 199 ? 19.234 -6.59 -34.844 1 96.06 199 MET B O 1
ATOM 6517 N N . HIS B 1 200 ? 21.484 -6.891 -34.906 1 95.31 200 HIS B N 1
ATOM 6518 C CA . HIS B 1 200 ? 21.281 -8.312 -35.156 1 95.31 200 HIS B CA 1
ATOM 6519 C C . HIS B 1 200 ? 22.422 -9.148 -34.562 1 95.31 200 HIS B C 1
ATOM 6521 O O . HIS B 1 200 ? 23.516 -8.641 -34.344 1 95.31 200 HIS B O 1
ATOM 6527 N N . LYS B 1 201 ? 22.109 -10.289 -34.188 1 96.75 201 LYS B N 1
ATOM 6528 C CA . LYS B 1 201 ? 23.016 -11.375 -33.844 1 96.75 201 LYS B CA 1
ATOM 6529 C C . LYS B 1 201 ? 22.688 -12.648 -34.594 1 96.75 201 LYS B C 1
ATOM 6531 O O . LYS B 1 201 ? 21.531 -13.055 -34.688 1 96.75 201 LYS B O 1
ATOM 6536 N N . THR B 1 202 ? 23.75 -13.258 -35.219 1 96.06 202 THR B N 1
ATOM 6537 C CA . THR B 1 202 ? 23.516 -14.422 -36.062 1 96.06 202 THR B CA 1
ATOM 6538 C C . THR B 1 202 ? 24.297 -15.633 -35.531 1 96.06 202 THR B C 1
ATOM 6540 O O . THR B 1 202 ? 25.438 -15.5 -35.125 1 96.06 202 THR B O 1
ATOM 6543 N N . TYR B 1 203 ? 23.625 -16.719 -35.469 1 95.81 203 TYR B N 1
ATOM 6544 C CA . TYR B 1 203 ? 24.266 -18.016 -35.281 1 95.81 203 TYR B CA 1
ATOM 6545 C C . TYR B 1 203 ? 24.328 -18.797 -36.562 1 95.81 203 TYR B C 1
ATOM 6547 O O . TYR B 1 203 ? 23.297 -19.188 -37.125 1 95.81 203 TYR B O 1
ATOM 6555 N N . PRO B 1 204 ? 25.5 -19.078 -37.062 1 94.56 204 PRO B N 1
ATOM 6556 C CA . PRO B 1 204 ? 25.641 -19.688 -38.375 1 94.56 204 PRO B CA 1
ATOM 6557 C C . PRO B 1 204 ? 25.484 -21.219 -38.344 1 94.56 204 PRO B C 1
ATOM 6559 O O . PRO B 1 204 ? 26.422 -21.938 -38.719 1 94.56 204 PRO B O 1
ATOM 6562 N N . ALA B 1 205 ? 24.328 -21.672 -38.062 1 93.31 205 ALA B N 1
ATOM 6563 C CA . ALA B 1 205 ? 24.047 -23.078 -37.844 1 93.31 205 ALA B CA 1
ATOM 6564 C C . ALA B 1 205 ? 24.125 -23.859 -39.156 1 93.31 205 ALA B C 1
ATOM 6566 O O . ALA B 1 205 ? 24.094 -25.094 -39.156 1 93.31 205 ALA B O 1
ATOM 6567 N N . SER B 1 206 ? 24.234 -23.234 -40.375 1 92.06 206 SER B N 1
ATOM 6568 C CA . SER B 1 206 ? 24.344 -23.922 -41.656 1 92.06 206 SER B CA 1
ATOM 6569 C C . SER B 1 206 ? 25.797 -24.234 -42 1 92.06 206 SER B C 1
ATOM 6571 O O . SER B 1 206 ? 26.062 -25 -42.906 1 92.06 206 SER B O 1
ATOM 6573 N N . LYS B 1 207 ? 26.641 -23.656 -41.344 1 91.94 207 LYS B N 1
ATOM 6574 C CA . LYS B 1 207 ? 28.062 -23.812 -41.656 1 91.94 207 LYS B CA 1
ATOM 6575 C C . LYS B 1 207 ? 28.672 -24.984 -40.906 1 91.94 207 LYS B C 1
ATOM 6577 O O . LYS B 1 207 ? 28.312 -25.266 -39.781 1 91.94 207 LYS B O 1
ATOM 6582 N N . PRO B 1 208 ? 29.75 -25.469 -41.625 1 88.56 208 PRO B N 1
ATOM 6583 C CA . PRO B 1 208 ? 30.438 -26.578 -40.938 1 88.56 208 PRO B CA 1
ATOM 6584 C C . PRO B 1 208 ? 31.125 -26.141 -39.656 1 88.56 208 PRO B C 1
ATOM 6586 O O . PRO B 1 208 ? 31.703 -25.047 -39.594 1 88.56 208 PRO B O 1
ATOM 6589 N N . GLY B 1 209 ? 31.047 -26.844 -38.625 1 88.38 209 GLY B N 1
ATOM 6590 C CA . GLY B 1 209 ? 31.625 -26.531 -37.344 1 88.38 209 GLY B CA 1
ATOM 6591 C C . GLY B 1 209 ? 30.641 -25.891 -36.375 1 88.38 209 GLY B C 1
ATOM 6592 O O . GLY B 1 209 ? 30.875 -25.844 -35.156 1 88.38 209 GLY B O 1
ATOM 6593 N N . TYR B 1 210 ? 29.516 -25.391 -36.969 1 90.94 210 TYR B N 1
ATOM 6594 C CA . TYR B 1 210 ? 28.531 -24.688 -36.125 1 90.94 210 TYR B CA 1
ATOM 6595 C C . TYR B 1 210 ? 27.188 -25.406 -36.156 1 90.94 210 TYR B C 1
ATOM 6597 O O . TYR B 1 210 ? 26.203 -24.891 -35.625 1 90.94 210 TYR B O 1
ATOM 6605 N N . TRP B 1 211 ? 27.219 -26.5 -36.625 1 89.88 211 TRP B N 1
ATOM 6606 C CA . TRP B 1 211 ? 25.969 -27.25 -36.719 1 89.88 211 TRP B CA 1
ATOM 6607 C C . TRP B 1 211 ? 25.406 -27.562 -35.344 1 89.88 211 TRP B C 1
ATOM 6609 O O . TRP B 1 211 ? 26.156 -27.938 -34.438 1 89.88 211 TRP B O 1
ATOM 6619 N N . LEU B 1 212 ? 24.141 -27.328 -35.281 1 94.81 212 LEU B N 1
ATOM 6620 C CA . LEU B 1 212 ? 23.453 -27.859 -34.125 1 94.81 212 LEU B CA 1
ATOM 6621 C C . LEU B 1 212 ? 23.141 -29.344 -34.281 1 94.81 212 LEU B C 1
ATOM 6623 O O . LEU B 1 212 ? 22.688 -29.766 -35.344 1 94.81 212 LEU B O 1
ATOM 6627 N N . THR B 1 213 ? 23.484 -30.109 -33.25 1 95.31 213 THR B N 1
ATOM 6628 C CA . THR B 1 213 ? 23.344 -31.547 -33.375 1 95.31 213 THR B CA 1
ATOM 6629 C C . THR B 1 213 ? 22.438 -32.094 -32.281 1 95.31 213 THR B C 1
ATOM 6631 O O . THR B 1 213 ? 21.953 -31.328 -31.422 1 95.31 213 THR B O 1
ATOM 6634 N N . ASN B 1 214 ? 22.234 -33.344 -32.344 1 95.62 214 ASN B N 1
ATOM 6635 C CA . ASN B 1 214 ? 21.375 -34 -31.344 1 95.62 214 ASN B CA 1
ATOM 6636 C C . ASN B 1 214 ? 22.047 -34.062 -29.984 1 95.62 214 ASN B C 1
ATOM 6638 O O . ASN B 1 214 ? 21.391 -34.406 -28.984 1 95.62 214 ASN B O 1
ATOM 6642 N N . GLU B 1 215 ? 23.281 -33.656 -29.875 1 95.88 215 GLU B N 1
ATOM 6643 C CA . GLU B 1 215 ? 23.938 -33.594 -28.578 1 95.88 215 GLU B CA 1
ATOM 6644 C C . GLU B 1 215 ? 23.203 -32.656 -27.625 1 95.88 215 GLU B C 1
ATOM 6646 O O . GLU B 1 215 ? 23.141 -32.938 -26.422 1 95.88 215 GLU B O 1
ATOM 6651 N N . THR B 1 216 ? 22.641 -31.688 -28.156 1 97 216 THR B N 1
ATOM 6652 C CA . THR B 1 216 ? 21.906 -30.719 -27.375 1 97 216 THR B CA 1
ATOM 6653 C C . THR B 1 216 ? 20.438 -30.672 -27.781 1 97 216 THR B C 1
ATOM 6655 O O . THR B 1 216 ? 19.719 -29.734 -27.469 1 97 216 THR B O 1
ATOM 6658 N N . ASP B 1 217 ? 20.047 -31.672 -28.547 1 98.19 217 ASP B N 1
ATOM 6659 C CA . ASP B 1 217 ? 18.719 -31.688 -29.156 1 98.19 217 ASP B CA 1
ATOM 6660 C C . ASP B 1 217 ? 18.5 -30.438 -30.016 1 98.19 217 ASP B C 1
ATOM 6662 O O . ASP B 1 217 ? 17.422 -29.859 -30 1 98.19 217 ASP B O 1
ATOM 6666 N N . PHE B 1 218 ? 19.578 -29.953 -30.672 1 97.75 218 PHE B N 1
ATOM 6667 C CA . PHE B 1 218 ? 19.594 -28.875 -31.656 1 97.75 218 PHE B CA 1
ATOM 6668 C C . PHE B 1 218 ? 19.25 -27.531 -31.016 1 97.75 218 PHE B C 1
ATOM 6670 O O . PHE B 1 218 ? 18.641 -26.672 -31.641 1 97.75 218 PHE B O 1
ATOM 6677 N N . THR B 1 219 ? 19.5 -27.391 -29.719 1 98.12 219 THR B N 1
ATOM 6678 C CA . THR B 1 219 ? 19.25 -26.141 -29.016 1 98.12 219 THR B CA 1
ATOM 6679 C C . THR B 1 219 ? 20.547 -25.344 -28.859 1 98.12 219 THR B C 1
ATOM 6681 O O . THR B 1 219 ? 21.641 -25.906 -28.859 1 98.12 219 THR B O 1
ATOM 6684 N N . THR B 1 220 ? 20.391 -24.062 -28.781 1 97.44 220 THR B N 1
ATOM 6685 C CA . THR B 1 220 ? 21.469 -23.141 -28.438 1 97.44 220 THR B CA 1
ATOM 6686 C C . THR B 1 220 ? 20.906 -21.859 -27.812 1 97.44 220 THR B C 1
ATOM 6688 O O . THR B 1 220 ? 19.703 -21.625 -27.844 1 97.44 220 THR B O 1
ATOM 6691 N N . VAL B 1 221 ? 21.75 -21.172 -27.094 1 98.06 221 VAL B N 1
ATOM 6692 C CA . VAL B 1 221 ? 21.344 -19.906 -26.5 1 98.06 221 VAL B CA 1
ATOM 6693 C C . VAL B 1 221 ? 22.141 -18.766 -27.109 1 98.06 221 VAL B C 1
ATOM 6695 O O . VAL B 1 221 ? 23.375 -18.812 -27.156 1 98.06 221 VAL B O 1
ATOM 6698 N N . LEU B 1 222 ? 21.469 -17.781 -27.625 1 98.06 222 LEU B N 1
ATOM 6699 C CA . LEU B 1 222 ? 22.094 -16.562 -28.109 1 98.06 222 LEU B CA 1
ATOM 6700 C C . LEU B 1 222 ? 22.047 -15.461 -27.047 1 98.06 222 LEU B C 1
ATOM 6702 O O . LEU B 1 222 ? 20.984 -15.195 -26.469 1 98.06 222 LEU B O 1
ATOM 6706 N N . ASP B 1 223 ? 23.172 -14.859 -26.812 1 97.56 223 ASP B N 1
ATOM 6707 C CA . ASP B 1 223 ? 23.25 -13.773 -25.844 1 97.56 223 ASP B CA 1
ATOM 6708 C C . ASP B 1 223 ? 23.266 -12.414 -26.531 1 97.56 223 ASP B C 1
ATOM 6710 O O . ASP B 1 223 ? 24.188 -12.109 -27.297 1 97.56 223 ASP B O 1
ATOM 6714 N N . LEU B 1 224 ? 22.25 -11.695 -26.281 1 98.19 224 LEU B N 1
ATOM 6715 C CA . LEU B 1 224 ? 22.266 -10.305 -26.703 1 98.19 224 LEU B CA 1
ATOM 6716 C C . LEU B 1 224 ? 22.922 -9.422 -25.656 1 98.19 224 LEU B C 1
ATOM 6718 O O . LEU B 1 224 ? 22.469 -9.391 -24.5 1 98.19 224 LEU B O 1
ATOM 6722 N N . GLU B 1 225 ? 23.891 -8.68 -26.016 1 96.62 225 GLU B N 1
ATOM 6723 C CA . GLU B 1 225 ? 24.672 -7.91 -25.047 1 96.62 225 GLU B CA 1
ATOM 6724 C C . GLU B 1 225 ? 24.578 -6.414 -25.328 1 96.62 225 GLU B C 1
ATOM 6726 O O . GLU B 1 225 ? 24.031 -6 -26.344 1 96.62 225 GLU B O 1
ATOM 6731 N N . HIS B 1 226 ? 24.984 -5.629 -24.375 1 96.62 226 HIS B N 1
ATOM 6732 C CA . HIS B 1 226 ? 25.109 -4.176 -24.453 1 96.62 226 HIS B CA 1
ATOM 6733 C C . HIS B 1 226 ? 23.734 -3.525 -24.641 1 96.62 226 HIS B C 1
ATOM 6735 O O . HIS B 1 226 ? 23.594 -2.604 -25.453 1 96.62 226 HIS B O 1
ATOM 6741 N N . LEU B 1 227 ? 22.844 -4.062 -24.016 1 97.19 227 LEU B N 1
ATOM 6742 C CA . LEU B 1 227 ? 21.516 -3.449 -24 1 97.19 227 LEU B CA 1
ATOM 6743 C C . LEU B 1 227 ? 21.438 -2.344 -22.953 1 97.19 227 LEU B C 1
ATOM 6745 O O . LEU B 1 227 ? 22.312 -2.234 -22.094 1 97.19 227 LEU B O 1
ATOM 6749 N N . ARG B 1 228 ? 20.453 -1.425 -23.062 1 95.19 228 ARG B N 1
ATOM 6750 C CA . ARG B 1 228 ? 20.234 -0.355 -22.094 1 95.19 228 ARG B CA 1
ATOM 6751 C C . ARG B 1 228 ? 19.234 -0.782 -21.031 1 95.19 228 ARG B C 1
ATOM 6753 O O . ARG B 1 228 ? 18.25 -1.461 -21.328 1 95.19 228 ARG B O 1
ATOM 6760 N N . PRO B 1 229 ? 19.438 -0.361 -19.781 1 95.75 229 PRO B N 1
ATOM 6761 C CA . PRO B 1 229 ? 18.562 -0.799 -18.688 1 95.75 229 PRO B CA 1
ATOM 6762 C C . PRO B 1 229 ? 17.172 -0.183 -18.75 1 95.75 229 PRO B C 1
ATOM 6764 O O . PRO B 1 229 ? 17.016 0.939 -19.234 1 95.75 229 PRO B O 1
ATOM 6767 N N . ASP B 1 230 ? 16.234 -0.938 -18.234 1 94.69 230 ASP B N 1
ATOM 6768 C CA . ASP B 1 230 ? 14.852 -0.485 -18.062 1 94.69 230 ASP B CA 1
ATOM 6769 C C . ASP B 1 230 ? 14.281 0.073 -19.359 1 94.69 230 ASP B C 1
ATOM 6771 O O . ASP B 1 230 ? 13.773 1.195 -19.391 1 94.69 230 ASP B O 1
ATOM 6775 N N . LEU B 1 231 ? 14.383 -0.721 -20.391 1 94.81 231 LEU B N 1
ATOM 6776 C CA . LEU B 1 231 ? 13.961 -0.295 -21.719 1 94.81 231 LEU B CA 1
ATOM 6777 C C . LEU B 1 231 ? 13.297 -1.443 -22.469 1 94.81 231 LEU B C 1
ATOM 6779 O O . LEU B 1 231 ? 13.797 -2.572 -22.453 1 94.81 231 LEU B O 1
ATOM 6783 N N . PRO B 1 232 ? 12.141 -1.127 -23.125 1 95.44 232 PRO B N 1
ATOM 6784 C CA . PRO B 1 232 ? 11.508 -2.164 -23.938 1 95.44 232 PRO B CA 1
ATOM 6785 C C . PRO B 1 232 ? 12.227 -2.389 -25.266 1 95.44 232 PRO B C 1
ATOM 6787 O O . PRO B 1 232 ? 12.703 -1.433 -25.891 1 95.44 232 PRO B O 1
ATOM 6790 N N . TYR B 1 233 ? 12.336 -3.621 -25.703 1 97.19 233 TYR B N 1
ATOM 6791 C CA . TYR B 1 233 ? 12.898 -4.031 -26.984 1 97.19 233 TYR B CA 1
ATOM 6792 C C . TYR B 1 233 ? 11.898 -4.887 -27.766 1 97.19 233 TYR B C 1
ATOM 6794 O O . TYR B 1 233 ? 11.125 -5.641 -27.172 1 97.19 233 TYR B O 1
ATOM 6802 N N . GLU B 1 234 ? 11.891 -4.707 -29.031 1 97.5 234 GLU B N 1
ATOM 6803 C CA . GLU B 1 234 ? 11.234 -5.664 -29.906 1 97.5 234 GLU B CA 1
ATOM 6804 C C . GLU B 1 234 ? 12.25 -6.566 -30.594 1 97.5 234 GLU B C 1
ATOM 6806 O O . GLU B 1 234 ? 13.391 -6.16 -30.828 1 97.5 234 GLU B O 1
ATOM 6811 N N . TYR B 1 235 ? 11.844 -7.777 -30.875 1 98.25 235 TYR B N 1
ATOM 6812 C CA . TYR B 1 235 ? 12.781 -8.711 -31.5 1 98.25 235 TYR B CA 1
ATOM 6813 C C . TYR B 1 235 ? 12.078 -9.555 -32.562 1 98.25 235 TYR B C 1
ATOM 6815 O O . TYR B 1 235 ? 10.852 -9.711 -32.531 1 98.25 235 TYR B O 1
ATOM 6823 N N . ILE B 1 236 ? 12.852 -10.023 -33.5 1 98.31 236 ILE B N 1
ATOM 6824 C CA . ILE B 1 236 ? 12.477 -11.008 -34.531 1 98.31 236 ILE B CA 1
ATOM 6825 C C . ILE B 1 236 ? 13.531 -12.109 -34.594 1 98.31 236 ILE B C 1
ATOM 6827 O O . ILE B 1 236 ? 14.719 -11.836 -34.781 1 98.31 236 ILE B O 1
ATOM 6831 N N . VAL B 1 237 ? 13.172 -13.281 -34.344 1 98.31 237 VAL B N 1
ATOM 6832 C CA . VAL B 1 237 ? 14.062 -14.422 -34.531 1 98.31 237 VAL B CA 1
ATOM 6833 C C . VAL B 1 237 ? 13.711 -15.148 -35.844 1 98.31 237 VAL B C 1
ATOM 6835 O O . VAL B 1 237 ? 12.602 -15.672 -35.969 1 98.31 237 VAL B O 1
ATOM 6838 N N . GLU B 1 238 ? 14.633 -15.211 -36.688 1 97.25 238 GLU B N 1
ATOM 6839 C CA . GLU B 1 238 ? 14.445 -15.898 -37.969 1 97.25 238 GLU B CA 1
ATOM 6840 C C . GLU B 1 238 ? 14.883 -17.359 -37.875 1 97.25 238 GLU B C 1
ATOM 6842 O O . GLU B 1 238 ? 16.047 -17.641 -37.594 1 97.25 238 GLU B O 1
ATOM 6847 N N . THR B 1 239 ? 13.914 -18.219 -38.031 1 94.81 239 THR B N 1
ATOM 6848 C CA . THR B 1 239 ? 14.18 -19.656 -38.031 1 94.81 239 THR B CA 1
ATOM 6849 C C . THR B 1 239 ? 13.719 -20.297 -39.344 1 94.81 239 THR B C 1
ATOM 6851 O O . THR B 1 239 ? 13.141 -19.625 -40.188 1 94.81 239 THR B O 1
ATOM 6854 N N . SER B 1 240 ? 13.969 -21.578 -39.5 1 94.44 240 SER B N 1
ATOM 6855 C CA . SER B 1 240 ? 13.602 -22.328 -40.688 1 94.44 240 SER B CA 1
ATOM 6856 C C . SER B 1 240 ? 12.094 -22.422 -40.844 1 94.44 240 SER B C 1
ATOM 6858 O O . SER B 1 240 ? 11.578 -22.531 -41.969 1 94.44 240 SER B O 1
ATOM 6860 N N . ARG B 1 241 ? 11.398 -22.406 -39.75 1 92.5 241 ARG B N 1
ATOM 6861 C CA . ARG B 1 241 ? 9.953 -22.609 -39.812 1 92.5 241 ARG B CA 1
ATOM 6862 C C . ARG B 1 241 ? 9.211 -21.281 -39.719 1 92.5 241 ARG B C 1
ATOM 6864 O O . ARG B 1 241 ? 7.984 -21.266 -39.562 1 92.5 241 ARG B O 1
ATOM 6871 N N . GLY B 1 242 ? 9.945 -20.25 -39.781 1 92.25 242 GLY B N 1
ATOM 6872 C CA . GLY B 1 242 ? 9.297 -18.953 -39.75 1 92.25 242 GLY B CA 1
ATOM 6873 C C . GLY B 1 242 ? 9.875 -18.031 -38.688 1 92.25 242 GLY B C 1
ATOM 6874 O O . GLY B 1 242 ? 10.727 -18.438 -37.906 1 92.25 242 GLY B O 1
ATOM 6875 N N . ASN B 1 243 ? 9.336 -16.828 -38.719 1 95.88 243 ASN B N 1
ATOM 6876 C CA . ASN B 1 243 ? 9.828 -15.805 -37.812 1 95.88 243 ASN B CA 1
ATOM 6877 C C . ASN B 1 243 ? 9.008 -15.781 -36.5 1 95.88 243 ASN B C 1
ATOM 6879 O O . ASN B 1 243 ? 7.793 -15.953 -36.531 1 95.88 243 ASN B O 1
ATOM 6883 N N . ILE B 1 244 ? 9.703 -15.656 -35.469 1 96.62 244 ILE B N 1
ATOM 6884 C CA . ILE B 1 244 ? 9.086 -15.43 -34.156 1 96.62 244 ILE B CA 1
ATOM 6885 C C . ILE B 1 244 ? 9.305 -13.977 -33.75 1 96.62 244 ILE B C 1
ATOM 6887 O O . ILE B 1 244 ? 10.438 -13.5 -33.688 1 96.62 244 ILE B O 1
ATOM 6891 N N . THR B 1 245 ? 8.219 -13.312 -33.469 1 97.62 245 THR B N 1
ATOM 6892 C CA . THR B 1 245 ? 8.281 -11.906 -33.125 1 97.62 245 THR B CA 1
ATOM 6893 C C . THR B 1 245 ? 7.762 -11.695 -31.688 1 97.62 245 THR B C 1
ATOM 6895 O O . THR B 1 245 ? 6.805 -12.344 -31.266 1 97.62 245 THR B O 1
ATOM 6898 N N . GLY B 1 246 ? 8.398 -10.812 -30.938 1 97.88 246 GLY B N 1
ATOM 6899 C CA . GLY B 1 246 ? 7.965 -10.5 -29.594 1 97.88 246 GLY B CA 1
ATOM 6900 C C . GLY B 1 246 ? 8.656 -9.273 -29.016 1 97.88 246 GLY B C 1
ATOM 6901 O O . GLY B 1 246 ? 9.227 -8.469 -29.75 1 97.88 246 GLY B O 1
ATOM 6902 N N . THR B 1 247 ? 8.43 -9.078 -27.75 1 97.56 247 THR B N 1
ATOM 6903 C CA . THR B 1 247 ? 9.055 -7.969 -27.031 1 97.56 247 THR B CA 1
ATOM 6904 C C . THR B 1 247 ? 9.609 -8.445 -25.688 1 97.56 247 THR B C 1
ATOM 6906 O O . THR B 1 247 ? 9.234 -9.508 -25.203 1 97.56 247 THR B O 1
ATOM 6909 N N . PHE B 1 248 ? 10.578 -7.793 -25.172 1 97.38 248 PHE B N 1
ATOM 6910 C CA . PHE B 1 248 ? 11.039 -7.926 -23.797 1 97.38 248 PHE B CA 1
ATOM 6911 C C . PHE B 1 248 ? 11.516 -6.582 -23.25 1 97.38 248 PHE B C 1
ATOM 6913 O O . PHE B 1 248 ? 11.75 -5.645 -24.016 1 97.38 248 PHE B O 1
ATOM 6920 N N . THR B 1 249 ? 11.523 -6.449 -21.984 1 96.69 249 THR B N 1
ATOM 6921 C CA . THR B 1 249 ? 12 -5.246 -21.312 1 96.69 249 THR B CA 1
ATOM 6922 C C . THR B 1 249 ? 13.211 -5.555 -20.438 1 96.69 249 THR B C 1
ATOM 6924 O O . THR B 1 249 ? 13.164 -6.461 -19.609 1 96.69 249 THR B O 1
ATOM 6927 N N . THR B 1 250 ? 14.273 -4.855 -20.672 1 97.19 250 THR B N 1
ATOM 6928 C CA . THR B 1 250 ? 15.445 -5.035 -19.828 1 97.19 250 THR B CA 1
ATOM 6929 C C . THR B 1 250 ? 15.148 -4.586 -18.406 1 97.19 250 THR B C 1
ATOM 6931 O O . THR B 1 250 ? 14.383 -3.645 -18.188 1 97.19 250 THR B O 1
ATOM 6934 N N . ALA B 1 251 ? 15.758 -5.219 -17.469 1 96.88 251 ALA B N 1
ATOM 6935 C CA . ALA B 1 251 ? 15.531 -4.941 -16.062 1 96.88 251 ALA B CA 1
ATOM 6936 C C . ALA B 1 251 ? 16.109 -3.588 -15.664 1 96.88 251 ALA B C 1
ATOM 6938 O O . ALA B 1 251 ? 17.078 -3.117 -16.266 1 96.88 251 ALA B O 1
ATOM 6939 N N . PRO B 1 252 ? 15.484 -2.938 -14.641 1 96.12 252 PRO B N 1
ATOM 6940 C CA . PRO B 1 252 ? 16.172 -1.793 -14.047 1 96.12 252 PRO B CA 1
ATOM 6941 C C . PRO B 1 252 ? 17.5 -2.184 -13.375 1 96.12 252 PRO B C 1
ATOM 6943 O O . PRO B 1 252 ? 17.688 -3.348 -13.016 1 96.12 252 PRO B O 1
ATOM 6946 N N . GLN B 1 253 ? 18.359 -1.24 -13.203 1 96 253 GLN B N 1
ATOM 6947 C CA . GLN B 1 253 ? 19.594 -1.486 -12.477 1 96 253 GLN B CA 1
ATOM 6948 C C . GLN B 1 253 ? 19.312 -1.912 -11.039 1 96 253 GLN B C 1
ATOM 6950 O O . GLN B 1 253 ? 18.281 -1.54 -10.469 1 96 253 GLN B O 1
ATOM 6955 N N . PRO B 1 254 ? 20.219 -2.68 -10.492 1 96.19 254 PRO B N 1
ATOM 6956 C CA . PRO B 1 254 ? 20.031 -3.074 -9.094 1 96.19 254 PRO B CA 1
ATOM 6957 C C . PRO B 1 254 ? 19.797 -1.882 -8.172 1 96.19 254 PRO B C 1
ATOM 6959 O O . PRO B 1 254 ? 20.531 -0.892 -8.234 1 96.19 254 PRO B O 1
ATOM 6962 N N . GLY B 1 255 ? 18.719 -1.963 -7.395 1 95.5 255 GLY B N 1
ATOM 6963 C CA . GLY B 1 255 ? 18.422 -0.924 -6.422 1 95.5 255 GLY B CA 1
ATOM 6964 C C . GLY B 1 255 ? 17.469 0.133 -6.949 1 95.5 255 GLY B C 1
ATOM 6965 O O . GLY B 1 255 ? 17.047 1.021 -6.207 1 95.5 255 GLY B O 1
ATOM 6966 N N . HIS B 1 256 ? 17.047 -0.034 -8.195 1 93.06 256 HIS B N 1
ATOM 6967 C CA . HIS B 1 256 ? 16.172 0.972 -8.789 1 93.06 256 HIS B CA 1
ATOM 6968 C C . HIS B 1 256 ? 14.844 0.365 -9.219 1 93.06 256 HIS B C 1
ATOM 6970 O O . HIS B 1 256 ? 14.773 -0.822 -9.539 1 93.06 256 HIS B O 1
ATOM 6976 N N . ILE B 1 257 ? 13.82 1.24 -9.172 1 89.56 257 ILE B N 1
ATOM 6977 C CA . ILE B 1 257 ? 12.508 0.855 -9.68 1 89.56 257 ILE B CA 1
ATOM 6978 C C . ILE B 1 257 ? 12.203 1.634 -10.961 1 89.56 257 ILE B C 1
ATOM 6980 O O . ILE B 1 257 ? 12.633 2.777 -11.109 1 89.56 257 ILE B O 1
ATOM 6984 N N . SER B 1 258 ? 11.492 0.964 -11.789 1 87 258 SER B N 1
ATOM 6985 C CA . SER B 1 258 ? 11.203 1.564 -13.086 1 87 258 SER B CA 1
ATOM 6986 C C . SER B 1 258 ? 10.281 2.775 -12.945 1 87 258 SER B C 1
ATOM 6988 O O . SER B 1 258 ? 9.312 2.734 -12.195 1 87 258 SER B O 1
ATOM 6990 N N . LEU B 1 259 ? 10.578 3.803 -13.703 1 78.06 259 LEU B N 1
ATOM 6991 C CA . LEU B 1 259 ? 9.695 4.965 -13.766 1 78.06 259 LEU B CA 1
ATOM 6992 C C . LEU B 1 259 ? 8.664 4.805 -14.883 1 78.06 259 LEU B C 1
ATOM 6994 O O . LEU B 1 259 ? 7.668 5.531 -14.922 1 78.06 259 LEU B O 1
ATOM 6998 N N . LEU B 1 260 ? 8.922 3.809 -15.727 1 76.81 260 LEU B N 1
ATOM 6999 C CA . LEU B 1 260 ? 8.078 3.621 -16.906 1 76.81 260 LEU B CA 1
ATOM 7000 C C . LEU B 1 260 ? 6.906 2.697 -16.594 1 76.81 260 LEU B C 1
ATOM 7002 O O . LEU B 1 260 ? 5.906 2.688 -17.312 1 76.81 260 LEU B O 1
ATOM 7006 N N . LYS B 1 261 ? 7.02 1.981 -15.57 1 82.19 261 LYS B N 1
ATOM 7007 C CA . LYS B 1 261 ? 5.992 0.996 -15.242 1 82.19 261 LYS B CA 1
ATOM 7008 C C . LYS B 1 261 ? 5.25 1.381 -13.961 1 82.19 261 LYS B C 1
ATOM 7010 O O . LYS B 1 261 ? 5.125 0.569 -13.039 1 82.19 261 LYS B O 1
ATOM 7015 N N . ASP B 1 262 ? 4.715 2.652 -13.914 1 81.38 262 ASP B N 1
ATOM 7016 C CA . ASP B 1 262 ? 3.918 3.18 -12.812 1 81.38 262 ASP B CA 1
ATOM 7017 C C . ASP B 1 262 ? 4.652 3.031 -11.477 1 81.38 262 ASP B C 1
ATOM 7019 O O . ASP B 1 262 ? 4.039 2.727 -10.453 1 81.38 262 ASP B O 1
ATOM 7023 N N . ASN B 1 263 ? 6.012 2.982 -11.555 1 88.38 263 ASN B N 1
ATOM 7024 C CA . ASN B 1 263 ? 6.883 2.91 -10.383 1 88.38 263 ASN B CA 1
ATOM 7025 C C . ASN B 1 263 ? 6.719 1.585 -9.641 1 88.38 263 ASN B C 1
ATOM 7027 O O . ASN B 1 263 ? 6.656 1.558 -8.414 1 88.38 263 ASN B O 1
ATOM 7031 N N . LYS B 1 264 ? 6.531 0.567 -10.461 1 94 264 LYS B N 1
ATOM 7032 C CA . LYS B 1 264 ? 6.406 -0.78 -9.906 1 94 264 LYS B CA 1
ATOM 7033 C C . LYS B 1 264 ? 7.383 -1.74 -10.578 1 94 264 LYS B C 1
ATOM 7035 O O . LYS B 1 264 ? 7.699 -1.586 -11.766 1 94 264 LYS B O 1
ATOM 7040 N N . TYR B 1 265 ? 7.945 -2.641 -9.844 1 97.12 265 TYR B N 1
ATOM 7041 C CA . TYR B 1 265 ? 8.633 -3.82 -10.344 1 97.12 265 TYR B CA 1
ATOM 7042 C C . TYR B 1 265 ? 7.762 -5.062 -10.227 1 97.12 265 TYR B C 1
ATOM 7044 O O . TYR B 1 265 ? 7.465 -5.516 -9.117 1 97.12 265 TYR B O 1
ATOM 7052 N N . THR B 1 266 ? 7.344 -5.652 -11.375 1 97.94 266 THR B N 1
ATOM 7053 C CA . THR B 1 266 ? 6.352 -6.723 -11.367 1 97.94 266 THR B CA 1
ATOM 7054 C C . THR B 1 266 ? 6.91 -7.98 -12.023 1 97.94 266 THR B C 1
ATOM 7056 O O . THR B 1 266 ? 7.574 -7.906 -13.055 1 97.94 266 THR B O 1
ATOM 7059 N N . PHE B 1 267 ? 6.699 -9.07 -11.414 1 98.56 267 PHE B N 1
ATOM 7060 C CA . PHE B 1 267 ? 6.91 -10.367 -12.047 1 98.56 267 PHE B CA 1
ATOM 7061 C C . PHE B 1 267 ? 5.801 -11.344 -11.664 1 98.56 267 PHE B C 1
ATOM 7063 O O . PHE B 1 267 ? 4.996 -11.055 -10.773 1 98.56 267 PHE B O 1
ATOM 7070 N N . VAL B 1 268 ? 5.672 -12.445 -12.391 1 98.88 268 VAL B N 1
ATOM 7071 C CA . VAL B 1 268 ? 4.641 -13.438 -12.117 1 98.88 268 VAL B CA 1
ATOM 7072 C C . VAL B 1 268 ? 5.289 -14.797 -11.867 1 98.88 268 VAL B C 1
ATOM 7074 O O . VAL B 1 268 ? 6.441 -15.023 -12.242 1 98.88 268 VAL B O 1
ATOM 7077 N N . HIS B 1 269 ? 4.594 -15.648 -11.148 1 98.88 269 HIS B N 1
ATOM 7078 C CA . HIS B 1 269 ? 5.125 -16.984 -10.906 1 98.88 269 HIS B CA 1
ATOM 7079 C C . HIS B 1 269 ? 4.008 -18.016 -10.844 1 98.88 269 HIS B C 1
ATOM 7081 O O . HIS B 1 269 ? 2.859 -17.688 -10.547 1 98.88 269 HIS B O 1
ATOM 7087 N N . SER B 1 270 ? 4.297 -19.188 -11.164 1 98.75 270 SER B N 1
ATOM 7088 C CA . SER B 1 270 ? 3.432 -20.359 -11.078 1 98.75 270 SER B CA 1
ATOM 7089 C C . SER B 1 270 ? 4.23 -21.641 -11.219 1 98.75 270 SER B C 1
ATOM 7091 O O . SER B 1 270 ? 5.449 -21.641 -11.047 1 98.75 270 SER B O 1
ATOM 7093 N N . SER B 1 271 ? 3.502 -22.797 -11.312 1 98.5 271 SER B N 1
ATOM 7094 C CA . SER B 1 271 ? 4.121 -24.094 -11.555 1 98.5 271 SER B CA 1
ATOM 7095 C C . SER B 1 271 ? 3.109 -25.094 -12.102 1 98.5 271 SER B C 1
ATOM 7097 O O . SER B 1 271 ? 1.917 -24.797 -12.195 1 98.5 271 SER B O 1
ATOM 7099 N N . CYS B 1 272 ? 3.564 -26.141 -12.641 1 98.38 272 CYS B N 1
ATOM 7100 C CA . CYS B 1 272 ? 2.805 -27.344 -12.992 1 98.38 272 CYS B CA 1
ATOM 7101 C C . CYS B 1 272 ? 1.916 -27.078 -14.203 1 98.38 272 CYS B C 1
ATOM 7103 O O . CYS B 1 272 ? 0.931 -26.344 -14.109 1 98.38 272 CYS B O 1
ATOM 7105 N N . ILE B 1 273 ? 2.186 -27.766 -15.242 1 97.94 273 ILE B N 1
ATOM 7106 C CA . ILE B 1 273 ? 1.343 -27.703 -16.438 1 97.94 273 ILE B CA 1
ATOM 7107 C C . ILE B 1 273 ? 1.241 -29.094 -17.062 1 97.94 273 ILE B C 1
ATOM 7109 O O . ILE B 1 273 ? 2.219 -29.844 -17.094 1 97.94 273 ILE B O 1
ATOM 7113 N N . LYS B 1 274 ? 0.136 -29.375 -17.484 1 96.06 274 LYS B N 1
ATOM 7114 C CA . LYS B 1 274 ? -0.163 -30.562 -18.266 1 96.06 274 LYS B CA 1
ATOM 7115 C C . LYS B 1 274 ? -1.202 -30.266 -19.344 1 96.06 274 LYS B C 1
ATOM 7117 O O . LYS B 1 274 ? -2.25 -29.688 -19.062 1 96.06 274 LYS B O 1
ATOM 7122 N N . PRO B 1 275 ? -0.87 -30.656 -20.562 1 95.12 275 PRO B N 1
ATOM 7123 C CA . PRO B 1 275 ? -1.84 -30.344 -21.609 1 95.12 275 PRO B CA 1
ATOM 7124 C C . PRO B 1 275 ? -3.16 -31.094 -21.438 1 95.12 275 PRO B C 1
ATOM 7126 O O . PRO B 1 275 ? -3.174 -32.219 -20.938 1 95.12 275 PRO B O 1
ATOM 7129 N N . ARG B 1 276 ? -4.23 -30.5 -21.875 1 93.25 276 ARG B N 1
ATOM 7130 C CA . ARG B 1 276 ? -5.574 -31.047 -22 1 93.25 276 ARG B CA 1
ATOM 7131 C C . ARG B 1 276 ? -6.16 -31.375 -20.641 1 93.25 276 ARG B C 1
ATOM 7133 O O . ARG B 1 276 ? -6.832 -32.406 -20.484 1 93.25 276 ARG B O 1
ATOM 7140 N N . VAL B 1 277 ? -5.77 -30.719 -19.703 1 91.38 277 VAL B N 1
ATOM 7141 C CA . VAL B 1 277 ? -6.406 -30.875 -18.391 1 91.38 277 VAL B CA 1
ATOM 7142 C C . VAL B 1 277 ? -7.219 -29.625 -18.062 1 91.38 277 VAL B C 1
ATOM 7144 O O . VAL B 1 277 ? -6.652 -28.562 -17.828 1 91.38 277 VAL B O 1
ATOM 7147 N N . PRO B 1 278 ? -8.562 -29.734 -17.984 1 90.25 278 PRO B N 1
ATOM 7148 C CA . PRO B 1 278 ? -9.367 -30.938 -18.25 1 90.25 278 PRO B CA 1
ATOM 7149 C C . PRO B 1 278 ? -9.461 -31.281 -19.734 1 90.25 278 PRO B C 1
ATOM 7151 O O . PRO B 1 278 ? -9.234 -30.422 -20.578 1 90.25 278 PRO B O 1
ATOM 7154 N N . TYR B 1 279 ? -9.836 -32.469 -19.969 1 93.38 279 TYR B N 1
ATOM 7155 C CA . TYR B 1 279 ? -9.836 -33 -21.312 1 93.38 279 TYR B CA 1
ATOM 7156 C C . TYR B 1 279 ? -11.109 -32.625 -22.062 1 93.38 279 TYR B C 1
ATOM 7158 O O . TYR B 1 279 ? -12.203 -32.625 -21.484 1 93.38 279 TYR B O 1
ATOM 7166 N N . THR B 1 280 ? -10.938 -32.188 -23.281 1 90.31 280 THR B N 1
ATOM 7167 C CA . THR B 1 280 ? -12 -32.125 -24.266 1 90.31 280 THR B CA 1
ATOM 7168 C C . THR B 1 280 ? -11.562 -32.812 -25.578 1 90.31 280 THR B C 1
ATOM 7170 O O . THR B 1 280 ? -10.406 -32.656 -25.984 1 90.31 280 THR B O 1
ATOM 7173 N N . PRO B 1 281 ? -12.422 -33.531 -26.156 1 89.75 281 PRO B N 1
ATOM 7174 C CA . PRO B 1 281 ? -12.031 -34.312 -27.328 1 89.75 281 PRO B CA 1
ATOM 7175 C C . PRO B 1 281 ? -11.625 -33.438 -28.516 1 89.75 281 PRO B C 1
ATOM 7177 O O . PRO B 1 281 ? -10.922 -33.906 -29.422 1 89.75 281 PRO B O 1
ATOM 7180 N N . PHE B 1 282 ? -11.977 -32.219 -28.516 1 90.31 282 PHE B N 1
ATOM 7181 C CA . PHE B 1 282 ? -11.773 -31.391 -29.719 1 90.31 282 PHE B CA 1
ATOM 7182 C C . PHE B 1 282 ? -10.586 -30.453 -29.531 1 90.31 282 PHE B C 1
ATOM 7184 O O . PHE B 1 282 ? -10.188 -29.766 -30.469 1 90.31 282 PHE B O 1
ATOM 7191 N N . GLN B 1 283 ? -9.984 -30.562 -28.5 1 91.81 283 GLN B N 1
ATOM 7192 C CA . GLN B 1 283 ? -8.844 -29.688 -28.25 1 91.81 283 GLN B CA 1
ATOM 7193 C C . GLN B 1 283 ? -7.57 -30.25 -28.859 1 91.81 283 GLN B C 1
ATOM 7195 O O . GLN B 1 283 ? -7.449 -31.469 -29.047 1 91.81 283 GLN B O 1
ATOM 7200 N N . HIS B 1 284 ? -6.691 -29.297 -29.234 1 95.62 284 HIS B N 1
ATOM 7201 C CA . HIS B 1 284 ? -5.379 -29.734 -29.688 1 95.62 284 HIS B CA 1
ATOM 7202 C C . HIS B 1 284 ? -4.66 -30.531 -28.594 1 95.62 284 HIS B C 1
ATOM 7204 O O . HIS B 1 284 ? -4.723 -30.172 -27.422 1 95.62 284 HIS B O 1
ATOM 7210 N N . PRO B 1 285 ? -3.98 -31.594 -28.891 1 95.75 285 PRO B N 1
ATOM 7211 C CA . PRO B 1 285 ? -3.383 -32.5 -27.906 1 95.75 285 PRO B CA 1
ATOM 7212 C C . PRO B 1 285 ? -2.322 -31.797 -27.047 1 95.75 285 PRO B C 1
ATOM 7214 O O . PRO B 1 285 ? -2.014 -32.25 -25.953 1 95.75 285 PRO B O 1
ATOM 7217 N N . LEU B 1 286 ? -1.774 -30.703 -27.531 1 97.5 286 LEU B N 1
ATOM 7218 C CA . LEU B 1 286 ? -0.699 -30.016 -26.828 1 97.5 286 LEU B CA 1
ATOM 7219 C C . LEU B 1 286 ? -1.195 -28.703 -26.219 1 97.5 286 LEU B C 1
ATOM 7221 O O . LEU B 1 286 ? -0.395 -27.875 -25.766 1 97.5 286 LEU B O 1
ATOM 7225 N N . GLU B 1 287 ? -2.438 -28.562 -26.172 1 97 287 GLU B N 1
ATOM 7226 C CA . GLU B 1 287 ? -3.01 -27.297 -25.703 1 97 287 GLU B CA 1
ATOM 7227 C C . GLU B 1 287 ? -3.031 -27.234 -24.172 1 97 287 GLU B C 1
ATOM 7229 O O . GLU B 1 287 ? -3.35 -28.219 -23.516 1 97 287 GLU B O 1
ATOM 7234 N N . PHE B 1 288 ? -2.645 -26.094 -23.641 1 97.38 288 PHE B N 1
ATOM 7235 C CA . PHE B 1 288 ? -2.715 -25.797 -22.219 1 97.38 288 PHE B CA 1
ATOM 7236 C C . PHE B 1 288 ? -3.789 -24.75 -21.938 1 97.38 288 PHE B C 1
ATOM 7238 O O . PHE B 1 288 ? -3.543 -23.547 -22.062 1 97.38 288 PHE B O 1
ATOM 7245 N N . PRO B 1 289 ? -4.898 -25.109 -21.438 1 94.25 289 PRO B N 1
ATOM 7246 C CA . PRO B 1 289 ? -5.988 -24.156 -21.219 1 94.25 289 PRO B CA 1
ATOM 7247 C C . PRO B 1 289 ? -5.613 -23.047 -20.25 1 94.25 289 PRO B C 1
ATOM 7249 O O . PRO B 1 289 ? -6.02 -21.891 -20.422 1 94.25 289 PRO B O 1
ATOM 7252 N N . GLY B 1 290 ? -4.883 -23.344 -19.25 1 96.5 290 GLY B N 1
ATOM 7253 C CA . GLY B 1 290 ? -4.539 -22.375 -18.219 1 96.5 290 GLY B CA 1
ATOM 7254 C C . GLY B 1 290 ? -3.705 -21.219 -18.734 1 96.5 290 GLY B C 1
ATOM 7255 O O . GLY B 1 290 ? -3.707 -20.125 -18.156 1 96.5 290 GLY B O 1
ATOM 7256 N N . MET B 1 291 ? -2.971 -21.391 -19.844 1 97.94 291 MET B N 1
ATOM 7257 C CA . MET B 1 291 ? -2.107 -20.359 -20.391 1 97.94 291 MET B CA 1
ATOM 7258 C C . MET B 1 291 ? -2.934 -19.219 -20.984 1 97.94 291 MET B C 1
ATOM 7260 O O . MET B 1 291 ? -2.463 -18.078 -21.062 1 97.94 291 MET B O 1
ATOM 7264 N N . LYS B 1 292 ? -4.168 -19.5 -21.328 1 97.19 292 LYS B N 1
ATOM 7265 C CA . LYS B 1 292 ? -5.055 -18.453 -21.844 1 97.19 292 LYS B CA 1
ATOM 7266 C C . LYS B 1 292 ? -5.336 -17.406 -20.781 1 97.19 292 LYS B C 1
ATOM 7268 O O . LYS B 1 292 ? -5.406 -16.203 -21.078 1 97.19 292 LYS B O 1
ATOM 7273 N N . HIS B 1 293 ? -5.531 -17.875 -19.594 1 97.75 293 HIS B N 1
ATOM 7274 C CA . HIS B 1 293 ? -5.801 -16.953 -18.484 1 97.75 293 HIS B CA 1
ATOM 7275 C C . HIS B 1 293 ? -4.602 -16.047 -18.219 1 97.75 293 HIS B C 1
ATOM 7277 O O . HIS B 1 293 ? -4.758 -14.852 -18 1 97.75 293 HIS B O 1
ATOM 7283 N N . LEU B 1 294 ? -3.42 -16.594 -18.188 1 98.5 294 LEU B N 1
ATOM 7284 C CA . LEU B 1 294 ? -2.199 -15.812 -18.016 1 98.5 294 LEU B CA 1
ATOM 7285 C C . LEU B 1 294 ? -2.043 -14.789 -19.125 1 98.5 294 LEU B C 1
ATOM 7287 O O . LEU B 1 294 ? -1.783 -13.609 -18.859 1 98.5 294 LEU B O 1
ATOM 7291 N N . ALA B 1 295 ? -2.268 -15.172 -20.344 1 98.62 295 ALA B N 1
ATOM 7292 C CA . ALA B 1 295 ? -2.104 -14.305 -21.516 1 98.62 295 ALA B CA 1
ATOM 7293 C C . ALA B 1 295 ? -3.008 -13.086 -21.422 1 98.62 295 ALA B C 1
ATOM 7295 O O . ALA B 1 295 ? -2.6 -11.977 -21.781 1 98.62 295 ALA B O 1
ATOM 7296 N N . ARG B 1 296 ? -4.16 -13.266 -20.953 1 98.25 296 ARG B N 1
ATOM 7297 C CA . ARG B 1 296 ? -5.156 -12.203 -20.859 1 98.25 296 ARG B CA 1
ATOM 7298 C C . ARG B 1 296 ? -4.695 -11.094 -19.922 1 98.25 296 ARG B C 1
ATOM 7300 O O . ARG B 1 296 ? -5.016 -9.922 -20.125 1 98.25 296 ARG B O 1
ATOM 7307 N N . TRP B 1 297 ? -3.922 -11.406 -18.938 1 98.12 297 TRP B N 1
ATOM 7308 C CA . TRP B 1 297 ? -3.572 -10.453 -17.891 1 98.12 297 TRP B CA 1
ATOM 7309 C C . TRP B 1 297 ? -2.229 -9.797 -18.172 1 98.12 297 TRP B C 1
ATOM 7311 O O . TRP B 1 297 ? -1.873 -8.797 -17.547 1 98.12 297 TRP B O 1
ATOM 7321 N N . LEU B 1 298 ? -1.469 -10.258 -19.141 1 97.81 298 LEU B N 1
ATOM 7322 C CA . LEU B 1 298 ? -0.101 -9.805 -19.375 1 97.81 298 LEU B CA 1
ATOM 7323 C C . LEU B 1 298 ? -0.075 -8.336 -19.766 1 97.81 298 LEU B C 1
ATOM 7325 O O . LEU B 1 298 ? 0.763 -7.57 -19.281 1 97.81 298 LEU B O 1
ATOM 7329 N N . PRO B 1 299 ? -1.061 -7.855 -20.609 1 96.5 299 PRO B N 1
ATOM 7330 C CA . PRO B 1 299 ? -1.019 -6.441 -20.984 1 96.5 299 PRO B CA 1
ATOM 7331 C C . PRO B 1 299 ? -1.217 -5.5 -19.797 1 96.5 299 PRO B C 1
ATOM 7333 O O . PRO B 1 299 ? -0.643 -4.41 -19.781 1 96.5 299 PRO B O 1
ATOM 7336 N N . GLU B 1 300 ? -1.916 -5.902 -18.844 1 95.25 300 GLU B N 1
ATOM 7337 C CA . GLU B 1 300 ? -2.184 -5.07 -17.672 1 95.25 300 GLU B CA 1
ATOM 7338 C C . GLU B 1 300 ? -1.035 -5.145 -16.672 1 95.25 300 GLU B C 1
ATOM 7340 O O . GLU B 1 300 ? -0.605 -4.121 -16.141 1 95.25 300 GLU B O 1
ATOM 7345 N N . LEU B 1 301 ? -0.518 -6.289 -16.453 1 96.5 301 LEU B N 1
ATOM 7346 C CA . LEU B 1 301 ? 0.475 -6.508 -15.406 1 96.5 301 LEU B CA 1
ATOM 7347 C C . LEU B 1 301 ? 1.861 -6.078 -15.875 1 96.5 301 LEU B C 1
ATOM 7349 O O . LEU B 1 301 ? 2.691 -5.656 -15.062 1 96.5 301 LEU B O 1
ATOM 7353 N N . LYS B 1 302 ? 2.174 -6.348 -17.156 1 95.5 302 LYS B N 1
ATOM 7354 C CA . LYS B 1 302 ? 3.451 -6.012 -17.781 1 95.5 302 LYS B CA 1
ATOM 7355 C C . LYS B 1 302 ? 4.621 -6.539 -16.969 1 95.5 302 LYS B C 1
ATOM 7357 O O . LYS B 1 302 ? 5.543 -5.793 -16.625 1 95.5 302 LYS B O 1
ATOM 7362 N N . PRO B 1 303 ? 4.668 -7.793 -16.688 1 97.5 303 PRO B N 1
ATOM 7363 C CA . PRO B 1 303 ? 5.73 -8.367 -15.852 1 97.5 303 PRO B CA 1
ATOM 7364 C C . PRO B 1 303 ? 7.07 -8.445 -16.578 1 97.5 303 PRO B C 1
ATOM 7366 O O . PRO B 1 303 ? 7.105 -8.539 -17.812 1 97.5 303 PRO B O 1
ATOM 7369 N N . TYR B 1 304 ? 8.117 -8.414 -15.852 1 97.56 304 TYR B N 1
ATOM 7370 C CA . TYR B 1 304 ? 9.461 -8.547 -16.406 1 97.56 304 TYR B CA 1
ATOM 7371 C C . TYR B 1 304 ? 9.742 -9.984 -16.812 1 97.56 304 TYR B C 1
ATOM 7373 O O . TYR B 1 304 ? 10.453 -10.234 -17.797 1 97.56 304 TYR B O 1
ATOM 7381 N N . PHE B 1 305 ? 9.211 -10.906 -16.031 1 98.56 305 PHE B N 1
ATOM 7382 C CA . PHE B 1 305 ? 9.438 -12.312 -16.328 1 98.56 305 PHE B CA 1
ATOM 7383 C C . PHE B 1 305 ? 8.43 -13.195 -15.609 1 98.56 305 PHE B C 1
ATOM 7385 O O . PHE B 1 305 ? 7.723 -12.734 -14.711 1 98.56 305 PHE B O 1
ATOM 7392 N N . MET B 1 306 ? 8.312 -14.406 -16.062 1 98.81 306 MET B N 1
ATOM 7393 C CA . MET B 1 306 ? 7.676 -15.523 -15.375 1 98.81 306 MET B CA 1
ATOM 7394 C C . MET B 1 306 ? 8.711 -16.375 -14.656 1 98.81 306 MET B C 1
ATOM 7396 O O . MET B 1 306 ? 9.711 -16.781 -15.258 1 98.81 306 MET B O 1
ATOM 7400 N N . LEU B 1 307 ? 8.508 -16.547 -13.383 1 98.75 307 LEU B N 1
ATOM 7401 C CA . LEU B 1 307 ? 9.25 -17.531 -12.617 1 98.75 307 LEU B CA 1
ATOM 7402 C C . LEU B 1 307 ? 8.469 -18.844 -12.516 1 98.75 307 LEU B C 1
ATOM 7404 O O . LEU B 1 307 ? 7.551 -18.953 -11.703 1 98.75 307 LEU B O 1
ATOM 7408 N N . PHE B 1 308 ? 8.859 -19.812 -13.25 1 98.81 308 PHE B N 1
ATOM 7409 C CA . PHE B 1 308 ? 8.125 -21.078 -13.281 1 98.81 308 PHE B CA 1
ATOM 7410 C C . PHE B 1 308 ? 8.797 -22.109 -12.383 1 98.81 308 PHE B C 1
ATOM 7412 O O . PHE B 1 308 ? 9.922 -22.547 -12.656 1 98.81 308 PHE B O 1
ATOM 7419 N N . LEU B 1 309 ? 8.094 -22.625 -11.414 1 98.69 309 LEU B N 1
ATOM 7420 C CA . LEU B 1 309 ? 8.711 -23.234 -10.25 1 98.69 309 LEU B CA 1
ATOM 7421 C C . LEU B 1 309 ? 8.641 -24.766 -10.344 1 98.69 309 LEU B C 1
ATOM 7423 O O . LEU B 1 309 ? 8.398 -25.438 -9.336 1 98.69 309 LEU B O 1
ATOM 7427 N N . GLY B 1 310 ? 8.703 -25.25 -11.539 1 98.25 310 GLY B N 1
ATOM 7428 C CA . GLY B 1 310 ? 8.82 -26.688 -11.68 1 98.25 310 GLY B CA 1
ATOM 7429 C C . GLY B 1 310 ? 7.562 -27.344 -12.211 1 98.25 310 GLY B C 1
ATOM 7430 O O . GLY B 1 310 ? 6.496 -26.734 -12.227 1 98.25 310 GLY B O 1
ATOM 7431 N N . ASP B 1 311 ? 7.781 -28.625 -12.641 1 98.31 311 ASP B N 1
ATOM 7432 C CA . ASP B 1 311 ? 6.727 -29.438 -13.258 1 98.31 311 ASP B CA 1
ATOM 7433 C C . ASP B 1 311 ? 6.238 -28.797 -14.555 1 98.31 311 ASP B C 1
ATOM 7435 O O . ASP B 1 311 ? 5.035 -28.609 -14.742 1 98.31 311 ASP B O 1
ATOM 7439 N N . PHE B 1 312 ? 7.246 -28.422 -15.32 1 98.38 312 PHE B N 1
ATOM 7440 C CA . PHE B 1 312 ? 7.031 -27.859 -16.641 1 98.38 312 PHE B CA 1
ATOM 7441 C C . PHE B 1 312 ? 6.621 -28.953 -17.641 1 98.38 312 PHE B C 1
ATOM 7443 O O . PHE B 1 312 ? 5.934 -28.672 -18.625 1 98.38 312 PHE B O 1
ATOM 7450 N N . ILE B 1 313 ? 7.066 -30.188 -17.312 1 97.94 313 ILE B N 1
ATOM 7451 C CA . ILE B 1 313 ? 6.621 -31.391 -17.984 1 97.94 313 ILE B CA 1
ATOM 7452 C C . ILE B 1 313 ? 6.227 -32.438 -16.953 1 97.94 313 ILE B C 1
ATOM 7454 O O . ILE B 1 313 ? 6.648 -32.375 -15.797 1 97.94 313 ILE B O 1
ATOM 7458 N N . TYR B 1 314 ? 5.422 -33.344 -17.391 1 96.5 314 TYR B N 1
ATOM 7459 C CA . TYR B 1 314 ? 5.062 -34.531 -16.625 1 96.5 314 TYR B CA 1
ATOM 7460 C C . TYR B 1 314 ? 5.422 -35.781 -17.375 1 96.5 314 TYR B C 1
ATOM 7462 O O . TYR B 1 314 ? 4.598 -36.344 -18.109 1 96.5 314 TYR B O 1
ATOM 7470 N N . VAL B 1 315 ? 6.574 -36.25 -17.125 1 95.94 315 VAL B N 1
ATOM 7471 C CA . VAL B 1 315 ? 7.098 -37.375 -17.891 1 95.94 315 VAL B CA 1
ATOM 7472 C C . VAL B 1 315 ? 6.508 -38.688 -17.359 1 95.94 315 VAL B C 1
ATOM 7474 O O . VAL B 1 315 ? 6.441 -39.688 -18.078 1 95.94 315 VAL B O 1
ATOM 7477 N N . ASP B 1 316 ? 6.008 -38.656 -16.172 1 93.44 316 ASP B N 1
ATOM 7478 C CA . ASP B 1 316 ? 5.609 -39.906 -15.492 1 93.44 316 ASP B CA 1
ATOM 7479 C C . ASP B 1 316 ? 4.09 -40 -15.398 1 93.44 316 ASP B C 1
ATOM 7481 O O . ASP B 1 316 ? 3.561 -41.031 -14.977 1 93.44 316 ASP B O 1
ATOM 7485 N N . VAL B 1 317 ? 3.463 -38.938 -15.688 1 91.19 317 VAL B N 1
ATOM 7486 C CA . VAL B 1 317 ? 2.008 -38.906 -15.578 1 91.19 317 VAL B CA 1
ATOM 7487 C C . VAL B 1 317 ? 1.396 -38.656 -16.953 1 91.19 317 VAL B C 1
ATOM 7489 O O . VAL B 1 317 ? 1.852 -37.781 -17.688 1 91.19 317 VAL B O 1
ATOM 7492 N N . PRO B 1 318 ? 0.322 -39.344 -17.297 1 90.44 318 PRO B N 1
ATOM 7493 C CA . PRO B 1 318 ? -0.297 -40.438 -16.578 1 90.44 318 PRO B CA 1
ATOM 7494 C C . PRO B 1 318 ? 0.47 -41.75 -16.766 1 90.44 318 PRO B C 1
ATOM 7496 O O . PRO B 1 318 ? 0.244 -42.719 -16.016 1 90.44 318 PRO B O 1
ATOM 7499 N N . HIS B 1 319 ? 1.342 -41.75 -17.812 1 89.88 319 HIS B N 1
ATOM 7500 C CA . HIS B 1 319 ? 2.109 -42.969 -18.094 1 89.88 319 HIS B CA 1
ATOM 7501 C C . HIS B 1 319 ? 3.479 -42.625 -18.672 1 89.88 319 HIS B C 1
ATOM 7503 O O . HIS B 1 319 ? 3.58 -41.875 -19.641 1 89.88 319 HIS B O 1
ATOM 7509 N N . ARG B 1 320 ? 4.531 -43.156 -18.031 1 91.25 320 ARG B N 1
ATOM 7510 C CA . ARG B 1 320 ? 5.875 -42.938 -18.578 1 91.25 320 ARG B CA 1
ATOM 7511 C C . ARG B 1 320 ? 6.121 -43.844 -19.781 1 91.25 320 ARG B C 1
ATOM 7513 O O . ARG B 1 320 ? 6.074 -45.062 -19.672 1 91.25 320 ARG B O 1
ATOM 7520 N N . ILE B 1 321 ? 6.418 -43.281 -20.828 1 90.88 321 ILE B N 1
ATOM 7521 C CA . ILE B 1 321 ? 6.551 -44.031 -22.078 1 90.88 321 ILE B CA 1
ATOM 7522 C C . ILE B 1 321 ? 7.98 -44.531 -22.219 1 90.88 321 ILE B C 1
ATOM 7524 O O . ILE B 1 321 ? 8.219 -45.562 -22.875 1 90.88 321 ILE B O 1
ATOM 7528 N N . GLY B 1 322 ? 8.922 -43.875 -21.625 1 93.5 322 GLY B N 1
ATOM 7529 C CA . GLY B 1 322 ? 10.328 -44.219 -21.719 1 93.5 322 GLY B CA 1
ATOM 7530 C C . GLY B 1 322 ? 11.188 -43.531 -20.672 1 93.5 322 GLY B C 1
ATOM 7531 O O . GLY B 1 322 ? 10.703 -42.656 -19.953 1 93.5 322 GLY B O 1
ATOM 7532 N N . SER B 1 323 ? 12.492 -43.938 -20.625 1 95 323 SER B N 1
ATOM 7533 C CA . SER B 1 323 ? 13.383 -43.344 -19.625 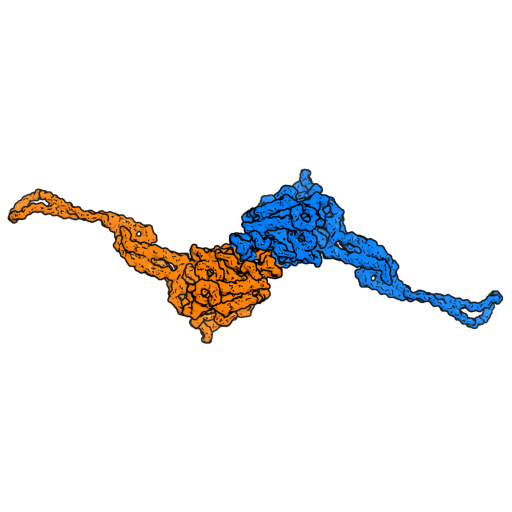1 95 323 SER B CA 1
ATOM 7534 C C . SER B 1 323 ? 14.672 -42.844 -20.266 1 95 323 SER B C 1
ATOM 7536 O O . SER B 1 323 ? 15.641 -42.562 -19.578 1 95 323 SER B O 1
ATOM 7538 N N . ASP B 1 324 ? 14.68 -42.781 -21.547 1 95.75 324 ASP B N 1
ATOM 7539 C CA . ASP B 1 324 ? 15.867 -42.312 -22.25 1 95.75 324 ASP B CA 1
ATOM 7540 C C . ASP B 1 324 ? 15.797 -40.781 -22.5 1 95.75 324 ASP B C 1
ATOM 7542 O O . ASP B 1 324 ? 14.773 -40.156 -22.234 1 95.75 324 ASP B O 1
ATOM 7546 N N . ALA B 1 325 ? 16.875 -40.25 -22.969 1 96.56 325 ALA B N 1
ATOM 7547 C CA . ALA B 1 325 ? 16.984 -38.812 -23.188 1 96.56 325 ALA B CA 1
ATOM 7548 C C . ALA B 1 325 ? 15.922 -38.312 -24.156 1 96.56 325 ALA B C 1
ATOM 7550 O O . ALA B 1 325 ? 15.344 -37.25 -23.969 1 96.56 325 ALA B O 1
ATOM 7551 N N . GLU B 1 326 ? 15.664 -39.062 -25.156 1 96.56 326 GLU B N 1
ATOM 7552 C CA . GLU B 1 326 ? 14.695 -38.656 -26.172 1 96.56 326 GLU B CA 1
ATOM 7553 C C . GLU B 1 326 ? 13.305 -38.5 -25.578 1 96.56 326 GLU B C 1
ATOM 7555 O O . GLU B 1 326 ? 12.555 -37.594 -25.969 1 96.56 326 GLU B O 1
ATOM 7560 N N . THR B 1 327 ? 12.945 -39.375 -24.688 1 96.56 327 THR B N 1
ATOM 7561 C CA . THR B 1 327 ? 11.641 -39.281 -24.031 1 96.56 327 THR B CA 1
ATOM 7562 C C . THR B 1 327 ? 11.477 -37.938 -23.312 1 96.56 327 THR B C 1
ATOM 7564 O O . THR B 1 327 ? 10.453 -37.281 -23.469 1 96.56 327 THR B O 1
ATOM 7567 N N . TYR B 1 328 ? 12.492 -37.531 -22.578 1 97.75 328 TYR B N 1
ATOM 7568 C CA . TYR B 1 328 ? 12.445 -36.281 -21.844 1 97.75 328 TYR B CA 1
ATOM 7569 C C . TYR B 1 328 ? 12.484 -35.094 -22.797 1 97.75 328 TYR B C 1
ATOM 7571 O O . TYR B 1 328 ? 11.703 -34.156 -22.656 1 97.75 328 TYR B O 1
ATOM 7579 N N . ARG B 1 329 ? 13.336 -35.094 -23.734 1 98.12 329 ARG B N 1
ATOM 7580 C CA . ARG B 1 329 ? 13.484 -34.031 -24.719 1 98.12 329 ARG B CA 1
ATOM 7581 C C . ARG B 1 329 ? 12.195 -33.812 -25.5 1 98.12 329 ARG B C 1
ATOM 7583 O O . ARG B 1 329 ? 11.797 -32.688 -25.766 1 98.12 329 ARG B O 1
ATOM 7590 N N . ARG B 1 330 ? 11.547 -34.906 -25.844 1 97.44 330 ARG B N 1
ATOM 7591 C CA . ARG B 1 330 ? 10.281 -34.844 -26.562 1 97.44 330 ARG B CA 1
ATOM 7592 C C . ARG B 1 330 ? 9.242 -34.062 -25.766 1 97.44 330 ARG B C 1
ATOM 7594 O O . ARG B 1 330 ? 8.5 -33.25 -26.328 1 97.44 330 ARG B O 1
ATOM 7601 N N . GLU B 1 331 ? 9.18 -34.281 -24.5 1 97.5 331 GLU B N 1
ATOM 7602 C CA . GLU B 1 331 ? 8.211 -33.594 -23.656 1 97.5 331 GLU B CA 1
ATOM 7603 C C . GLU B 1 331 ? 8.422 -32.094 -23.703 1 97.5 331 GLU B C 1
ATOM 7605 O O . GLU B 1 331 ? 7.449 -31.328 -23.75 1 97.5 331 GLU B O 1
ATOM 7610 N N . TYR B 1 332 ? 9.641 -31.625 -23.688 1 98.31 332 TYR B N 1
ATOM 7611 C CA . TYR B 1 332 ? 9.93 -30.203 -23.781 1 98.31 332 TYR B CA 1
ATOM 7612 C C . TYR B 1 332 ? 9.555 -29.656 -25.156 1 98.31 332 TYR B C 1
ATOM 7614 O O . TYR B 1 332 ? 8.945 -28.594 -25.266 1 98.31 332 TYR B O 1
ATOM 7622 N N . ARG B 1 333 ? 9.914 -30.453 -26.203 1 98.19 333 ARG B N 1
ATOM 7623 C CA . ARG B 1 333 ? 9.547 -30.031 -27.562 1 98.19 333 ARG B CA 1
ATOM 7624 C C . ARG B 1 333 ? 8.039 -29.859 -27.688 1 98.19 333 ARG B C 1
ATOM 7626 O O . ARG B 1 333 ? 7.57 -28.938 -28.359 1 98.19 333 ARG B O 1
ATOM 7633 N N . GLN B 1 334 ? 7.344 -30.719 -27.094 1 97.88 334 GLN B N 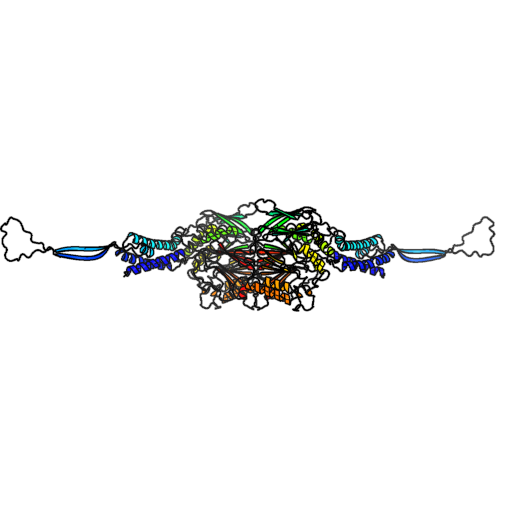1
ATOM 7634 C CA . GLN B 1 334 ? 5.891 -30.688 -27.172 1 97.88 334 GLN B CA 1
ATOM 7635 C C . GLN B 1 334 ? 5.332 -29.438 -26.5 1 97.88 334 GLN B C 1
ATOM 7637 O O . GLN B 1 334 ? 4.43 -28.781 -27.031 1 97.88 334 GLN B O 1
ATOM 7642 N N . VAL B 1 335 ? 5.863 -29.047 -25.328 1 98.19 335 VAL B N 1
ATOM 7643 C CA . VAL B 1 335 ? 5.395 -27.844 -24.656 1 98.19 335 VAL B CA 1
ATOM 7644 C C . VAL B 1 335 ? 5.645 -26.625 -25.531 1 98.19 335 VAL B C 1
ATOM 7646 O O . VAL B 1 335 ? 4.742 -25.797 -25.734 1 98.19 335 VAL B O 1
ATOM 7649 N N . TYR B 1 336 ? 6.812 -26.484 -26.078 1 98.06 336 TYR B N 1
ATOM 7650 C CA . TYR B 1 336 ? 7.195 -25.297 -26.828 1 98.06 336 TYR B CA 1
ATOM 7651 C C . TYR B 1 336 ? 6.523 -25.281 -28.203 1 98.06 336 TYR B C 1
ATOM 7653 O O . TYR B 1 336 ? 6.512 -24.25 -28.875 1 98.06 336 TYR B O 1
ATOM 7661 N N . SER B 1 337 ? 5.969 -26.438 -28.594 1 97.31 337 SER B N 1
ATOM 7662 C CA . SER B 1 337 ? 5.242 -26.516 -29.844 1 97.31 337 SER B CA 1
ATOM 7663 C C . SER B 1 337 ? 3.744 -26.312 -29.641 1 97.31 337 SER B C 1
ATOM 7665 O O . SER B 1 337 ? 2.965 -26.375 -30.594 1 97.31 337 SER B O 1
ATOM 7667 N N . SER B 1 338 ? 3.35 -26.156 -28.453 1 97.81 338 SER B N 1
ATOM 7668 C CA . SER B 1 338 ? 1.941 -25.953 -28.125 1 97.81 338 SER B CA 1
ATOM 7669 C C . SER B 1 338 ? 1.385 -24.703 -28.812 1 97.81 338 SER B C 1
ATOM 7671 O O . SER B 1 338 ? 2.057 -23.672 -28.891 1 97.81 338 SER B O 1
ATOM 7673 N N . PRO B 1 339 ? 0.124 -24.766 -29.266 1 97.06 339 PRO B N 1
ATOM 7674 C CA . PRO B 1 339 ? -0.515 -23.562 -29.812 1 97.06 339 PRO B CA 1
ATOM 7675 C C . PRO B 1 339 ? -0.774 -22.5 -28.734 1 97.06 339 PRO B C 1
ATOM 7677 O O . PRO B 1 339 ? -1.058 -21.344 -29.062 1 97.06 339 PRO B O 1
ATOM 7680 N N . SER B 1 340 ? -0.717 -22.859 -27.484 1 97.56 340 SER B N 1
ATOM 7681 C CA . SER B 1 340 ? -0.956 -21.938 -26.375 1 97.56 340 SER B CA 1
ATOM 7682 C C . SER B 1 340 ? 0.302 -21.156 -26.031 1 97.56 340 SER B C 1
ATOM 7684 O O . SER B 1 340 ? 0.232 -20.141 -25.328 1 97.56 340 SER B O 1
ATOM 7686 N N . TRP B 1 341 ? 1.449 -21.547 -26.438 1 98 341 TRP B N 1
ATOM 7687 C CA . TRP B 1 341 ? 2.738 -21.094 -25.922 1 98 341 TRP B CA 1
ATOM 7688 C C . TRP B 1 341 ? 3.053 -19.688 -26.406 1 98 341 TRP B C 1
ATOM 7690 O O . TRP B 1 341 ? 3.459 -18.828 -25.625 1 98 341 TRP B O 1
ATOM 7700 N N . PRO B 1 342 ? 2.803 -19.344 -27.703 1 97.31 342 PRO B N 1
ATOM 7701 C CA . PRO B 1 342 ? 3.195 -18.031 -28.203 1 97.31 342 PRO B CA 1
ATOM 7702 C C . PRO B 1 342 ? 2.537 -16.891 -27.422 1 97.31 342 PRO B C 1
ATOM 7704 O O . PRO B 1 342 ? 3.174 -15.867 -27.172 1 97.31 342 PRO B O 1
ATOM 7707 N N . ALA B 1 343 ? 1.354 -17.094 -26.984 1 97.81 343 ALA B N 1
ATOM 7708 C CA . ALA B 1 343 ? 0.603 -16.047 -26.297 1 97.81 343 ALA B CA 1
ATOM 7709 C C . ALA B 1 343 ? 1.241 -15.711 -24.953 1 97.81 343 ALA B C 1
ATOM 7711 O O . ALA B 1 343 ? 1.073 -14.594 -24.453 1 97.81 343 ALA B O 1
ATOM 7712 N N . VAL B 1 344 ? 2.021 -16.625 -24.375 1 98.5 344 VAL B N 1
ATOM 7713 C CA . VAL B 1 344 ? 2.578 -16.375 -23.047 1 98.5 344 VAL B CA 1
ATOM 7714 C C . VAL B 1 344 ? 4.098 -16.297 -23.141 1 98.5 344 VAL B C 1
ATOM 7716 O O . VAL B 1 344 ? 4.773 -16.078 -22.125 1 98.5 344 VAL B O 1
ATOM 7719 N N . SER B 1 345 ? 4.637 -16.406 -24.297 1 97.88 345 SER B N 1
ATOM 7720 C CA . SER B 1 345 ? 6.094 -16.438 -24.406 1 97.88 345 SER B CA 1
ATOM 7721 C C . SER B 1 345 ? 6.617 -15.25 -25.203 1 97.88 345 SER B C 1
ATOM 7723 O O . SER B 1 345 ? 7.711 -14.742 -24.922 1 97.88 345 SER B O 1
ATOM 7725 N N . ASN B 1 346 ? 5.891 -14.758 -26.141 1 97.5 346 ASN B N 1
ATOM 7726 C CA . ASN B 1 346 ? 6.391 -13.766 -27.078 1 97.5 346 ASN B CA 1
ATOM 7727 C C . ASN B 1 346 ? 6.777 -12.469 -26.375 1 97.5 346 ASN B C 1
ATOM 7729 O O . ASN B 1 346 ? 7.734 -11.805 -26.781 1 97.5 346 ASN B O 1
ATOM 7733 N N . SER B 1 347 ? 6.066 -12.156 -25.344 1 97.75 347 SER B N 1
ATOM 7734 C CA . SER B 1 347 ? 6.348 -10.898 -24.656 1 97.75 347 SER B CA 1
ATOM 7735 C C . SER B 1 347 ? 6.594 -11.109 -23.172 1 97.75 347 SER B C 1
ATOM 7737 O O . SER B 1 347 ? 6.363 -10.211 -22.359 1 97.75 347 SER B O 1
ATOM 7739 N N . LEU B 1 348 ? 6.984 -12.297 -22.844 1 98.5 348 LEU B N 1
ATOM 7740 C CA . LEU B 1 348 ? 7.246 -12.633 -21.453 1 98.5 348 LEU B CA 1
ATOM 7741 C C . LEU B 1 348 ? 8.438 -13.578 -21.328 1 98.5 348 LEU B C 1
ATOM 7743 O O . LEU B 1 348 ? 8.344 -14.758 -21.703 1 98.5 348 LEU B O 1
ATOM 7747 N N . PRO B 1 349 ? 9.539 -13.07 -20.828 1 98.69 349 PRO B N 1
ATOM 7748 C CA . PRO B 1 349 ? 10.664 -13.961 -20.547 1 98.69 349 PRO B CA 1
ATOM 7749 C C . PRO B 1 349 ? 10.336 -15.008 -19.469 1 98.69 349 PRO B C 1
ATOM 7751 O O . PRO B 1 349 ? 9.578 -14.727 -18.547 1 98.69 349 PRO B O 1
ATOM 7754 N N . TRP B 1 350 ? 10.93 -16.203 -19.594 1 98.81 350 TRP B N 1
ATOM 7755 C CA . TRP B 1 350 ? 10.664 -17.281 -18.641 1 98.81 350 TRP B CA 1
ATOM 7756 C C . TRP B 1 350 ? 11.953 -17.75 -17.969 1 98.81 350 TRP B C 1
ATOM 7758 O O . TRP B 1 350 ? 12.953 -18 -18.641 1 98.81 350 TRP B O 1
ATOM 7768 N N . ILE B 1 351 ? 11.914 -17.828 -16.672 1 98.81 351 ILE B N 1
ATOM 7769 C CA . ILE B 1 351 ? 12.969 -18.406 -15.836 1 98.81 351 ILE B CA 1
ATOM 7770 C C . ILE B 1 351 ? 12.438 -19.641 -15.109 1 98.81 351 ILE B C 1
ATOM 7772 O O . ILE B 1 351 ? 11.289 -19.656 -14.656 1 98.81 351 ILE B O 1
ATOM 7776 N N . HIS B 1 352 ? 13.305 -20.688 -14.969 1 98.62 352 HIS B N 1
ATOM 7777 C CA . HIS B 1 352 ? 12.758 -21.969 -14.516 1 98.62 352 HIS B CA 1
ATOM 7778 C C . HIS B 1 352 ? 13.555 -22.531 -13.344 1 98.62 352 HIS B C 1
ATOM 7780 O O . HIS B 1 352 ? 14.766 -22.312 -13.258 1 98.62 352 HIS B O 1
ATOM 7786 N N . VAL B 1 353 ? 12.812 -23.203 -12.531 1 97.69 353 VAL B N 1
ATOM 7787 C CA . VAL B 1 353 ? 13.367 -24.141 -11.555 1 97.69 353 VAL B CA 1
ATOM 7788 C C . VAL B 1 353 ? 12.844 -25.547 -11.828 1 97.69 353 VAL B C 1
ATOM 7790 O O . VAL B 1 353 ? 11.773 -25.719 -12.422 1 97.69 353 VAL B O 1
ATOM 7793 N N . ILE B 1 354 ? 13.672 -26.578 -11.539 1 97.62 354 ILE B N 1
ATOM 7794 C CA . ILE B 1 354 ? 13.273 -27.969 -11.781 1 97.62 354 ILE B CA 1
ATOM 7795 C C . ILE B 1 354 ? 12.562 -28.516 -10.547 1 97.62 354 ILE B C 1
ATOM 7797 O O . ILE B 1 354 ? 12.867 -28.125 -9.414 1 97.62 354 ILE B O 1
ATOM 7801 N N . ASP B 1 355 ? 11.602 -29.406 -10.719 1 97.94 355 ASP B N 1
ATOM 7802 C CA . ASP B 1 355 ? 10.945 -30.156 -9.648 1 97.94 355 ASP B CA 1
ATOM 7803 C C . ASP B 1 355 ? 10.797 -31.625 -10.016 1 97.94 355 ASP B C 1
ATOM 7805 O O . ASP B 1 355 ? 11.484 -32.125 -10.906 1 97.94 355 ASP B O 1
ATOM 7809 N N . ASP B 1 356 ? 9.977 -32.406 -9.359 1 96.12 356 ASP B N 1
ATOM 7810 C CA . ASP B 1 356 ? 10.062 -33.844 -9.391 1 96.12 356 ASP B CA 1
ATOM 7811 C C . ASP B 1 356 ? 9.477 -34.406 -10.688 1 96.12 356 ASP B C 1
ATOM 7813 O O . ASP B 1 356 ? 10.023 -35.344 -11.273 1 96.12 356 ASP B O 1
ATOM 7817 N N . HIS B 1 357 ? 8.477 -33.781 -11.289 1 96.81 357 HIS B N 1
ATOM 7818 C CA . HIS B 1 357 ? 7.816 -34.406 -12.43 1 96.81 357 HIS B CA 1
ATOM 7819 C C . HIS B 1 357 ? 8.641 -34.25 -13.695 1 96.81 357 HIS B C 1
ATOM 7821 O O . HIS B 1 357 ? 8.391 -34.938 -14.695 1 96.81 357 HIS B O 1
ATOM 7827 N N . GLU B 1 358 ? 9.586 -33.438 -13.688 1 97.88 358 GLU B N 1
ATOM 7828 C CA . GLU B 1 358 ? 10.578 -33.469 -14.758 1 97.88 358 GLU B CA 1
ATOM 7829 C C . GLU B 1 358 ? 11.43 -34.719 -14.688 1 97.88 358 GLU B C 1
ATOM 7831 O O . GLU B 1 358 ? 12.141 -35.062 -15.641 1 97.88 358 GLU B O 1
ATOM 7836 N N . ILE B 1 359 ? 11.383 -35.438 -13.547 1 97.38 359 ILE B N 1
ATOM 7837 C CA . ILE B 1 359 ? 12.18 -36.625 -13.297 1 97.38 359 ILE B CA 1
ATOM 7838 C C . ILE B 1 359 ? 11.258 -37.812 -13.023 1 97.38 359 ILE B C 1
ATOM 7840 O O . ILE B 1 359 ? 11.078 -38.688 -13.883 1 97.38 359 ILE B O 1
ATOM 7844 N N . GLN B 1 360 ? 10.742 -37.781 -11.906 1 95.5 360 GLN B N 1
ATOM 7845 C CA . GLN B 1 360 ? 9.789 -38.75 -11.375 1 95.5 360 GLN B CA 1
ATOM 7846 C C . GLN B 1 360 ? 9.148 -38.219 -10.086 1 95.5 360 GLN B C 1
ATOM 7848 O O . GLN B 1 360 ? 9.789 -37.531 -9.305 1 95.5 360 GLN B O 1
ATOM 7853 N N . ASN B 1 361 ? 7.871 -38.625 -9.906 1 93.69 361 ASN B N 1
ATOM 7854 C CA . ASN B 1 361 ? 7.133 -38.156 -8.734 1 93.69 361 ASN B CA 1
ATOM 7855 C C . ASN B 1 361 ? 7.918 -38.406 -7.449 1 93.69 361 ASN B C 1
ATOM 7857 O O . ASN B 1 361 ? 8.422 -39.5 -7.223 1 93.69 361 ASN B O 1
ATOM 7861 N N . ASP B 1 362 ? 8.078 -37.344 -6.621 1 93 362 ASP B N 1
ATOM 7862 C CA . ASP B 1 362 ? 8.711 -37.344 -5.305 1 93 362 ASP B CA 1
ATOM 7863 C C . ASP B 1 362 ? 10.172 -37.812 -5.398 1 93 362 ASP B C 1
ATOM 7865 O O . ASP B 1 362 ? 10.648 -38.531 -4.531 1 93 362 ASP B O 1
ATOM 7869 N N . TRP B 1 363 ? 10.797 -37.469 -6.434 1 94.5 363 TRP B N 1
ATOM 7870 C CA . TRP B 1 363 ? 12.18 -37.875 -6.664 1 94.5 363 TRP B CA 1
ATOM 7871 C C . TRP B 1 363 ? 13.078 -37.438 -5.52 1 94.5 363 TRP B C 1
ATOM 7873 O O . TRP B 1 363 ? 13.047 -36.25 -5.125 1 94.5 363 TRP B O 1
ATOM 7883 N N . ASN B 1 364 ? 13.883 -38.312 -4.977 1 92.81 364 ASN B N 1
ATOM 7884 C CA . ASN B 1 364 ? 14.805 -38.031 -3.885 1 92.81 364 ASN B CA 1
ATOM 7885 C C . ASN B 1 364 ? 16.031 -38.938 -3.943 1 92.81 364 ASN B C 1
ATOM 7887 O O . ASN B 1 364 ? 16.562 -39.312 -2.906 1 92.81 364 ASN B O 1
ATOM 7891 N N . SER B 1 365 ? 16.469 -39.281 -5.184 1 92.69 365 SER B N 1
ATOM 7892 C CA . SER B 1 365 ? 17.547 -40.25 -5.332 1 92.69 365 SER B CA 1
ATOM 7893 C C . SER B 1 365 ? 18.734 -39.625 -6.07 1 92.69 365 SER B C 1
ATOM 7895 O O . SER B 1 365 ? 19.375 -40.312 -6.875 1 92.69 365 SER B O 1
ATOM 7897 N N . ASN B 1 366 ? 18.969 -38.438 -5.887 1 91.38 366 ASN B N 1
ATOM 7898 C CA . ASN B 1 366 ? 20.141 -37.75 -6.441 1 91.38 366 ASN B CA 1
ATOM 7899 C C . ASN B 1 366 ? 20.266 -38 -7.941 1 91.38 366 ASN B C 1
ATOM 7901 O O . ASN B 1 366 ? 19.266 -38 -8.664 1 91.38 366 ASN B O 1
ATOM 7905 N N . MET B 1 367 ? 21.5 -38.062 -8.43 1 94.06 367 MET B N 1
ATOM 7906 C CA . MET B 1 367 ? 21.734 -38.156 -9.859 1 94.06 367 MET B CA 1
ATOM 7907 C C . MET B 1 367 ? 21.906 -39.625 -10.273 1 94.06 367 MET B C 1
ATOM 7909 O O . MET B 1 367 ? 22.922 -40 -10.859 1 94.06 367 MET B O 1
ATOM 7913 N N . THR B 1 368 ? 20.828 -40.375 -9.969 1 93.94 368 THR B N 1
ATOM 7914 C CA . THR B 1 368 ? 20.812 -41.781 -10.352 1 93.94 368 THR B CA 1
ATOM 7915 C C . THR B 1 368 ? 19.688 -42.062 -11.328 1 93.94 368 THR B C 1
ATOM 7917 O O . THR B 1 368 ? 18.703 -41.312 -11.398 1 93.94 368 THR B O 1
ATOM 7920 N N . GLY B 1 369 ? 19.938 -43.062 -12.125 1 94.75 369 GLY B N 1
ATOM 7921 C CA . GLY B 1 369 ? 18.875 -43.562 -12.969 1 94.75 369 GLY B CA 1
ATOM 7922 C C . GLY B 1 369 ? 18.266 -42.531 -13.891 1 94.75 369 GLY B C 1
ATOM 7923 O O . GLY B 1 369 ? 18.984 -41.875 -14.656 1 94.75 369 GLY B O 1
ATOM 7924 N N . VAL B 1 370 ? 17 -42.25 -13.734 1 95.75 370 VAL B N 1
ATOM 7925 C CA . VAL B 1 370 ? 16.219 -41.438 -14.656 1 95.75 370 VAL B CA 1
ATOM 7926 C C . VAL B 1 370 ? 16.578 -39.938 -14.469 1 95.75 370 VAL B C 1
ATOM 7928 O O . VAL B 1 370 ? 16.25 -39.125 -15.32 1 95.75 370 VAL B O 1
ATOM 7931 N N . ALA B 1 371 ? 17.297 -39.625 -13.422 1 96.94 371 ALA B N 1
ATOM 7932 C CA . ALA B 1 371 ? 17.672 -38.25 -13.172 1 96.94 371 ALA B CA 1
ATOM 7933 C C . ALA B 1 371 ? 18.641 -37.75 -14.234 1 96.94 371 ALA B C 1
ATOM 7935 O O . ALA B 1 371 ? 18.609 -36.562 -14.602 1 96.94 371 ALA B O 1
ATOM 7936 N N . VAL B 1 372 ? 19.438 -38.562 -14.742 1 97.12 372 VAL B N 1
ATOM 7937 C CA . VAL B 1 372 ? 20.484 -38.156 -15.672 1 97.12 372 VAL B CA 1
ATOM 7938 C C . VAL B 1 372 ? 19.859 -37.656 -16.969 1 97.12 372 VAL B C 1
ATOM 7940 O O . VAL B 1 372 ? 20.094 -36.5 -17.359 1 97.12 372 VAL B O 1
ATOM 7943 N N . PRO B 1 373 ? 19.016 -38.469 -17.641 1 97.75 373 PRO B N 1
ATOM 7944 C CA . PRO B 1 373 ? 18.391 -37.906 -18.844 1 97.75 373 PRO B CA 1
ATOM 7945 C C . PRO B 1 373 ? 17.438 -36.75 -18.531 1 97.75 373 PRO B C 1
ATOM 7947 O O . PRO B 1 373 ? 17.266 -35.844 -19.359 1 97.75 373 PRO B O 1
ATOM 7950 N N . ALA B 1 374 ? 16.844 -36.812 -17.406 1 98.25 374 ALA B N 1
ATOM 7951 C CA . ALA B 1 374 ? 15.938 -35.719 -17.016 1 98.25 374 ALA B CA 1
ATOM 7952 C C . ALA B 1 374 ? 16.672 -34.375 -16.938 1 98.25 374 ALA B C 1
ATOM 7954 O O . ALA B 1 374 ? 16.203 -33.375 -17.469 1 98.25 374 ALA B O 1
ATOM 7955 N N . TYR B 1 375 ? 17.828 -34.344 -16.25 1 97.81 375 TYR B N 1
ATOM 7956 C CA . TYR B 1 375 ? 18.594 -33.125 -16.078 1 97.81 375 TYR B CA 1
ATOM 7957 C C . TYR B 1 375 ? 19.25 -32.688 -17.391 1 97.81 375 TYR B C 1
ATOM 7959 O O . TYR B 1 375 ? 19.531 -31.516 -17.594 1 97.81 375 TYR B O 1
ATOM 7967 N N . ASP B 1 376 ? 19.5 -33.656 -18.219 1 97.69 376 ASP B N 1
ATOM 7968 C CA . ASP B 1 376 ? 19.984 -33.312 -19.562 1 97.69 376 ASP B CA 1
ATOM 7969 C C . ASP B 1 376 ? 18.984 -32.469 -20.297 1 97.69 376 ASP B C 1
ATOM 7971 O O . ASP B 1 376 ? 19.328 -31.391 -20.812 1 97.69 376 ASP B O 1
ATOM 7975 N N . ALA B 1 377 ? 17.781 -32.938 -20.391 1 98.31 377 ALA B N 1
ATOM 7976 C CA . ALA B 1 377 ? 16.719 -32.188 -21.078 1 98.31 377 ALA B CA 1
ATOM 7977 C C . ALA B 1 377 ? 16.484 -30.828 -20.406 1 98.31 377 ALA B C 1
ATOM 7979 O O . ALA B 1 377 ? 16.359 -29.812 -21.078 1 98.31 377 ALA B O 1
ATOM 7980 N N . PHE B 1 378 ? 16.438 -30.844 -19.094 1 98.38 378 PHE B N 1
ATOM 7981 C CA . PHE B 1 378 ? 16.25 -29.609 -18.328 1 98.38 378 PHE B CA 1
ATOM 7982 C C . PHE B 1 378 ? 17.359 -28.609 -18.656 1 98.38 378 PHE B C 1
ATOM 7984 O O . PHE B 1 378 ? 17.094 -27.422 -18.828 1 98.38 378 PHE B O 1
ATOM 7991 N N . THR B 1 379 ? 18.547 -29.047 -18.641 1 97.88 379 THR B N 1
ATOM 7992 C CA . THR B 1 379 ? 19.703 -28.188 -18.875 1 97.88 379 THR B CA 1
ATOM 7993 C C . THR B 1 379 ? 19.594 -27.5 -20.234 1 97.88 379 THR B C 1
ATOM 7995 O O . THR B 1 379 ? 19.781 -26.281 -20.328 1 97.88 379 THR B O 1
ATOM 7998 N N . HIS B 1 380 ? 19.203 -28.203 -21.234 1 98.06 380 HIS B N 1
ATOM 7999 C CA . HIS B 1 380 ? 19.188 -27.656 -22.594 1 98.06 380 HIS B CA 1
ATOM 8000 C C . HIS B 1 380 ? 18 -26.719 -22.781 1 98.06 380 HIS B C 1
ATOM 8002 O O . HIS B 1 380 ? 18.125 -25.672 -23.422 1 98.06 380 HIS B O 1
ATOM 8008 N N . TYR B 1 381 ? 16.875 -27 -22.203 1 98.62 381 TYR B N 1
ATOM 8009 C CA . TYR B 1 381 ? 15.656 -26.297 -22.578 1 98.62 381 TYR B CA 1
ATOM 8010 C C . TYR B 1 381 ? 15.336 -25.203 -21.562 1 98.62 381 TYR B C 1
ATOM 8012 O O . TYR B 1 381 ? 14.719 -24.188 -21.906 1 98.62 381 TYR B O 1
ATOM 8020 N N . ASN B 1 382 ? 15.672 -25.453 -20.297 1 98.5 382 ASN B N 1
ATOM 8021 C CA . ASN B 1 382 ? 15.227 -24.531 -19.266 1 98.5 382 ASN B CA 1
ATOM 8022 C C . ASN B 1 382 ? 16.406 -23.859 -18.562 1 98.5 382 ASN B C 1
ATOM 8024 O O . ASN B 1 382 ? 16.422 -22.641 -18.391 1 98.5 382 ASN B O 1
ATOM 8028 N N . ALA B 1 383 ? 17.422 -24.547 -18.203 1 98.19 383 ALA B N 1
ATOM 8029 C CA . ALA B 1 383 ? 18.516 -24.016 -17.406 1 98.19 383 ALA B CA 1
ATOM 8030 C C . ALA B 1 383 ? 19.438 -23.141 -18.25 1 98.19 383 ALA B C 1
ATOM 8032 O O . ALA B 1 383 ? 19.953 -22.141 -17.766 1 98.19 383 ALA B O 1
ATOM 8033 N N . ALA B 1 384 ? 19.641 -23.516 -19.484 1 98.06 384 ALA B N 1
ATOM 8034 C CA . ALA B 1 384 ? 20.609 -22.828 -20.344 1 98.06 384 ALA B CA 1
ATOM 8035 C C . ALA B 1 384 ? 20.266 -21.359 -20.484 1 98.06 384 ALA B C 1
ATOM 8037 O O . ALA B 1 384 ? 21.141 -20.484 -20.391 1 98.06 384 ALA B O 1
ATOM 8038 N N . PRO B 1 385 ? 19.031 -21 -20.719 1 98.44 385 PRO B N 1
ATOM 8039 C CA . PRO B 1 385 ? 18.688 -19.578 -20.859 1 98.44 385 PRO B CA 1
ATOM 8040 C C . PRO B 1 385 ? 18.344 -18.922 -19.531 1 98.44 385 PRO B C 1
ATOM 8042 O O . PRO B 1 385 ? 17.875 -17.781 -19.516 1 98.44 385 PRO B O 1
ATOM 8045 N N . ASN B 1 386 ? 18.531 -19.625 -18.391 1 98.69 386 ASN B N 1
ATOM 8046 C CA . ASN B 1 386 ? 18.312 -19.078 -17.062 1 98.69 386 ASN B CA 1
ATOM 8047 C C . ASN B 1 386 ? 19.375 -18.047 -16.703 1 98.69 386 ASN B C 1
ATOM 8049 O O . ASN B 1 386 ? 20.297 -17.797 -17.469 1 98.69 386 ASN B O 1
ATOM 8053 N N . PRO B 1 387 ? 19.172 -17.375 -15.547 1 98.25 387 PRO B N 1
ATOM 8054 C CA . PRO B 1 387 ? 20.266 -16.547 -15.031 1 98.25 387 PRO B CA 1
ATOM 8055 C C . PRO B 1 387 ? 21.531 -17.344 -14.781 1 98.25 387 PRO B C 1
ATOM 8057 O O . PRO B 1 387 ? 21.516 -18.578 -14.82 1 98.25 387 PRO B O 1
ATOM 8060 N N . PRO B 1 388 ? 22.625 -16.656 -14.656 1 96.06 388 PRO B N 1
ATOM 8061 C CA . PRO B 1 388 ? 23.859 -17.391 -14.391 1 96.06 388 PRO B CA 1
ATOM 8062 C C . PRO B 1 388 ? 23.75 -18.312 -13.18 1 96.06 388 PRO B C 1
ATOM 8064 O O . PRO B 1 388 ? 23.141 -17.938 -12.172 1 96.06 388 PRO B O 1
ATOM 8067 N N . PRO B 1 389 ? 24.266 -19.547 -13.352 1 97.62 389 PRO B N 1
ATOM 8068 C CA . PRO B 1 389 ? 24.312 -20.406 -12.164 1 97.62 389 PRO B CA 1
ATOM 8069 C C . PRO B 1 389 ? 25.078 -19.75 -11.008 1 97.62 389 PRO B C 1
ATOM 8071 O O . PRO B 1 389 ? 26 -18.969 -11.234 1 97.62 389 PRO B O 1
ATOM 8074 N N . HIS B 1 390 ? 24.625 -20.062 -9.836 1 97.44 390 HIS B N 1
ATOM 8075 C CA . HIS B 1 390 ? 25.266 -19.453 -8.68 1 97.44 390 HIS B CA 1
ATOM 8076 C C . HIS B 1 390 ? 26.75 -19.781 -8.625 1 97.44 390 HIS B C 1
ATOM 8078 O O . HIS B 1 390 ? 27.562 -18.969 -8.164 1 97.44 390 HIS B O 1
ATOM 8084 N N . ARG B 1 391 ? 27.047 -21.094 -9.07 1 94.69 391 ARG B N 1
ATOM 8085 C CA . ARG B 1 391 ? 28.391 -21.609 -9.289 1 94.69 391 ARG B CA 1
ATOM 8086 C C . ARG B 1 391 ? 28.469 -22.406 -10.594 1 94.69 391 ARG B C 1
ATOM 8088 O O . ARG B 1 391 ? 27.453 -22.875 -11.094 1 94.69 391 ARG B O 1
ATOM 8095 N N . GLU B 1 392 ? 29.703 -22.531 -11 1 93.12 392 GLU B N 1
ATOM 8096 C CA . GLU B 1 392 ? 29.859 -23.297 -12.227 1 93.12 392 GLU B CA 1
ATOM 8097 C C . GLU B 1 392 ? 29.422 -24.75 -12.039 1 93.12 392 GLU B C 1
ATOM 8099 O O . GLU B 1 392 ? 29.781 -25.375 -11.039 1 93.12 392 GLU B O 1
ATOM 8104 N N . GLY B 1 393 ? 28.594 -25.203 -12.891 1 91.56 393 GLY B N 1
ATOM 8105 C CA . GLY B 1 393 ? 28.266 -26.609 -12.945 1 91.56 393 GLY B CA 1
ATOM 8106 C C . GLY B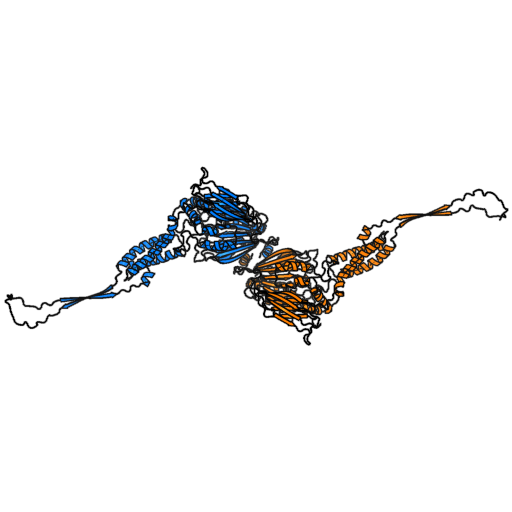 1 393 ? 27.062 -26.984 -12.086 1 91.56 393 GLY B C 1
ATOM 8107 O O . GLY B 1 393 ? 26.656 -28.141 -12.039 1 91.56 393 GLY B O 1
ATOM 8108 N N . VAL B 1 394 ? 26.484 -26.031 -11.383 1 95.44 394 VAL B N 1
ATOM 8109 C CA . VAL B 1 394 ? 25.344 -26.328 -10.523 1 95.44 394 VAL B CA 1
ATOM 8110 C C . VAL B 1 394 ? 24.031 -25.984 -11.258 1 95.44 394 VAL B C 1
ATOM 8112 O O . VAL B 1 394 ? 24.062 -25.391 -12.328 1 95.44 394 VAL B O 1
ATOM 8115 N N . THR B 1 395 ? 22.922 -26.406 -10.703 1 96.38 395 THR B N 1
ATOM 8116 C CA . THR B 1 395 ? 21.625 -26.219 -11.344 1 96.38 395 THR B CA 1
ATOM 8117 C C . THR B 1 395 ? 20.734 -25.297 -10.508 1 96.38 395 THR B C 1
ATOM 8119 O O . THR B 1 395 ? 19.516 -25.359 -10.578 1 96.38 395 THR B O 1
ATOM 8122 N N . TYR B 1 396 ? 21.328 -24.562 -9.562 1 98.12 396 TYR B N 1
ATOM 8123 C CA . TYR B 1 396 ? 20.672 -23.469 -8.852 1 98.12 396 TYR B CA 1
ATOM 8124 C C . TYR B 1 396 ? 21.266 -22.125 -9.25 1 98.12 396 TYR B C 1
ATOM 8126 O O . TYR B 1 396 ? 22.391 -22.062 -9.742 1 98.12 396 TYR B O 1
ATOM 8134 N N . PHE B 1 397 ? 20.484 -21.062 -9.164 1 98.69 397 PHE B N 1
ATOM 8135 C CA . PHE B 1 397 ? 20.812 -19.781 -9.781 1 98.69 397 PHE B CA 1
ATOM 8136 C C . PHE B 1 397 ? 20.562 -18.625 -8.812 1 98.69 397 PHE B C 1
ATOM 8138 O O . PHE B 1 397 ? 19.875 -18.797 -7.797 1 98.69 397 PHE B O 1
ATOM 8145 N N . SER B 1 398 ? 21.156 -17.516 -9.016 1 98.38 398 SER B N 1
ATOM 8146 C CA . SER B 1 398 ? 20.891 -16.281 -8.289 1 98.38 398 SER B CA 1
ATOM 8147 C C . SER B 1 398 ? 21.078 -15.055 -9.18 1 98.38 398 SER B C 1
ATOM 8149 O O . SER B 1 398 ? 21.906 -15.078 -10.102 1 98.38 398 SER B O 1
ATOM 8151 N N . PHE B 1 399 ? 20.281 -14.023 -9.016 1 98.25 399 PHE B N 1
ATOM 8152 C CA . PHE B 1 399 ? 20.422 -12.781 -9.758 1 98.25 399 PHE B CA 1
ATOM 8153 C C . PHE B 1 399 ? 19.781 -11.625 -8.992 1 98.25 399 PHE B C 1
ATOM 8155 O O . PHE B 1 399 ? 19.078 -11.836 -8.008 1 98.25 399 PHE B O 1
ATOM 8162 N N . THR B 1 400 ? 20.172 -10.414 -9.359 1 97.62 400 THR B N 1
ATOM 8163 C CA . THR B 1 400 ? 19.625 -9.18 -8.805 1 97.62 400 THR B CA 1
ATOM 8164 C C . THR B 1 400 ? 18.984 -8.328 -9.906 1 97.62 400 THR B C 1
ATOM 8166 O O . THR B 1 400 ? 19.594 -8.133 -10.969 1 97.62 400 THR B O 1
ATOM 8169 N N . GLN B 1 401 ? 17.797 -7.922 -9.68 1 96.44 401 GLN B N 1
ATOM 8170 C CA . GLN B 1 401 ? 17.094 -7.027 -10.594 1 96.44 401 GLN B CA 1
ATOM 8171 C C . GLN B 1 401 ? 16.281 -5.98 -9.828 1 96.44 401 GLN B C 1
ATOM 8173 O O . GLN B 1 401 ? 15.383 -6.32 -9.062 1 96.44 401 GLN B O 1
ATOM 8178 N N . GLY B 1 402 ? 16.578 -4.746 -10.164 1 96.31 402 GLY B N 1
ATOM 8179 C CA . GLY B 1 402 ? 15.836 -3.684 -9.516 1 96.31 402 GLY B CA 1
ATOM 8180 C C . GLY B 1 402 ? 15.898 -3.752 -8 1 96.31 402 GLY B C 1
ATOM 8181 O O . GLY B 1 402 ? 16.984 -3.809 -7.422 1 96.31 402 GLY B O 1
ATOM 8182 N N . PRO B 1 403 ? 14.711 -3.779 -7.395 1 97 403 PRO B N 1
ATOM 8183 C CA . PRO B 1 403 ? 14.656 -3.732 -5.93 1 97 403 PRO B CA 1
ATOM 8184 C C . PRO B 1 403 ? 14.727 -5.117 -5.293 1 97 403 PRO B C 1
ATOM 8186 O O . PRO B 1 403 ? 14.445 -5.266 -4.102 1 97 403 PRO B O 1
ATOM 8189 N N . ALA B 1 404 ? 15.148 -6.199 -6.051 1 98.19 404 ALA B N 1
ATOM 8190 C CA . ALA B 1 404 ? 15.016 -7.547 -5.5 1 98.19 404 ALA B CA 1
ATOM 8191 C C . ALA B 1 404 ? 16.188 -8.43 -5.91 1 98.19 404 ALA B C 1
ATOM 8193 O O . ALA B 1 404 ? 16.781 -8.234 -6.977 1 98.19 404 ALA B O 1
ATOM 8194 N N . GLU B 1 405 ? 16.5 -9.336 -5.016 1 98.56 405 GLU B N 1
ATOM 8195 C CA . GLU B 1 405 ? 17.422 -10.438 -5.277 1 98.56 405 GLU B CA 1
ATOM 8196 C C . GLU B 1 405 ? 16.688 -11.781 -5.258 1 98.56 405 GLU B C 1
ATOM 8198 O O . GLU B 1 405 ? 15.766 -11.977 -4.473 1 98.56 405 GLU B O 1
ATOM 8203 N N . PHE B 1 406 ? 17.219 -12.641 -6.086 1 98.81 406 PHE B N 1
ATOM 8204 C CA . PHE B 1 406 ? 16.562 -13.938 -6.23 1 98.81 406 PHE B CA 1
ATOM 8205 C C . PHE B 1 406 ? 17.562 -15.07 -6.086 1 98.81 406 PHE B C 1
ATOM 8207 O O . PHE B 1 406 ? 18.688 -14.984 -6.602 1 98.81 406 PHE B O 1
ATOM 8214 N N . PHE B 1 407 ? 17.203 -16.062 -5.352 1 98.88 407 PHE B N 1
ATOM 8215 C CA . PHE B 1 407 ? 17.922 -17.328 -5.301 1 98.88 407 PHE B CA 1
ATOM 8216 C C . PHE B 1 407 ? 17.016 -18.484 -5.68 1 98.88 407 PHE B C 1
ATOM 8218 O O . PHE B 1 407 ? 16.031 -18.75 -4.988 1 98.88 407 PHE B O 1
ATOM 8225 N N . LEU B 1 408 ? 17.312 -19.156 -6.785 1 98.88 408 LEU B N 1
ATOM 8226 C CA . LEU B 1 408 ? 16.531 -20.266 -7.305 1 98.88 408 LEU B CA 1
ATOM 8227 C C . LEU B 1 408 ? 17.125 -21.594 -6.879 1 98.88 408 LEU B C 1
ATOM 8229 O O . LEU B 1 408 ? 18.219 -21.953 -7.309 1 98.88 408 LEU B O 1
ATOM 8233 N N . LEU B 1 409 ? 16.344 -22.375 -6.18 1 98.69 409 LEU B N 1
ATOM 8234 C CA . LEU B 1 409 ? 16.875 -23.578 -5.566 1 98.69 409 LEU B CA 1
ATOM 8235 C C . LEU B 1 409 ? 16.641 -24.797 -6.469 1 98.69 409 LEU B C 1
ATOM 8237 O O . LEU B 1 409 ? 15.688 -24.812 -7.25 1 98.69 409 LEU B O 1
ATOM 8241 N N . ASP B 1 410 ? 17.5 -25.75 -6.387 1 98.31 410 ASP B N 1
ATOM 8242 C CA . ASP B 1 410 ? 17.297 -27.125 -6.82 1 98.31 410 ASP B CA 1
ATOM 8243 C C . ASP B 1 410 ? 17.047 -28.047 -5.629 1 98.31 410 ASP B C 1
ATOM 8245 O O . ASP B 1 410 ? 17.984 -28.375 -4.891 1 98.31 410 ASP B O 1
ATOM 8249 N N . THR B 1 411 ? 15.844 -28.453 -5.5 1 97.38 411 THR B N 1
ATOM 8250 C CA . THR B 1 411 ? 15.477 -29.219 -4.309 1 97.38 411 THR B CA 1
ATOM 8251 C C . THR B 1 411 ? 15.438 -30.703 -4.605 1 97.38 411 THR B C 1
ATOM 8253 O O . THR B 1 411 ? 14.922 -31.5 -3.811 1 97.38 411 THR B O 1
ATOM 8256 N N . ARG B 1 412 ? 15.914 -31.141 -5.75 1 97.25 412 ARG B N 1
ATOM 8257 C CA . ARG B 1 412 ? 15.789 -32.531 -6.141 1 97.25 412 ARG B CA 1
ATOM 8258 C C . ARG B 1 412 ? 17.156 -33.188 -6.289 1 97.25 412 ARG B C 1
ATOM 8260 O O . ARG B 1 412 ? 17.375 -34.312 -5.797 1 97.25 412 ARG B O 1
ATOM 8267 N N . ARG B 1 413 ? 18.094 -32.562 -6.887 1 95.44 413 ARG B N 1
ATOM 8268 C CA . ARG B 1 413 ? 19.375 -33.125 -7.285 1 95.44 413 ARG B CA 1
ATOM 8269 C C . ARG B 1 413 ? 20.203 -33.531 -6.066 1 95.44 413 ARG B C 1
ATOM 8271 O O . ARG B 1 413 ? 20.953 -34.5 -6.109 1 95.44 413 ARG B O 1
ATOM 8278 N N . TYR B 1 414 ? 20.062 -32.812 -4.977 1 93 414 TYR B N 1
ATOM 8279 C CA . TYR B 1 414 ? 21 -32.969 -3.857 1 93 414 TYR B CA 1
ATOM 8280 C C . TYR B 1 414 ? 20.281 -33.5 -2.623 1 93 414 TYR B C 1
ATOM 8282 O O . TYR B 1 414 ? 20.859 -33.594 -1.542 1 93 414 TYR B O 1
ATOM 8290 N N . ARG B 1 415 ? 19.078 -33.844 -2.725 1 93.31 415 ARG B N 1
ATOM 8291 C CA . ARG B 1 415 ? 18.188 -34.219 -1.625 1 93.31 415 ARG B CA 1
ATOM 8292 C C . ARG B 1 415 ? 18.531 -35.594 -1.084 1 93.31 415 ARG B C 1
ATOM 8294 O O . ARG B 1 415 ? 18.828 -36.531 -1.854 1 93.31 415 ARG B O 1
ATOM 8301 N N . SER B 1 416 ? 18.453 -35.719 0.24 1 89.88 416 SER B N 1
ATOM 8302 C CA . SER B 1 416 ? 18.609 -37 0.877 1 89.88 416 SER B CA 1
ATOM 8303 C C . SER B 1 416 ? 17.328 -37.844 0.745 1 89.88 416 SER B C 1
ATOM 8305 O O . SER B 1 416 ? 16.234 -37.281 0.633 1 89.88 416 SER B O 1
ATOM 8307 N N . SER B 1 417 ? 17.531 -39.094 0.83 1 82.88 417 SER B N 1
ATOM 8308 C CA . SER B 1 417 ? 16.375 -39.969 0.765 1 82.88 417 SER B CA 1
ATOM 8309 C C . SER B 1 417 ? 15.484 -39.812 1.994 1 82.88 417 SER B C 1
ATOM 8311 O O . SER B 1 417 ? 15.961 -39.438 3.062 1 82.88 417 SER B O 1
ATOM 8313 N N . ALA B 1 418 ? 14.273 -40.031 1.801 1 70.06 418 ALA B N 1
ATOM 8314 C CA . ALA B 1 418 ? 13.258 -39.781 2.816 1 70.06 418 ALA B CA 1
ATOM 8315 C C . ALA B 1 418 ? 13.438 -40.688 4.016 1 70.06 418 ALA B C 1
ATOM 8317 O O . ALA B 1 418 ? 13.672 -41.906 3.854 1 70.06 418 ALA B O 1
ATOM 8318 N N . THR B 1 419 ? 13.672 -40.094 5.094 1 74.69 419 THR B N 1
ATOM 8319 C CA . THR B 1 419 ? 13.523 -40.812 6.359 1 74.69 419 THR B CA 1
ATOM 8320 C C . THR B 1 419 ? 12.352 -40.25 7.156 1 74.69 419 THR B C 1
ATOM 8322 O O . THR B 1 419 ? 11.82 -39.188 6.832 1 74.69 419 THR B O 1
ATOM 8325 N N . LYS B 1 420 ? 11.938 -40.906 8.18 1 79.19 420 LYS B N 1
ATOM 8326 C CA . LYS B 1 420 ? 10.688 -40.594 8.875 1 79.19 420 LYS B CA 1
ATOM 8327 C C . LYS B 1 420 ? 10.859 -39.406 9.812 1 79.19 420 LYS B C 1
ATOM 8329 O O . LYS B 1 420 ? 9.906 -38.656 10.055 1 79.19 420 LYS B O 1
ATOM 8334 N N . ASP B 1 421 ? 12.016 -39.156 10.18 1 91 421 ASP B N 1
ATOM 8335 C CA . ASP B 1 421 ? 12.188 -38.062 11.156 1 91 421 ASP B CA 1
ATOM 8336 C C . ASP B 1 421 ? 12.438 -36.719 10.461 1 91 421 ASP B C 1
ATOM 8338 O O . ASP B 1 421 ? 13.516 -36.5 9.914 1 91 421 ASP B O 1
ATOM 8342 N N . ALA B 1 422 ? 11.555 -35.812 10.516 1 92.44 422 ALA B N 1
ATOM 8343 C CA . ALA B 1 422 ? 11.633 -34.5 9.859 1 92.44 422 ALA B CA 1
ATOM 8344 C C . ALA B 1 422 ? 12.711 -33.625 10.5 1 92.44 422 ALA B C 1
ATOM 8346 O O . ALA B 1 422 ? 13.18 -32.656 9.891 1 92.44 422 ALA B O 1
ATOM 8347 N N . TRP B 1 423 ? 13.18 -33.938 11.789 1 94.25 423 TRP B N 1
ATOM 8348 C CA . TRP B 1 423 ? 14.133 -33.125 12.516 1 94.25 423 TRP B CA 1
ATOM 8349 C C . TRP B 1 423 ? 15.523 -33.75 12.508 1 94.25 423 TRP B C 1
ATOM 8351 O O . TRP B 1 423 ? 16.406 -33.312 13.242 1 94.25 423 TRP B O 1
ATOM 8361 N N . ASP B 1 424 ? 15.711 -34.75 11.68 1 93.88 424 ASP B N 1
ATOM 8362 C CA . ASP B 1 424 ? 17.016 -35.406 11.562 1 93.88 424 ASP B CA 1
ATOM 8363 C C . ASP B 1 424 ? 18.031 -34.438 10.945 1 93.88 424 ASP B C 1
ATOM 8365 O O . ASP B 1 424 ? 17.938 -34.094 9.773 1 93.88 424 ASP B O 1
ATOM 8369 N N . PRO B 1 425 ? 19.078 -34.094 11.641 1 93.19 425 PRO B N 1
ATOM 8370 C CA . PRO B 1 425 ? 20.062 -33.125 11.133 1 93.19 425 PRO B CA 1
ATOM 8371 C C . PRO B 1 425 ? 20.922 -33.719 10.016 1 93.19 425 PRO B C 1
ATOM 8373 O O . PRO B 1 425 ? 21.625 -32.969 9.328 1 93.19 425 PRO B O 1
ATOM 8376 N N . SER B 1 426 ? 20.922 -35 9.922 1 90.31 426 SER B N 1
ATOM 8377 C CA . SER B 1 426 ? 21.734 -35.625 8.898 1 90.31 426 SER B CA 1
ATOM 8378 C C . SER B 1 426 ? 21.062 -35.562 7.531 1 90.31 426 SER B C 1
ATOM 8380 O O . SER B 1 426 ? 21.703 -35.781 6.5 1 90.31 426 SER B O 1
ATOM 8382 N N . LYS B 1 427 ? 19.766 -35.25 7.477 1 92.31 427 LYS B N 1
ATOM 8383 C CA . LYS B 1 427 ? 19.016 -35.125 6.23 1 92.31 427 LYS B CA 1
ATOM 8384 C C . LYS B 1 427 ? 19.188 -33.719 5.645 1 92.31 427 LYS B C 1
ATOM 8386 O O . LYS B 1 427 ? 19.281 -32.719 6.387 1 92.31 427 LYS B O 1
ATOM 8391 N N . THR B 1 428 ? 19.172 -33.75 4.266 1 94.75 428 THR B N 1
ATOM 8392 C CA . THR B 1 428 ? 19.328 -32.469 3.623 1 94.75 428 THR B CA 1
ATOM 8393 C C . THR B 1 428 ? 18.438 -32.375 2.383 1 94.75 428 THR B C 1
ATOM 8395 O O . THR B 1 428 ? 18.281 -33.344 1.651 1 94.75 428 THR B O 1
ATOM 8398 N N . MET B 1 429 ? 17.797 -31.266 2.225 1 96.06 429 MET B N 1
ATOM 8399 C CA . MET B 1 429 ? 17.031 -30.953 1.019 1 96.06 429 MET B CA 1
ATOM 8400 C C . MET B 1 429 ? 17.953 -30.453 -0.089 1 96.06 429 MET B C 1
ATOM 8402 O O . MET B 1 429 ? 17.781 -30.812 -1.256 1 96.06 429 MET B O 1
ATOM 8406 N N . LEU B 1 430 ? 18.969 -29.703 0.307 1 97.56 430 LEU B N 1
ATOM 8407 C CA . LEU B 1 430 ? 19.703 -28.922 -0.673 1 97.56 430 LEU B CA 1
ATOM 8408 C C . LEU B 1 430 ? 21.109 -29.484 -0.864 1 97.56 430 LEU B C 1
ATOM 8410 O O . LEU B 1 430 ? 21.812 -29.125 -1.812 1 97.56 430 LEU B O 1
ATOM 8414 N N . GLY B 1 431 ? 21.578 -30.422 -0.067 1 96.25 431 GLY B N 1
ATOM 8415 C CA . GLY B 1 431 ? 23 -30.75 -0.008 1 96.25 431 GLY B CA 1
ATOM 8416 C C . GLY B 1 431 ? 23.828 -29.688 0.691 1 96.25 431 GLY B C 1
ATOM 8417 O O . GLY B 1 431 ? 23.406 -28.516 0.766 1 96.25 431 GLY B O 1
ATOM 8418 N N . ALA B 1 432 ? 24.953 -30.062 1.197 1 96 432 ALA B N 1
ATOM 8419 C CA . ALA B 1 432 ? 25.766 -29.188 2.041 1 96 432 ALA B CA 1
ATOM 8420 C C . ALA B 1 432 ? 26.188 -27.922 1.285 1 96 432 ALA B C 1
ATOM 8422 O O . ALA B 1 432 ? 26.109 -26.812 1.821 1 96 432 ALA B O 1
ATOM 8423 N N . GLN B 1 433 ? 26.594 -28.047 0.062 1 97.12 433 GLN B N 1
ATOM 8424 C CA . GLN B 1 433 ? 27.141 -26.922 -0.689 1 97.12 433 GLN B CA 1
ATOM 8425 C C . GLN B 1 433 ? 26.047 -25.906 -1.017 1 97.12 433 GLN B C 1
ATOM 8427 O O . GLN B 1 433 ? 26.234 -24.703 -0.81 1 97.12 433 GLN B O 1
ATOM 8432 N N . GLN B 1 434 ? 24.969 -26.344 -1.595 1 98.06 434 GLN B N 1
ATOM 8433 C CA . GLN B 1 434 ? 23.891 -25.422 -1.927 1 98.06 434 GLN B CA 1
ATOM 8434 C C . GLN B 1 434 ? 23.359 -24.719 -0.677 1 98.06 434 GLN B C 1
ATOM 8436 O O . GLN B 1 434 ? 23.047 -23.531 -0.708 1 98.06 434 GLN B O 1
ATOM 8441 N N . LEU B 1 435 ? 23.25 -25.5 0.421 1 98.31 435 LEU B N 1
ATOM 8442 C CA . LEU B 1 435 ? 22.797 -24.891 1.67 1 98.31 435 LEU B CA 1
ATOM 8443 C C . LEU B 1 435 ? 23.734 -23.781 2.115 1 98.31 435 LEU B C 1
ATOM 8445 O O . LEU B 1 435 ? 23.281 -22.703 2.514 1 98.31 435 LEU B O 1
ATOM 8449 N N . SER B 1 436 ? 24.984 -24.078 2.09 1 98.31 436 SER B N 1
ATOM 8450 C CA . SER B 1 436 ? 25.984 -23.078 2.459 1 98.31 436 SER B CA 1
ATOM 8451 C C . SER B 1 436 ? 25.875 -21.844 1.57 1 98.31 436 SER B C 1
ATOM 8453 O O . SER B 1 436 ? 25.953 -20.719 2.059 1 98.31 436 SER B O 1
ATOM 8455 N N . ASP B 1 437 ? 25.719 -22.078 0.278 1 98.62 437 ASP B N 1
ATOM 8456 C CA . ASP B 1 437 ? 25.594 -20.969 -0.675 1 98.62 437 ASP B CA 1
ATOM 8457 C C . ASP B 1 437 ? 24.359 -20.125 -0.373 1 98.62 437 ASP B C 1
ATOM 8459 O O . ASP B 1 437 ? 24.422 -18.891 -0.423 1 98.62 437 ASP B O 1
ATOM 8463 N N . LEU B 1 438 ? 23.297 -20.781 -0.069 1 98.75 438 LEU B N 1
ATOM 8464 C CA . LEU B 1 438 ? 22.047 -20.078 0.225 1 98.75 438 LEU B CA 1
ATOM 8465 C C . LEU B 1 438 ? 22.188 -19.234 1.485 1 98.75 438 LEU B C 1
ATOM 8467 O O . LEU B 1 438 ? 21.828 -18.062 1.485 1 98.75 438 LEU B O 1
ATOM 8471 N N . VAL B 1 439 ? 22.625 -19.828 2.541 1 98.81 439 VAL B N 1
ATOM 8472 C CA . VAL B 1 439 ? 22.75 -19.125 3.816 1 98.81 439 VAL B CA 1
ATOM 8473 C C . VAL B 1 439 ? 23.688 -17.938 3.664 1 98.81 439 VAL B C 1
ATOM 8475 O O . VAL B 1 439 ? 23.422 -16.844 4.176 1 98.81 439 VAL B O 1
ATOM 8478 N N . THR B 1 440 ? 24.812 -18.125 2.971 1 98.69 440 THR B N 1
ATOM 8479 C CA . THR B 1 440 ? 25.734 -17.031 2.707 1 98.69 440 THR B CA 1
ATOM 8480 C C . THR B 1 440 ? 25.047 -15.914 1.922 1 98.69 440 THR B C 1
ATOM 8482 O O . THR B 1 440 ? 25.219 -14.734 2.236 1 98.69 440 THR B O 1
ATOM 8485 N N . TRP B 1 441 ? 24.359 -16.297 0.93 1 98.69 441 TRP B N 1
ATOM 8486 C CA . TRP B 1 441 ? 23.625 -15.344 0.107 1 98.69 441 TRP B CA 1
ATOM 8487 C C . TRP B 1 441 ? 22.609 -14.57 0.943 1 98.69 441 TRP B C 1
ATOM 8489 O O . TRP B 1 441 ? 22.484 -13.352 0.804 1 98.69 441 TRP B O 1
ATOM 8499 N N . ILE B 1 442 ? 21.906 -15.242 1.832 1 98.81 442 ILE B N 1
ATOM 8500 C CA . ILE B 1 442 ? 20.906 -14.602 2.682 1 98.81 442 ILE B CA 1
ATOM 8501 C C . ILE B 1 442 ? 21.578 -13.57 3.584 1 98.81 442 ILE B C 1
ATOM 8503 O O . ILE B 1 442 ? 21.109 -12.438 3.711 1 98.81 442 ILE B O 1
ATOM 8507 N N . LYS B 1 443 ? 22.641 -13.914 4.141 1 98.19 443 LYS B N 1
ATOM 8508 C CA . LYS B 1 443 ? 23.297 -13.094 5.148 1 98.19 443 LYS B CA 1
ATOM 8509 C C . LYS B 1 443 ? 23.984 -11.891 4.516 1 98.19 443 LYS B C 1
ATOM 8511 O O . LYS B 1 443 ? 24.281 -10.906 5.195 1 98.19 443 LYS B O 1
ATOM 8516 N N . LYS B 1 444 ? 24.25 -11.969 3.271 1 98.06 444 LYS B N 1
ATOM 8517 C CA . LYS B 1 444 ? 24.953 -10.883 2.586 1 98.06 444 LYS B CA 1
ATOM 8518 C C . LYS B 1 444 ? 24.047 -9.656 2.449 1 98.06 444 LYS B C 1
ATOM 8520 O O . LYS B 1 444 ? 22.922 -9.766 1.959 1 98.06 444 LYS B O 1
ATOM 8525 N N . GLU B 1 445 ? 24.547 -8.516 2.848 1 96.69 445 GLU B N 1
ATOM 8526 C CA . GLU B 1 445 ? 23.812 -7.266 2.68 1 96.69 445 GLU B CA 1
ATOM 8527 C C . GLU B 1 445 ? 23.641 -6.922 1.204 1 96.69 445 GLU B C 1
ATOM 8529 O O . GLU B 1 445 ? 24.609 -6.871 0.455 1 96.69 445 GLU B O 1
ATOM 8534 N N . PRO B 1 446 ? 22.484 -6.711 0.8 1 97.31 446 PRO B N 1
ATOM 8535 C CA . PRO B 1 446 ? 22.297 -6.375 -0.612 1 97.31 446 PRO B CA 1
ATOM 8536 C C . PRO B 1 446 ? 22.719 -4.941 -0.94 1 97.31 446 PRO B C 1
ATOM 8538 O O . PRO B 1 446 ? 22.953 -4.141 -0.032 1 97.31 446 PRO B O 1
ATOM 8541 N N . PRO B 1 447 ? 22.828 -4.668 -2.221 1 95.94 447 PRO B N 1
ATOM 8542 C CA . PRO B 1 447 ? 23.141 -3.291 -2.613 1 95.94 447 PRO B CA 1
ATOM 8543 C C . PRO B 1 447 ? 22.047 -2.301 -2.221 1 95.94 447 PRO B C 1
ATOM 8545 O O . PRO B 1 447 ? 20.906 -2.699 -1.979 1 95.94 447 PRO B O 1
ATOM 8548 N N . SER B 1 448 ? 22.484 -1.026 -2.203 1 95.06 448 SER B N 1
ATOM 8549 C CA . SER B 1 448 ? 21.547 0.035 -1.849 1 95.06 448 SER B CA 1
ATOM 8550 C C . SER B 1 448 ? 20.344 0.046 -2.787 1 95.06 448 SER B C 1
ATOM 8552 O O . SER B 1 448 ? 20.484 -0.115 -4 1 95.06 448 SER B O 1
ATOM 8554 N N . GLY B 1 449 ? 19.172 0.124 -2.217 1 95.38 449 GLY B N 1
ATOM 8555 C CA . GLY B 1 449 ? 17.953 0.196 -3.006 1 95.38 449 GLY B CA 1
ATOM 8556 C C . GLY B 1 449 ? 17.266 -1.146 -3.158 1 95.38 449 GLY B C 1
ATOM 8557 O O . GLY B 1 449 ? 16.094 -1.209 -3.562 1 95.38 449 GLY B O 1
ATOM 8558 N N . VAL B 1 450 ? 17.969 -2.197 -2.932 1 97.56 450 VAL B N 1
ATOM 8559 C CA . VAL B 1 450 ? 17.359 -3.52 -2.904 1 97.56 450 VAL B CA 1
ATOM 8560 C C . VAL B 1 450 ? 16.719 -3.768 -1.537 1 97.56 450 VAL B C 1
ATOM 8562 O O . VAL B 1 450 ? 17.406 -3.691 -0.509 1 97.56 450 VAL B O 1
ATOM 8565 N N . HIS B 1 451 ? 15.445 -4.148 -1.53 1 97.38 451 HIS B N 1
ATOM 8566 C CA . HIS B 1 451 ? 14.727 -4.227 -0.265 1 97.38 451 HIS B CA 1
ATOM 8567 C C . HIS B 1 451 ? 14.18 -5.633 -0.027 1 97.38 451 HIS B C 1
ATOM 8569 O O . HIS B 1 451 ? 13.703 -5.938 1.065 1 97.38 451 HIS B O 1
ATOM 8575 N N . TRP B 1 452 ? 14.281 -6.465 -1.033 1 98.62 452 TRP B N 1
ATOM 8576 C CA . TRP B 1 452 ? 13.625 -7.766 -0.931 1 98.62 452 TRP B CA 1
ATOM 8577 C C . TRP B 1 452 ? 14.555 -8.883 -1.4 1 98.62 452 TRP B C 1
ATOM 8579 O O . TRP B 1 452 ? 15.273 -8.727 -2.393 1 98.62 452 TRP B O 1
ATOM 8589 N N . LYS B 1 453 ? 14.555 -9.961 -0.717 1 98.88 453 LYS B N 1
ATOM 8590 C CA . LYS B 1 453 ? 15.156 -11.219 -1.154 1 98.88 453 LYS B CA 1
ATOM 8591 C C . LYS B 1 453 ? 14.094 -12.297 -1.356 1 98.88 453 LYS B C 1
ATOM 8593 O O . LYS B 1 453 ? 13.273 -12.539 -0.469 1 98.88 453 LYS B O 1
ATOM 8598 N N . PHE B 1 454 ? 14.117 -12.891 -2.494 1 98.88 454 PHE B N 1
ATOM 8599 C CA . PHE B 1 454 ? 13.18 -13.961 -2.826 1 98.88 454 PHE B CA 1
ATOM 8600 C C . PHE B 1 454 ? 13.898 -15.305 -2.887 1 98.88 454 PHE B C 1
ATOM 8602 O O . PHE B 1 454 ? 14.867 -15.461 -3.635 1 98.88 454 PHE B O 1
ATOM 8609 N N . ILE B 1 455 ? 13.469 -16.172 -2.062 1 98.94 455 ILE B N 1
ATOM 8610 C CA . ILE B 1 455 ? 13.906 -17.562 -2.135 1 98.94 455 ILE B CA 1
ATOM 8611 C C . ILE B 1 455 ? 12.891 -18.391 -2.932 1 98.94 455 ILE B C 1
ATOM 8613 O O . ILE B 1 455 ? 11.727 -18.5 -2.541 1 98.94 455 ILE B O 1
ATOM 8617 N N . VAL B 1 456 ? 13.359 -18.938 -3.996 1 98.81 456 VAL B N 1
ATOM 8618 C CA . VAL B 1 456 ? 12.461 -19.625 -4.926 1 98.81 456 VAL B CA 1
ATOM 8619 C C . VAL B 1 456 ? 12.68 -21.125 -4.84 1 98.81 456 VAL B C 1
ATOM 8621 O O . VAL B 1 456 ? 13.789 -21.625 -5.07 1 98.81 456 VAL B O 1
ATOM 8624 N N . THR B 1 457 ? 11.664 -21.875 -4.516 1 98.06 457 THR B N 1
ATOM 8625 C CA . THR B 1 457 ? 11.75 -23.312 -4.312 1 98.06 457 THR B CA 1
ATOM 8626 C C . THR B 1 457 ? 10.609 -24.031 -5.031 1 98.06 457 THR B C 1
ATOM 8628 O O . THR B 1 457 ? 9.461 -23.578 -4.996 1 98.06 457 THR B O 1
ATOM 8631 N N . GLY B 1 458 ? 10.914 -25.156 -5.668 1 96.75 458 GLY B N 1
ATOM 8632 C CA . GLY B 1 458 ? 9.891 -25.922 -6.355 1 96.75 458 GLY B CA 1
ATOM 8633 C C . GLY B 1 458 ? 8.906 -26.578 -5.41 1 96.75 458 GLY B C 1
ATOM 8634 O O . GLY B 1 458 ? 7.742 -26.797 -5.766 1 96.75 458 GLY B O 1
ATOM 8635 N N . THR B 1 459 ? 9.359 -26.891 -4.254 1 95.62 459 THR B N 1
ATOM 8636 C CA . THR B 1 459 ? 8.547 -27.578 -3.25 1 95.62 459 THR B CA 1
ATOM 8637 C C . THR B 1 459 ? 8.164 -26.609 -2.125 1 95.62 459 THR B C 1
ATOM 8639 O O . THR B 1 459 ? 8.953 -25.75 -1.743 1 95.62 459 THR B O 1
ATOM 8642 N N . PRO B 1 460 ? 7.023 -26.828 -1.521 1 97.69 460 PRO B N 1
ATOM 8643 C CA . PRO B 1 460 ? 6.559 -25.891 -0.492 1 97.69 460 PRO B CA 1
ATOM 8644 C C . PRO B 1 460 ? 7.477 -25.859 0.727 1 97.69 460 PRO B C 1
ATOM 8646 O O . PRO B 1 460 ? 7.992 -26.891 1.151 1 97.69 460 PRO B O 1
ATOM 8649 N N . PHE B 1 461 ? 7.559 -24.688 1.3 1 98.44 461 PHE B N 1
ATOM 8650 C CA . PHE B 1 461 ? 8.445 -24.438 2.43 1 98.44 461 PHE B CA 1
ATOM 8651 C C . PHE B 1 461 ? 7.734 -24.719 3.748 1 98.44 461 PHE B C 1
ATOM 8653 O O . PHE B 1 461 ? 8.352 -25.172 4.707 1 98.44 461 PHE B O 1
ATOM 8660 N N . THR B 1 462 ? 6.453 -24.469 3.869 1 98.44 462 THR B N 1
ATOM 8661 C CA . THR B 1 462 ? 5.68 -24.625 5.094 1 98.44 462 THR B CA 1
ATOM 8662 C C . THR B 1 462 ? 5.473 -26.094 5.434 1 98.44 462 THR B C 1
ATOM 8664 O O . THR B 1 462 ? 5.426 -26.938 4.539 1 98.44 462 THR B O 1
ATOM 8667 N N . LYS B 1 463 ? 5.316 -26.359 6.68 1 97.44 463 LYS B N 1
ATOM 8668 C CA . LYS B 1 463 ? 5.02 -27.719 7.148 1 97.44 463 LYS B CA 1
ATOM 8669 C C . LYS B 1 463 ? 3.514 -27.938 7.258 1 97.44 463 LYS B C 1
ATOM 8671 O O . LYS B 1 463 ? 3.07 -29 7.719 1 97.44 463 LYS B O 1
ATOM 8676 N N . ASN B 1 464 ? 2.711 -26.953 6.801 1 97.81 464 ASN B N 1
ATOM 8677 C CA . ASN B 1 464 ? 1.266 -26.984 6.984 1 97.81 464 ASN B CA 1
ATOM 8678 C C . ASN B 1 464 ? 0.596 -27.938 5.996 1 97.81 464 ASN B C 1
ATOM 8680 O O . ASN B 1 464 ? -0.582 -28.266 6.145 1 97.81 464 ASN B O 1
ATOM 8684 N N . TRP B 1 465 ? 1.33 -28.359 4.949 1 96.25 465 TRP B N 1
ATOM 8685 C CA . TRP B 1 465 ? 0.771 -29.359 4.043 1 96.25 465 TRP B CA 1
ATOM 8686 C C . TRP B 1 465 ? 0.732 -30.734 4.699 1 96.25 465 TRP B C 1
ATOM 8688 O O . TRP B 1 465 ? 1.775 -31.297 5.031 1 96.25 465 TRP B O 1
ATOM 8698 N N . GLN B 1 466 ? -0.42 -31.312 4.832 1 91.94 466 GLN B N 1
ATOM 8699 C CA . GLN B 1 466 ? -0.6 -32.531 5.641 1 91.94 466 GLN B CA 1
ATOM 8700 C C . GLN B 1 466 ? -0.65 -33.781 4.77 1 91.94 466 GLN B C 1
ATOM 8702 O O . GLN B 1 466 ? -0.677 -34.906 5.281 1 91.94 466 GLN B O 1
ATOM 8707 N N . PHE B 1 467 ? -0.681 -33.625 3.533 1 89.25 467 PHE B N 1
ATOM 8708 C CA . PHE B 1 467 ? -0.624 -34.719 2.578 1 89.25 467 PHE B CA 1
ATOM 8709 C C . PHE B 1 467 ? 0.676 -34.688 1.783 1 89.25 467 PHE B C 1
ATOM 8711 O O . PHE B 1 467 ? 0.948 -33.719 1.075 1 89.25 467 PHE B O 1
ATOM 8718 N N . GLY B 1 468 ? 1.478 -35.719 1.905 1 88.62 468 GLY B N 1
ATOM 8719 C CA . GLY B 1 468 ? 2.773 -35.719 1.245 1 88.62 468 GLY B CA 1
ATOM 8720 C C . GLY B 1 468 ? 3.764 -34.75 1.861 1 88.62 468 GLY B C 1
ATOM 8721 O O . GLY B 1 468 ? 4.594 -34.188 1.157 1 88.62 468 GLY B O 1
ATOM 8722 N N . SER B 1 469 ? 3.615 -34.625 3.07 1 89.44 469 SER B N 1
ATOM 8723 C CA . SER B 1 469 ? 4.414 -33.625 3.781 1 89.44 469 SER B CA 1
ATOM 8724 C C . SER B 1 469 ? 5.902 -33.969 3.707 1 89.44 469 SER B C 1
ATOM 8726 O O . SER B 1 469 ? 6.742 -33.062 3.711 1 89.44 469 SER B O 1
ATOM 8728 N N . GLU B 1 470 ? 6.188 -35.219 3.555 1 89.69 470 GLU B N 1
ATOM 8729 C CA . GLU B 1 470 ? 7.578 -35.656 3.533 1 89.69 470 GLU B CA 1
ATOM 8730 C C . GLU B 1 470 ? 8.305 -35.094 2.307 1 89.69 470 GLU B C 1
ATOM 8732 O O . GLU B 1 470 ? 9.523 -34.906 2.334 1 89.69 470 GLU B O 1
ATOM 8737 N N . ASP B 1 471 ? 7.535 -34.844 1.274 1 92.56 471 ASP B N 1
ATOM 8738 C CA . ASP B 1 471 ? 8.141 -34.344 0.038 1 92.56 471 ASP B CA 1
ATOM 8739 C C . ASP B 1 471 ? 8.273 -32.844 0.048 1 92.56 471 ASP B C 1
ATOM 8741 O O . ASP B 1 471 ? 8.781 -32.25 -0.907 1 92.56 471 ASP B O 1
ATOM 8745 N N . THR B 1 472 ? 7.812 -32.219 1.046 1 94.88 472 THR B N 1
ATOM 8746 C CA . THR B 1 472 ? 7.98 -30.766 1.229 1 94.88 472 THR B CA 1
ATOM 8747 C C . THR B 1 472 ? 9.102 -30.484 2.219 1 94.88 472 THR B C 1
ATOM 8749 O O . THR B 1 472 ? 9.766 -31.391 2.701 1 94.88 472 THR B O 1
ATOM 8752 N N . TRP B 1 473 ? 9.344 -29.219 2.529 1 96.62 473 TRP B N 1
ATOM 8753 C CA . TRP B 1 473 ? 10.328 -28.859 3.543 1 96.62 473 TRP B CA 1
ATOM 8754 C C . TRP B 1 473 ? 9.891 -29.344 4.922 1 96.62 473 TRP B C 1
ATOM 8756 O O . TRP B 1 473 ? 10.688 -29.375 5.859 1 96.62 473 TRP B O 1
ATOM 8766 N N . GLY B 1 474 ? 8.602 -29.719 5.062 1 94.62 474 GLY B N 1
ATOM 8767 C CA . GLY B 1 474 ? 8.117 -30.344 6.285 1 94.62 474 GLY B CA 1
ATOM 8768 C C . GLY B 1 474 ? 8.883 -31.594 6.652 1 94.62 474 GLY B C 1
ATOM 8769 O O . GLY B 1 474 ? 8.891 -32 7.816 1 94.62 474 GLY B O 1
ATOM 8770 N N . GLY B 1 475 ? 9.461 -32.219 5.684 1 93.94 475 GLY B N 1
ATOM 8771 C CA . GLY B 1 475 ? 10.297 -33.375 5.93 1 93.94 475 GLY B CA 1
ATOM 8772 C C . GLY B 1 475 ? 11.727 -33.031 6.297 1 93.94 475 GLY B C 1
ATOM 8773 O O . GLY B 1 475 ? 12.531 -33.906 6.605 1 93.94 475 GLY B O 1
ATOM 8774 N N . HIS B 1 476 ? 12.125 -31.812 6.238 1 95.62 476 HIS B N 1
ATOM 8775 C CA . HIS B 1 476 ? 13.484 -31.328 6.492 1 95.62 476 HIS B CA 1
ATOM 8776 C C . HIS B 1 476 ? 13.477 -30.109 7.398 1 95.62 476 HIS B C 1
ATOM 8778 O O . HIS B 1 476 ? 14.086 -29.078 7.078 1 95.62 476 HIS B O 1
ATOM 8784 N N . LEU B 1 477 ? 12.961 -30.281 8.578 1 96.38 477 LEU B N 1
ATOM 8785 C CA . LEU B 1 477 ? 12.648 -29.156 9.453 1 96.38 477 LEU B CA 1
ATOM 8786 C C . LEU B 1 477 ? 13.914 -28.578 10.062 1 96.38 477 LEU B C 1
ATOM 8788 O O . LEU B 1 477 ? 13.984 -27.375 10.336 1 96.38 477 LEU B O 1
ATOM 8792 N N . TYR B 1 478 ? 14.961 -29.375 10.328 1 96.31 478 TYR B N 1
ATOM 8793 C CA . TYR B 1 478 ? 16.219 -28.859 10.859 1 96.31 478 TYR B CA 1
ATOM 8794 C C . TYR B 1 478 ? 16.859 -27.875 9.898 1 96.31 478 TYR B C 1
ATOM 8796 O O . TYR B 1 478 ? 17.25 -26.766 10.297 1 96.31 478 TYR B O 1
ATOM 8804 N N . GLU B 1 479 ? 16.984 -28.312 8.68 1 96.81 479 GLU B N 1
ATOM 8805 C CA . GLU B 1 479 ? 17.562 -27.453 7.641 1 96.81 479 GLU B CA 1
ATOM 8806 C C . GLU B 1 479 ? 16.688 -26.219 7.406 1 96.81 479 GLU B C 1
ATOM 8808 O O . GLU B 1 479 ? 17.219 -25.109 7.238 1 96.81 479 GLU B O 1
ATOM 8813 N N . ARG B 1 480 ? 15.445 -26.391 7.375 1 97.94 480 ARG B N 1
ATOM 8814 C CA . ARG B 1 480 ? 14.5 -25.297 7.215 1 97.94 480 ARG B CA 1
ATOM 8815 C C . ARG B 1 480 ? 14.688 -24.25 8.297 1 97.94 480 ARG B C 1
ATOM 8817 O O . ARG B 1 480 ? 14.656 -23.047 8.016 1 97.94 480 ARG B O 1
ATOM 8824 N N . ARG B 1 481 ? 14.844 -24.641 9.492 1 97.75 481 ARG B N 1
ATOM 8825 C CA . ARG B 1 481 ? 15.047 -23.734 10.617 1 97.75 481 ARG B CA 1
ATOM 8826 C C . ARG B 1 481 ? 16.312 -22.906 10.422 1 97.75 481 ARG B C 1
ATOM 8828 O O . ARG B 1 481 ? 16.328 -21.719 10.719 1 97.75 481 ARG B O 1
ATOM 8835 N N . ARG B 1 482 ? 17.312 -23.5 9.961 1 97.88 482 ARG B N 1
ATOM 8836 C CA . ARG B 1 482 ? 18.562 -22.781 9.711 1 97.88 482 ARG B CA 1
ATOM 8837 C C . ARG B 1 482 ? 18.344 -21.656 8.695 1 97.88 482 ARG B C 1
ATOM 8839 O O . ARG B 1 482 ? 18.891 -20.562 8.859 1 97.88 482 ARG B O 1
ATOM 8846 N N . ILE B 1 483 ? 17.641 -21.922 7.715 1 98.69 483 ILE B N 1
ATOM 8847 C CA . ILE B 1 483 ? 17.359 -20.953 6.672 1 98.69 483 ILE B CA 1
ATOM 8848 C C . ILE B 1 483 ? 16.516 -19.812 7.246 1 98.69 483 ILE B C 1
ATOM 8850 O O . ILE B 1 483 ? 16.812 -18.625 7.012 1 98.69 483 ILE B O 1
ATOM 8854 N N . LEU B 1 484 ? 15.508 -20.125 8.016 1 98.69 484 LEU B N 1
ATOM 8855 C CA . LEU B 1 484 ? 14.641 -19.125 8.625 1 98.69 484 LEU B CA 1
ATOM 8856 C C . LEU B 1 484 ? 15.43 -18.234 9.57 1 98.69 484 LEU B C 1
ATOM 8858 O O . LEU B 1 484 ? 15.25 -17.016 9.57 1 98.69 484 LEU B O 1
ATOM 8862 N N . GLU B 1 485 ? 16.281 -18.844 10.344 1 98.5 485 GLU B N 1
ATOM 8863 C CA . GLU B 1 485 ? 17.078 -18.047 11.281 1 98.5 485 GLU B CA 1
ATOM 8864 C C . GLU B 1 485 ? 17.984 -17.078 10.539 1 98.5 485 GLU B C 1
ATOM 8866 O O . GLU B 1 485 ? 18.141 -15.93 10.961 1 98.5 485 GLU B O 1
ATOM 8871 N N . ALA B 1 486 ? 18.578 -17.5 9.461 1 98.75 486 ALA B N 1
ATOM 8872 C CA . ALA B 1 486 ? 19.391 -16.609 8.648 1 98.75 486 ALA B CA 1
ATOM 8873 C C . ALA B 1 486 ? 18.547 -15.453 8.102 1 98.75 486 ALA B C 1
ATOM 8875 O O . ALA B 1 486 ? 19 -14.305 8.086 1 98.75 486 ALA B O 1
ATOM 8876 N N . ALA B 1 487 ? 17.391 -15.781 7.672 1 98.75 487 ALA B N 1
ATOM 8877 C CA . ALA B 1 487 ? 16.5 -14.773 7.117 1 98.75 487 ALA B CA 1
ATOM 8878 C C . ALA B 1 487 ? 16.078 -13.773 8.188 1 98.75 487 ALA B C 1
ATOM 8880 O O . ALA B 1 487 ? 16.047 -12.562 7.941 1 98.75 487 ALA B O 1
ATOM 8881 N N . TRP B 1 488 ? 15.672 -14.273 9.367 1 98.25 488 TRP B N 1
ATOM 8882 C CA . TRP B 1 488 ? 15.281 -13.391 10.469 1 98.25 488 TRP B CA 1
ATOM 8883 C C . TRP B 1 488 ? 16.438 -12.477 10.859 1 98.25 488 TRP B C 1
ATOM 8885 O O . TRP B 1 488 ? 16.219 -11.305 11.18 1 98.25 488 TRP B O 1
ATOM 8895 N N . ASP B 1 489 ? 17.641 -13.008 10.836 1 97.94 489 ASP B N 1
ATOM 8896 C CA . ASP B 1 489 ? 18.812 -12.195 11.133 1 97.94 489 ASP B CA 1
ATOM 8897 C C . ASP B 1 489 ? 18.969 -11.062 10.125 1 97.94 489 ASP B C 1
ATOM 8899 O O . ASP B 1 489 ? 19.188 -9.906 10.516 1 97.94 489 ASP B O 1
ATOM 8903 N N . LEU B 1 490 ? 18.859 -11.398 8.891 1 97.88 490 LEU B N 1
ATOM 8904 C CA . LEU B 1 490 ? 18.984 -10.406 7.828 1 97.88 490 LEU B CA 1
ATOM 8905 C C . LEU B 1 490 ? 17.922 -9.32 7.98 1 97.88 490 LEU B C 1
ATOM 8907 O O . LEU B 1 490 ? 18.234 -8.125 7.91 1 97.88 490 LEU B O 1
ATOM 8911 N N . SER B 1 491 ? 16.734 -9.742 8.148 1 96.81 491 SER B N 1
ATOM 8912 C CA . SER B 1 491 ? 15.602 -8.828 8.234 1 96.81 491 SER B CA 1
ATOM 8913 C C . SER B 1 491 ? 15.742 -7.887 9.422 1 96.81 491 SER B C 1
ATOM 8915 O O . SER B 1 491 ? 15.477 -6.688 9.312 1 96.81 491 SER B O 1
ATOM 8917 N N . SER B 1 492 ? 16.109 -8.414 10.531 1 95.06 492 SER B N 1
ATOM 8918 C CA . SER B 1 492 ? 16.219 -7.633 11.766 1 95.06 492 SER B CA 1
ATOM 8919 C C . SER B 1 492 ? 17.391 -6.648 11.688 1 95.06 492 SER B C 1
ATOM 8921 O O . SER B 1 492 ? 17.328 -5.566 12.273 1 95.06 492 SER B O 1
ATOM 8923 N N . THR B 1 493 ? 18.406 -6.992 10.961 1 94.25 493 THR B N 1
ATOM 8924 C CA . THR B 1 493 ? 19.625 -6.191 10.961 1 94.25 493 THR B CA 1
ATOM 8925 C C . THR B 1 493 ? 19.594 -5.168 9.828 1 94.25 493 THR B C 1
ATOM 8927 O O . THR B 1 493 ? 20.078 -4.039 9.992 1 94.25 493 THR B O 1
ATOM 8930 N N . HIS B 1 494 ? 19.047 -5.586 8.719 1 94.94 494 HIS B N 1
ATOM 8931 C CA . HIS B 1 494 ? 19.219 -4.746 7.539 1 94.94 494 HIS B CA 1
ATOM 8932 C C . HIS B 1 494 ? 17.875 -4.273 6.996 1 94.94 494 HIS B C 1
ATOM 8934 O O . HIS B 1 494 ? 17.812 -3.656 5.93 1 94.94 494 HIS B O 1
ATOM 8940 N N . ASP B 1 495 ? 16.812 -4.613 7.66 1 94.25 495 ASP B N 1
ATOM 8941 C CA . ASP B 1 495 ? 15.469 -4.168 7.293 1 94.25 495 ASP B CA 1
ATOM 8942 C C . ASP B 1 495 ? 15.086 -4.66 5.902 1 94.25 495 ASP B C 1
ATOM 8944 O O . ASP B 1 495 ? 14.484 -3.924 5.117 1 94.25 495 ASP B O 1
ATOM 8948 N N . ILE B 1 496 ? 15.531 -5.855 5.543 1 97.62 496 ILE B N 1
ATOM 8949 C CA . ILE B 1 496 ? 15.258 -6.484 4.254 1 97.62 496 ILE B CA 1
ATOM 8950 C C . ILE B 1 496 ? 14.117 -7.488 4.402 1 97.62 496 ILE B C 1
ATOM 8952 O O . ILE B 1 496 ? 14.07 -8.242 5.375 1 97.62 496 ILE B O 1
ATOM 8956 N N . GLY B 1 497 ? 13.164 -7.395 3.514 1 98.19 497 GLY B N 1
ATOM 8957 C CA . GLY B 1 497 ? 12.117 -8.406 3.498 1 98.19 497 GLY B CA 1
ATOM 8958 C C . GLY B 1 497 ? 12.531 -9.688 2.797 1 98.19 497 GLY B C 1
ATOM 8959 O O . GLY B 1 497 ? 13.25 -9.641 1.798 1 98.19 497 GLY B O 1
ATOM 8960 N N . VAL B 1 498 ? 12.062 -10.812 3.316 1 98.81 498 VAL B N 1
ATOM 8961 C CA . VAL B 1 498 ? 12.344 -12.102 2.695 1 98.81 498 VAL B CA 1
ATOM 8962 C C . VAL B 1 498 ? 11.039 -12.82 2.363 1 98.81 498 VAL B C 1
ATOM 8964 O O . VAL B 1 498 ? 10.172 -12.969 3.225 1 98.81 498 VAL B O 1
ATOM 8967 N N . VAL B 1 499 ? 10.914 -13.234 1.162 1 98.88 499 VAL B N 1
ATOM 8968 C CA . VAL B 1 499 ? 9.734 -13.938 0.69 1 98.88 499 VAL B CA 1
ATOM 8969 C C . VAL B 1 499 ? 10.141 -15.25 0.023 1 98.88 499 VAL B C 1
ATOM 8971 O O . VAL B 1 499 ? 11.117 -15.297 -0.726 1 98.88 499 VAL B O 1
ATOM 8974 N N . VAL B 1 500 ? 9.422 -16.25 0.329 1 98.94 500 VAL B N 1
ATOM 8975 C CA . VAL B 1 500 ? 9.602 -17.547 -0.313 1 98.94 500 VAL B CA 1
ATOM 8976 C C . VAL B 1 500 ? 8.492 -17.781 -1.337 1 98.94 500 VAL B C 1
ATOM 8978 O O . VAL B 1 500 ? 7.316 -17.578 -1.036 1 98.94 500 VAL B O 1
ATOM 8981 N N . LEU B 1 501 ? 8.852 -18.125 -2.518 1 98.94 501 LEU B N 1
ATOM 8982 C CA . LEU B 1 501 ? 7.902 -18.531 -3.549 1 98.94 501 LEU B CA 1
ATOM 8983 C C . LEU B 1 501 ? 8.016 -20.031 -3.838 1 98.94 501 LEU B C 1
ATOM 8985 O O . LEU B 1 501 ? 9.117 -20.547 -4.008 1 98.94 501 LEU B O 1
ATOM 8989 N N . SER B 1 502 ? 6.867 -20.703 -3.82 1 98.69 502 SER B N 1
ATOM 8990 C CA . SER B 1 502 ? 6.883 -22.141 -4.059 1 98.69 502 SER B CA 1
ATOM 8991 C C . SER B 1 502 ? 5.676 -22.578 -4.883 1 98.69 502 SER B C 1
ATOM 8993 O O . SER B 1 502 ? 4.801 -21.766 -5.191 1 98.69 502 SER B O 1
ATOM 8995 N N . GLY B 1 503 ? 5.672 -23.906 -5.328 1 97.06 503 GLY B N 1
ATOM 8996 C CA . GLY B 1 503 ? 4.594 -24.516 -6.098 1 97.06 503 GLY B CA 1
ATOM 8997 C C . GLY B 1 503 ? 4.391 -25.984 -5.789 1 97.06 503 GLY B C 1
ATOM 8998 O O . GLY B 1 503 ? 4.449 -26.391 -4.629 1 97.06 503 GLY B O 1
ATOM 8999 N N . ASP B 1 504 ? 3.938 -26.812 -6.68 1 95.62 504 ASP B N 1
ATOM 9000 C CA . ASP B 1 504 ? 3.93 -28.266 -6.656 1 95.62 504 ASP B CA 1
ATOM 9001 C C . ASP B 1 504 ? 2.559 -28.797 -6.25 1 95.62 504 ASP B C 1
ATOM 9003 O O . ASP B 1 504 ? 2.074 -29.781 -6.82 1 95.62 504 ASP B O 1
ATOM 9007 N N . ARG B 1 505 ? 1.8 -28.094 -5.387 1 95.62 505 ARG B N 1
ATOM 9008 C CA . ARG B 1 505 ? 0.736 -28.734 -4.625 1 95.62 505 ARG B CA 1
ATOM 9009 C C . ARG B 1 505 ? -0.59 -28.672 -5.375 1 95.62 505 ARG B C 1
ATOM 9011 O O . ARG B 1 505 ? -1.568 -29.312 -4.965 1 95.62 505 ARG B O 1
ATOM 9018 N N . HIS B 1 506 ? -0.68 -27.969 -6.426 1 96.62 506 HIS B N 1
ATOM 9019 C CA . HIS B 1 506 ? -1.89 -27.766 -7.215 1 96.62 506 HIS B CA 1
ATOM 9020 C C . HIS B 1 506 ? -2.971 -27.062 -6.398 1 96.62 506 HIS B C 1
ATOM 9022 O O . HIS B 1 506 ? -4.156 -27.359 -6.551 1 96.62 506 HIS B O 1
ATOM 9028 N N . GLU B 1 507 ? -2.645 -26.391 -5.402 1 97.19 507 GLU B N 1
ATOM 9029 C CA . GLU B 1 507 ? -3.422 -25.5 -4.547 1 97.19 507 GLU B CA 1
ATOM 9030 C C . GLU B 1 507 ? -2.646 -24.234 -4.223 1 97.19 507 GLU B C 1
ATOM 9032 O O . GLU B 1 507 ? -1.466 -24.109 -4.559 1 97.19 507 GLU B O 1
ATOM 9037 N N . PHE B 1 508 ? -3.426 -23.312 -3.717 1 98.31 508 PHE B N 1
ATOM 9038 C CA . PHE B 1 508 ? -2.754 -22.094 -3.254 1 98.31 508 PHE B CA 1
ATOM 9039 C C . PHE B 1 508 ? -2.828 -21.984 -1.736 1 98.31 508 PHE B C 1
ATOM 9041 O O . PHE B 1 508 ? -3.877 -22.234 -1.14 1 98.31 508 PHE B O 1
ATOM 9048 N N . ALA B 1 509 ? -1.693 -21.578 -1.181 1 98.5 509 ALA B N 1
ATOM 9049 C CA . ALA B 1 509 ? -1.659 -21.188 0.225 1 98.5 509 ALA B CA 1
ATOM 9050 C C . ALA B 1 509 ? -0.605 -20.109 0.466 1 98.5 509 ALA B C 1
ATOM 9052 O O . ALA B 1 509 ? 0.472 -20.141 -0.133 1 98.5 509 ALA B O 1
ATOM 9053 N N . ALA B 1 510 ? -0.912 -19.172 1.249 1 98.06 510 ALA B N 1
ATOM 9054 C CA . ALA B 1 510 ? 0.027 -18.172 1.762 1 98.06 510 ALA B CA 1
ATOM 9055 C C . ALA B 1 510 ? 0.277 -18.375 3.254 1 98.06 510 ALA B C 1
ATOM 9057 O O . ALA B 1 510 ? -0.66 -18.594 4.023 1 98.06 510 ALA B O 1
ATOM 9058 N N . THR B 1 511 ? 1.516 -18.359 3.68 1 98.25 511 THR B N 1
ATOM 9059 C CA . THR B 1 511 ? 1.907 -18.656 5.051 1 98.25 511 THR B CA 1
ATOM 9060 C C . THR B 1 511 ? 2.934 -17.656 5.559 1 98.25 511 THR B C 1
ATOM 9062 O O . THR B 1 511 ? 3.828 -17.25 4.812 1 98.25 511 THR B O 1
ATOM 9065 N N . SER B 1 512 ? 2.828 -17.234 6.77 1 97.19 512 SER B N 1
ATOM 9066 C CA . SER B 1 512 ? 3.846 -16.422 7.418 1 97.19 512 SER B CA 1
ATOM 9067 C C . SER B 1 512 ? 4.664 -17.234 8.414 1 97.19 512 SER B C 1
ATOM 9069 O O . SER B 1 512 ? 4.137 -18.141 9.07 1 97.19 512 SER B O 1
ATOM 9071 N N . PHE B 1 513 ? 5.945 -16.938 8.492 1 98.31 513 PHE B N 1
ATOM 9072 C CA . PHE B 1 513 ? 6.871 -17.578 9.414 1 98.31 513 PHE B CA 1
ATOM 9073 C C . PHE B 1 513 ? 7.453 -16.578 10.398 1 98.31 513 PHE B C 1
ATOM 9075 O O . PHE B 1 513 ? 8.602 -16.156 10.25 1 98.31 513 PHE B O 1
ATOM 9082 N N . PRO B 1 514 ? 6.715 -16.25 11.43 1 96.81 514 PRO B N 1
ATOM 9083 C CA . PRO B 1 514 ? 7.254 -15.336 12.438 1 96.81 514 PRO B CA 1
ATOM 9084 C C . PRO B 1 514 ? 8.398 -15.945 13.242 1 96.81 514 PRO B C 1
ATOM 9086 O O . PRO B 1 514 ? 8.469 -17.172 13.391 1 96.81 514 PRO B O 1
ATOM 9089 N N . PRO B 1 515 ? 9.289 -15.047 13.703 1 96.69 515 PRO B N 1
ATOM 9090 C CA . PRO B 1 515 ? 10.297 -15.57 14.633 1 96.69 515 PRO B CA 1
ATOM 9091 C C . PRO B 1 515 ? 9.68 -16.141 15.906 1 96.69 515 PRO B C 1
ATOM 9093 O O . PRO B 1 515 ? 8.523 -15.844 16.219 1 96.69 515 PRO B O 1
ATOM 9096 N N . PRO B 1 516 ? 10.414 -17.016 16.594 1 94.75 516 PRO B N 1
ATOM 9097 C CA . PRO B 1 516 ? 9.875 -17.594 17.828 1 94.75 516 PRO B CA 1
ATOM 9098 C C . PRO B 1 516 ? 9.516 -16.531 18.859 1 94.75 516 PRO B C 1
ATOM 9100 O O . PRO B 1 516 ? 10.203 -15.516 18.969 1 94.75 516 PRO B O 1
ATOM 9103 N N . LYS B 1 517 ? 8.492 -16.844 19.578 1 89.44 517 LYS B N 1
ATOM 9104 C CA . LYS B 1 517 ? 8.055 -15.945 20.641 1 89.44 517 LYS B CA 1
ATOM 9105 C C . LYS B 1 517 ? 9.18 -15.672 21.641 1 89.44 517 LYS B C 1
ATOM 9107 O O . LYS B 1 517 ? 9.898 -16.594 22.031 1 89.44 517 LYS B O 1
ATOM 9112 N N . ASP B 1 518 ? 9.352 -14.375 22.031 1 85.31 518 ASP B N 1
ATOM 9113 C CA . ASP B 1 518 ? 10.336 -13.938 23.016 1 85.31 518 ASP B CA 1
ATOM 9114 C C . ASP B 1 518 ? 11.75 -14.258 22.547 1 85.31 518 ASP B C 1
ATOM 9116 O O . ASP B 1 518 ? 12.648 -14.453 23.375 1 85.31 518 ASP B O 1
ATOM 9120 N N . GLY B 1 519 ? 11.898 -14.484 21.297 1 88.12 519 GLY B N 1
ATOM 9121 C CA . GLY B 1 519 ? 13.227 -14.711 20.75 1 88.12 519 GLY B CA 1
ATOM 9122 C C . GLY B 1 519 ? 14.008 -13.438 20.516 1 88.12 519 GLY B C 1
ATOM 9123 O O . GLY B 1 519 ? 13.602 -12.359 20.969 1 88.12 519 GLY B O 1
ATOM 9124 N N . LYS B 1 520 ? 15.117 -13.656 19.828 1 92.38 520 LYS B N 1
ATOM 9125 C CA . LYS B 1 520 ? 16.031 -12.547 19.609 1 92.38 520 LYS B CA 1
ATOM 9126 C C . LYS B 1 520 ? 15.516 -11.602 18.531 1 92.38 520 LYS B C 1
ATOM 9128 O O . LYS B 1 520 ? 15.938 -10.445 18.453 1 92.38 520 LYS B O 1
ATOM 9133 N N . TRP B 1 521 ? 14.625 -12.062 17.734 1 95.31 521 TRP B N 1
ATOM 9134 C CA . TRP B 1 521 ? 14.195 -11.297 16.578 1 95.31 521 TRP B CA 1
ATOM 9135 C C . TRP B 1 521 ? 12.82 -10.672 16.797 1 95.31 521 TRP B C 1
ATOM 9137 O O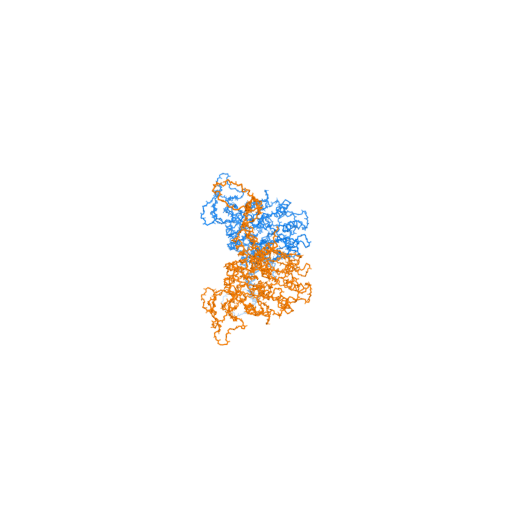 . TRP B 1 521 ? 11.977 -11.258 17.484 1 95.31 521 TRP B O 1
ATOM 9147 N N . PRO B 1 522 ? 12.562 -9.508 16.234 1 94.5 522 PRO B N 1
ATOM 9148 C CA . PRO B 1 522 ? 11.234 -8.898 16.297 1 94.5 522 PRO B CA 1
ATOM 9149 C C . PRO B 1 522 ? 10.234 -9.602 15.367 1 94.5 522 PRO B C 1
ATOM 9151 O O . PRO B 1 522 ? 10.633 -10.266 14.414 1 94.5 522 PRO B O 1
ATOM 9154 N N . MET B 1 523 ? 8.953 -9.43 15.664 1 93.5 523 MET B N 1
ATOM 9155 C CA . MET B 1 523 ? 7.879 -9.961 14.836 1 93.5 523 MET B CA 1
ATOM 9156 C C . MET B 1 523 ? 7.984 -9.438 13.406 1 93.5 523 MET B C 1
ATOM 9158 O O . MET B 1 523 ? 7.656 -10.141 12.453 1 93.5 523 MET B O 1
ATOM 9162 N N . SER B 1 524 ? 8.523 -8.281 13.25 1 94.44 524 SER B N 1
ATOM 9163 C CA . SER B 1 524 ? 8.602 -7.621 11.953 1 94.44 524 SER B CA 1
ATOM 9164 C C . SER B 1 524 ? 9.594 -8.328 11.031 1 94.44 524 SER B C 1
ATOM 9166 O O . SER B 1 524 ? 9.648 -8.047 9.828 1 94.44 524 SER B O 1
ATOM 9168 N N . ALA B 1 525 ? 10.383 -9.273 11.5 1 96.75 52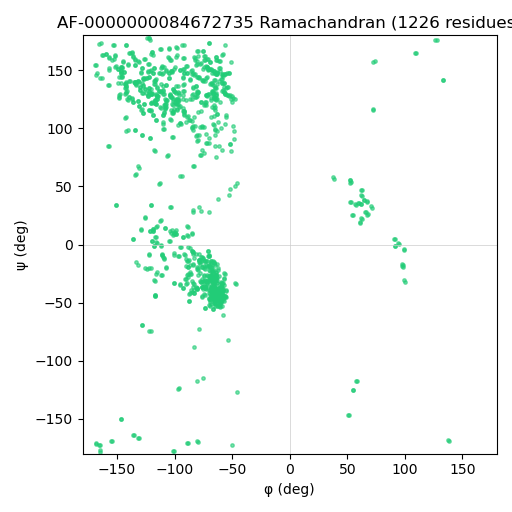5 ALA B N 1
ATOM 9169 C CA . ALA B 1 525 ? 11.312 -10.055 10.688 1 96.75 525 ALA B CA 1
ATOM 9170 C C . ALA B 1 525 ? 10.609 -11.25 10.047 1 96.75 525 ALA B C 1
ATOM 9172 O O . ALA B 1 525 ? 11.258 -12.109 9.445 1 96.75 525 ALA B O 1
ATOM 9173 N N . THR B 1 526 ? 9.359 -11.305 10.125 1 97.44 526 THR B N 1
ATOM 9174 C CA . THR B 1 526 ? 8.555 -12.414 9.641 1 97.44 526 THR B CA 1
ATOM 9175 C C . THR B 1 526 ? 8.812 -12.664 8.156 1 97.44 526 THR B C 1
ATOM 9177 O O . THR B 1 526 ? 8.852 -11.719 7.359 1 97.44 526 THR B O 1
ATOM 9180 N N . VAL B 1 527 ? 9.047 -13.922 7.828 1 98.5 527 VAL B N 1
ATOM 9181 C CA . VAL B 1 527 ? 9.195 -14.367 6.445 1 98.5 527 VAL B CA 1
ATOM 9182 C C . VAL B 1 527 ? 7.848 -14.82 5.898 1 98.5 527 VAL B C 1
ATOM 9184 O O . VAL B 1 527 ? 7.016 -15.344 6.641 1 98.5 527 VAL B O 1
ATOM 9187 N N . HIS B 1 528 ? 7.625 -14.641 4.645 1 98.56 528 HIS B N 1
ATOM 9188 C CA . HIS B 1 528 ? 6.352 -15.023 4.039 1 98.56 528 HIS B CA 1
ATOM 9189 C C . HIS B 1 528 ? 6.559 -16 2.889 1 98.56 528 HIS B C 1
ATOM 9191 O O . HIS B 1 528 ? 7.578 -15.945 2.197 1 98.56 528 HIS B O 1
ATOM 9197 N N . GLU B 1 529 ? 5.582 -16.844 2.715 1 98.81 529 GLU B N 1
ATOM 9198 C CA . GLU B 1 529 ? 5.578 -17.781 1.59 1 98.81 529 GLU B CA 1
ATOM 9199 C C . GLU B 1 529 ? 4.285 -17.656 0.784 1 98.81 529 GLU B C 1
ATOM 9201 O O . GLU B 1 529 ? 3.193 -17.609 1.354 1 98.81 529 GLU B O 1
ATOM 9206 N N . PHE B 1 530 ? 4.418 -17.609 -0.486 1 98.81 530 PHE B N 1
ATOM 9207 C CA . PHE B 1 530 ? 3.305 -17.781 -1.413 1 98.81 530 PHE B CA 1
ATOM 9208 C C . PHE B 1 530 ? 3.488 -19.016 -2.271 1 98.81 530 PHE B C 1
ATOM 9210 O O . PHE B 1 530 ? 4.375 -19.062 -3.127 1 98.81 530 PHE B O 1
ATOM 9217 N N . SER B 1 531 ? 2.725 -20.016 -2 1 98.56 531 SER B N 1
ATOM 9218 C CA . SER B 1 531 ? 2.73 -21.25 -2.766 1 98.56 531 SER B CA 1
ATOM 9219 C C . SER B 1 531 ? 1.609 -21.266 -3.799 1 98.56 531 SER B C 1
ATOM 9221 O O . SER B 1 531 ? 0.429 -21.281 -3.441 1 98.56 531 SER B O 1
ATOM 9223 N N . THR B 1 532 ? 2.004 -21.312 -5.035 1 98.25 532 THR B N 1
ATOM 9224 C CA . THR B 1 532 ? 1.006 -21.141 -6.086 1 98.25 532 THR B CA 1
ATOM 9225 C C . THR B 1 532 ? 1.146 -22.219 -7.148 1 98.25 532 THR B C 1
ATOM 9227 O O . THR B 1 532 ? 2.209 -22.359 -7.758 1 98.25 532 THR B O 1
ATOM 9230 N N . SER B 1 533 ? 0.216 -22.938 -7.441 1 97.12 533 SER B N 1
ATOM 9231 C CA . SER B 1 533 ? 0.062 -23.938 -8.492 1 97.12 533 SER B CA 1
ATOM 9232 C C . SER B 1 533 ? -1.39 -24.391 -8.617 1 97.12 533 SER B C 1
ATOM 9234 O O . SER B 1 533 ? -2.178 -24.234 -7.684 1 97.12 533 SER B O 1
ATOM 9236 N N . PRO B 1 534 ? -1.816 -24.859 -9.742 1 98 534 PRO B N 1
ATOM 9237 C CA . PRO B 1 534 ? -1.083 -25.016 -11.008 1 98 534 PRO B CA 1
ATOM 9238 C C . PRO B 1 534 ? -1.36 -23.875 -11.984 1 98 534 PRO B C 1
ATOM 9240 O O . PRO B 1 534 ? -2.346 -23.141 -11.828 1 98 534 PRO B O 1
ATOM 9243 N N . LEU B 1 535 ? -0.492 -23.734 -12.945 1 98.56 535 LEU B N 1
ATOM 9244 C CA . LEU B 1 535 ? -0.817 -22.859 -14.055 1 98.56 535 LEU B CA 1
ATOM 9245 C C . LEU B 1 535 ? -1.856 -23.484 -14.977 1 98.56 535 LEU B C 1
ATOM 9247 O O . LEU B 1 535 ? -2.736 -22.797 -15.492 1 98.56 535 LEU B O 1
ATOM 9251 N N . SER B 1 536 ? -1.741 -24.859 -15.172 1 97.5 536 SER B N 1
ATOM 9252 C CA . SER B 1 536 ? -2.686 -25.594 -16 1 97.5 536 SER B CA 1
ATOM 9253 C C . SER B 1 536 ? -2.691 -27.078 -15.633 1 97.5 536 SER B C 1
ATOM 9255 O O . SER B 1 536 ? -2.008 -27.891 -16.266 1 97.5 536 SER B O 1
ATOM 9257 N N . MET B 1 537 ? -3.404 -27.406 -14.695 1 96.44 537 MET B N 1
ATOM 9258 C CA . MET B 1 537 ? -3.473 -28.766 -14.164 1 96.44 537 MET B CA 1
ATOM 9259 C C . MET B 1 537 ? -4.695 -28.938 -13.266 1 96.44 537 MET B C 1
ATOM 9261 O O . MET B 1 537 ? -5.539 -28.031 -13.18 1 96.44 537 MET B O 1
ATOM 9265 N N . PHE B 1 538 ? -4.859 -30.109 -12.656 1 94.44 538 PHE B N 1
ATOM 9266 C CA . PHE B 1 538 ? -5.984 -30.406 -11.773 1 94.44 538 PHE B CA 1
ATOM 9267 C C . PHE B 1 538 ? -5.738 -29.828 -10.383 1 94.44 538 PHE B C 1
ATOM 9269 O O . PHE B 1 538 ? -4.645 -29.344 -10.086 1 94.44 538 PHE B O 1
ATOM 9276 N N . TYR B 1 539 ? -6.73 -29.781 -9.578 1 92.88 539 TYR B N 1
ATOM 9277 C CA . TYR B 1 539 ? -6.652 -29.547 -8.141 1 92.88 539 TYR B CA 1
ATOM 9278 C C . TYR B 1 539 ? -7.375 -30.641 -7.367 1 92.88 539 TYR B C 1
ATOM 9280 O O . TYR B 1 539 ? -8.188 -31.375 -7.938 1 92.88 539 TYR B O 1
ATOM 9288 N N . LEU B 1 540 ? -7.039 -30.75 -6.172 1 90.12 540 LEU B N 1
ATOM 9289 C CA . LEU B 1 540 ? -7.582 -31.844 -5.363 1 90.12 540 LEU B CA 1
ATOM 9290 C C . LEU B 1 540 ? -8.961 -31.484 -4.82 1 90.12 540 LEU B C 1
ATOM 9292 O O . LEU B 1 540 ? -9.203 -30.328 -4.449 1 90.12 540 LEU B O 1
ATOM 9296 N N . PRO B 1 541 ? -9.828 -32.438 -4.695 1 87.56 541 PRO B N 1
ATOM 9297 C CA . PRO B 1 541 ? -11.172 -32.188 -4.168 1 87.56 541 PRO B CA 1
ATOM 9298 C C . PRO B 1 541 ? -11.219 -32.188 -2.643 1 87.56 541 PRO B C 1
ATOM 9300 O O . PRO B 1 541 ? -12.266 -31.891 -2.055 1 87.56 541 PRO B O 1
ATOM 9303 N N . PHE B 1 542 ? -10.141 -32.531 -2.023 1 90.19 542 PHE B N 1
ATOM 9304 C CA . PHE B 1 542 ? -10.07 -32.469 -0.568 1 90.19 542 PHE B CA 1
ATOM 9305 C C . PHE B 1 542 ? -8.969 -31.531 -0.115 1 90.19 542 PHE B C 1
ATOM 9307 O O . PHE B 1 542 ? -8.094 -31.156 -0.904 1 90.19 542 PHE B O 1
ATOM 9314 N N . ARG B 1 543 ? -8.984 -31.125 1.101 1 93.69 543 ARG B N 1
ATOM 9315 C CA . ARG B 1 543 ? -8.07 -30.109 1.626 1 93.69 543 ARG B CA 1
ATOM 9316 C C . ARG B 1 543 ? -6.824 -30.766 2.229 1 93.69 543 ARG B C 1
ATOM 9318 O O . ARG B 1 543 ? -6.926 -31.75 2.967 1 93.69 543 ARG B O 1
ATOM 9325 N N . THR B 1 544 ? -5.77 -30.219 1.825 1 95.38 544 THR B N 1
ATOM 9326 C CA . THR B 1 544 ? -4.52 -30.844 2.23 1 95.38 544 THR B CA 1
ATOM 9327 C C . THR B 1 544 ? -3.684 -29.891 3.076 1 95.38 544 THR B C 1
ATOM 9329 O O . THR B 1 544 ? -2.617 -30.266 3.57 1 95.38 544 THR B O 1
ATOM 9332 N N . TYR B 1 545 ? -4.102 -28.703 3.316 1 97.06 545 TYR B N 1
ATOM 9333 C CA . TYR B 1 545 ? -3.387 -27.656 4.043 1 97.06 545 TYR B CA 1
ATOM 9334 C C . TYR B 1 545 ? -4.113 -27.297 5.336 1 97.06 545 TYR B C 1
ATOM 9336 O O . TYR B 1 545 ? -5.328 -27.109 5.336 1 97.06 545 TYR B O 1
ATOM 9344 N N . LYS B 1 546 ? -3.385 -27.328 6.449 1 96.19 546 LYS B N 1
ATOM 9345 C CA . LYS B 1 546 ? -3.955 -26.969 7.742 1 96.19 546 LYS B CA 1
ATOM 9346 C C . LYS B 1 546 ? -2.904 -26.328 8.648 1 96.19 546 LYS B C 1
ATOM 9348 O O . LYS B 1 546 ? -1.799 -26.859 8.789 1 96.19 546 LYS B O 1
ATOM 9353 N N . GLU B 1 547 ? -3.248 -25.203 9.18 1 94.56 547 GLU B N 1
ATOM 9354 C CA . GLU B 1 547 ? -2.395 -24.578 10.188 1 94.56 547 GLU B CA 1
ATOM 9355 C C . GLU B 1 547 ? -2.357 -25.406 11.469 1 94.56 547 GLU B C 1
ATOM 9357 O O . GLU B 1 547 ? -3.402 -25.719 12.039 1 94.56 547 GLU B O 1
ATOM 9362 N N . ILE B 1 548 ? -1.195 -25.656 12 1 92.62 548 ILE B N 1
ATOM 9363 C CA . ILE B 1 548 ? -1.127 -26.609 13.109 1 92.62 548 ILE B CA 1
ATOM 9364 C C . ILE B 1 548 ? -0.516 -25.922 14.328 1 92.62 548 ILE B C 1
ATOM 9366 O O . ILE B 1 548 ? -0.615 -26.422 15.445 1 92.62 548 ILE B O 1
ATOM 9370 N N . ASP B 1 549 ? 0.186 -24.844 14.164 1 92.62 549 ASP B N 1
ATOM 9371 C CA . ASP B 1 549 ? 0.78 -24.109 15.273 1 92.62 549 ASP B CA 1
ATOM 9372 C C . ASP B 1 549 ? 1.001 -22.641 14.898 1 92.62 549 ASP B C 1
ATOM 9374 O O . ASP B 1 549 ? 0.502 -22.172 13.867 1 92.62 549 ASP B O 1
ATOM 9378 N N . ASP B 1 550 ? 1.752 -21.891 15.758 1 91.5 550 ASP B N 1
ATOM 9379 C CA . ASP B 1 550 ? 1.954 -20.453 15.539 1 91.5 550 ASP B CA 1
ATOM 9380 C C . ASP B 1 550 ? 3.301 -20.188 14.875 1 91.5 550 ASP B C 1
ATOM 9382 O O . ASP B 1 550 ? 3.752 -19.031 14.812 1 91.5 550 ASP B O 1
ATOM 9386 N N . GLU B 1 551 ? 3.953 -21.234 14.445 1 95 551 GLU B N 1
ATOM 9387 C CA . GLU B 1 551 ? 5.223 -21.047 13.75 1 95 551 GLU B CA 1
ATOM 9388 C C . GLU B 1 551 ? 5 -20.844 12.25 1 95 551 GLU B C 1
ATOM 9390 O O . GLU B 1 551 ? 5.73 -20.078 11.609 1 95 551 GLU B O 1
ATOM 9395 N N . ASP B 1 552 ? 4.102 -21.641 11.727 1 97.56 552 ASP B N 1
ATOM 9396 C CA . ASP B 1 552 ? 3.617 -21.469 10.359 1 97.56 552 ASP B CA 1
ATOM 9397 C C . ASP B 1 552 ? 2.172 -20.969 10.352 1 97.56 552 ASP B C 1
ATOM 9399 O O . ASP B 1 552 ? 1.237 -21.781 10.422 1 97.56 552 ASP B O 1
ATOM 9403 N N . VAL B 1 553 ? 1.999 -19.703 10.164 1 96.75 553 VAL B N 1
ATOM 9404 C CA . VAL B 1 553 ? 0.681 -19.094 10.305 1 96.75 553 VAL B CA 1
ATOM 9405 C C . VAL B 1 553 ? 0.036 -18.922 8.938 1 96.75 553 VAL B C 1
ATOM 9407 O O . VAL B 1 553 ? 0.625 -18.312 8.039 1 96.75 553 VAL B O 1
ATOM 9410 N N . CYS B 1 554 ? -1.146 -19.438 8.75 1 96.56 554 CYS B N 1
ATOM 9411 C CA . CYS B 1 554 ? -1.856 -19.375 7.48 1 96.56 554 CYS B CA 1
ATOM 9412 C C . CYS B 1 554 ? -2.379 -17.969 7.223 1 96.56 554 CYS B C 1
ATOM 9414 O O . CYS B 1 554 ? -3.141 -17.422 8.023 1 96.56 554 CYS B O 1
ATOM 9416 N N . LEU B 1 555 ? -2.027 -17.391 6.176 1 95.19 555 LEU B N 1
ATOM 9417 C CA . LEU B 1 555 ? -2.564 -16.109 5.719 1 95.19 555 LEU B CA 1
ATOM 9418 C C . LEU B 1 555 ? -3.82 -16.328 4.875 1 95.19 555 LEU B C 1
ATOM 9420 O O . LEU B 1 555 ? -4.812 -15.617 5.051 1 95.19 555 LEU B O 1
ATOM 9424 N N . LYS B 1 556 ? -3.725 -17.219 3.93 1 96.25 556 LYS B N 1
ATOM 9425 C CA . LYS B 1 556 ? -4.816 -17.516 3.004 1 96.25 556 LYS B CA 1
ATOM 9426 C C . LYS B 1 556 ? -4.676 -18.906 2.402 1 96.25 556 LYS B C 1
ATOM 9428 O O . LYS B 1 556 ? -3.564 -19.359 2.115 1 96.25 556 LYS B O 1
ATOM 9433 N N . TYR B 1 557 ? -5.75 -19.625 2.32 1 97.06 557 TYR B N 1
ATOM 9434 C CA . TYR B 1 557 ? -5.812 -20.938 1.681 1 97.06 557 TYR B CA 1
ATOM 9435 C C . TYR B 1 557 ? -6.93 -20.984 0.644 1 97.06 557 TYR B C 1
ATOM 9437 O O . TYR B 1 557 ? -8.102 -20.828 0.98 1 97.06 557 TYR B O 1
ATOM 9445 N N . LEU B 1 558 ? -6.531 -21.109 -0.652 1 97.81 558 LEU B N 1
ATOM 9446 C CA . LEU B 1 558 ? -7.461 -21.203 -1.771 1 97.81 558 LEU B CA 1
ATOM 9447 C C . LEU B 1 558 ? -7.141 -22.406 -2.65 1 97.81 558 LEU B C 1
ATOM 9449 O O . LEU B 1 558 ? -6.383 -22.281 -3.617 1 97.81 558 LEU B O 1
ATOM 9453 N N . PRO B 1 559 ? -7.73 -23.5 -2.457 1 97.31 559 PRO B N 1
ATOM 9454 C CA . PRO B 1 559 ? -7.32 -24.766 -3.084 1 97.31 559 PRO B CA 1
ATOM 9455 C C . PRO B 1 559 ? -7.938 -24.969 -4.465 1 97.31 559 PRO B C 1
ATOM 9457 O O . PRO B 1 559 ? -7.34 -25.625 -5.324 1 97.31 559 PRO B O 1
ATOM 9460 N N . ASP B 1 560 ? -9.078 -24.375 -4.754 1 96.88 560 ASP B N 1
ATOM 9461 C CA . ASP B 1 560 ? -9.828 -24.719 -5.953 1 96.88 560 ASP B CA 1
ATOM 9462 C C . ASP B 1 560 ? -9.352 -23.922 -7.156 1 96.88 560 ASP B C 1
ATOM 9464 O O . ASP B 1 560 ? -8.945 -22.766 -7.016 1 96.88 560 ASP B O 1
ATOM 9468 N N . GLY B 1 561 ? -9.32 -24.578 -8.312 1 96.69 561 GLY B N 1
ATOM 9469 C CA . GLY B 1 561 ? -8.992 -23.922 -9.57 1 96.69 561 GLY B CA 1
ATOM 9470 C C . GLY B 1 561 ? -7.973 -24.703 -10.391 1 96.69 561 GLY B C 1
ATOM 9471 O O . GLY B 1 561 ? -7.02 -25.25 -9.844 1 96.69 561 GLY B O 1
ATOM 9472 N N . ASN B 1 562 ? -8.18 -24.703 -11.68 1 97.12 562 ASN B N 1
ATOM 9473 C CA . ASN B 1 562 ? -7.305 -25.438 -12.594 1 97.12 562 ASN B CA 1
ATOM 9474 C C . ASN B 1 562 ? -6.121 -24.594 -13.047 1 97.12 562 ASN B C 1
ATOM 9476 O O . ASN B 1 562 ? -5.148 -25.109 -13.586 1 97.12 562 ASN B O 1
ATOM 9480 N N . SER B 1 563 ? -6.316 -23.375 -12.883 1 98.25 563 SER B N 1
ATOM 9481 C CA . SER B 1 563 ? -5.277 -22.438 -13.328 1 98.25 563 SER B CA 1
ATOM 9482 C C . SER B 1 563 ? -5.035 -21.359 -12.289 1 98.25 563 SER B C 1
ATOM 9484 O O . SER B 1 563 ? -5.961 -20.625 -11.914 1 98.25 563 SER B O 1
ATOM 9486 N N . LYS B 1 564 ? -3.832 -21.25 -11.836 1 98.69 564 LYS B N 1
ATOM 9487 C CA . LYS B 1 564 ? -3.463 -20.234 -10.844 1 98.69 564 LYS B CA 1
ATOM 9488 C C . LYS B 1 564 ? -2.105 -19.625 -11.172 1 98.69 564 LYS B C 1
ATOM 9490 O O . LYS B 1 564 ? -1.19 -20.312 -11.609 1 98.69 564 LYS B O 1
ATOM 9495 N N . PHE B 1 565 ? -1.938 -18.344 -11 1 98.81 565 PHE B N 1
ATOM 9496 C CA . PHE B 1 565 ? -0.639 -17.688 -10.984 1 98.81 565 PHE B CA 1
ATOM 9497 C C . PHE B 1 565 ? -0.66 -16.469 -10.07 1 98.81 565 PHE B C 1
ATOM 9499 O O . PHE B 1 565 ? -1.729 -15.93 -9.766 1 98.81 565 PHE B O 1
ATOM 9506 N N . GLY B 1 566 ? 0.46 -16.172 -9.539 1 98.81 566 GLY B N 1
ATOM 9507 C CA . GLY B 1 566 ? 0.617 -15.008 -8.695 1 98.81 566 GLY B CA 1
ATOM 9508 C C . GLY B 1 566 ? 1.393 -13.891 -9.359 1 98.81 566 GLY B C 1
ATOM 9509 O O . GLY B 1 566 ? 2.369 -14.141 -10.07 1 98.81 566 GLY B O 1
ATOM 9510 N N . ALA B 1 567 ? 0.952 -12.672 -9.203 1 98.81 567 ALA B N 1
ATOM 9511 C CA . ALA B 1 567 ? 1.708 -11.477 -9.57 1 98.81 567 ALA B CA 1
ATOM 9512 C C . ALA B 1 567 ? 2.309 -10.805 -8.336 1 98.81 567 ALA B C 1
ATOM 9514 O O . ALA B 1 567 ? 1.61 -10.578 -7.348 1 98.81 567 ALA B O 1
ATOM 9515 N N . VAL B 1 568 ? 3.564 -10.578 -8.391 1 98.75 568 VAL B N 1
ATOM 9516 C CA . VAL B 1 568 ? 4.277 -9.898 -7.312 1 98.75 568 VAL B CA 1
ATOM 9517 C C . VAL B 1 568 ? 4.664 -8.484 -7.758 1 98.75 568 VAL B C 1
ATOM 9519 O O . VAL B 1 568 ? 5.43 -8.32 -8.711 1 98.75 568 VAL B O 1
ATOM 9522 N N . GLU B 1 569 ? 4.164 -7.52 -7.09 1 97.81 569 GLU B N 1
ATOM 9523 C CA . GLU B 1 569 ? 4.445 -6.117 -7.395 1 97.81 569 GLU B CA 1
ATOM 9524 C C . GLU B 1 569 ? 5.188 -5.441 -6.25 1 97.81 569 GLU B C 1
ATOM 9526 O O . GLU B 1 569 ? 4.684 -5.383 -5.125 1 97.81 569 GLU B O 1
ATOM 9531 N N . ILE B 1 570 ? 6.367 -4.926 -6.547 1 97.75 570 ILE B N 1
ATOM 9532 C CA . ILE B 1 570 ? 7.164 -4.238 -5.535 1 97.75 570 ILE B CA 1
ATOM 9533 C C . ILE B 1 570 ? 7.086 -2.73 -5.754 1 97.75 570 ILE B C 1
ATOM 9535 O O . ILE B 1 570 ? 7.293 -2.248 -6.871 1 97.75 570 ILE B O 1
ATOM 9539 N N . THR B 1 571 ? 6.754 -2.016 -4.727 1 95.56 571 THR B N 1
ATOM 9540 C CA . THR B 1 571 ? 6.762 -0.558 -4.734 1 95.56 571 THR B CA 1
ATOM 9541 C C . THR B 1 571 ? 7.582 -0.014 -3.57 1 95.56 571 THR B C 1
ATOM 9543 O O . THR B 1 571 ? 7.605 -0.604 -2.488 1 95.56 571 THR B O 1
ATOM 9546 N N . THR B 1 572 ? 8.258 1.049 -3.814 1 93.88 572 THR B N 1
ATOM 9547 C CA . THR B 1 572 ? 9.039 1.76 -2.805 1 93.88 572 THR B CA 1
ATOM 9548 C C . THR B 1 572 ? 8.789 3.264 -2.891 1 93.88 572 THR B C 1
ATOM 9550 O O . THR B 1 572 ? 9.43 3.959 -3.68 1 93.88 572 THR B O 1
ATOM 9553 N N . PRO B 1 573 ? 7.914 3.777 -2.016 1 91.44 573 PRO B N 1
ATOM 9554 C CA . PRO B 1 573 ? 7.656 5.219 -2.062 1 91.44 573 PRO B CA 1
ATOM 9555 C C . PRO B 1 573 ? 8.922 6.051 -1.885 1 91.44 573 PRO B C 1
ATOM 9557 O O . PRO B 1 573 ? 9.758 5.734 -1.035 1 91.44 573 PRO B O 1
ATOM 9560 N N . GLU B 1 574 ? 9.078 7.105 -2.629 1 89.31 574 GLU B N 1
ATOM 9561 C CA . GLU B 1 574 ? 10.273 7.945 -2.654 1 89.31 574 GLU B CA 1
ATOM 9562 C C . GLU B 1 574 ? 10.562 8.539 -1.278 1 89.31 574 GLU B C 1
ATOM 9564 O O . GLU B 1 574 ? 11.727 8.641 -0.875 1 89.31 574 GLU B O 1
ATOM 9569 N N . HIS B 1 575 ? 9.547 8.859 -0.56 1 93 575 HIS B N 1
ATOM 9570 C CA . HIS B 1 575 ? 9.734 9.523 0.723 1 93 575 HIS B CA 1
ATOM 9571 C C . HIS B 1 575 ? 9.328 8.625 1.88 1 93 575 HIS B C 1
ATOM 9573 O O . HIS B 1 575 ? 8.961 9.109 2.953 1 93 575 HIS B O 1
ATOM 9579 N N . GLY B 1 576 ? 9.312 7.371 1.558 1 91.69 576 GLY B N 1
ATOM 9580 C CA . GLY B 1 576 ? 8.977 6.398 2.584 1 91.69 576 GLY B CA 1
ATOM 9581 C C . GLY B 1 576 ? 10.188 5.637 3.098 1 91.69 576 GLY B C 1
ATOM 9582 O O . GLY B 1 576 ? 11.258 5.664 2.48 1 91.69 576 GLY B O 1
ATOM 9583 N N . GLU B 1 577 ? 9.953 4.938 4.172 1 91.31 577 GLU B N 1
ATOM 9584 C CA . GLU B 1 577 ? 11.055 4.207 4.793 1 91.31 577 GLU B CA 1
ATOM 9585 C C . GLU B 1 577 ? 10.867 2.699 4.645 1 91.31 577 GLU B C 1
ATOM 9587 O O . GLU B 1 577 ? 11.695 1.915 5.109 1 91.31 577 GLU B O 1
ATOM 9592 N N . GLN B 1 578 ? 9.789 2.281 4.027 1 93.81 578 GLN B N 1
ATOM 9593 C CA . GLN B 1 578 ? 9.531 0.863 3.801 1 93.81 578 GLN B CA 1
ATOM 9594 C C . GLN B 1 578 ? 9.203 0.59 2.336 1 93.81 578 GLN B C 1
ATOM 9596 O O . GLN B 1 578 ? 8.789 1.493 1.608 1 93.81 578 GLN B O 1
ATOM 9601 N N . SER B 1 579 ? 9.531 -0.612 1.938 1 96.31 579 SER B N 1
ATOM 9602 C CA . SER B 1 579 ? 9.133 -1.153 0.642 1 96.31 579 SER B CA 1
ATOM 9603 C C . SER B 1 579 ? 7.98 -2.143 0.786 1 96.31 579 SER B C 1
ATOM 9605 O O . SER B 1 579 ? 7.746 -2.68 1.871 1 96.31 579 SER B O 1
ATOM 9607 N N . PHE B 1 580 ? 7.258 -2.357 -0.315 1 96.75 580 PHE B N 1
ATOM 9608 C CA . PHE B 1 580 ? 6.051 -3.17 -0.236 1 96.75 580 PHE B CA 1
ATOM 9609 C C . PHE B 1 580 ? 6.035 -4.223 -1.34 1 96.75 580 PHE B C 1
ATOM 9611 O O . PHE B 1 580 ? 6.43 -3.945 -2.475 1 96.75 580 PHE B O 1
ATOM 9618 N N . VAL B 1 581 ? 5.586 -5.363 -0.965 1 98.06 581 VAL B N 1
ATOM 9619 C CA . VAL B 1 581 ? 5.219 -6.395 -1.929 1 98.06 581 VAL B CA 1
ATOM 9620 C C . VAL B 1 581 ? 3.699 -6.57 -1.945 1 98.06 581 VAL B C 1
ATOM 9622 O O . VAL B 1 581 ? 3.104 -6.965 -0.94 1 98.06 581 VAL B O 1
ATOM 9625 N N . THR B 1 582 ? 3.1 -6.191 -3.02 1 97.31 582 THR B N 1
ATOM 9626 C CA . THR B 1 582 ? 1.696 -6.516 -3.242 1 97.31 582 THR B CA 1
ATOM 9627 C C . THR B 1 582 ? 1.56 -7.824 -4.012 1 97.31 582 THR B C 1
ATOM 9629 O O . THR B 1 582 ? 1.988 -7.922 -5.164 1 97.31 582 THR B O 1
ATOM 9632 N N . TYR B 1 583 ? 0.996 -8.805 -3.371 1 98.44 583 TYR B N 1
ATOM 9633 C CA . TYR B 1 583 ? 0.764 -10.094 -4.004 1 98.44 583 TYR B CA 1
ATOM 9634 C C . TYR B 1 583 ? -0.668 -10.203 -4.516 1 98.44 583 TYR B C 1
ATOM 9636 O O . TYR B 1 583 ? -1.621 -10.07 -3.744 1 98.44 583 TYR B O 1
ATOM 9644 N N . ARG B 1 584 ? -0.829 -10.484 -5.793 1 98.56 584 ARG B N 1
ATOM 9645 C CA . ARG B 1 584 ? -2.127 -10.68 -6.43 1 98.56 584 ARG B CA 1
ATOM 9646 C C . ARG B 1 584 ? -2.266 -12.102 -6.965 1 98.56 584 ARG B C 1
ATOM 9648 O O . ARG B 1 584 ? -1.453 -12.547 -7.773 1 98.56 584 ARG B O 1
ATOM 9655 N N . LEU B 1 585 ? -3.26 -12.758 -6.5 1 98.81 585 LEU B N 1
ATOM 9656 C CA . LEU B 1 585 ? -3.514 -14.125 -6.93 1 98.81 585 LEU B CA 1
ATOM 9657 C C . LEU B 1 585 ? -4.621 -14.172 -7.977 1 98.81 585 LEU B C 1
ATOM 9659 O O . LEU B 1 585 ? -5.684 -13.578 -7.789 1 98.81 585 LEU B O 1
ATOM 9663 N N . PHE B 1 586 ? -4.383 -14.883 -9.047 1 98.81 586 PHE B N 1
ATOM 9664 C CA . PHE B 1 586 ? -5.367 -15.086 -10.109 1 98.81 586 PHE B CA 1
ATOM 9665 C C . PHE B 1 586 ? -5.75 -16.562 -10.211 1 98.81 586 PHE B C 1
ATOM 9667 O O . PHE B 1 586 ? -4.883 -17.438 -10.289 1 98.81 586 PHE B O 1
ATOM 9674 N N . ILE B 1 587 ? -7.004 -16.844 -10.211 1 98.62 587 ILE B N 1
ATOM 9675 C CA . ILE B 1 587 ? -7.523 -18.203 -10.32 1 98.62 587 ILE B CA 1
ATOM 9676 C C . ILE B 1 587 ? -8.539 -18.281 -11.461 1 98.62 587 ILE B C 1
ATOM 9678 O O . ILE B 1 587 ? -9.539 -17.547 -11.461 1 98.62 587 ILE B O 1
ATOM 9682 N N . ASP B 1 588 ? -8.297 -19.109 -12.43 1 97.94 588 ASP B N 1
ATOM 9683 C CA . ASP B 1 588 ? -9.195 -19.359 -13.555 1 97.94 588 ASP B CA 1
ATOM 9684 C C . ASP B 1 588 ? -9.609 -18.062 -14.242 1 97.94 588 ASP B C 1
ATOM 9686 O O . ASP B 1 588 ? -10.781 -17.859 -14.539 1 97.94 588 ASP B O 1
ATOM 9690 N N . GLY B 1 589 ? -8.68 -17.203 -14.289 1 97.69 589 GLY B N 1
ATOM 9691 C CA . GLY B 1 589 ? -8.852 -16.016 -15.102 1 97.69 589 GLY B CA 1
ATOM 9692 C C . GLY B 1 589 ? -9.281 -14.805 -14.305 1 97.69 589 GLY B C 1
ATOM 9693 O O . GLY B 1 589 ? -9.312 -13.688 -14.828 1 97.69 589 GLY B O 1
ATOM 9694 N N . ASN B 1 590 ? -9.516 -14.984 -13.047 1 97.94 590 ASN B N 1
ATOM 9695 C CA . ASN B 1 590 ? -9.977 -13.867 -12.227 1 97.94 590 ASN B CA 1
ATOM 9696 C C . ASN B 1 590 ? -9.039 -13.617 -11.047 1 97.94 590 ASN B C 1
ATOM 9698 O O . ASN B 1 590 ? -8.484 -14.555 -10.477 1 97.94 590 ASN B O 1
ATOM 9702 N N . GLU B 1 591 ? -8.922 -12.312 -10.766 1 97.81 591 GLU B N 1
ATOM 9703 C CA . GLU B 1 591 ? -8.219 -12.023 -9.523 1 97.81 591 GLU B CA 1
ATOM 9704 C C . GLU B 1 591 ? -9.008 -12.516 -8.312 1 97.81 591 GLU B C 1
ATOM 9706 O O . GLU B 1 591 ? -10.188 -12.203 -8.164 1 97.81 591 GLU B O 1
ATOM 9711 N N . ALA B 1 592 ? -8.344 -13.227 -7.461 1 98.31 592 ALA B N 1
ATOM 9712 C CA . ALA B 1 592 ? -9.062 -13.906 -6.383 1 98.31 592 ALA B CA 1
ATOM 9713 C C . ALA B 1 592 ? -8.641 -13.359 -5.02 1 98.31 592 ALA B C 1
ATOM 9715 O O . ALA B 1 592 ? -9.406 -13.438 -4.055 1 98.31 592 ALA B O 1
ATOM 9716 N N . TRP B 1 593 ? -7.504 -12.828 -4.895 1 97.69 593 TRP B N 1
ATOM 9717 C CA . TRP B 1 593 ? -6.996 -12.398 -3.596 1 97.69 593 TRP B CA 1
ATOM 9718 C C . TRP B 1 593 ? -5.828 -11.438 -3.758 1 97.69 593 TRP B C 1
ATOM 9720 O O . TRP B 1 593 ? -5.004 -11.594 -4.664 1 97.69 593 TRP B O 1
ATOM 9730 N N . THR B 1 594 ? -5.707 -10.469 -2.953 1 97.06 594 THR B N 1
ATOM 9731 C CA . THR B 1 594 ? -4.598 -9.523 -2.908 1 97.06 594 THR B CA 1
ATOM 9732 C C . THR B 1 594 ? -4.121 -9.312 -1.472 1 97.06 594 THR B C 1
ATOM 9734 O O . THR B 1 594 ? -4.934 -9.25 -0.547 1 97.06 594 THR B O 1
ATOM 9737 N N . HIS B 1 595 ? -2.844 -9.227 -1.266 1 96.44 595 HIS B N 1
ATOM 9738 C CA . HIS B 1 595 ? -2.248 -9.016 0.049 1 96.44 595 HIS B CA 1
ATOM 9739 C C . HIS B 1 595 ? -0.983 -8.172 -0.049 1 96.44 595 HIS B C 1
ATOM 9741 O O . HIS B 1 595 ? -0.239 -8.273 -1.027 1 96.44 595 HIS B O 1
ATOM 9747 N N . VAL B 1 596 ? -0.782 -7.352 0.952 1 96 596 VAL B N 1
ATOM 9748 C CA . VAL B 1 596 ? 0.396 -6.492 0.969 1 96 596 VAL B CA 1
ATOM 9749 C C . VAL B 1 596 ? 1.317 -6.898 2.117 1 96 596 VAL B C 1
ATOM 9751 O O . VAL B 1 596 ? 0.86 -7.113 3.24 1 96 596 VAL B O 1
ATOM 9754 N N . VAL B 1 597 ? 2.594 -7.039 1.844 1 97.06 597 VAL B N 1
ATOM 9755 C CA . VAL B 1 597 ? 3.633 -7.309 2.832 1 97.06 597 VAL B CA 1
ATOM 9756 C C . VAL B 1 597 ? 4.605 -6.133 2.891 1 97.06 597 VAL B C 1
ATOM 9758 O O . VAL B 1 597 ? 5.074 -5.652 1.856 1 97.06 597 VAL B O 1
ATOM 9761 N N . ASN B 1 598 ? 4.93 -5.746 4.098 1 95.94 598 ASN B N 1
ATOM 9762 C CA . ASN B 1 598 ? 5.867 -4.648 4.316 1 95.94 598 ASN B CA 1
ATOM 9763 C C . ASN B 1 598 ? 7.246 -5.16 4.715 1 95.94 598 ASN B C 1
ATOM 9765 O O . ASN B 1 598 ? 7.363 -6.195 5.375 1 95.94 598 ASN B O 1
ATOM 9769 N N . THR B 1 599 ? 8.266 -4.375 4.312 1 97 599 THR B N 1
ATOM 9770 C CA . THR B 1 599 ? 9.578 -4.664 4.879 1 97 599 THR B CA 1
ATOM 9771 C C . THR B 1 599 ? 9.617 -4.301 6.359 1 97 599 THR B C 1
ATOM 9773 O O . THR B 1 599 ? 8.797 -3.512 6.832 1 97 599 THR B O 1
ATOM 9776 N N . PRO B 1 600 ? 10.539 -4.922 7.094 1 94.75 600 PRO B N 1
ATOM 9777 C CA . PRO B 1 600 ? 10.719 -4.465 8.477 1 94.75 600 PRO B CA 1
ATOM 9778 C C . PRO B 1 600 ? 11.102 -2.988 8.562 1 94.75 600 PRO B C 1
ATOM 9780 O O . PRO B 1 600 ? 11.773 -2.465 7.672 1 94.75 600 PRO B O 1
ATOM 9783 N N . PRO B 1 601 ? 10.609 -2.377 9.625 1 90.44 601 PRO B N 1
ATOM 9784 C CA . PRO B 1 601 ? 10.953 -0.959 9.781 1 90.44 601 PRO B CA 1
ATOM 9785 C C . PRO B 1 601 ? 12.43 -0.737 10.078 1 90.44 601 PRO B C 1
ATOM 9787 O O . PRO B 1 601 ? 13.039 -1.52 10.812 1 90.44 601 PRO B O 1
ATOM 9790 N N . GLY B 1 602 ? 13.086 0.252 9.492 1 83.81 602 GLY B N 1
ATOM 9791 C CA . GLY B 1 602 ? 14.492 0.557 9.688 1 83.81 602 GLY B CA 1
ATOM 9792 C C . GLY B 1 602 ? 14.758 1.414 10.906 1 83.81 602 GLY B C 1
ATOM 9793 O O . GLY B 1 602 ? 15.727 2.18 10.938 1 83.81 602 GLY B O 1
ATOM 9794 N N . ARG B 1 603 ? 13.984 1.35 11.859 1 80.5 603 ARG B N 1
ATOM 9795 C CA . ARG B 1 603 ? 14.203 2.195 13.031 1 80.5 603 ARG B CA 1
ATOM 9796 C C . ARG B 1 603 ? 15.055 1.478 14.07 1 80.5 603 ARG B C 1
ATOM 9798 O O . ARG B 1 603 ? 15.039 0.248 14.156 1 80.5 603 ARG B O 1
ATOM 9805 N N . ALA B 1 604 ? 15.789 2.291 14.82 1 81.81 604 ALA B N 1
ATOM 9806 C CA . ALA B 1 604 ? 16.5 1.756 15.984 1 81.81 604 ALA B CA 1
ATOM 9807 C C . ALA B 1 604 ? 15.562 1.614 17.172 1 81.81 604 ALA B C 1
ATOM 9809 O O . ALA B 1 604 ? 14.461 2.168 17.188 1 81.81 604 ALA B O 1
ATOM 9810 N N . GLY B 1 605 ? 15.922 0.7 18.078 1 83.44 605 GLY B N 1
ATOM 9811 C CA . GLY B 1 605 ? 15.125 0.54 19.281 1 83.44 605 GLY B CA 1
ATOM 9812 C C . GLY B 1 605 ? 14.891 -0.912 19.656 1 83.44 605 GLY B C 1
ATOM 9813 O O . GLY B 1 605 ? 15.547 -1.809 19.125 1 83.44 605 GLY B O 1
ATOM 9814 N N . SER B 1 606 ? 13.977 -1.068 20.594 1 88.25 606 SER B N 1
ATOM 9815 C CA . SER B 1 606 ? 13.641 -2.414 21.047 1 88.25 606 SER B CA 1
ATOM 9816 C C . SER B 1 606 ? 12.852 -3.174 20 1 88.25 606 SER B C 1
ATOM 9818 O O . SER B 1 606 ? 12.289 -2.568 19.078 1 88.25 606 SER B O 1
ATOM 9820 N N . ASN B 1 607 ? 12.852 -4.516 20.109 1 90.19 607 ASN B N 1
ATOM 9821 C CA . ASN B 1 607 ? 12.047 -5.336 19.219 1 90.19 607 ASN B CA 1
ATOM 9822 C C . ASN B 1 607 ? 10.578 -4.926 19.25 1 90.19 607 ASN B C 1
ATOM 9824 O O . ASN B 1 607 ? 9.914 -4.875 18.219 1 90.19 607 ASN B O 1
ATOM 9828 N N . ARG B 1 608 ? 10.141 -4.617 20.406 1 88.38 608 ARG B N 1
ATOM 9829 C CA . ARG B 1 608 ? 8.742 -4.234 20.547 1 88.38 608 ARG B CA 1
ATOM 9830 C C . ARG B 1 608 ? 8.453 -2.91 19.844 1 88.38 608 ARG B C 1
ATOM 9832 O O . ARG B 1 608 ? 7.398 -2.74 19.234 1 88.38 608 ARG B O 1
ATOM 9839 N N . ALA B 1 609 ? 9.344 -2.006 19.984 1 89.31 609 ALA B N 1
ATOM 9840 C CA . ALA B 1 609 ? 9.195 -0.715 19.328 1 89.31 609 ALA B CA 1
ATOM 9841 C C . ALA B 1 609 ? 9.18 -0.877 17.797 1 89.31 609 ALA B C 1
ATOM 9843 O O . ALA B 1 609 ? 8.406 -0.216 17.109 1 89.31 609 ALA B O 1
ATOM 9844 N N . LYS B 1 610 ? 10 -1.729 17.359 1 89.62 610 LYS B N 1
ATOM 9845 C CA . LYS B 1 610 ? 10.023 -2.012 15.922 1 89.62 610 LYS B CA 1
ATOM 9846 C C . LYS B 1 610 ? 8.695 -2.613 15.461 1 89.62 610 LYS B C 1
ATOM 9848 O O . LYS B 1 610 ? 8.156 -2.211 14.43 1 89.62 610 LYS B O 1
ATOM 9853 N N . ASP B 1 611 ? 8.227 -3.518 16.25 1 91 611 ASP B N 1
ATOM 9854 C CA . ASP B 1 611 ? 6.984 -4.203 15.914 1 91 611 ASP B CA 1
ATOM 9855 C C . ASP B 1 611 ? 5.801 -3.234 15.938 1 91 611 ASP B C 1
ATOM 9857 O O . ASP B 1 611 ? 4.855 -3.385 15.156 1 91 611 ASP B O 1
ATOM 9861 N N . ALA B 1 612 ? 5.871 -2.201 16.734 1 89.81 612 ALA B N 1
ATOM 9862 C CA . ALA B 1 612 ? 4.785 -1.243 16.922 1 89.81 612 ALA B CA 1
ATOM 9863 C C . ALA B 1 612 ? 4.621 -0.353 15.695 1 89.81 612 ALA B C 1
ATOM 9865 O O . ALA B 1 612 ? 3.609 0.334 15.547 1 89.81 612 ALA B O 1
ATOM 9866 N N . VAL B 1 613 ? 5.613 -0.377 14.82 1 88.75 613 VAL B N 1
ATOM 9867 C CA . VAL B 1 613 ? 5.555 0.52 13.672 1 88.75 613 VAL B CA 1
ATOM 9868 C C . VAL B 1 613 ? 5.594 -0.293 12.375 1 88.75 613 VAL B C 1
ATOM 9870 O O . VAL B 1 613 ? 5.746 0.266 11.289 1 88.75 613 VAL B O 1
ATOM 9873 N N . TRP B 1 614 ? 5.434 -1.557 12.461 1 88.56 614 TRP B N 1
ATOM 9874 C CA . TRP B 1 614 ? 5.582 -2.445 11.312 1 88.56 614 TRP B CA 1
ATOM 9875 C C . TRP B 1 614 ? 4.371 -2.354 10.391 1 88.56 614 TRP B C 1
ATOM 9877 O O . TRP B 1 614 ? 4.52 -2.236 9.172 1 88.56 614 TRP B O 1
ATOM 9887 N N . GLY B 1 615 ? 3.217 -2.361 10.984 1 87.19 615 GLY B N 1
ATOM 9888 C CA . GLY B 1 615 ? 1.991 -2.361 10.203 1 87.19 615 GLY B CA 1
ATOM 9889 C C . GLY B 1 615 ? 1.296 -1.014 10.18 1 87.19 615 GLY B C 1
ATOM 9890 O O . GLY B 1 615 ? 1.637 -0.122 10.961 1 87.19 615 GLY B O 1
#

Foldseek 3Di:
DPPPLQVLLQVLLVVLVVLLCCCQAFAQAQPNVVSNVVSVVRNPVSQVVQQVQQAQWDFPDWDWDFDQDQPDDDDDDDDDDDPPPPPDDPCDGPRPGDTDTDTDIDGDDQPLVCCQNRLHHGNHDPVSNVVSVVVSVVSVVQSCCLVPVCVPPPLLLQDWDKFWADFAQWKTKMKIAAQDQDKKKKWKDFDDPDDDDIDMDIQRCNDPPRPQDCLLSRMDMDMGGGHHGQTKMWMWIQYPVGIAIAMATHFHDFLAAHPVLVQKAKAKEAEAWDPQHNPDPPDDSLEFPLLVLVLVCCVPRVHRAYEYQENLDQCPTNHNPDLALSSLLSRLSSNRPYPSNSSDGRYHHYAYAYDARLFHPLAADACDRSNVSSVSNCCSRHQVRHADCPDPPDSWRWDGGQQEIETGAHQHRAFHDFDDALQDPVGDRGHPVRLVSLLVVLLDDDDHNHAEYEYEHAADLDCQQQPPSCSHNVSHVNSSVSNLVSQQVSLQPPLHAYEYEYEDQQWWWKKKAADDPPDPGARLSIYIYTYHDDSAAHFDPDDRGDDDDDRIGTPDTGGDARHKMKMWMWHDDPPDQKIKIWIWMDGPNHTDDIDIRIGFGPDDDDSVVSNVPND/DPPPLQVLLQVLLVVLVVLLCCCQAFAVAQPNVVSNVVSVVRNPVSQVVQQVQQAQWDFPDFDFDFDQPQPPPPDDDDDDPDDDCPDDDPPPGPRPGDGDTDTDIDGDDQPLVCCQNRLHHGNHDPVSNVVNVVVSVVSVVQSCCLVPVCVPPPLLLQDWDKFWADFAQWKTKMKIAAQDQDKKKKWKDFDDPDDDDIDMDIQRCNDPPRPQDCLLSRMDMDMDGGHHGQTKMWMWIQYPVGIAIAMAGHFHDFLAAHPVLVQKAKEKEAEAWDPQHNPDPPDDSLEFPLLVLVLVCCVPRVHRAYEYQENLDQCPTNHNPDLALSSLLSRLSSNRPYPSNSSDGRYHHYAYAYDARLFHPLAADACDGSNVSSVSNCCSRHQVRHADCPDPPDSWRWDGGQQEIETGAHQHRAFHDFDDALQDPVGDRGHPVRLVSLLVVLLDDDDHNHAEYEYEHAADLDCQFQPPSCSHNVSHVNSSVSNLVSQQVSQQPPLHAYEYEYEDQQWWWKKKAADDPPDPGARLSIYIYTYHDDSAAHFDPDDRGDDDDDRIGTPDTGGDARHKMKMWMWHDDPPDQKIKIWIWMDGPNHTDDIDIRIGFGPDDDDSVVSNVPND

Secondary structure (DSSP, 8-state):
---HHHHHHHHHHHHHHHHHHHHHHT---SHHHHHHHHHHHHHHHHHHHHHTT--SEEEEEEEEEEEEE-----------------S--------EEEEEEEEEEEEPP--HHHHHHH-PPPSS-HHHHHHHHHHHHHHHHHHHIIIIIHHHH---TT--EEEEEEE-SS-EEEEEE--SS--EEEEEEE-SSS--PPEEEEE-TTSTT----GGGTTEEEEEE-SPPSS-EEEEEEEETTEEEEEEEEPPPPTT---TTTTT-EEEEEE--B-TTSS--TTS-TT--HHHHHHHHHHHHH--S-EEE-S-S--SSSS-----SHHHHHHHHHHHHT-TTHHHHHTT--EEE---GGGT-TT--STT-TTHHHHHHHHIIIIITTSSPBSSTT-S-EEEEETTEEEEE---STTPPPP-S-TT-TT--SSHHHHHHHHHHHHHSPPPTT--EEEEE-SS---S-B-SSGGGSGGG-HHHHHHHHHHHHHHHHHH--EEEEEE--SSSEEEEEEPPPTTSSS-GGG-EEEEEE--SBS---SS--B---SSSSEEEEEE---S-EEEEEEEE--TTBS--EEEEEEEETTEEEEEEEEEPPP---S-HHHHHTTT-/---HHHHHHHHHHHHHHHHHHHHHHT---SHHHHHHHHHHHHHHHHHHHHHTT--SEEEEEEEEEEEEE--------S-----------------EEEEEEEEEEEEPP--HHHHHHH-PPPSS-HHHHHHHHHHHHHHHHHHHIIIIIHHHH---TT--EEEEEEE-SS-EEEEEE--SS--EEEEEEE-SSS--PPEEEEE-TTSTT----GGGTTEEEEEE-SPPSS-EEEEEEEETTEEEEEEEEPPPPTT---SSSTT-EEEEEE--B-TTSS--TTS-TT--HHHHHHHHHHHHH--S-EEE-S-S--SSSS-----SHHHHHHHHHHHHT-TTHHHHHTT--EEE---GGGT-TT--STT-TTHHHHHHHHIIIIITTSSPBSSTT-S-EEEEETTEEEEE---STTPPPP-S-TT-TT--SSHHHHHHHHHHHHHSPPPTT--EEEEE-SS---S-B-SSGGGSGGG-HHHHHHHHHHHHHHHHHH--EEEEEE--SSSEEEEEEPPPTTSSS-GGG-EEEEEE--SBS---SS--B---SSSSEEEEEE---S-EEEEEEEE--TTBS--EEEEEEEETTEEEEEEEEEPPP---S-HHHHHTTT-

Sequence (1230 aa):
MPSASDTLTLISSLALRLSIWIFLRWIPTTIVPALATALTLVYIPSFFTSFQDTAQYKIISDELDIIVKETVGGRCDDSSDDVKLIDGADDGPLEELDVQETVEYEERESKVLRTLLTGLPSPSSAFWSWVTFGINMALLAMALDVVYRAPLLHQCHDASFARVGYVSETSAKILVREPFAFDVRVLYRSVDQVERSWMHKTYPASKPGYWLTNETDFTTVLDLEHLRPDLPYEYIVETSRGNITGTFTTAPQPGHISLLKDNKYTFVHSSCIKPRVPYTPFQHPLEFPGMKHLARWLPELKPYFMLFLGDFIYVDVPHRIGSDAETYRREYRQVYSSPSWPAVSNSLPWIHVIDDHEIQNDWNSNMTGVAVPAYDAFTHYNAAPNPPPHREGVTYFSFTQGPAEFFLLDTRRYRSSATKDAWDPSKTMLGAQQLSDLVTWIKKEPPSGVHWKFIVTGTPFTKNWQFGSEDTWGGHLYERRRILEAAWDLSSTHDIGVVVLSGDRHEFAATSFPPPKDGKWPMSATVHEFSTSPLSMFYLPFRTYKEIDDEDVCLKYLPDGNSKFGAVEITTPEHGEQSFVTYRLFIDGNEAWTHVVNTPPGRAGSNRAKDAVWGMPSASDTLTLISSLALRLSIWIFLRWIPTTIVPALATALTLVYIPSFFTSFQDTAQYKIISDELDIIVKETVGGRCDDSSDDVKLIDGADDGPLEELDVQETVEYEERESKVLRTLLTGLPSPSSAFWSWVTFGINMALLAMALDVVYRAPLLHQCHDASFARVGYVSETSAKILVREPFAFDVRVLYRSVDQVERSWMHKTYPASKPGYWLTNETDFTTVLDLEHLRPDLPYEYIVETSRGNITGTFTTAPQPGHISLLKDNKYTFVHSSCIKPRVPYTPFQHPLEFPGMKHLARWLPELKPYFMLFLGDFIYVDVPHRIGSDAETYRREYRQVYSSPSWPAVSNSLPWIHVIDDHEIQNDWNSNMTGVAVPAYDAFTHYNAAPNPPPHREGVTYFSFTQGPAEFFLLDTRRYRSSATKDAWDPSKTMLGAQQLSDLVTWIKKEPPSGVHWKFIVTGTPFTKNWQFGSEDTWGGHLYERRRILEAAWDLSSTHDIGVVVLSGDRHEFAATSFPPPKDGKWPMSATVHEFSTSPLSMFYLPFRTYKEIDDEDVCLKYLPDGNSKFGAVEITTPEHGEQSFVTYRLFIDGNEAWTHVVNTPPGRAGSNRAKDAVWG

InterPro domains:
  IPR018946 PhoD-like phosphatase, metallophosphatase domain [PF09423] (288-545)
  IPR018946 PhoD-like phosphatase, metallophosphatase domain [cd07389] (283-536)
  IPR029052 Metallo-dependent phosphatase-like [SSF56300] (262-596)
  IPR038607 PhoD-like superfamily [G3DSA:3.60.21.70] (262-599)
  IPR052900 Phospholipid Metabolizing Enzymes [PTHR43606] (7-596)

pLDDT: mean 90.91, std 14.7, range [23.22, 98.94]

Nearest PDB structures (foldseek):
  2yeq-assembly1_A  TM=7.224E-01  e=1.577E-25  Bacillus subtilis
  3zk4-assembly1_B  TM=6.825E-01  e=8.324E-17  Lupinus luteus
  8bl3-assembly1_A  TM=5.010E-01  e=5.168E-01  Escherichia coli
  6obt-assembly1_A-2  TM=5.662E-01  e=1.338E+00  Streptomyces parvulus
  2yeq-assembly1_A  TM=7.223E-01  e=4.736E-26  Bacillus subtilis

Organism: Exserohilum turcicum (strain 28A) (NCBI:txid671987)

Radius of gyration: 49.12 Å; Cα contacts (8 Å, |Δi|>4): 2859; chains: 2; bounding box: 141×233×91 Å